Protein AF-A0A075AH32-F1 (afdb_monomer_lite)

Secondary structure (DSSP, 8-state):
-----------------HHHHHHHHHS------SS--------TTSS-TTHHHHHHTSPP-HHHHHHHHTT--HHHHHHHHHHHHHHHHHHHHHHHH---HHHHHHHHHHHHHHHHHHTTS---HHHHHTGGGGT--HHHHHHHHHHH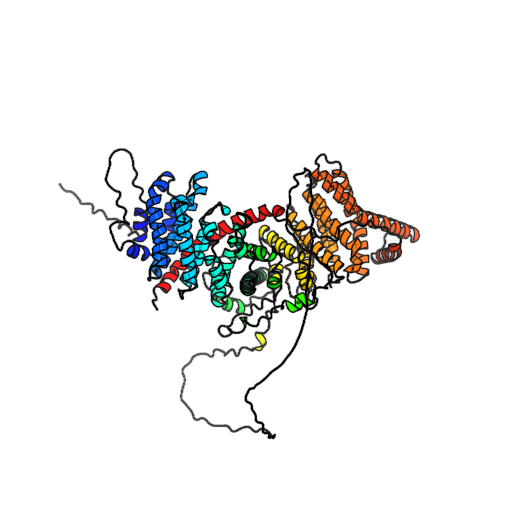HHHHHHHHHS---HHHHHHHHHHHHHHHTS-SSSTT-HHHHHH-SHHHHHHHHHHHHSHHHHHHHHHHHHHHHHHHGGGGGS-TT-HHHHHHH----HHHHHHHHHHHHHHHHHHHHHHHHHH-TTS---HHHHHHHHHHT-S---S-------HHHHHHHHHHHHTSS-HHHHHS-B------TT-GGGGG------HHHHHHTS-S-----------------------------------------------------------------------------PPPPP----GGGTTSS---B-HHHHHHH---SSHHHHHHHHHHHHHHHH-HHHHHHHT-TTSEE---------TT----TTTTT----EEHHHHHHHHHHHHHHH---SS--HHHHHHHHHHHHHHHHHHHHHT------HHHHHHHHHHHHHHHHHTTTTSPPPHHHHHHHHHHHHHHHHHHHHHHHH-SSHHHHHHHHHHHHHTHHHHHHHHHHHHHHTT-SSHHHHHHHHHHHHHHHHHHHHHHHHHHHHHHHHHHHT-SS--HHHHHHHHHTTSTT---PPPSSTTSPPPP-HHHHHHHHHHHHHHHHHHHHHHHHHHHHHHHHHTTGGG---

Organism: Opisthorchis viverrini (NCBI:txid6198)

Structure (mmCIF, N/CA/C/O backbone):
data_AF-A0A075AH32-F1
#
_entry.id   AF-A0A075AH32-F1
#
loop_
_atom_site.group_PDB
_atom_site.id
_atom_site.type_symbol
_atom_site.label_atom_id
_atom_site.label_alt_id
_atom_site.label_comp_id
_atom_site.label_asym_id
_atom_site.label_entity_id
_atom_site.label_seq_id
_atom_site.pdbx_PDB_ins_code
_atom_site.Cartn_x
_atom_site.Cartn_y
_atom_site.Cartn_z
_atom_site.occupancy
_atom_site.B_iso_or_equiv
_atom_site.auth_seq_id
_atom_site.auth_comp_id
_atom_site.auth_asym_id
_atom_site.auth_atom_id
_atom_site.pdbx_PDB_model_num
ATOM 1 N N . MET A 1 1 ? 83.647 11.103 -26.540 1.00 33.62 1 MET A N 1
ATOM 2 C CA . MET A 1 1 ? 83.579 9.629 -26.697 1.00 33.62 1 MET A CA 1
ATOM 3 C C . MET A 1 1 ? 83.488 9.033 -25.298 1.00 33.62 1 MET A C 1
ATOM 5 O O . MET A 1 1 ? 84.202 9.532 -24.446 1.00 33.62 1 MET A O 1
ATOM 9 N N . SER A 1 2 ? 82.640 8.059 -24.972 1.00 30.42 2 SER A N 1
ATOM 10 C CA . SER A 1 2 ? 81.648 7.317 -25.767 1.00 30.42 2 SER A CA 1
ATOM 11 C C . SER A 1 2 ? 80.310 7.291 -25.011 1.00 30.42 2 SER A C 1
ATOM 13 O O . SER A 1 2 ? 80.316 7.350 -23.786 1.00 30.42 2 SER A O 1
ATOM 15 N N . GLY A 1 3 ? 79.180 7.239 -25.719 1.00 29.03 3 GLY A N 1
ATOM 16 C CA . GLY A 1 3 ? 77.854 7.211 -25.095 1.00 29.03 3 GLY A CA 1
ATOM 17 C C . GLY A 1 3 ? 77.377 5.790 -24.792 1.00 29.03 3 GLY A C 1
ATOM 18 O O . GLY A 1 3 ? 77.544 4.892 -25.616 1.00 29.03 3 GLY A O 1
ATOM 19 N N . THR A 1 4 ? 76.730 5.603 -23.644 1.00 29.25 4 THR A N 1
ATOM 20 C CA . THR A 1 4 ? 75.960 4.398 -23.300 1.00 29.25 4 THR A CA 1
ATOM 21 C C . THR A 1 4 ? 74.472 4.650 -23.534 1.00 29.25 4 THR A C 1
ATOM 23 O O . THR A 1 4 ? 73.915 5.652 -23.092 1.00 29.25 4 THR A O 1
ATOM 26 N N . THR A 1 5 ? 73.824 3.748 -24.267 1.00 32.81 5 THR A N 1
ATOM 27 C CA . THR A 1 5 ? 72.423 3.864 -24.686 1.00 32.81 5 THR A CA 1
ATOM 28 C C . THR A 1 5 ? 71.473 3.208 -23.687 1.00 32.81 5 THR A C 1
ATOM 30 O O . THR A 1 5 ? 71.315 1.987 -23.673 1.00 32.81 5 THR A O 1
ATOM 33 N N . ASP A 1 6 ? 70.766 4.023 -22.902 1.00 30.33 6 ASP A N 1
ATOM 34 C CA . ASP A 1 6 ? 69.671 3.540 -22.057 1.00 30.33 6 ASP A CA 1
ATOM 35 C C . ASP A 1 6 ? 68.481 3.069 -22.905 1.00 30.33 6 ASP A C 1
ATOM 37 O O . ASP A 1 6 ? 67.723 3.855 -23.487 1.00 30.33 6 ASP A O 1
ATOM 41 N N . ARG A 1 7 ? 68.280 1.748 -22.953 1.00 31.69 7 ARG A N 1
ATOM 42 C CA . ARG A 1 7 ? 67.072 1.138 -23.521 1.00 31.69 7 ARG A CA 1
ATOM 43 C C . ARG A 1 7 ? 65.880 1.410 -22.603 1.00 31.69 7 ARG A C 1
ATOM 45 O O . ARG A 1 7 ? 65.594 0.624 -21.700 1.00 31.69 7 ARG A O 1
ATOM 52 N N . LYS A 1 8 ? 65.136 2.487 -22.881 1.00 32.59 8 LYS A N 1
ATOM 53 C CA . LYS A 1 8 ? 63.813 2.725 -22.283 1.00 32.59 8 LYS A CA 1
ATOM 54 C C . LYS A 1 8 ? 62.930 1.485 -22.448 1.00 32.59 8 LYS A C 1
ATOM 56 O O . LYS A 1 8 ? 62.574 1.088 -23.557 1.00 32.59 8 LYS A O 1
ATOM 61 N N . ARG A 1 9 ? 62.559 0.887 -21.318 1.00 32.47 9 ARG A N 1
ATOM 62 C CA . ARG A 1 9 ? 61.592 -0.209 -21.237 1.00 32.47 9 ARG A CA 1
ATOM 63 C C . ARG A 1 9 ? 60.205 0.387 -21.499 1.00 32.47 9 ARG A C 1
ATOM 65 O O . ARG A 1 9 ? 59.652 1.042 -20.620 1.00 32.47 9 ARG A O 1
ATOM 72 N N . ASN A 1 10 ? 59.663 0.205 -22.705 1.00 31.25 10 ASN A N 1
ATOM 73 C CA . ASN A 1 10 ? 58.294 0.631 -23.010 1.00 31.25 10 ASN A CA 1
ATOM 74 C C . ASN A 1 10 ? 57.322 -0.038 -22.029 1.00 31.25 10 ASN A C 1
ATOM 76 O O . ASN A 1 10 ? 57.210 -1.266 -22.004 1.00 31.25 10 ASN A O 1
ATOM 80 N N . GLN A 1 11 ? 56.596 0.766 -21.250 1.00 35.72 11 GLN A N 1
ATOM 81 C CA . GLN A 1 11 ? 55.392 0.290 -20.580 1.00 35.72 11 GLN A CA 1
ATOM 82 C C . GLN A 1 11 ? 54.396 -0.121 -21.669 1.00 35.72 11 GLN A C 1
ATOM 84 O O . GLN A 1 11 ? 54.049 0.685 -22.534 1.00 35.72 11 GLN A O 1
ATOM 89 N N . LYS A 1 12 ? 53.951 -1.381 -21.651 1.00 36.31 12 LYS A N 1
ATOM 90 C CA . LYS A 1 12 ? 52.812 -1.807 -22.468 1.00 36.31 12 LYS A CA 1
ATOM 91 C C . LYS A 1 12 ? 51.585 -1.053 -21.959 1.00 36.31 12 LYS A C 1
ATOM 93 O O . LYS A 1 12 ? 51.107 -1.352 -20.869 1.00 36.31 12 LYS A O 1
ATOM 98 N N . GLY A 1 13 ? 51.097 -0.085 -22.732 1.00 39.59 13 GLY A N 1
ATOM 99 C CA . GLY A 1 13 ? 49.792 0.514 -22.475 1.00 39.59 13 GLY A CA 1
ATOM 100 C C . GLY A 1 13 ? 48.727 -0.581 -22.497 1.00 39.59 13 GLY A C 1
ATOM 101 O O . GLY A 1 13 ? 48.710 -1.403 -23.415 1.00 39.59 13 GLY A O 1
ATOM 102 N N . PHE A 1 14 ? 47.874 -0.620 -21.475 1.00 43.19 14 PHE A N 1
ATOM 103 C CA . PHE A 1 14 ? 46.754 -1.554 -21.436 1.00 43.19 14 PHE A CA 1
ATOM 104 C C . PHE A 1 14 ? 45.819 -1.264 -22.619 1.00 43.19 14 PHE A C 1
ATOM 106 O O . PHE A 1 14 ? 45.393 -0.125 -22.820 1.00 43.19 14 PHE A O 1
ATOM 113 N N . LEU A 1 15 ? 45.521 -2.291 -23.418 1.00 53.62 15 LEU A N 1
ATOM 114 C CA . LEU A 1 15 ? 44.588 -2.191 -24.540 1.00 53.62 15 LEU A CA 1
ATOM 115 C C . LEU A 1 15 ? 43.177 -1.946 -23.993 1.00 53.62 15 LEU A C 1
ATOM 117 O O . LEU A 1 15 ? 42.563 -2.841 -23.420 1.00 53.62 15 LEU A O 1
ATOM 121 N N . LYS A 1 16 ? 42.678 -0.720 -24.161 1.00 73.44 16 LYS A N 1
ATOM 122 C CA . LYS A 1 16 ? 41.322 -0.324 -23.769 1.00 73.44 16 LYS A CA 1
ATOM 123 C C . LYS A 1 16 ? 40.293 -0.997 -24.686 1.00 73.44 16 LYS A C 1
ATOM 125 O O . LYS A 1 16 ? 40.472 -0.984 -25.903 1.00 73.44 16 LYS A O 1
ATOM 130 N N . GLU A 1 17 ? 39.223 -1.561 -24.127 1.00 84.06 17 GLU A N 1
ATOM 131 C CA . GLU A 1 17 ? 38.159 -2.234 -24.893 1.00 84.06 17 GLU A CA 1
ATOM 132 C C . GLU A 1 17 ? 37.573 -1.321 -25.991 1.00 84.06 17 GLU A C 1
ATOM 134 O O . GLU A 1 17 ? 37.406 -0.116 -25.780 1.00 84.06 17 GLU A O 1
ATOM 139 N N . LYS A 1 18 ? 37.220 -1.891 -27.159 1.00 85.62 18 LYS A N 1
ATOM 140 C CA . LYS A 1 18 ? 36.720 -1.134 -28.331 1.00 85.62 18 LYS A CA 1
ATOM 141 C C . LYS A 1 18 ? 35.509 -0.260 -27.973 1.00 85.62 18 LYS A C 1
ATOM 143 O O . LYS A 1 18 ? 35.464 0.892 -28.392 1.00 85.62 18 LYS A O 1
ATOM 148 N N . VAL A 1 19 ? 34.581 -0.767 -27.154 1.00 86.12 19 VAL A N 1
ATOM 149 C CA . VAL A 1 19 ? 33.366 -0.037 -26.741 1.00 86.12 19 VAL A CA 1
ATOM 150 C C . VAL A 1 19 ? 33.694 1.228 -25.941 1.00 86.12 19 VAL A C 1
ATOM 152 O O . VAL A 1 19 ? 33.150 2.293 -26.217 1.00 86.12 19 VAL A O 1
ATOM 155 N N . LEU A 1 20 ? 34.672 1.156 -25.034 1.00 89.62 20 LEU A N 1
ATOM 156 C CA . LEU A 1 20 ? 35.094 2.287 -24.206 1.00 89.62 20 LEU A CA 1
ATOM 157 C C . LEU A 1 20 ? 35.776 3.371 -25.049 1.00 89.62 20 LEU A C 1
ATOM 159 O O . LEU A 1 20 ? 35.589 4.552 -24.788 1.00 89.62 20 LEU A O 1
ATOM 163 N N . GLN A 1 21 ? 36.529 2.978 -26.084 1.00 86.50 21 GLN A N 1
ATOM 164 C CA . GLN A 1 21 ? 37.114 3.923 -27.044 1.00 86.50 21 GLN A CA 1
ATOM 165 C C . GLN A 1 21 ? 36.056 4.602 -27.929 1.00 86.50 21 GLN A C 1
ATOM 167 O O . GLN A 1 21 ? 36.289 5.709 -28.414 1.00 86.50 21 GLN A O 1
ATOM 172 N N . VAL A 1 22 ? 34.922 3.939 -28.190 1.00 85.69 22 VAL A N 1
ATOM 173 C CA . VAL A 1 22 ? 33.786 4.553 -28.895 1.00 85.69 22 VAL A CA 1
ATOM 174 C C . VAL A 1 22 ? 33.066 5.526 -27.964 1.00 85.69 22 VAL A C 1
ATOM 176 O O . VAL A 1 22 ? 32.849 6.664 -28.368 1.00 85.69 22 VAL A O 1
ATOM 179 N N . TYR A 1 23 ? 32.793 5.144 -26.712 1.00 88.31 23 TYR A N 1
ATOM 180 C CA . TYR A 1 23 ? 32.229 6.052 -25.707 1.00 88.31 23 TYR A CA 1
ATOM 181 C C . TYR A 1 23 ? 33.104 7.294 -25.489 1.00 88.31 23 TYR A C 1
ATOM 183 O O . TYR A 1 23 ? 32.586 8.403 -25.578 1.00 88.31 23 TYR A O 1
ATOM 191 N N . ASP A 1 24 ? 34.426 7.140 -25.326 1.00 86.62 24 ASP A N 1
ATOM 192 C CA . ASP A 1 24 ? 35.351 8.278 -25.213 1.00 86.62 24 ASP A CA 1
ATOM 193 C C . ASP A 1 24 ? 35.158 9.287 -26.352 1.00 86.62 24 ASP A C 1
ATOM 195 O O . ASP A 1 24 ? 35.118 10.483 -26.098 1.00 86.62 24 ASP A O 1
ATOM 199 N N . LYS A 1 25 ? 35.024 8.804 -27.595 1.00 84.44 25 LYS A N 1
ATOM 200 C CA . LYS A 1 25 ? 34.878 9.634 -28.801 1.00 84.44 25 LYS A CA 1
ATOM 201 C C . LYS A 1 25 ? 33.483 10.236 -28.955 1.00 84.44 25 LYS A C 1
ATOM 203 O O . LYS A 1 25 ? 33.378 11.350 -29.450 1.00 84.44 25 LYS A O 1
ATOM 208 N N . LEU A 1 26 ? 32.430 9.526 -28.542 1.00 83.25 26 LEU A N 1
ATOM 209 C CA . LEU A 1 26 ? 31.058 10.049 -28.535 1.00 83.25 26 LEU A CA 1
ATOM 210 C C . LEU A 1 26 ? 30.894 11.184 -27.517 1.00 83.25 26 LEU A C 1
ATOM 212 O O . LEU A 1 26 ? 30.204 12.153 -27.802 1.00 83.25 26 LEU A O 1
ATOM 216 N N . PHE A 1 27 ? 31.557 11.078 -26.362 1.00 81.81 27 PHE A N 1
ATOM 217 C CA . PHE A 1 27 ? 31.551 12.087 -25.297 1.00 81.81 27 PHE A CA 1
ATOM 218 C C . PHE A 1 27 ? 32.745 13.056 -25.368 1.00 81.81 27 PHE A C 1
ATOM 220 O O . PHE A 1 27 ? 32.939 13.860 -24.454 1.00 81.81 27 PHE A O 1
ATOM 227 N N . GLN A 1 28 ? 33.555 13.008 -26.433 1.00 77.62 28 GLN A N 1
ATOM 228 C CA . GLN A 1 28 ? 34.666 13.936 -26.623 1.00 77.62 28 GLN A CA 1
ATOM 229 C C . GLN A 1 28 ? 34.132 15.287 -27.097 1.00 77.62 28 GLN A C 1
ATOM 231 O O . GLN A 1 28 ? 34.099 15.579 -28.293 1.00 77.62 28 GLN A O 1
ATOM 236 N N . VAL A 1 29 ? 33.753 16.141 -26.147 1.00 57.78 29 VAL A N 1
ATOM 237 C CA . VAL A 1 29 ? 33.483 17.546 -26.450 1.00 57.78 29 VAL A CA 1
ATOM 238 C C . VAL A 1 29 ? 34.769 18.182 -26.960 1.00 57.78 29 VAL A C 1
ATOM 240 O O . VAL A 1 29 ? 35.792 18.216 -26.273 1.00 57.78 29 VAL A O 1
ATOM 243 N N . CYS A 1 30 ? 34.741 18.673 -28.198 1.00 49.06 30 CYS A N 1
ATOM 244 C CA . CYS A 1 30 ? 35.803 19.530 -28.697 1.00 49.06 30 CYS A CA 1
ATOM 245 C C . CYS A 1 30 ? 35.762 20.831 -27.893 1.00 49.06 30 CYS A C 1
ATOM 247 O O . CYS A 1 30 ? 34.885 21.658 -28.129 1.00 49.06 30 CYS A O 1
ATOM 249 N N . CYS A 1 31 ? 36.696 21.014 -26.956 1.00 37.22 31 CYS A N 1
ATOM 250 C CA . CYS A 1 31 ? 36.826 22.261 -26.210 1.00 37.22 31 CYS A CA 1
ATOM 251 C C . CYS A 1 31 ? 37.033 23.426 -27.190 1.00 37.22 31 CYS A C 1
ATOM 253 O O . CYS A 1 31 ? 38.141 23.627 -27.693 1.00 37.22 31 CYS A O 1
ATOM 255 N N . PHE A 1 32 ? 35.977 24.203 -27.444 1.00 41.50 32 PHE A N 1
ATOM 256 C CA . PHE A 1 32 ? 36.007 25.436 -28.235 1.00 41.50 32 PHE A CA 1
ATOM 257 C C . PHE A 1 32 ? 36.678 26.570 -27.439 1.00 41.50 32 PHE A C 1
ATOM 259 O O . PHE A 1 32 ? 36.102 27.628 -27.192 1.00 41.50 32 PHE A O 1
ATOM 266 N N . LEU A 1 33 ? 37.929 26.356 -27.026 1.00 33.09 33 LEU A N 1
ATOM 267 C CA . LEU A 1 33 ? 38.767 27.425 -26.504 1.00 33.09 33 LEU A CA 1
ATOM 268 C C . LEU A 1 33 ? 39.174 28.340 -27.663 1.00 33.09 33 LEU A C 1
ATOM 270 O O . LEU A 1 33 ? 39.835 27.917 -28.606 1.00 33.09 33 LEU A O 1
ATOM 274 N N . ASN A 1 34 ? 38.710 29.586 -27.557 1.00 38.34 34 ASN A N 1
ATOM 275 C CA . ASN A 1 34 ? 38.899 30.729 -28.448 1.00 38.34 34 ASN A CA 1
ATOM 276 C C . ASN A 1 34 ? 40.017 30.643 -29.505 1.00 38.34 34 ASN A C 1
ATOM 278 O O . ASN A 1 34 ? 41.195 30.495 -29.190 1.00 38.34 34 ASN A O 1
ATOM 282 N N . THR A 1 35 ? 39.646 31.035 -30.729 1.00 35.03 35 THR A N 1
ATOM 283 C CA . THR A 1 35 ? 40.548 31.365 -31.849 1.00 35.03 35 THR A CA 1
ATOM 284 C C . THR A 1 35 ? 41.201 30.159 -32.535 1.00 35.03 35 THR A C 1
ATOM 286 O O . THR A 1 35 ? 42.370 29.885 -32.323 1.00 35.03 35 THR A O 1
ATOM 289 N N . TYR A 1 36 ? 40.443 29.466 -33.393 1.00 35.94 36 TYR A N 1
ATOM 290 C CA . TYR A 1 36 ? 40.807 29.032 -34.761 1.00 35.94 36 TYR A CA 1
ATOM 291 C C . TYR A 1 36 ? 39.723 28.065 -35.269 1.00 35.94 36 TYR A C 1
ATOM 293 O O . TYR A 1 36 ? 39.438 27.048 -34.642 1.00 35.94 36 TYR A O 1
ATOM 301 N N . VAL A 1 37 ? 39.105 28.371 -36.414 1.00 40.97 37 VAL A N 1
ATOM 302 C CA . VAL A 1 37 ? 38.061 27.519 -37.010 1.00 40.97 37 VAL A CA 1
ATOM 303 C C . VAL A 1 37 ? 38.714 26.316 -37.696 1.00 40.97 37 VAL A C 1
ATOM 305 O O . VAL A 1 37 ? 39.124 26.398 -38.853 1.00 40.97 37 VAL A O 1
ATOM 308 N N . LEU A 1 38 ? 38.799 25.188 -36.988 1.00 31.97 38 LEU A N 1
ATOM 309 C CA . LEU A 1 38 ? 39.060 23.880 -37.593 1.00 31.97 38 LEU A CA 1
ATOM 310 C C . LEU A 1 38 ? 37.728 23.255 -38.052 1.00 31.97 38 LEU A C 1
ATOM 312 O O . LEU A 1 38 ? 36.771 23.217 -37.275 1.00 31.97 38 LEU A O 1
ATOM 316 N N . PRO A 1 39 ? 37.622 22.772 -39.303 1.00 38.34 39 PRO A N 1
ATOM 317 C CA . PRO A 1 39 ? 36.369 22.246 -39.824 1.00 38.34 39 PRO A CA 1
ATOM 318 C C . PRO A 1 39 ? 36.081 20.850 -39.262 1.00 38.34 39 PRO A C 1
ATOM 320 O O . PRO A 1 39 ? 36.878 19.937 -39.442 1.00 38.34 39 PRO A O 1
ATOM 323 N N . LYS A 1 40 ? 34.886 20.691 -38.677 1.00 39.88 40 LYS A N 1
ATOM 324 C CA . LYS A 1 40 ? 34.272 19.422 -38.247 1.00 39.88 40 LYS A CA 1
ATOM 325 C C . LYS A 1 40 ? 35.141 18.561 -37.316 1.00 39.88 40 LYS A C 1
ATOM 327 O O . LYS A 1 40 ? 35.941 17.742 -37.765 1.00 39.88 40 LYS A O 1
ATOM 332 N N . GLY A 1 41 ? 34.814 18.591 -36.020 1.00 46.22 41 GLY A N 1
ATOM 333 C CA . GLY A 1 41 ? 34.918 17.370 -35.218 1.00 46.22 41 GLY A CA 1
ATOM 334 C C . GLY A 1 41 ? 34.162 16.264 -35.960 1.00 46.22 41 GLY A C 1
ATOM 335 O O . GLY A 1 41 ? 32.983 16.423 -36.280 1.00 46.22 41 GLY A O 1
ATOM 336 N N . GLN A 1 42 ? 34.875 15.217 -36.369 1.00 53.59 42 GLN A N 1
ATOM 337 C CA . GLN A 1 42 ? 34.338 14.219 -37.285 1.00 53.59 42 GLN A CA 1
ATOM 338 C C . GLN A 1 42 ? 33.380 13.315 -36.503 1.00 53.59 42 GLN A C 1
ATOM 340 O O . GLN A 1 42 ? 33.837 12.437 -35.774 1.00 53.59 42 GLN A O 1
ATOM 345 N N . ASP A 1 43 ? 32.069 13.560 -36.627 1.00 61.78 43 ASP A N 1
ATOM 346 C CA . ASP A 1 43 ? 31.022 12.704 -36.054 1.00 61.78 43 ASP A CA 1
ATOM 347 C C . ASP A 1 43 ? 31.296 11.260 -36.486 1.00 61.78 43 ASP A C 1
ATOM 349 O O . ASP A 1 43 ? 31.152 10.910 -37.659 1.00 61.78 43 ASP A O 1
ATOM 353 N N . ILE A 1 44 ? 31.747 10.433 -35.540 1.00 71.06 44 ILE A N 1
ATOM 354 C CA . ILE A 1 44 ? 32.231 9.081 -35.832 1.00 71.06 44 ILE A CA 1
ATOM 355 C C . ILE A 1 44 ? 31.117 8.143 -36.304 1.00 71.06 44 ILE A C 1
ATOM 357 O O . ILE A 1 44 ? 31.422 7.077 -36.841 1.00 71.06 44 ILE A O 1
ATOM 361 N N . THR A 1 45 ? 29.858 8.557 -36.127 1.00 70.06 45 THR A N 1
ATOM 362 C CA . THR A 1 45 ? 28.661 7.867 -36.614 1.00 70.06 45 THR A CA 1
ATOM 363 C C . THR A 1 45 ? 28.376 8.158 -38.094 1.00 70.06 45 THR A C 1
ATOM 365 O O . THR A 1 45 ? 27.603 7.443 -38.728 1.00 70.06 45 THR A O 1
ATOM 368 N N . GLN A 1 46 ? 29.009 9.186 -38.677 1.00 65.62 46 GLN A N 1
ATOM 369 C CA . GLN A 1 46 ? 28.835 9.577 -40.076 1.00 65.62 46 GLN A CA 1
ATOM 370 C C . GLN A 1 46 ? 29.959 9.016 -40.961 1.00 65.62 46 GLN A C 1
ATOM 372 O O . GLN A 1 46 ? 31.140 9.054 -40.622 1.00 65.62 46 GLN A O 1
ATOM 377 N N . GLY A 1 47 ? 29.593 8.526 -42.150 1.00 64.75 47 GLY A N 1
ATOM 378 C CA . GLY A 1 47 ? 30.547 8.078 -43.175 1.00 64.75 47 GLY A CA 1
ATOM 379 C C . GLY A 1 47 ? 30.989 6.610 -43.095 1.00 64.75 47 GLY A C 1
ATOM 380 O O . GLY A 1 47 ? 31.826 6.197 -43.894 1.00 64.75 47 GLY A O 1
ATOM 381 N N . ARG A 1 48 ? 30.420 5.801 -42.191 1.00 75.19 48 ARG A N 1
ATOM 382 C CA . ARG A 1 48 ? 30.546 4.332 -42.197 1.00 75.19 48 ARG A CA 1
ATOM 383 C C . ARG A 1 48 ? 29.165 3.687 -42.127 1.00 75.19 48 ARG A C 1
ATOM 385 O O . ARG A 1 48 ? 28.509 3.787 -41.099 1.00 75.19 48 ARG A O 1
ATOM 392 N N . ALA A 1 49 ? 28.751 3.025 -43.210 1.00 71.19 49 ALA A N 1
ATOM 393 C CA . ALA A 1 49 ? 27.420 2.422 -43.331 1.00 71.19 49 ALA A CA 1
ATOM 394 C C . ALA A 1 49 ? 27.126 1.392 -42.224 1.00 71.19 49 ALA A C 1
ATOM 396 O O . ALA A 1 49 ? 26.040 1.388 -41.663 1.00 71.19 49 ALA A O 1
ATOM 397 N N . GLU A 1 50 ? 28.126 0.588 -41.860 1.00 81.75 50 GLU A N 1
ATOM 398 C CA . GLU A 1 50 ? 28.013 -0.492 -40.869 1.00 81.75 50 GLU A CA 1
ATOM 399 C C . GLU A 1 50 ? 28.416 -0.052 -39.446 1.00 81.75 50 GLU A C 1
ATOM 401 O O . GLU A 1 50 ? 28.593 -0.892 -38.571 1.00 81.75 50 GLU A O 1
ATOM 406 N N . PHE A 1 51 ? 28.596 1.251 -39.173 1.00 88.06 51 PHE A N 1
ATOM 407 C CA . PHE A 1 51 ? 29.075 1.714 -37.857 1.00 88.06 51 PHE A CA 1
ATOM 408 C C . PHE A 1 51 ? 28.186 1.238 -36.699 1.00 88.06 51 PHE A C 1
ATOM 410 O O . PHE A 1 51 ? 28.700 0.848 -35.652 1.00 88.06 51 PHE A O 1
ATOM 417 N N . TRP A 1 52 ? 26.866 1.273 -36.884 1.00 89.31 52 TRP A N 1
ATOM 418 C CA . TRP A 1 52 ? 25.904 0.912 -35.845 1.00 89.31 52 TRP A CA 1
ATOM 419 C C . TRP A 1 52 ? 25.837 -0.596 -35.614 1.00 89.31 52 TRP A C 1
ATOM 421 O O . TRP A 1 52 ? 25.918 -1.031 -34.467 1.00 89.31 52 TRP A O 1
ATOM 431 N N . ASP A 1 53 ? 25.809 -1.388 -36.685 1.00 88.25 53 ASP A N 1
ATOM 432 C CA . ASP A 1 53 ? 25.981 -2.841 -36.657 1.00 88.25 53 ASP A CA 1
ATOM 433 C C . ASP A 1 53 ? 27.232 -3.245 -35.858 1.00 88.25 53 ASP A C 1
ATOM 435 O O . ASP A 1 53 ? 27.165 -4.075 -34.952 1.00 88.25 53 ASP A O 1
ATOM 439 N N . ASP A 1 54 ? 28.362 -2.604 -36.161 1.00 89.25 54 ASP A N 1
ATOM 440 C CA . ASP A 1 54 ? 29.680 -2.856 -35.575 1.00 89.25 54 ASP A CA 1
ATOM 441 C C . ASP A 1 54 ? 29.801 -2.355 -34.116 1.00 89.25 54 ASP A C 1
ATOM 443 O O . ASP A 1 54 ? 30.629 -2.849 -33.344 1.00 89.25 54 ASP A O 1
ATOM 447 N N . PHE A 1 55 ? 28.973 -1.376 -33.728 1.00 91.06 55 PHE A N 1
ATOM 448 C CA . PHE A 1 55 ? 28.878 -0.820 -32.376 1.00 91.06 55 PHE A CA 1
ATOM 449 C C . PHE A 1 55 ? 27.991 -1.672 -31.464 1.00 91.06 55 PHE A C 1
ATOM 451 O O . PHE A 1 55 ? 28.436 -2.056 -30.384 1.00 91.06 55 PHE A O 1
ATOM 458 N N . PHE A 1 56 ? 26.778 -2.027 -31.896 1.00 93.19 56 PHE A N 1
ATOM 459 C CA . PHE A 1 56 ? 25.846 -2.818 -31.085 1.00 93.19 56 PHE A CA 1
ATOM 460 C C . PHE A 1 56 ? 26.235 -4.303 -30.976 1.00 93.19 56 PHE A C 1
ATOM 462 O O . PHE A 1 56 ? 25.706 -5.014 -30.123 1.00 93.19 56 PHE A O 1
ATOM 469 N N . LEU A 1 57 ? 27.201 -4.792 -31.766 1.00 90.75 57 LEU A N 1
ATOM 470 C CA . LEU A 1 57 ? 27.861 -6.081 -31.496 1.00 90.75 57 LEU A CA 1
ATOM 471 C C . LEU A 1 57 ? 28.724 -6.062 -30.222 1.00 90.75 57 LEU A C 1
ATOM 473 O O . LEU A 1 57 ? 29.027 -7.121 -29.675 1.00 90.75 57 LEU A O 1
ATOM 477 N N . LEU A 1 58 ? 29.138 -4.888 -29.736 1.00 90.56 58 LEU A N 1
ATOM 478 C CA . LEU A 1 58 ? 29.987 -4.766 -28.553 1.00 90.56 58 LEU A CA 1
ATOM 479 C C . LEU A 1 58 ? 29.140 -4.786 -27.273 1.00 90.56 58 LEU A C 1
ATOM 481 O O . LEU A 1 58 ? 28.185 -4.021 -27.156 1.00 90.56 58 LEU A O 1
ATOM 485 N N . LYS A 1 59 ? 29.527 -5.611 -26.285 1.00 89.44 59 LYS A N 1
ATOM 486 C CA . LYS A 1 59 ? 28.908 -5.634 -24.942 1.00 89.44 59 LYS A CA 1
ATOM 487 C C . LYS A 1 59 ? 28.917 -4.219 -24.350 1.00 89.44 59 LYS A C 1
ATOM 489 O O . LYS A 1 59 ? 29.985 -3.633 -24.161 1.00 89.44 59 LYS A O 1
ATOM 494 N N . ALA A 1 60 ? 27.735 -3.673 -24.071 1.00 88.94 60 ALA A N 1
ATOM 495 C CA . ALA A 1 60 ? 27.586 -2.314 -23.556 1.00 88.94 60 ALA A CA 1
ATOM 496 C C . ALA A 1 60 ? 28.220 -2.180 -22.158 1.00 88.94 60 ALA A C 1
ATOM 498 O O . ALA A 1 60 ? 27.850 -2.895 -21.232 1.00 88.94 60 ALA A O 1
ATOM 499 N N . ASN A 1 61 ? 29.158 -1.252 -21.948 1.00 91.38 61 ASN A N 1
ATOM 500 C CA . ASN A 1 61 ? 29.763 -1.062 -20.622 1.00 91.38 61 ASN A CA 1
ATOM 501 C C . ASN A 1 61 ? 29.011 0.022 -19.832 1.00 91.38 61 ASN A C 1
ATOM 503 O O . ASN A 1 61 ? 29.388 1.195 -19.838 1.00 91.38 61 ASN A O 1
ATOM 507 N N . LEU A 1 62 ? 27.934 -0.384 -19.150 1.00 90.00 62 LEU A N 1
ATOM 508 C CA . LEU A 1 62 ? 26.988 0.525 -18.481 1.00 90.00 62 LEU A CA 1
ATOM 509 C C . LEU A 1 62 ? 27.646 1.362 -17.378 1.00 90.00 62 LEU A C 1
ATOM 511 O O . LEU A 1 62 ? 27.354 2.547 -17.239 1.00 90.00 62 LEU A O 1
ATOM 515 N N . LYS A 1 63 ? 28.566 0.766 -16.606 1.00 88.69 63 LYS A N 1
ATOM 516 C CA . LYS A 1 63 ? 29.306 1.475 -15.548 1.00 88.69 63 LYS A CA 1
ATOM 517 C C . LYS A 1 63 ? 30.179 2.580 -16.140 1.00 88.69 63 LYS A C 1
ATOM 519 O O . LYS A 1 63 ? 30.195 3.691 -15.618 1.00 88.69 63 LYS A O 1
ATOM 524 N N . TYR A 1 64 ? 30.872 2.301 -17.244 1.00 90.00 64 TYR A N 1
ATOM 525 C CA . TYR A 1 64 ? 31.717 3.299 -17.892 1.00 90.00 64 TYR A CA 1
ATOM 526 C C . TYR A 1 64 ? 30.902 4.408 -18.567 1.00 90.00 64 TYR A C 1
ATOM 528 O O . TYR A 1 64 ? 31.225 5.581 -18.377 1.00 90.00 64 TYR A O 1
ATOM 536 N N . LEU A 1 65 ? 29.825 4.051 -19.278 1.00 89.44 65 LEU A N 1
ATOM 537 C CA . LEU A 1 65 ? 28.914 4.995 -19.932 1.00 89.44 65 LEU A CA 1
ATOM 538 C C . LEU A 1 65 ? 28.269 5.957 -18.918 1.00 89.44 65 LEU A C 1
ATOM 540 O O . LEU A 1 65 ? 28.369 7.171 -19.082 1.00 89.44 65 LEU A O 1
ATOM 544 N N . ASN A 1 66 ? 27.727 5.439 -17.811 1.00 88.31 66 ASN A N 1
ATOM 545 C CA . ASN A 1 66 ? 27.212 6.271 -16.715 1.00 88.31 66 ASN A CA 1
ATOM 546 C C . ASN A 1 66 ? 28.294 7.199 -16.129 1.00 88.31 66 ASN A C 1
ATOM 548 O O . ASN A 1 66 ? 28.020 8.359 -15.826 1.00 88.31 66 ASN A O 1
ATOM 552 N N . SER A 1 67 ? 29.551 6.744 -16.057 1.00 89.56 67 SER A N 1
ATOM 553 C CA . SER A 1 67 ? 30.658 7.566 -15.553 1.00 89.56 67 SER A CA 1
ATOM 554 C C . SER A 1 67 ? 31.037 8.759 -16.447 1.00 89.56 67 SER A C 1
ATOM 556 O O . SER A 1 67 ? 31.842 9.584 -16.013 1.00 89.56 67 SER A O 1
ATOM 558 N N . HIS A 1 68 ? 30.522 8.857 -17.681 1.00 88.56 68 HIS A N 1
ATOM 559 C CA . HIS A 1 68 ? 30.615 10.088 -18.476 1.00 88.56 68 HIS A CA 1
ATOM 560 C C . HIS A 1 68 ? 29.576 11.114 -18.010 1.00 88.56 68 HIS A C 1
ATOM 562 O O . HIS A 1 68 ? 29.934 12.259 -17.744 1.00 88.56 68 HIS A O 1
ATOM 568 N N . PHE A 1 69 ? 28.323 10.696 -17.813 1.00 87.81 69 PHE A N 1
ATOM 569 C CA . PHE A 1 69 ? 27.240 11.557 -17.321 1.00 87.81 69 PHE A CA 1
ATOM 570 C C . PHE A 1 69 ? 27.465 12.088 -15.894 1.00 87.81 69 PHE A C 1
ATOM 572 O O . PHE A 1 69 ? 27.008 13.177 -15.562 1.00 87.81 69 PHE A O 1
ATOM 579 N N . GLU A 1 70 ? 28.225 11.372 -15.063 1.00 86.50 70 GLU A N 1
ATOM 580 C CA . GLU A 1 70 ? 28.638 11.843 -13.729 1.00 86.50 70 GLU A CA 1
ATOM 581 C C . GLU A 1 70 ? 29.742 12.922 -13.753 1.00 86.50 70 GLU A C 1
ATOM 583 O O . GLU A 1 70 ? 29.951 13.604 -12.745 1.00 86.50 70 GLU A O 1
ATOM 588 N N . LYS A 1 71 ? 30.472 13.052 -14.873 1.00 85.44 71 LYS A N 1
ATOM 589 C CA . LYS A 1 71 ? 31.649 13.934 -15.041 1.00 85.44 71 LYS A CA 1
ATOM 590 C C . LYS A 1 71 ? 31.425 15.099 -16.008 1.00 85.44 71 LYS A C 1
ATOM 592 O O . LYS A 1 71 ? 32.274 15.981 -16.079 1.00 85.44 71 LYS A O 1
ATOM 597 N N . ILE A 1 72 ? 30.346 15.065 -16.785 1.00 83.69 72 ILE A N 1
ATOM 598 C CA . ILE A 1 72 ? 30.015 16.071 -17.797 1.00 83.69 72 ILE A CA 1
ATOM 599 C C . ILE A 1 72 ? 29.662 17.414 -17.142 1.00 83.69 72 ILE A C 1
ATOM 601 O O . ILE A 1 72 ? 28.956 17.448 -16.132 1.00 83.69 72 ILE A O 1
ATOM 605 N N . ASN A 1 73 ? 30.131 18.523 -17.717 1.00 81.00 73 ASN A N 1
ATOM 606 C CA . ASN A 1 73 ? 29.676 19.849 -17.302 1.00 81.00 73 ASN A CA 1
ATOM 607 C C . ASN A 1 73 ? 28.323 20.172 -17.971 1.00 81.00 73 ASN A C 1
ATOM 609 O O . ASN A 1 73 ? 28.064 19.690 -19.075 1.00 81.00 73 ASN A O 1
ATOM 613 N N . PRO A 1 74 ? 27.463 21.018 -17.375 1.00 77.69 74 PRO A N 1
ATOM 614 C CA . PRO A 1 74 ? 26.186 21.384 -17.993 1.00 77.69 74 PRO A CA 1
ATOM 615 C C . PRO A 1 74 ? 26.339 22.008 -19.394 1.00 77.69 74 PRO A C 1
ATOM 617 O O . PRO A 1 74 ? 25.600 21.656 -20.309 1.00 77.69 74 PRO A O 1
ATOM 620 N N . GLU A 1 75 ? 27.335 22.875 -19.599 1.00 77.94 75 GLU A N 1
ATOM 621 C CA . GLU A 1 75 ? 27.601 23.510 -20.902 1.00 77.94 75 GLU A CA 1
ATOM 622 C C . GLU A 1 75 ? 27.933 22.469 -21.990 1.00 77.94 75 GLU A C 1
ATOM 624 O O . GLU A 1 75 ? 27.341 22.479 -23.072 1.00 77.94 75 GLU A O 1
ATOM 629 N N . ASP A 1 76 ? 28.792 21.502 -21.658 1.00 81.69 76 ASP A N 1
ATOM 630 C CA . ASP A 1 76 ? 29.197 20.381 -22.517 1.00 81.69 76 ASP A CA 1
ATOM 631 C C . ASP A 1 76 ? 28.005 19.501 -22.947 1.00 81.69 76 ASP A C 1
ATOM 633 O O . ASP A 1 76 ? 27.963 19.001 -24.075 1.00 81.69 76 ASP A O 1
ATOM 637 N N . LEU A 1 77 ? 27.000 19.341 -22.076 1.00 82.38 77 LEU A N 1
ATOM 638 C CA . LEU A 1 77 ? 25.789 18.561 -22.358 1.00 82.38 77 LEU A CA 1
ATOM 639 C C . LEU A 1 77 ? 24.945 19.183 -23.485 1.00 82.38 77 LEU A C 1
ATOM 641 O O . LEU A 1 77 ? 24.386 18.454 -24.307 1.00 82.38 77 LEU A O 1
ATOM 645 N N . THR A 1 78 ? 24.909 20.518 -23.591 1.00 82.50 78 THR A N 1
ATOM 646 C CA . THR A 1 78 ? 24.201 21.206 -24.690 1.00 82.50 78 THR A CA 1
ATOM 647 C C . THR A 1 78 ? 24.843 20.927 -26.053 1.00 82.50 78 THR A C 1
ATOM 649 O O . THR A 1 78 ? 24.134 20.732 -27.041 1.00 82.50 78 THR A O 1
ATOM 652 N N . LEU A 1 79 ? 26.177 20.827 -26.099 1.00 84.06 79 LEU A N 1
ATOM 653 C CA . LEU A 1 79 ? 26.946 20.510 -27.306 1.00 84.06 79 LEU A CA 1
ATOM 654 C C . LEU A 1 79 ? 26.807 19.034 -27.706 1.00 84.06 79 LEU A C 1
ATOM 656 O O . LEU A 1 79 ? 26.854 18.709 -28.893 1.00 84.06 79 LEU A O 1
ATOM 660 N N . LEU A 1 80 ? 26.608 18.143 -26.730 1.00 86.00 80 LEU A N 1
ATOM 661 C CA . LEU A 1 80 ? 26.428 16.707 -26.956 1.00 86.00 80 LEU A CA 1
ATOM 662 C C . LEU A 1 80 ? 24.995 16.312 -27.346 1.00 86.00 80 LEU A C 1
ATOM 664 O O . LEU A 1 80 ? 24.823 15.258 -27.962 1.00 86.00 80 LEU A O 1
ATOM 668 N N . LYS A 1 81 ? 23.982 17.152 -27.083 1.00 86.88 81 LYS A N 1
ATOM 669 C CA . LYS A 1 81 ? 22.562 16.905 -27.423 1.00 86.88 81 LYS A CA 1
ATOM 670 C C . LYS A 1 81 ? 22.332 16.322 -28.835 1.00 86.88 81 LYS A C 1
ATOM 672 O O . LYS A 1 81 ? 21.625 15.323 -28.924 1.00 86.88 81 LYS A O 1
ATOM 677 N N . PRO A 1 82 ? 22.933 16.821 -29.940 1.00 87.38 82 PRO A N 1
ATOM 678 C CA . PRO A 1 82 ? 22.720 16.236 -31.272 1.00 87.38 82 PRO A CA 1
ATOM 679 C C . PRO A 1 82 ? 23.276 14.810 -31.430 1.00 87.38 82 PRO A C 1
ATOM 681 O O . PRO A 1 82 ? 22.713 14.004 -32.172 1.00 87.38 82 PRO A O 1
ATOM 684 N N . ILE A 1 83 ? 24.375 14.490 -30.739 1.00 87.12 83 ILE A N 1
ATOM 685 C CA . ILE A 1 83 ? 25.010 13.163 -30.759 1.00 87.12 83 ILE A CA 1
ATOM 686 C C . ILE A 1 83 ? 24.200 12.193 -29.893 1.00 87.12 83 ILE A C 1
ATOM 688 O O . ILE A 1 83 ? 23.915 11.077 -30.326 1.00 87.12 83 ILE A O 1
ATOM 692 N N . LEU A 1 84 ? 23.773 12.639 -28.707 1.00 90.44 84 LEU A N 1
ATOM 693 C CA . LEU A 1 84 ? 22.926 11.875 -27.789 1.00 90.44 84 LEU A CA 1
ATOM 694 C C . LEU A 1 84 ? 21.556 11.569 -28.415 1.00 90.44 84 LEU A C 1
ATOM 696 O O . LEU A 1 84 ? 21.141 10.415 -28.403 1.00 90.44 84 LEU A O 1
ATOM 700 N N . ASN A 1 85 ? 20.913 12.553 -29.054 1.00 93.06 85 ASN A N 1
ATOM 701 C CA . ASN A 1 85 ? 19.668 12.389 -29.816 1.00 93.06 85 ASN A CA 1
ATOM 702 C C . ASN A 1 85 ? 19.804 11.330 -30.922 1.00 93.06 85 ASN A C 1
ATOM 704 O O . ASN A 1 85 ? 19.011 10.390 -30.979 1.00 93.06 85 ASN A O 1
ATOM 708 N N . ARG A 1 86 ? 20.848 11.434 -31.760 1.00 90.88 86 ARG A N 1
ATOM 709 C CA . ARG A 1 86 ? 21.125 10.460 -32.829 1.00 90.88 86 ARG A CA 1
ATOM 710 C C . ARG A 1 86 ? 21.334 9.055 -32.268 1.00 90.88 86 ARG A C 1
ATOM 712 O O . ARG A 1 86 ? 20.739 8.109 -32.775 1.00 90.88 86 ARG A O 1
ATOM 719 N N . LEU A 1 87 ? 22.171 8.919 -31.239 1.00 92.88 87 LEU A N 1
ATOM 720 C CA . LEU A 1 87 ? 22.462 7.639 -30.596 1.00 92.88 87 LEU A CA 1
ATOM 721 C C . LEU A 1 87 ? 21.195 7.020 -29.987 1.00 92.88 87 LEU A C 1
ATOM 723 O O . LEU A 1 87 ? 20.946 5.836 -30.185 1.00 92.88 87 LEU A O 1
ATOM 727 N N . PHE A 1 88 ? 20.379 7.815 -29.296 1.00 95.94 88 PHE A N 1
ATOM 728 C CA . PHE A 1 88 ? 19.152 7.365 -28.641 1.00 95.94 88 PHE A CA 1
ATOM 729 C C . PHE A 1 88 ? 18.091 6.894 -29.646 1.00 95.94 88 PHE A C 1
ATOM 731 O O . PHE A 1 88 ? 17.565 5.788 -29.520 1.00 95.94 88 PHE A O 1
ATOM 738 N N . LEU A 1 89 ? 17.848 7.679 -30.703 1.00 95.75 89 LEU A N 1
ATOM 739 C CA . LEU A 1 89 ? 16.954 7.298 -31.803 1.00 95.75 89 LEU A CA 1
ATOM 740 C C . LEU A 1 89 ? 17.446 6.048 -32.543 1.00 95.75 89 LEU A C 1
ATOM 742 O O . LEU A 1 89 ? 16.637 5.203 -32.927 1.00 95.75 89 LEU A O 1
ATOM 746 N N . GLN A 1 90 ? 18.761 5.906 -32.718 1.00 95.44 90 GLN A N 1
ATOM 747 C CA . GLN A 1 90 ? 19.344 4.727 -33.345 1.00 95.44 90 GLN A CA 1
ATOM 748 C C . GLN A 1 90 ? 19.228 3.476 -32.462 1.00 95.44 90 GLN A C 1
ATOM 750 O O . GLN A 1 90 ? 19.001 2.397 -32.999 1.00 95.44 90 GLN A O 1
ATOM 755 N N . CYS A 1 91 ? 19.342 3.596 -31.133 1.00 97.25 91 CYS A N 1
ATOM 756 C CA . CYS A 1 91 ? 19.130 2.461 -30.231 1.00 97.25 91 CYS A CA 1
ATOM 757 C C . CYS A 1 91 ? 17.718 1.878 -30.401 1.00 97.25 91 CYS A C 1
ATOM 759 O O . CYS A 1 91 ? 17.578 0.667 -30.559 1.00 97.25 91 CYS A O 1
ATOM 761 N N . LEU A 1 92 ? 16.692 2.739 -30.451 1.00 97.56 92 LEU A N 1
ATOM 762 C CA . LEU A 1 92 ? 15.316 2.320 -30.733 1.00 97.56 92 LEU A CA 1
ATOM 763 C C . LEU A 1 92 ? 15.200 1.679 -32.127 1.00 97.56 92 LEU A C 1
ATOM 765 O O . LEU A 1 92 ? 14.718 0.557 -32.238 1.00 97.56 92 LEU A O 1
ATOM 769 N N . HIS A 1 93 ? 15.716 2.336 -33.172 1.00 96.31 93 HIS A N 1
ATOM 770 C CA . HIS A 1 93 ? 15.643 1.822 -34.545 1.00 96.31 93 HIS A CA 1
ATOM 771 C C . HIS A 1 93 ? 16.294 0.437 -34.711 1.00 96.31 93 HIS A C 1
ATOM 773 O O . HIS A 1 93 ? 15.734 -0.444 -35.369 1.00 96.31 93 HIS A O 1
ATOM 779 N N . THR A 1 94 ? 17.458 0.226 -34.089 1.00 95.69 94 THR A N 1
ATOM 780 C CA . THR A 1 94 ? 18.146 -1.069 -34.068 1.00 95.69 94 THR A CA 1
ATOM 781 C C . THR A 1 94 ? 17.351 -2.108 -33.275 1.00 95.69 94 THR A C 1
ATOM 783 O O . THR A 1 94 ? 17.267 -3.252 -33.710 1.00 95.69 94 THR A O 1
ATOM 786 N N . ALA A 1 95 ? 16.729 -1.740 -32.152 1.00 95.19 95 ALA A N 1
ATOM 787 C CA . ALA A 1 95 ? 15.916 -2.676 -31.379 1.00 95.19 95 ALA A CA 1
ATOM 788 C C . ALA A 1 95 ? 14.636 -3.127 -32.117 1.00 95.19 95 ALA A C 1
ATOM 790 O O . ALA A 1 95 ? 14.249 -4.288 -32.001 1.00 95.19 95 ALA A O 1
ATOM 791 N N . GLU A 1 96 ? 14.029 -2.240 -32.912 1.00 94.06 96 GLU A N 1
ATOM 792 C CA . GLU A 1 96 ? 12.876 -2.525 -33.781 1.00 94.06 96 GLU A CA 1
ATOM 793 C C . GLU A 1 96 ? 13.222 -3.458 -34.959 1.00 94.06 96 GLU A C 1
ATOM 795 O O . GLU A 1 96 ? 12.533 -4.449 -35.195 1.00 94.06 96 GLU A O 1
ATOM 800 N N . HIS A 1 97 ? 14.274 -3.140 -35.725 1.00 90.88 97 HIS A N 1
ATOM 801 C CA . HIS A 1 97 ? 14.472 -3.703 -37.071 1.00 90.88 97 HIS A CA 1
ATOM 802 C C . HIS A 1 97 ? 15.560 -4.783 -37.165 1.00 90.88 97 HIS A C 1
ATOM 804 O O . HIS A 1 97 ? 15.619 -5.516 -38.158 1.00 90.88 97 HIS A O 1
ATOM 810 N N . ASP A 1 98 ? 16.452 -4.886 -36.178 1.00 89.00 98 ASP A N 1
ATOM 811 C CA . ASP A 1 98 ? 17.586 -5.803 -36.248 1.00 89.00 98 ASP A CA 1
ATOM 812 C C . ASP A 1 98 ? 17.193 -7.236 -35.862 1.00 89.00 98 ASP A C 1
ATOM 814 O O . ASP A 1 98 ? 16.590 -7.506 -34.822 1.00 89.00 98 ASP A O 1
ATOM 818 N N . LYS A 1 99 ? 17.594 -8.192 -36.700 1.00 85.88 99 LYS A N 1
ATOM 819 C CA . LYS A 1 99 ? 17.380 -9.626 -36.461 1.00 85.88 99 LYS A CA 1
ATOM 820 C C . LYS A 1 99 ? 18.393 -10.200 -35.468 1.00 85.88 99 LYS A C 1
ATOM 822 O O . LYS A 1 99 ? 18.154 -11.256 -34.882 1.00 85.88 99 LYS A O 1
ATOM 827 N N . HIS A 1 100 ? 19.532 -9.535 -35.271 1.00 89.12 100 HIS A N 1
ATOM 828 C CA . HIS A 1 100 ? 20.594 -10.020 -34.402 1.00 89.12 100 HIS A CA 1
ATOM 829 C C . HIS A 1 100 ? 20.289 -9.704 -32.931 1.00 89.12 100 HIS A C 1
ATOM 831 O O . HIS A 1 100 ? 20.546 -8.605 -32.439 1.00 89.12 100 HIS A O 1
ATOM 837 N N . ARG A 1 101 ? 19.787 -10.705 -32.200 1.00 89.75 101 ARG A N 1
ATOM 838 C CA . ARG A 1 101 ? 19.305 -10.609 -30.804 1.00 89.75 101 ARG A CA 1
ATOM 839 C C . ARG A 1 101 ? 20.273 -9.897 -29.842 1.00 89.75 101 ARG A C 1
ATOM 841 O O . ARG A 1 101 ? 19.829 -9.121 -29.003 1.00 89.75 101 ARG A O 1
ATOM 848 N N . ILE A 1 102 ? 21.589 -10.089 -29.990 1.00 90.69 102 ILE A N 1
ATOM 849 C CA . ILE A 1 102 ? 22.601 -9.391 -29.167 1.00 90.69 102 ILE A CA 1
ATOM 850 C C . ILE A 1 102 ? 22.681 -7.889 -29.494 1.00 90.69 102 ILE A C 1
ATOM 852 O O . ILE A 1 102 ? 22.879 -7.086 -28.586 1.00 90.69 102 ILE A O 1
ATOM 856 N N . ARG A 1 103 ? 22.502 -7.489 -30.763 1.00 93.06 103 ARG A N 1
ATOM 857 C CA . ARG A 1 103 ? 22.526 -6.070 -31.157 1.00 93.06 103 ARG A CA 1
ATOM 858 C C . ARG A 1 103 ? 21.301 -5.347 -30.613 1.00 93.06 103 ARG A C 1
ATOM 860 O O . ARG A 1 103 ? 21.459 -4.299 -30.000 1.00 93.06 103 ARG A O 1
ATOM 867 N N . VAL A 1 104 ? 20.124 -5.971 -30.715 1.00 94.00 104 VAL A N 1
ATOM 868 C CA . VAL A 1 104 ? 18.891 -5.526 -30.041 1.00 94.00 104 VAL A CA 1
ATOM 869 C C . VAL A 1 104 ? 19.129 -5.352 -28.535 1.00 94.00 104 VAL A C 1
ATOM 871 O O . VAL A 1 104 ? 18.864 -4.284 -27.991 1.00 94.00 104 VAL A O 1
ATOM 874 N N . ALA A 1 105 ? 19.696 -6.356 -27.858 1.00 94.25 105 ALA A N 1
ATOM 875 C CA . ALA A 1 105 ? 19.916 -6.303 -26.413 1.00 94.25 105 ALA A CA 1
ATOM 876 C C . ALA A 1 105 ? 20.915 -5.207 -25.980 1.00 94.25 105 ALA A C 1
ATOM 878 O O . ALA A 1 105 ? 20.633 -4.441 -25.057 1.00 94.25 105 ALA A O 1
ATOM 879 N N . ASN A 1 106 ? 22.054 -5.068 -26.669 1.00 94.62 106 ASN A N 1
ATOM 880 C CA . ASN A 1 106 ? 23.012 -3.987 -26.405 1.00 94.62 106 ASN A CA 1
ATOM 881 C C . ASN A 1 106 ? 22.440 -2.601 -26.753 1.00 94.62 106 ASN A C 1
ATOM 883 O O . ASN A 1 106 ? 22.775 -1.625 -26.079 1.00 94.62 106 ASN A O 1
ATOM 887 N N . ALA A 1 107 ? 21.579 -2.498 -27.772 1.00 96.38 107 ALA A N 1
ATOM 888 C CA . ALA A 1 107 ? 20.894 -1.259 -28.127 1.00 96.38 107 ALA A CA 1
ATOM 889 C C . ALA A 1 107 ? 19.921 -0.825 -27.023 1.00 96.38 107 ALA A C 1
ATOM 891 O O . ALA A 1 107 ? 20.030 0.304 -26.547 1.00 96.38 107 ALA A O 1
ATOM 892 N N . VAL A 1 108 ? 19.063 -1.727 -26.531 1.00 96.75 108 VAL A N 1
ATOM 893 C CA . VAL A 1 108 ? 18.152 -1.449 -25.403 1.00 96.75 108 VAL A CA 1
ATOM 894 C C . VAL A 1 108 ? 18.932 -1.068 -24.141 1.00 96.75 108 VAL A C 1
ATOM 896 O O . VAL A 1 108 ? 18.641 -0.047 -23.529 1.00 96.75 108 VAL A O 1
ATOM 899 N N . GLN A 1 109 ? 19.999 -1.791 -23.791 1.00 95.25 109 GLN A N 1
ATOM 900 C CA . GLN A 1 109 ? 20.814 -1.425 -22.625 1.00 95.25 109 GLN A CA 1
ATOM 901 C C . GLN A 1 109 ? 21.554 -0.089 -22.774 1.00 95.25 109 GLN A C 1
ATOM 903 O O . GLN A 1 109 ? 21.750 0.627 -21.790 1.00 95.25 109 GLN A O 1
ATOM 908 N N . THR A 1 110 ? 21.973 0.265 -23.992 1.00 95.69 110 THR A N 1
ATOM 909 C CA . THR A 1 110 ? 22.559 1.585 -24.262 1.00 95.69 110 THR A CA 1
ATOM 910 C C . THR A 1 110 ? 21.491 2.670 -24.123 1.00 95.69 110 THR A C 1
ATOM 912 O O . THR A 1 110 ? 21.742 3.676 -23.469 1.00 95.69 110 THR A O 1
ATOM 915 N N . MET A 1 111 ? 20.286 2.443 -24.650 1.00 96.44 111 MET A N 1
ATOM 916 C CA . MET A 1 111 ? 19.120 3.322 -24.516 1.00 96.44 111 MET A CA 1
ATOM 917 C C . MET A 1 111 ? 18.770 3.596 -23.043 1.00 96.44 111 MET A C 1
ATOM 919 O O . MET A 1 111 ? 18.682 4.755 -22.637 1.00 96.44 111 MET A O 1
ATOM 923 N N . ASP A 1 112 ? 18.674 2.541 -22.230 1.00 95.75 112 ASP A N 1
ATOM 924 C CA . ASP A 1 112 ? 18.408 2.612 -20.789 1.00 95.75 112 ASP A CA 1
ATOM 925 C C . ASP A 1 112 ? 19.479 3.424 -20.047 1.00 95.75 112 ASP A C 1
ATOM 927 O O . ASP A 1 112 ? 19.165 4.270 -19.207 1.00 95.75 112 ASP A O 1
ATOM 931 N N . ALA A 1 113 ? 20.757 3.214 -20.382 1.00 94.56 113 ALA A N 1
ATOM 932 C CA . ALA A 1 113 ? 21.871 3.951 -19.792 1.00 94.56 113 ALA A CA 1
ATOM 933 C C . ALA A 1 113 ? 21.906 5.434 -20.205 1.00 94.56 113 ALA A C 1
ATOM 935 O O . ALA A 1 113 ? 22.356 6.266 -19.420 1.00 94.56 113 ALA A O 1
ATOM 936 N N . LEU A 1 114 ? 21.417 5.794 -21.396 1.00 94.75 114 LEU A N 1
ATOM 937 C CA . LEU A 1 114 ? 21.297 7.195 -21.820 1.00 94.75 114 LEU A CA 1
ATOM 938 C C . LEU A 1 114 ? 20.192 7.925 -21.045 1.00 94.75 114 LEU A C 1
ATOM 940 O O . LEU A 1 114 ? 20.432 9.024 -20.545 1.00 94.75 114 LEU A O 1
ATOM 944 N N . VAL A 1 115 ? 19.020 7.298 -20.881 1.00 93.88 115 VAL A N 1
ATOM 945 C CA . VAL A 1 115 ? 17.919 7.842 -20.061 1.00 93.88 115 VAL A CA 1
ATOM 946 C C . VAL A 1 115 ? 18.355 7.974 -18.605 1.00 93.88 115 VAL A C 1
ATOM 948 O O . VAL A 1 115 ? 18.298 9.062 -18.034 1.00 93.88 115 VAL A O 1
ATOM 951 N N . ALA A 1 116 ? 18.850 6.887 -18.007 1.00 91.62 116 ALA A N 1
ATOM 952 C CA . ALA A 1 116 ? 19.285 6.888 -16.615 1.00 91.62 116 ALA A CA 1
ATOM 953 C C . ALA A 1 116 ? 20.474 7.830 -16.366 1.00 91.62 116 ALA A C 1
ATOM 955 O O . ALA A 1 116 ? 20.568 8.405 -15.284 1.00 91.62 116 ALA A O 1
ATOM 956 N N . GLY A 1 117 ? 21.375 7.987 -17.339 1.00 89.88 117 GLY A N 1
ATOM 957 C CA . GLY A 1 117 ? 22.545 8.854 -17.243 1.00 89.88 117 GLY A CA 1
ATOM 958 C C . GLY A 1 117 ? 22.188 10.338 -17.196 1.00 89.88 117 GLY A C 1
ATOM 959 O O . GLY A 1 117 ? 22.669 11.053 -16.321 1.00 89.88 117 GLY A O 1
ATOM 960 N N . ILE A 1 118 ? 21.299 10.799 -18.077 1.00 89.69 118 ILE A N 1
ATOM 961 C CA . ILE A 1 118 ? 20.952 12.225 -18.190 1.00 89.69 118 ILE A CA 1
ATOM 962 C C . ILE A 1 118 ? 20.193 12.739 -16.964 1.00 89.69 118 ILE A C 1
ATOM 964 O O . ILE A 1 118 ? 20.536 13.797 -16.440 1.00 89.69 118 ILE A O 1
ATOM 968 N N . TYR A 1 119 ? 19.270 11.950 -16.409 1.00 87.44 119 TYR A N 1
ATOM 969 C CA . TYR A 1 119 ? 18.622 12.278 -15.130 1.00 87.44 119 TYR A CA 1
ATOM 970 C C . TYR A 1 119 ? 19.542 12.120 -13.898 1.00 87.44 119 TYR A C 1
ATOM 972 O O . TYR A 1 119 ? 19.136 12.433 -12.779 1.00 87.44 119 TYR A O 1
ATOM 980 N N . ARG A 1 120 ? 20.791 11.660 -14.076 1.00 82.44 120 ARG A N 1
ATOM 981 C CA . ARG A 1 120 ? 21.847 11.639 -13.043 1.00 82.44 120 ARG A CA 1
ATOM 982 C C . ARG A 1 120 ? 22.903 12.735 -13.232 1.00 82.44 120 ARG A C 1
ATOM 984 O O . ARG A 1 120 ? 23.779 12.869 -12.374 1.00 82.44 120 ARG A O 1
ATOM 991 N N . CYS A 1 121 ? 22.847 13.518 -14.312 1.00 83.19 121 CYS A N 1
ATOM 992 C CA . CYS A 1 121 ? 23.761 14.639 -14.512 1.00 83.19 121 CYS A CA 1
ATOM 993 C C . CYS A 1 121 ? 23.581 15.703 -13.422 1.00 83.19 121 CYS A C 1
ATOM 995 O O . CYS A 1 121 ? 22.468 16.040 -13.023 1.00 83.19 121 CYS A O 1
ATOM 997 N N . LYS A 1 122 ? 24.695 16.284 -12.965 1.00 76.75 122 LYS A N 1
ATOM 998 C CA . LYS A 1 122 ? 24.704 17.377 -11.980 1.00 76.75 122 LYS A CA 1
ATOM 999 C C . LYS A 1 122 ? 24.418 18.718 -12.662 1.00 76.75 122 LYS A C 1
ATOM 1001 O O . LYS A 1 122 ? 25.306 19.557 -12.796 1.00 76.75 122 LYS A O 1
ATOM 1006 N N . VAL A 1 123 ? 23.186 18.885 -13.133 1.00 73.88 123 VAL A N 1
ATOM 1007 C CA . VAL A 1 123 ? 22.689 20.122 -13.753 1.00 73.88 123 VAL A CA 1
ATOM 1008 C C . VAL A 1 123 ? 21.994 21.029 -12.722 1.00 73.88 123 VAL A C 1
ATOM 1010 O O . VAL A 1 123 ? 21.613 20.547 -11.653 1.00 73.88 123 VAL A O 1
ATOM 1013 N N . PRO A 1 124 ? 21.829 22.338 -13.003 1.00 75.56 124 PRO A N 1
ATOM 1014 C CA . PRO A 1 124 ? 20.991 23.222 -12.188 1.00 75.56 124 PRO A CA 1
ATOM 1015 C C . PRO A 1 124 ? 19.544 22.699 -12.062 1.00 75.56 124 PRO A C 1
ATOM 1017 O O . PRO A 1 124 ? 19.089 22.000 -12.972 1.00 75.56 124 PRO A O 1
ATOM 1020 N N . PRO A 1 125 ? 18.797 23.049 -10.993 1.00 70.19 125 PRO A N 1
ATOM 1021 C CA . PRO A 1 125 ? 17.432 22.555 -10.770 1.00 70.19 125 PRO A CA 1
ATOM 1022 C C . PRO A 1 125 ? 16.516 22.748 -11.986 1.00 70.19 125 PRO A C 1
ATOM 1024 O O . PRO A 1 125 ? 15.952 21.772 -12.479 1.00 70.19 125 PRO A O 1
ATOM 1027 N N . ASP A 1 126 ? 16.500 23.957 -12.548 1.00 68.50 126 ASP A N 1
ATOM 1028 C CA . ASP A 1 126 ? 15.701 24.363 -13.714 1.00 68.50 126 ASP A CA 1
ATOM 1029 C C . ASP A 1 126 ? 15.960 23.497 -14.969 1.00 68.50 126 ASP A C 1
ATOM 1031 O O . ASP A 1 126 ? 15.112 23.373 -15.849 1.00 68.50 126 ASP A O 1
ATOM 1035 N N . TRP A 1 127 ? 17.150 22.894 -15.076 1.00 71.19 127 TRP A N 1
ATOM 1036 C CA . TRP A 1 127 ? 17.530 22.004 -16.181 1.00 71.19 127 TRP A CA 1
ATOM 1037 C C . TRP A 1 127 ? 17.216 20.535 -15.880 1.00 71.19 127 TRP A C 1
ATOM 1039 O O . TRP A 1 127 ? 17.086 19.736 -16.806 1.00 71.19 127 TRP A O 1
ATOM 1049 N N . SER A 1 128 ? 17.107 20.166 -14.600 1.00 65.81 128 SER A N 1
ATOM 1050 C CA . SER A 1 128 ? 16.768 18.801 -14.180 1.00 65.81 128 SER A CA 1
ATOM 1051 C C . SER A 1 128 ? 15.306 18.453 -14.475 1.00 65.81 128 SER A C 1
ATOM 1053 O O . SER A 1 128 ? 15.010 17.310 -14.819 1.00 65.81 128 SER A O 1
ATOM 1055 N N . GLU A 1 129 ? 14.411 19.445 -14.432 1.00 67.69 129 GLU A N 1
ATOM 1056 C CA . GLU A 1 129 ? 12.992 19.286 -14.776 1.00 67.69 129 GLU A CA 1
ATOM 1057 C C . GLU A 1 129 ? 12.807 18.968 -16.268 1.00 67.69 129 GLU A C 1
ATOM 1059 O O . GLU A 1 129 ? 12.065 18.055 -16.623 1.00 67.69 129 GLU A O 1
ATOM 1064 N N . ASN A 1 130 ? 13.579 19.631 -17.136 1.00 75.62 130 ASN A N 1
ATOM 1065 C CA . ASN A 1 130 ? 13.549 19.445 -18.590 1.00 75.62 130 ASN A CA 1
ATOM 1066 C C . ASN A 1 130 ? 14.649 18.498 -19.111 1.00 75.62 130 ASN A C 1
ATOM 1068 O O . ASN A 1 130 ? 15.023 18.562 -20.281 1.00 75.62 130 ASN A O 1
ATOM 1072 N N . ALA A 1 131 ? 15.190 17.602 -18.278 1.00 84.12 131 ALA A N 1
ATOM 1073 C CA . ALA A 1 131 ? 16.356 16.796 -18.656 1.00 84.12 131 ALA A CA 1
ATOM 1074 C C . ALA A 1 131 ? 16.117 15.872 -19.875 1.00 84.12 131 ALA A C 1
ATOM 1076 O O . ALA A 1 131 ? 17.055 15.568 -20.614 1.00 84.12 131 ALA A O 1
ATOM 1077 N N . SER A 1 132 ? 14.866 15.484 -20.154 1.00 86.75 132 SER A N 1
ATOM 1078 C CA . SER A 1 132 ? 14.484 14.777 -21.389 1.00 86.75 132 SER A CA 1
ATOM 1079 C C . SER A 1 132 ? 14.874 15.538 -22.662 1.00 86.75 132 SER A C 1
ATOM 1081 O O . SER A 1 132 ? 15.208 14.900 -23.664 1.00 86.75 132 SER A O 1
ATOM 1083 N N . GLU A 1 133 ? 14.925 16.875 -22.622 1.00 87.88 133 GLU A N 1
ATOM 1084 C CA . GLU A 1 133 ? 15.295 17.710 -23.764 1.00 87.88 133 GLU A CA 1
ATOM 1085 C C . GLU A 1 133 ? 16.734 17.495 -24.240 1.00 87.88 133 GLU A C 1
ATOM 1087 O O . GLU A 1 133 ? 17.044 17.816 -25.389 1.00 87.88 133 GLU A O 1
ATOM 1092 N N . PHE A 1 134 ? 17.627 16.947 -23.410 1.00 87.50 134 PHE A N 1
ATOM 1093 C CA . PHE A 1 134 ? 18.981 16.579 -23.838 1.00 87.50 134 PHE A CA 1
ATOM 1094 C C . PHE A 1 134 ? 19.013 15.291 -24.681 1.00 87.50 134 PHE A C 1
ATOM 1096 O O . PHE A 1 134 ? 19.997 15.060 -25.386 1.00 87.50 134 PHE A O 1
ATOM 1103 N N . LEU A 1 135 ? 17.934 14.493 -24.668 1.00 90.62 135 LEU A N 1
ATOM 1104 C CA . LEU A 1 135 ? 17.726 13.355 -25.571 1.00 90.62 135 LEU A CA 1
ATOM 1105 C C . LEU A 1 135 ? 16.843 13.706 -26.764 1.00 90.62 135 LEU A C 1
ATOM 1107 O O . LEU A 1 135 ? 17.236 13.446 -27.895 1.00 90.62 135 LEU A O 1
ATOM 1111 N N . LEU A 1 136 ? 15.652 14.257 -26.533 1.00 92.31 136 LEU A N 1
ATOM 1112 C CA . LEU A 1 136 ? 14.595 14.434 -27.535 1.00 92.31 136 LEU A CA 1
ATOM 1113 C C . LEU A 1 136 ? 13.891 15.774 -27.314 1.00 92.31 136 LEU A C 1
ATOM 1115 O O . LEU A 1 136 ? 13.672 16.157 -26.171 1.00 92.31 136 LEU A O 1
ATOM 1119 N N . SER A 1 137 ? 13.475 16.478 -28.371 1.00 88.88 137 SER A N 1
ATOM 1120 C CA . SER A 1 137 ? 12.537 17.599 -28.180 1.00 88.88 137 SER A CA 1
ATOM 1121 C C . SER A 1 137 ? 11.179 17.097 -27.668 1.00 88.88 137 SER A C 1
ATOM 1123 O O . SER A 1 137 ? 10.827 15.939 -27.889 1.00 88.88 137 SER A O 1
ATOM 1125 N N . SER A 1 138 ? 10.391 17.969 -27.029 1.00 83.62 138 SER A N 1
ATOM 1126 C CA . SER A 1 138 ? 9.053 17.624 -26.513 1.00 83.62 138 SER A CA 1
ATOM 1127 C C . SER A 1 138 ? 8.157 16.945 -27.568 1.00 83.62 138 SER A C 1
ATOM 1129 O O . SER A 1 138 ? 7.517 15.932 -27.283 1.00 83.62 138 SER A O 1
ATOM 1131 N N . ASP A 1 139 ? 8.206 17.416 -28.821 1.00 85.94 139 ASP A N 1
ATOM 1132 C CA . ASP A 1 139 ? 7.506 16.788 -29.953 1.00 85.94 139 ASP A CA 1
ATOM 1133 C C . ASP A 1 139 ? 8.024 15.368 -30.243 1.00 85.94 139 ASP A C 1
ATOM 1135 O O . ASP A 1 139 ? 7.243 14.425 -30.370 1.00 85.94 139 ASP A O 1
ATOM 1139 N N . GLN A 1 140 ? 9.350 15.186 -30.274 1.00 92.38 140 GLN A N 1
ATOM 1140 C CA . GLN A 1 140 ? 9.987 13.893 -30.540 1.00 92.38 140 GLN A CA 1
ATOM 1141 C C . GLN A 1 140 ? 9.728 12.849 -29.446 1.00 92.38 140 GLN A C 1
ATOM 1143 O O . GLN A 1 140 ? 9.751 11.656 -29.750 1.00 92.38 140 GLN A O 1
ATOM 1148 N N . VAL A 1 141 ? 9.493 13.250 -28.188 1.00 92.19 141 VAL A N 1
ATOM 1149 C CA . VAL A 1 141 ? 9.213 12.293 -27.100 1.00 92.19 141 VAL A CA 1
ATOM 1150 C C . VAL A 1 141 ? 7.922 11.515 -27.368 1.00 92.19 141 VAL A C 1
ATOM 1152 O O . VAL A 1 141 ? 7.884 10.314 -27.108 1.00 92.19 141 VAL A O 1
ATOM 1155 N N . LYS A 1 142 ? 6.891 12.145 -27.947 1.00 89.44 142 LYS A N 1
ATOM 1156 C CA . LYS A 1 142 ? 5.622 11.469 -28.274 1.00 89.44 142 LYS A CA 1
ATOM 1157 C C . LYS A 1 142 ? 5.825 10.388 -29.341 1.00 89.44 142 LYS A C 1
ATOM 1159 O O . LYS A 1 142 ? 5.508 9.224 -29.097 1.00 89.44 142 LYS A O 1
ATOM 1164 N N . ASP A 1 143 ? 6.450 10.748 -30.462 1.00 94.00 143 ASP A N 1
ATOM 1165 C CA . ASP A 1 143 ? 6.756 9.831 -31.573 1.00 94.00 143 ASP A CA 1
ATOM 1166 C C . ASP A 1 143 ? 7.743 8.722 -31.178 1.00 94.00 143 ASP A C 1
ATOM 1168 O O . ASP A 1 143 ? 7.724 7.617 -31.728 1.00 94.00 143 ASP A O 1
ATOM 1172 N N . PHE A 1 144 ? 8.654 9.011 -30.245 1.00 96.62 144 PHE A N 1
ATOM 1173 C CA . PHE A 1 144 ? 9.538 8.012 -29.654 1.00 96.62 144 PHE A CA 1
ATOM 1174 C C . PHE A 1 144 ? 8.746 7.035 -28.784 1.00 96.62 144 PHE A C 1
ATOM 1176 O O . PHE A 1 144 ? 8.866 5.828 -28.971 1.00 96.62 144 PHE A O 1
ATOM 1183 N N . MET A 1 145 ? 7.921 7.531 -27.856 1.00 95.81 145 MET A N 1
ATOM 1184 C CA . MET A 1 145 ? 7.192 6.674 -26.920 1.00 95.81 145 MET A CA 1
ATOM 1185 C C . MET A 1 145 ? 6.131 5.824 -27.616 1.00 95.81 145 MET A C 1
ATOM 1187 O O . MET A 1 145 ? 5.969 4.661 -27.254 1.00 95.81 145 MET A O 1
ATOM 1191 N N . GLN A 1 146 ? 5.470 6.323 -28.664 1.00 94.44 146 GLN A N 1
ATOM 1192 C CA . GLN A 1 146 ? 4.567 5.500 -29.475 1.00 94.44 146 GLN A CA 1
ATOM 1193 C C . GLN A 1 146 ? 5.295 4.295 -30.098 1.00 94.44 146 GLN A C 1
ATOM 1195 O O . GLN A 1 146 ? 4.813 3.168 -30.019 1.00 94.44 146 GLN A O 1
ATOM 1200 N N . ARG A 1 147 ? 6.486 4.512 -30.662 1.00 97.44 147 ARG A N 1
ATOM 1201 C CA . ARG A 1 147 ? 7.314 3.445 -31.241 1.00 97.44 147 ARG A CA 1
ATOM 1202 C C . ARG A 1 147 ? 7.907 2.502 -30.195 1.00 97.44 147 ARG A C 1
ATOM 1204 O O . ARG A 1 147 ? 7.833 1.289 -30.346 1.00 97.44 147 ARG A O 1
ATOM 1211 N N . TYR A 1 148 ? 8.426 3.042 -29.096 1.00 98.12 148 TYR A N 1
ATOM 1212 C CA . TYR A 1 148 ? 8.972 2.256 -27.989 1.00 98.12 148 TYR A CA 1
ATOM 1213 C C . TYR A 1 148 ? 7.914 1.361 -27.324 1.00 98.12 148 TYR A C 1
ATOM 1215 O O . TYR A 1 148 ? 8.190 0.204 -27.014 1.00 98.12 148 TYR A O 1
ATOM 1223 N N . THR A 1 149 ? 6.688 1.860 -27.137 1.00 96.50 149 THR A N 1
ATOM 1224 C CA . THR A 1 149 ? 5.580 1.066 -26.576 1.00 96.50 149 THR A CA 1
ATOM 1225 C C . THR A 1 149 ? 5.091 -0.016 -27.546 1.00 96.50 149 THR A C 1
ATOM 1227 O O . THR A 1 149 ? 4.741 -1.105 -27.094 1.00 96.50 149 THR A O 1
ATOM 1230 N N . LEU A 1 150 ? 5.169 0.216 -28.863 1.00 96.25 150 LEU A N 1
ATOM 1231 C CA . LEU A 1 150 ? 4.939 -0.815 -29.881 1.00 96.25 150 LEU A CA 1
ATOM 1232 C C . LEU A 1 150 ? 6.050 -1.886 -29.889 1.00 96.25 150 LEU A C 1
ATOM 1234 O O . LEU A 1 150 ? 5.746 -3.070 -29.814 1.00 96.25 150 LEU A O 1
ATOM 1238 N N . LEU A 1 151 ? 7.331 -1.500 -29.847 1.00 96.69 151 LEU A N 1
ATOM 1239 C CA . LEU A 1 151 ? 8.460 -2.437 -29.699 1.00 96.69 151 LEU A CA 1
ATOM 1240 C C . LEU A 1 151 ? 8.310 -3.327 -28.451 1.00 96.69 151 LEU A C 1
ATOM 1242 O O . LEU A 1 151 ? 8.572 -4.533 -28.492 1.00 96.69 151 LEU A O 1
ATOM 1246 N N . CYS A 1 152 ? 7.886 -2.736 -27.333 1.00 96.50 152 CYS A N 1
ATOM 1247 C CA . CYS A 1 152 ? 7.563 -3.469 -26.113 1.00 96.50 152 CYS A CA 1
ATOM 1248 C C . CYS A 1 152 ? 6.468 -4.523 -26.345 1.00 96.50 152 CYS A C 1
ATOM 1250 O O . CYS A 1 152 ? 6.617 -5.668 -25.922 1.00 96.50 152 CYS A O 1
ATOM 1252 N N . TYR A 1 153 ? 5.388 -4.136 -27.022 1.00 95.44 153 TYR A N 1
ATOM 1253 C CA . TYR A 1 153 ? 4.250 -4.992 -27.353 1.00 95.44 153 TYR A CA 1
ATOM 1254 C C . TYR A 1 153 ? 4.637 -6.162 -28.255 1.00 95.44 153 TYR A C 1
ATOM 1256 O O . TYR A 1 153 ? 4.379 -7.321 -27.916 1.00 95.44 153 TYR A O 1
ATOM 1264 N N . ASP A 1 154 ? 5.338 -5.871 -29.346 1.00 94.56 154 ASP A N 1
ATOM 1265 C CA . ASP A 1 154 ? 5.790 -6.876 -30.302 1.00 94.56 154 ASP A CA 1
ATOM 1266 C C . ASP A 1 154 ? 6.783 -7.846 -29.646 1.00 94.56 154 ASP A C 1
ATOM 1268 O O . ASP A 1 154 ? 6.675 -9.053 -29.840 1.00 94.56 154 ASP A O 1
ATOM 1272 N N . THR A 1 155 ? 7.661 -7.378 -28.748 1.00 93.69 155 THR A N 1
ATOM 1273 C CA . THR A 1 155 ? 8.592 -8.261 -28.014 1.00 93.69 155 THR A CA 1
ATOM 1274 C C . THR A 1 155 ? 7.884 -9.307 -27.137 1.00 93.69 155 THR A C 1
ATOM 1276 O O . THR A 1 155 ? 8.415 -10.401 -26.927 1.00 93.69 155 THR A O 1
ATOM 1279 N N . PHE A 1 156 ? 6.694 -8.997 -26.618 1.00 92.56 156 PHE A N 1
ATOM 1280 C CA . PHE A 1 156 ? 5.904 -9.925 -25.801 1.00 92.56 156 PHE A CA 1
ATOM 1281 C C . PHE A 1 156 ? 4.933 -10.784 -26.618 1.00 92.56 156 PHE A C 1
ATOM 1283 O O . PHE A 1 156 ? 4.622 -11.896 -26.194 1.00 92.56 156 PHE A O 1
ATOM 1290 N N . ARG A 1 157 ? 4.471 -10.301 -27.779 1.00 87.81 157 ARG A N 1
ATOM 1291 C CA . ARG A 1 157 ? 3.589 -11.054 -28.685 1.00 87.81 157 ARG A CA 1
ATOM 1292 C C . ARG A 1 157 ? 4.330 -12.000 -29.622 1.00 87.81 157 ARG A C 1
ATOM 1294 O O . ARG A 1 157 ? 3.805 -13.063 -29.943 1.00 87.81 157 ARG A O 1
ATOM 1301 N N . GLU A 1 158 ? 5.507 -11.611 -30.090 1.00 82.06 158 GLU A N 1
ATOM 1302 C CA . GLU A 1 158 ? 6.385 -12.471 -30.875 1.00 82.06 158 GLU A CA 1
ATOM 1303 C C . GLU A 1 158 ? 7.066 -13.513 -29.974 1.00 82.06 158 GLU A C 1
ATOM 1305 O O . GLU A 1 158 ? 7.276 -13.301 -28.773 1.00 82.06 158 GLU A O 1
ATOM 1310 N N . ASP A 1 159 ? 7.485 -14.636 -30.565 1.00 74.19 159 ASP A N 1
ATOM 1311 C CA . ASP A 1 159 ? 8.250 -15.671 -29.862 1.00 74.19 159 ASP A CA 1
ATOM 1312 C C . ASP A 1 159 ? 9.734 -15.274 -29.694 1.00 74.19 159 ASP A C 1
ATOM 1314 O O . ASP A 1 159 ? 10.670 -15.894 -30.205 1.00 74.19 159 ASP A O 1
ATOM 1318 N N . ARG A 1 160 ? 9.953 -14.134 -29.031 1.00 84.38 160 ARG A N 1
ATOM 1319 C CA . ARG A 1 160 ? 11.275 -13.619 -28.671 1.00 84.38 160 ARG A CA 1
ATOM 1320 C C . ARG A 1 160 ? 11.827 -14.369 -27.449 1.00 84.38 160 ARG A C 1
ATOM 1322 O O . ARG A 1 160 ? 11.057 -14.770 -26.580 1.00 84.38 160 ARG A O 1
ATOM 1329 N N . PRO A 1 161 ? 13.161 -14.508 -27.318 1.00 88.12 161 PRO A N 1
ATOM 1330 C CA . PRO A 1 161 ? 13.764 -15.159 -26.158 1.00 88.12 161 PRO A CA 1
ATOM 1331 C C . PRO A 1 161 ? 13.392 -14.482 -24.837 1.00 88.12 161 PRO A C 1
ATOM 1333 O O . PRO A 1 161 ? 13.373 -13.255 -24.738 1.00 88.12 161 PRO A O 1
ATOM 1336 N N . GLU A 1 162 ? 13.216 -15.283 -23.790 1.00 88.31 162 GLU A N 1
ATOM 1337 C CA . GLU A 1 162 ? 12.737 -14.813 -22.486 1.00 88.31 162 GLU A CA 1
ATOM 1338 C C . GLU A 1 162 ? 13.628 -13.733 -21.855 1.00 88.31 162 GLU A C 1
ATOM 1340 O O . GLU A 1 162 ? 13.134 -12.756 -21.296 1.00 88.31 162 GLU A O 1
ATOM 1345 N N . ARG A 1 163 ? 14.951 -13.833 -22.048 1.00 89.38 163 ARG A N 1
ATOM 1346 C CA . ARG A 1 163 ? 15.921 -12.811 -21.612 1.00 89.38 163 ARG A CA 1
ATOM 1347 C C . ARG A 1 163 ? 15.665 -11.437 -22.240 1.00 89.38 163 ARG A C 1
ATOM 1349 O O . ARG A 1 163 ? 15.932 -10.424 -21.599 1.00 89.38 163 ARG A O 1
ATOM 1356 N N . LEU A 1 164 ? 15.149 -11.389 -23.473 1.00 91.44 164 LEU A N 1
ATOM 1357 C CA . LEU A 1 164 ? 14.796 -10.136 -24.141 1.00 91.44 164 LEU A CA 1
ATOM 1358 C C . LEU A 1 164 ? 13.500 -9.548 -23.562 1.00 91.44 164 LEU A C 1
ATOM 1360 O O . LEU A 1 164 ? 13.429 -8.338 -23.365 1.00 91.44 164 LEU A O 1
ATOM 1364 N N . ARG A 1 165 ? 12.521 -10.389 -23.195 1.00 93.69 165 ARG A N 1
ATOM 1365 C CA . ARG A 1 165 ? 11.315 -9.959 -22.462 1.00 93.69 165 ARG A CA 1
ATOM 1366 C C . ARG A 1 165 ? 11.666 -9.386 -21.082 1.00 93.69 165 ARG A C 1
ATOM 1368 O O . ARG A 1 165 ? 11.212 -8.291 -20.749 1.00 93.69 165 ARG A O 1
ATOM 1375 N N . THR A 1 166 ? 12.559 -10.044 -20.330 1.00 93.44 166 THR A N 1
ATOM 1376 C CA . THR A 1 166 ? 13.093 -9.507 -19.060 1.00 93.44 166 THR A CA 1
ATOM 1377 C C . THR A 1 166 ? 13.790 -8.161 -19.268 1.00 93.44 166 THR A C 1
ATOM 1379 O O . THR A 1 166 ? 13.564 -7.226 -18.499 1.00 93.44 166 THR A O 1
ATOM 1382 N N . LEU A 1 167 ? 14.615 -8.039 -20.315 1.00 94.81 167 LEU A N 1
ATOM 1383 C CA . LEU A 1 167 ? 15.309 -6.794 -20.636 1.00 94.81 167 LEU A CA 1
ATOM 1384 C C . LEU A 1 167 ? 14.329 -5.660 -20.977 1.00 94.81 167 LEU A C 1
ATOM 1386 O O . LEU A 1 167 ? 14.499 -4.559 -20.462 1.00 94.81 167 LEU A O 1
ATOM 1390 N N . MET A 1 168 ? 13.280 -5.9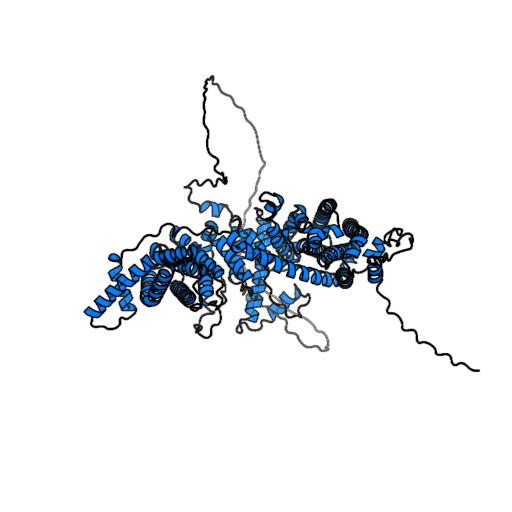18 -21.764 1.00 96.38 168 MET A N 1
ATOM 1391 C CA . MET A 1 168 ? 12.274 -4.898 -22.090 1.00 96.38 168 MET A CA 1
ATOM 1392 C C . MET A 1 168 ? 11.476 -4.438 -20.864 1.00 96.38 168 MET A C 1
ATOM 1394 O O . MET A 1 168 ? 11.278 -3.239 -20.694 1.00 96.38 168 MET A O 1
ATOM 1398 N N . LEU A 1 169 ? 11.088 -5.336 -19.950 1.00 95.44 169 LEU A N 1
ATOM 1399 C CA . LEU A 1 169 ? 10.467 -4.925 -18.679 1.00 95.44 169 LEU A CA 1
ATOM 1400 C C . LEU A 1 169 ? 11.422 -4.114 -17.792 1.00 95.44 169 LEU A C 1
ATOM 1402 O O . LEU A 1 169 ? 11.000 -3.182 -17.104 1.00 95.44 169 LEU A O 1
ATOM 1406 N N . ASN A 1 170 ? 12.716 -4.437 -17.808 1.00 95.19 170 ASN A N 1
ATOM 1407 C CA . ASN A 1 170 ? 13.721 -3.659 -17.091 1.00 95.19 170 ASN A CA 1
ATOM 1408 C C . ASN A 1 170 ? 13.949 -2.274 -17.726 1.00 95.19 170 ASN A C 1
ATOM 1410 O O . ASN A 1 170 ? 14.134 -1.290 -17.006 1.00 95.19 170 ASN A O 1
ATOM 1414 N N . SER A 1 171 ? 13.841 -2.183 -19.053 1.00 97.06 171 SER A N 1
ATOM 1415 C CA . SER A 1 171 ? 13.825 -0.923 -19.794 1.00 97.06 171 SER A CA 1
ATOM 1416 C C . SER A 1 171 ? 12.617 -0.071 -19.396 1.00 97.06 171 SER A C 1
ATOM 1418 O O . SER A 1 171 ? 12.800 1.056 -18.942 1.00 97.06 171 SER A O 1
ATOM 1420 N N . MET A 1 172 ? 11.395 -0.624 -19.395 1.00 97.19 172 MET A N 1
ATOM 1421 C CA . MET A 1 172 ? 10.193 0.108 -18.956 1.00 97.19 172 MET A CA 1
ATOM 1422 C C . MET A 1 172 ? 10.343 0.662 -17.534 1.00 97.19 172 MET A C 1
ATOM 1424 O O . MET A 1 172 ? 10.019 1.821 -17.276 1.00 97.19 172 MET A O 1
ATOM 1428 N N . ARG A 1 173 ? 10.883 -0.140 -16.604 1.00 94.94 173 ARG A N 1
ATOM 1429 C CA . ARG A 1 173 ? 11.173 0.303 -15.230 1.00 94.94 173 ARG A CA 1
ATOM 1430 C C . ARG A 1 173 ? 12.235 1.406 -15.189 1.00 94.94 173 ARG A C 1
ATOM 1432 O O . ARG A 1 173 ? 12.122 2.329 -14.383 1.00 94.94 173 ARG A O 1
ATOM 1439 N N . THR A 1 174 ? 13.238 1.360 -16.062 1.00 95.31 174 THR A N 1
ATOM 1440 C CA . THR A 1 174 ? 14.243 2.428 -16.186 1.00 95.31 174 THR A CA 1
ATOM 1441 C C . THR A 1 174 ? 13.612 3.726 -16.697 1.00 95.31 174 THR A C 1
ATOM 1443 O O . THR A 1 174 ? 13.862 4.788 -16.130 1.00 95.31 174 THR A O 1
ATOM 1446 N N . PHE A 1 175 ? 12.730 3.643 -17.696 1.00 95.38 175 PHE A N 1
ATOM 1447 C CA . PHE A 1 175 ? 12.008 4.783 -18.268 1.00 95.38 175 PHE A CA 1
ATOM 1448 C C . PHE A 1 175 ? 11.020 5.412 -17.274 1.00 95.38 175 PHE A C 1
ATOM 1450 O O . PHE A 1 175 ? 11.071 6.623 -17.043 1.00 95.38 175 PHE A O 1
ATOM 1457 N N . VAL A 1 176 ? 10.171 4.607 -16.619 1.00 92.88 176 VAL A N 1
ATOM 1458 C CA . VAL A 1 176 ? 9.185 5.112 -15.644 1.00 92.88 176 VAL A CA 1
ATOM 1459 C C . VAL A 1 176 ? 9.870 5.776 -14.446 1.00 92.88 176 VAL A C 1
ATOM 1461 O O . VAL A 1 176 ? 9.382 6.780 -13.929 1.00 92.88 176 VAL A O 1
ATOM 1464 N N . THR A 1 177 ? 11.039 5.266 -14.035 1.00 92.25 177 THR A N 1
ATOM 1465 C CA . THR A 1 177 ? 11.765 5.778 -12.864 1.00 92.25 177 THR A CA 1
ATOM 1466 C C . THR A 1 177 ? 12.853 6.801 -13.176 1.00 92.25 177 THR A C 1
ATOM 1468 O O . THR A 1 177 ? 13.518 7.256 -12.247 1.00 92.25 177 THR A O 1
ATOM 1471 N N . ALA A 1 178 ? 13.033 7.206 -14.436 1.00 89.19 178 ALA A N 1
ATOM 1472 C CA . ALA A 1 178 ? 14.128 8.074 -14.868 1.00 89.19 178 ALA A CA 1
ATOM 1473 C C . ALA A 1 178 ? 14.252 9.371 -14.039 1.00 89.19 178 ALA A C 1
ATOM 1475 O O . ALA A 1 178 ? 15.269 9.584 -13.378 1.00 89.19 178 ALA A O 1
ATOM 1476 N N . SER A 1 179 ? 13.193 10.186 -14.010 1.00 87.88 179 SER A N 1
ATOM 1477 C CA . SER A 1 179 ? 13.164 11.494 -13.336 1.00 87.88 179 SER A CA 1
ATOM 1478 C C . SER A 1 179 ? 12.926 11.406 -11.829 1.00 87.88 179 SER A C 1
ATOM 1480 O O . SER A 1 179 ? 12.110 10.605 -11.370 1.00 87.88 179 SER A O 1
ATOM 1482 N N . SER A 1 180 ? 13.577 12.280 -11.053 1.00 81.69 180 SER A N 1
ATOM 1483 C CA . SER A 1 180 ? 13.239 12.546 -9.646 1.00 81.69 180 SER A CA 1
ATOM 1484 C C . SER A 1 180 ? 11.850 13.174 -9.492 1.00 81.69 180 SER A C 1
ATOM 1486 O O . SER A 1 180 ? 11.130 12.804 -8.570 1.00 81.69 180 SER A O 1
ATOM 1488 N N . ASN A 1 181 ? 11.449 14.059 -10.410 1.00 85.06 181 ASN A N 1
ATOM 1489 C CA . ASN A 1 181 ? 10.069 14.522 -10.518 1.00 85.06 181 ASN A CA 1
ATOM 1490 C C . ASN A 1 181 ? 9.265 13.490 -11.323 1.00 85.06 181 ASN A C 1
ATOM 1492 O O . ASN A 1 181 ? 9.295 13.481 -12.555 1.00 85.06 181 ASN A O 1
ATOM 1496 N N . PHE A 1 182 ? 8.600 12.585 -10.603 1.00 85.44 182 PHE A N 1
ATOM 1497 C CA . PHE A 1 182 ? 7.890 11.436 -11.165 1.00 85.44 182 PHE A CA 1
ATOM 1498 C C . PHE A 1 182 ? 6.742 11.834 -12.096 1.00 85.44 182 PHE A C 1
ATOM 1500 O O . PHE A 1 182 ? 6.680 11.367 -13.230 1.00 85.44 182 PHE A O 1
ATOM 1507 N N . HIS A 1 183 ? 5.874 12.734 -11.632 1.00 83.94 183 HIS A N 1
ATOM 1508 C CA . HIS A 1 183 ? 4.686 13.170 -12.367 1.00 83.94 183 HIS A CA 1
ATOM 1509 C C . HIS A 1 183 ? 5.036 14.003 -13.612 1.00 83.94 183 HIS A C 1
ATOM 1511 O O . HIS A 1 183 ? 4.307 13.959 -14.597 1.00 83.94 183 HIS A O 1
ATOM 1517 N N . ALA A 1 184 ? 6.172 14.711 -13.603 1.00 84.31 184 ALA A N 1
ATOM 1518 C CA . ALA A 1 184 ? 6.679 15.441 -14.768 1.00 84.31 184 ALA A CA 1
ATOM 1519 C C . ALA A 1 184 ? 7.567 14.592 -15.703 1.00 84.31 184 ALA A C 1
ATOM 1521 O O . ALA A 1 184 ? 8.144 15.132 -16.643 1.00 84.31 184 ALA A O 1
ATOM 1522 N N . ASN A 1 185 ? 7.728 13.283 -15.466 1.00 89.19 185 ASN A N 1
ATOM 1523 C CA . ASN A 1 185 ? 8.551 12.420 -16.317 1.00 89.19 185 ASN A CA 1
ATOM 1524 C C . ASN A 1 185 ? 7.816 12.091 -17.634 1.00 89.19 185 ASN A C 1
ATOM 1526 O O . ASN A 1 185 ? 6.926 11.236 -17.624 1.00 89.19 185 ASN A O 1
ATOM 1530 N N . PRO A 1 186 ? 8.207 12.653 -18.796 1.00 89.50 186 PRO A N 1
ATOM 1531 C CA . PRO A 1 186 ? 7.458 12.442 -20.032 1.00 89.50 186 PRO A CA 1
ATOM 1532 C C . PRO A 1 186 ? 7.601 11.003 -20.557 1.00 89.50 186 PRO A C 1
ATOM 1534 O O . PRO A 1 186 ? 6.728 10.516 -21.274 1.00 89.50 186 PRO A O 1
ATOM 1537 N N . PHE A 1 187 ? 8.657 10.286 -20.153 1.00 92.50 187 PHE A N 1
ATOM 1538 C CA . PHE A 1 187 ? 8.806 8.855 -20.417 1.00 92.50 187 PHE A CA 1
ATOM 1539 C C . PHE A 1 187 ? 7.843 8.009 -19.569 1.00 92.50 187 PHE A C 1
ATOM 1541 O O . PHE A 1 187 ? 7.340 7.000 -20.054 1.00 92.50 187 PHE A O 1
ATOM 1548 N N . ALA A 1 188 ? 7.526 8.428 -18.337 1.00 90.44 188 ALA A N 1
ATOM 1549 C CA . ALA A 1 188 ? 6.516 7.761 -17.513 1.00 90.44 188 ALA A CA 1
ATOM 1550 C C . ALA A 1 188 ? 5.102 8.013 -18.058 1.00 90.44 188 ALA A C 1
ATOM 1552 O O . ALA A 1 188 ? 4.349 7.064 -18.257 1.00 90.44 188 ALA A O 1
ATOM 1553 N N . SER A 1 189 ? 4.771 9.260 -18.412 1.00 88.00 189 SER A N 1
ATOM 1554 C CA . SER A 1 189 ? 3.501 9.590 -19.076 1.00 88.00 189 SER A CA 1
ATOM 1555 C C . SER A 1 189 ? 3.341 8.867 -20.421 1.00 88.00 189 SER A C 1
ATOM 1557 O O . SER A 1 189 ? 2.240 8.461 -20.781 1.00 88.00 189 SER A O 1
ATOM 1559 N N . GLY A 1 190 ? 4.436 8.655 -21.159 1.00 89.19 190 GLY A N 1
ATOM 1560 C CA . GLY A 1 190 ? 4.438 7.881 -22.403 1.00 89.19 190 GLY A CA 1
ATOM 1561 C C . GLY A 1 190 ? 4.220 6.372 -22.221 1.00 89.19 190 GLY A C 1
ATOM 1562 O O . GLY A 1 190 ? 3.800 5.713 -23.170 1.00 89.19 190 GLY A O 1
ATOM 1563 N N . LEU A 1 191 ? 4.471 5.823 -21.025 1.00 92.06 191 LEU A N 1
ATOM 1564 C CA . LEU A 1 191 ? 4.157 4.431 -20.672 1.00 92.06 191 LEU A CA 1
ATOM 1565 C C . LEU A 1 191 ? 2.676 4.224 -20.315 1.00 92.06 191 LEU A C 1
ATOM 1567 O O . LEU A 1 191 ? 2.213 3.085 -20.333 1.00 92.06 191 LEU A O 1
ATOM 1571 N N . LEU A 1 192 ? 1.912 5.297 -20.067 1.00 88.81 192 LEU A N 1
ATOM 1572 C CA . LEU A 1 192 ? 0.445 5.265 -19.999 1.00 88.81 192 LEU A CA 1
ATOM 1573 C C . LEU A 1 192 ? -0.135 5.144 -21.420 1.00 88.81 192 LEU A C 1
ATOM 1575 O O . LEU A 1 192 ? -0.703 6.083 -21.989 1.00 88.81 192 LEU A O 1
ATOM 1579 N N . ASN A 1 193 ? 0.081 3.972 -22.015 1.00 87.50 193 ASN A N 1
ATOM 1580 C CA . ASN A 1 193 ? -0.275 3.618 -23.382 1.00 87.50 193 ASN A CA 1
ATOM 1581 C C . ASN A 1 193 ? -0.985 2.247 -23.392 1.00 87.50 193 ASN A C 1
ATOM 1583 O O . ASN A 1 193 ? -0.494 1.328 -22.726 1.00 87.50 193 ASN A O 1
ATOM 1587 N N . PRO A 1 194 ? -2.075 2.063 -24.164 1.00 87.62 194 PRO A N 1
ATOM 1588 C CA . PRO A 1 194 ? -2.781 0.782 -24.265 1.00 87.62 194 PRO A CA 1
ATOM 1589 C C . PRO A 1 194 ? -1.882 -0.420 -24.597 1.00 87.62 194 PRO A C 1
ATOM 1591 O O . PRO A 1 194 ? -2.097 -1.503 -24.066 1.00 87.62 194 PRO A O 1
ATOM 1594 N N . HIS A 1 195 ? -0.821 -0.238 -25.390 1.00 92.06 195 HIS A N 1
ATOM 1595 C CA . HIS A 1 195 ? 0.143 -1.304 -25.685 1.00 92.06 195 HIS A CA 1
ATOM 1596 C C . HIS A 1 195 ? 0.889 -1.807 -24.438 1.00 92.06 195 HIS A C 1
ATOM 1598 O O . HIS A 1 195 ? 1.153 -3.001 -24.320 1.00 92.06 195 HIS A O 1
ATOM 1604 N N . ILE A 1 196 ? 1.209 -0.924 -23.486 1.00 93.00 196 ILE A N 1
ATOM 1605 C CA . ILE A 1 196 ? 1.857 -1.307 -22.221 1.00 93.00 196 ILE A CA 1
ATOM 1606 C C . ILE A 1 196 ? 0.856 -1.989 -21.288 1.00 93.00 196 ILE A C 1
ATOM 1608 O O . ILE A 1 196 ? 1.213 -2.968 -20.631 1.00 93.00 196 ILE A O 1
ATOM 1612 N N . PHE A 1 197 ? -0.401 -1.531 -21.280 1.00 89.25 197 PHE A N 1
ATOM 1613 C CA . PHE A 1 197 ? -1.480 -2.227 -20.582 1.00 89.25 197 PHE A CA 1
ATOM 1614 C C . PHE A 1 197 ? -1.651 -3.653 -21.122 1.00 89.25 197 PHE A C 1
ATOM 1616 O O . PHE A 1 197 ? -1.625 -4.600 -20.341 1.00 89.25 197 PHE A O 1
ATOM 1623 N N . ASP A 1 198 ? -1.710 -3.832 -22.444 1.00 90.69 198 ASP A N 1
ATOM 1624 C CA . ASP A 1 198 ? -1.795 -5.151 -23.077 1.00 90.69 198 ASP A CA 1
ATOM 1625 C C . ASP A 1 198 ? -0.591 -6.051 -22.753 1.00 90.69 198 ASP A C 1
ATOM 1627 O O . ASP A 1 198 ? -0.776 -7.248 -22.536 1.00 90.69 198 ASP A O 1
ATOM 1631 N N . VAL A 1 199 ? 0.638 -5.515 -22.694 1.00 94.25 199 VAL A N 1
ATOM 1632 C CA . VAL A 1 199 ? 1.831 -6.291 -22.296 1.00 94.25 199 VAL A CA 1
ATOM 1633 C C . VAL A 1 199 ? 1.721 -6.765 -20.852 1.00 94.25 199 VAL A C 1
ATOM 1635 O O . VAL A 1 199 ? 1.958 -7.943 -20.570 1.00 94.25 199 VAL A O 1
ATOM 1638 N N . LEU A 1 200 ? 1.350 -5.872 -19.933 1.00 92.62 200 LEU A N 1
ATOM 1639 C CA . LEU A 1 200 ? 1.170 -6.208 -18.522 1.00 92.62 200 LEU A CA 1
ATOM 1640 C C . LEU A 1 200 ? 0.024 -7.210 -18.349 1.00 92.62 200 LEU A C 1
ATOM 1642 O O . LEU A 1 200 ? 0.189 -8.210 -17.652 1.00 92.62 200 LEU A O 1
ATOM 1646 N N . ARG A 1 201 ? -1.084 -7.015 -19.070 1.00 90.88 201 ARG A N 1
ATOM 1647 C CA . ARG A 1 201 ? -2.223 -7.932 -19.120 1.00 90.88 201 ARG A CA 1
ATOM 1648 C C . ARG A 1 201 ? -1.824 -9.311 -19.633 1.00 90.88 201 ARG A C 1
ATOM 1650 O O . ARG A 1 201 ? -2.089 -10.301 -18.962 1.00 90.88 201 ARG A O 1
ATOM 1657 N N . LEU A 1 202 ? -1.163 -9.396 -20.787 1.00 92.69 202 LEU A N 1
ATOM 1658 C CA . LEU A 1 202 ? -0.676 -10.655 -21.359 1.00 92.69 202 LEU A CA 1
ATOM 1659 C C . LEU A 1 202 ? 0.267 -11.371 -20.387 1.00 92.69 202 LEU A C 1
ATOM 1661 O O . LEU A 1 202 ? 0.117 -12.570 -20.162 1.00 92.69 202 LEU A O 1
ATOM 1665 N N . THR A 1 203 ? 1.186 -10.623 -19.772 1.00 92.69 203 THR A N 1
ATOM 1666 C CA . THR A 1 203 ? 2.149 -11.141 -18.794 1.00 92.69 203 THR A CA 1
ATOM 1667 C C . THR A 1 203 ? 1.468 -11.698 -17.548 1.00 92.69 203 THR A C 1
ATOM 1669 O O . THR A 1 203 ? 1.865 -12.745 -17.055 1.00 92.69 203 THR A O 1
ATOM 1672 N N . LEU A 1 204 ? 0.444 -11.017 -17.031 1.00 89.75 204 LEU A N 1
ATOM 1673 C CA . LEU A 1 204 ? -0.231 -11.402 -15.792 1.00 89.75 204 LEU A CA 1
ATOM 1674 C C . LEU A 1 204 ? -1.327 -12.450 -16.015 1.00 89.75 204 LEU A C 1
ATOM 1676 O O . LEU A 1 204 ? -1.545 -13.283 -15.142 1.00 89.75 204 LEU A O 1
ATOM 1680 N N . VAL A 1 205 ? -1.976 -12.484 -17.179 1.00 89.56 205 VAL A N 1
ATOM 1681 C CA . VAL A 1 205 ? -2.970 -13.515 -17.515 1.00 89.56 205 VAL A CA 1
ATOM 1682 C C . VAL A 1 205 ? -2.286 -14.834 -17.893 1.00 89.56 205 VAL A C 1
ATOM 1684 O O . VAL A 1 205 ? -2.653 -15.877 -17.351 1.00 89.56 205 VAL A O 1
ATOM 1687 N N . ASN A 1 206 ? -1.261 -14.821 -18.754 1.00 89.56 206 ASN A N 1
ATOM 1688 C CA . ASN A 1 206 ? -0.556 -16.037 -19.176 1.00 89.56 206 ASN A CA 1
ATOM 1689 C C . ASN A 1 206 ? 0.277 -16.633 -18.024 1.00 89.56 206 ASN A C 1
ATOM 1691 O O . ASN A 1 206 ? 1.152 -15.969 -17.481 1.00 89.56 206 ASN A O 1
ATOM 1695 N N . ALA A 1 207 ? 0.046 -17.902 -17.680 1.00 85.94 207 ALA A N 1
ATOM 1696 C CA . ALA A 1 207 ? 0.695 -18.562 -16.543 1.00 85.94 207 ALA A CA 1
ATOM 1697 C C . ALA A 1 207 ? 2.234 -18.625 -16.637 1.00 85.94 207 ALA A C 1
ATOM 1699 O O . ALA A 1 207 ? 2.920 -18.401 -15.642 1.00 85.94 207 ALA A O 1
ATOM 1700 N N . GLN A 1 208 ? 2.780 -18.895 -17.827 1.00 86.62 208 GLN A N 1
ATOM 1701 C CA . GLN A 1 208 ? 4.223 -19.016 -18.050 1.00 86.62 208 GLN A CA 1
ATOM 1702 C C . GLN A 1 208 ? 4.915 -17.648 -17.977 1.00 86.62 208 GLN A C 1
ATOM 1704 O O . GLN A 1 208 ? 5.934 -17.504 -17.301 1.00 86.62 208 GLN A O 1
ATOM 1709 N N . LEU A 1 209 ? 4.332 -16.621 -18.605 1.00 89.12 209 LEU A N 1
ATOM 1710 C CA . LEU A 1 209 ? 4.851 -15.252 -18.511 1.00 89.12 209 LEU A CA 1
ATOM 1711 C C . LEU A 1 209 ? 4.698 -14.686 -17.090 1.00 89.12 209 LEU A C 1
ATOM 1713 O O . LEU A 1 209 ? 5.591 -13.984 -16.619 1.00 89.12 209 LEU A O 1
ATOM 1717 N N . ARG A 1 210 ? 3.620 -15.033 -16.373 1.00 87.81 210 ARG A N 1
ATOM 1718 C CA . ARG A 1 210 ? 3.399 -14.648 -14.969 1.00 87.81 210 ARG A CA 1
ATOM 1719 C C . ARG A 1 210 ? 4.458 -15.259 -14.057 1.00 87.81 210 ARG A C 1
ATOM 1721 O O . ARG A 1 210 ? 4.976 -14.561 -13.191 1.00 87.81 210 ARG A O 1
ATOM 1728 N N . TYR A 1 211 ? 4.815 -16.523 -14.284 1.00 84.75 211 TYR A N 1
ATOM 1729 C CA . TYR A 1 211 ? 5.863 -17.213 -13.533 1.00 84.75 211 TYR A CA 1
ATOM 1730 C C . TYR A 1 211 ? 7.234 -16.520 -13.667 1.00 84.75 211 TYR A C 1
ATOM 1732 O O . TYR A 1 211 ? 7.902 -16.295 -12.660 1.00 84.75 211 TYR A O 1
ATOM 1740 N N . HIS A 1 212 ? 7.636 -16.119 -14.879 1.00 84.25 212 HIS A N 1
ATOM 1741 C CA . HIS A 1 212 ? 8.936 -15.466 -15.099 1.00 84.25 212 HIS A CA 1
ATOM 1742 C C . HIS A 1 212 ? 8.948 -13.957 -14.808 1.00 84.25 212 HIS A C 1
ATOM 1744 O O . HIS A 1 212 ? 9.925 -13.442 -14.262 1.00 84.25 212 HIS A O 1
ATOM 1750 N N . HIS A 1 213 ? 7.884 -13.235 -15.168 1.00 88.69 213 HIS A N 1
ATOM 1751 C CA . HIS A 1 213 ? 7.866 -11.766 -15.177 1.00 88.69 213 HIS A CA 1
ATOM 1752 C C . HIS A 1 213 ? 6.776 -11.131 -14.316 1.00 88.69 213 HIS A C 1
ATOM 1754 O O . HIS A 1 213 ? 6.822 -9.917 -14.113 1.00 88.69 213 HIS A O 1
ATOM 1760 N N . GLY A 1 214 ? 5.805 -11.895 -13.806 1.00 87.81 214 GLY A N 1
ATOM 1761 C CA . GLY A 1 214 ? 4.631 -11.363 -13.099 1.00 87.81 214 GLY A CA 1
ATOM 1762 C C . GLY A 1 214 ? 5.007 -10.437 -11.943 1.00 87.81 214 GLY A C 1
ATOM 1763 O O . GLY A 1 214 ? 4.473 -9.338 -11.827 1.00 87.81 214 GLY A O 1
ATOM 1764 N N . MET A 1 215 ? 6.016 -10.815 -11.152 1.00 87.75 215 MET A N 1
ATOM 1765 C CA . MET A 1 215 ? 6.589 -9.980 -10.088 1.00 87.75 215 MET A CA 1
ATOM 1766 C C . MET A 1 215 ? 7.023 -8.593 -10.598 1.00 87.75 215 MET A C 1
ATOM 1768 O O . MET A 1 215 ? 6.703 -7.565 -10.003 1.00 87.75 215 MET A O 1
ATOM 1772 N N . THR A 1 216 ? 7.754 -8.556 -11.712 1.00 89.75 216 THR A N 1
ATOM 1773 C CA . THR A 1 216 ? 8.255 -7.327 -12.344 1.00 89.75 216 THR A CA 1
ATOM 1774 C C . THR A 1 216 ? 7.111 -6.513 -12.951 1.00 89.75 216 THR A C 1
ATOM 1776 O O . THR A 1 216 ? 7.100 -5.290 -12.814 1.00 89.75 216 THR A O 1
ATOM 1779 N N . ALA A 1 217 ? 6.124 -7.189 -13.546 1.00 91.62 217 ALA A N 1
ATOM 1780 C CA . ALA A 1 217 ? 4.908 -6.589 -14.084 1.00 91.62 217 ALA A CA 1
ATOM 1781 C C . ALA A 1 217 ? 4.067 -5.914 -12.987 1.00 91.62 217 ALA A C 1
ATOM 1783 O O . ALA A 1 217 ? 3.759 -4.734 -13.118 1.00 91.62 217 ALA A O 1
ATOM 1784 N N . CYS A 1 218 ? 3.781 -6.584 -11.864 1.00 88.94 218 CYS A N 1
ATOM 1785 C CA . CYS A 1 218 ? 3.058 -5.983 -10.735 1.00 88.94 218 CYS A CA 1
ATOM 1786 C C . CYS A 1 218 ? 3.821 -4.806 -10.101 1.00 88.94 218 CYS A C 1
ATOM 1788 O O . CYS A 1 218 ? 3.211 -3.804 -9.733 1.00 88.94 218 CYS A O 1
ATOM 1790 N N . LYS A 1 219 ? 5.159 -4.882 -10.006 1.00 89.25 219 LYS A N 1
ATOM 1791 C CA . LYS A 1 219 ? 5.989 -3.766 -9.509 1.00 89.25 219 LYS A CA 1
ATOM 1792 C C . LYS A 1 219 ? 5.964 -2.547 -10.439 1.00 89.25 219 LYS A C 1
ATOM 1794 O O . LYS A 1 219 ? 6.066 -1.426 -9.947 1.00 89.25 219 LYS A O 1
ATOM 1799 N N . LEU A 1 220 ? 5.856 -2.755 -11.754 1.00 91.50 220 LEU A N 1
ATOM 1800 C CA . LEU A 1 220 ? 5.686 -1.684 -12.739 1.00 91.50 220 LEU A CA 1
ATOM 1801 C C . LEU A 1 220 ? 4.254 -1.128 -12.709 1.00 91.50 220 LEU A C 1
ATOM 1803 O O . LEU A 1 220 ? 4.081 0.085 -12.651 1.00 91.50 220 LEU A O 1
ATOM 1807 N N . LEU A 1 221 ? 3.245 -2.001 -12.664 1.00 88.56 221 LEU A N 1
ATOM 1808 C CA . LEU A 1 221 ? 1.831 -1.641 -12.555 1.00 88.56 221 LEU A CA 1
ATOM 1809 C C . LEU A 1 221 ? 1.574 -0.748 -11.334 1.00 88.56 221 LEU A C 1
ATOM 1811 O O . LEU A 1 221 ? 1.058 0.353 -11.489 1.00 88.56 221 LEU A O 1
ATOM 1815 N N . GLY A 1 222 ? 2.037 -1.151 -10.147 1.00 86.56 222 GLY A N 1
ATOM 1816 C CA . GLY A 1 222 ? 1.899 -0.364 -8.917 1.00 86.56 222 GLY A CA 1
ATOM 1817 C C . GLY A 1 222 ? 2.676 0.958 -8.880 1.00 86.56 222 GLY A C 1
ATOM 1818 O O . GLY A 1 222 ? 2.462 1.744 -7.964 1.00 86.56 222 GLY A O 1
ATOM 1819 N N . LEU A 1 223 ? 3.568 1.218 -9.846 1.00 88.25 223 LEU A N 1
ATOM 1820 C CA . LEU A 1 223 ? 4.133 2.550 -10.096 1.00 88.25 223 LEU A CA 1
ATOM 1821 C C . LEU A 1 223 ? 3.275 3.338 -11.093 1.00 88.25 223 LEU A C 1
ATOM 1823 O O . LEU A 1 223 ? 3.007 4.513 -10.859 1.00 88.25 223 LEU A O 1
ATOM 1827 N N . LEU A 1 224 ? 2.827 2.708 -12.184 1.00 87.88 224 LEU A N 1
ATOM 1828 C CA . LEU A 1 224 ? 1.990 3.355 -13.200 1.00 87.88 224 LEU A CA 1
ATOM 1829 C C . LEU A 1 224 ? 0.655 3.852 -12.622 1.00 87.88 224 LEU A C 1
ATOM 1831 O O . LEU A 1 224 ? 0.228 4.945 -12.983 1.00 87.88 224 LEU A O 1
ATOM 1835 N N . THR A 1 225 ? 0.049 3.131 -11.669 1.00 82.50 225 THR A N 1
ATOM 1836 C CA . THR A 1 225 ? -1.171 3.592 -10.974 1.00 82.50 225 THR A CA 1
ATOM 1837 C C . THR A 1 225 ? -0.965 4.872 -10.155 1.00 82.50 225 THR A C 1
ATOM 1839 O O . THR A 1 225 ? -1.923 5.591 -9.902 1.00 82.50 225 THR A O 1
ATOM 1842 N N . GLN A 1 226 ? 0.271 5.216 -9.774 1.00 84.50 226 GLN A N 1
ATOM 1843 C CA . GLN A 1 226 ? 0.561 6.457 -9.039 1.00 84.50 226 GLN A CA 1
ATOM 1844 C C . GLN A 1 226 ? 0.670 7.690 -9.957 1.00 84.50 226 GLN A C 1
ATOM 1846 O O . GLN A 1 226 ? 0.717 8.813 -9.464 1.00 84.50 226 GLN A O 1
ATOM 1851 N N . LEU A 1 227 ? 0.693 7.515 -11.286 1.00 80.00 227 LEU A N 1
ATOM 1852 C CA . LEU A 1 227 ? 0.707 8.625 -12.255 1.00 80.00 227 LEU A CA 1
ATOM 1853 C C . LEU A 1 227 ? -0.688 9.243 -12.488 1.00 80.00 227 LEU A C 1
ATOM 1855 O O . LEU A 1 227 ? -0.801 10.233 -13.205 1.00 80.00 227 LEU A O 1
ATOM 1859 N N . GLU A 1 228 ? -1.741 8.696 -11.869 1.00 62.72 228 GLU A N 1
ATOM 1860 C CA . GLU A 1 228 ? -3.153 9.098 -12.018 1.00 62.72 228 GLU A CA 1
ATOM 1861 C C . GLU A 1 228 ? -3.450 10.571 -11.644 1.00 62.72 228 GLU A C 1
ATOM 1863 O O . GLU A 1 228 ? -4.494 11.111 -12.001 1.00 62.72 228 GLU A O 1
ATOM 1868 N N . ASN A 1 229 ? -2.509 11.273 -11.005 1.00 53.66 229 ASN A N 1
ATOM 1869 C CA . ASN A 1 229 ? -2.654 12.679 -10.610 1.00 53.66 229 ASN A CA 1
ATOM 1870 C C . ASN A 1 229 ? -2.654 13.701 -11.773 1.00 53.66 229 ASN A C 1
ATOM 1872 O O . ASN A 1 229 ? -2.906 14.883 -11.531 1.00 53.66 229 ASN A O 1
ATOM 1876 N N . THR A 1 230 ? -2.395 13.299 -13.024 1.00 45.88 230 THR A N 1
ATOM 1877 C CA . THR A 1 230 ? -2.569 14.181 -14.198 1.00 45.88 230 THR A CA 1
ATOM 1878 C C . THR A 1 230 ? -3.958 14.039 -14.820 1.00 45.88 230 THR A C 1
ATOM 1880 O O . THR A 1 230 ? -4.178 13.172 -15.658 1.00 45.88 230 THR A O 1
ATOM 1883 N N . GLU A 1 231 ? -4.846 14.958 -14.427 1.00 45.06 231 GLU A N 1
ATOM 1884 C CA . GLU A 1 231 ? -6.209 15.182 -14.940 1.00 45.06 231 GLU A CA 1
ATOM 1885 C C . GLU A 1 231 ? -7.186 13.997 -14.781 1.00 45.06 231 GLU A C 1
ATOM 1887 O O . GLU A 1 231 ? -7.200 13.030 -15.542 1.00 45.06 231 GLU A O 1
ATOM 1892 N N . VAL A 1 232 ? -8.092 14.135 -13.801 1.00 43.75 232 VAL A N 1
ATOM 1893 C CA . VAL A 1 232 ? -9.216 13.218 -13.550 1.00 43.75 232 VAL A CA 1
ATOM 1894 C C . VAL A 1 232 ? -10.109 13.136 -14.794 1.00 43.75 232 VAL A C 1
ATOM 1896 O O . VAL A 1 232 ? -11.002 13.962 -14.982 1.00 43.75 232 VAL A O 1
ATOM 1899 N N . GLY A 1 233 ? -9.871 12.132 -15.640 1.00 47.25 233 GLY A N 1
ATOM 1900 C CA . GLY A 1 233 ? -10.624 11.932 -16.878 1.00 47.25 233 GLY A CA 1
ATOM 1901 C C . GLY A 1 233 ? -9.883 11.234 -18.020 1.00 47.25 233 GLY A C 1
ATOM 1902 O O . GLY A 1 233 ? -10.549 10.852 -18.978 1.00 47.25 233 GLY A O 1
ATOM 1903 N N . ASP A 1 234 ? -8.559 11.034 -17.956 1.00 55.94 234 ASP A N 1
ATOM 1904 C CA . ASP A 1 234 ? -7.835 10.320 -19.021 1.00 55.94 234 ASP A CA 1
ATOM 1905 C C . ASP A 1 234 ? -8.261 8.832 -19.099 1.00 55.94 234 ASP A C 1
ATOM 1907 O O . ASP A 1 234 ? -8.009 8.070 -18.155 1.00 55.94 234 ASP A O 1
ATOM 1911 N N . PRO A 1 235 ? -8.849 8.362 -20.221 1.00 58.72 235 PRO A N 1
ATOM 1912 C CA . PRO A 1 235 ? -9.260 6.964 -20.371 1.00 58.72 235 PRO A CA 1
ATOM 1913 C C . PRO A 1 235 ? -8.104 5.966 -20.222 1.00 58.72 235 PRO A C 1
ATOM 1915 O O . PRO A 1 235 ? -8.324 4.814 -19.852 1.00 58.72 235 PRO A O 1
ATOM 1918 N N . ARG A 1 236 ? -6.863 6.393 -20.490 1.00 57.41 236 ARG A N 1
ATOM 1919 C CA . ARG A 1 236 ? -5.660 5.553 -20.375 1.00 57.41 236 ARG A CA 1
ATOM 1920 C C . ARG A 1 236 ? -5.317 5.258 -18.920 1.00 57.41 236 ARG A C 1
ATOM 1922 O O . ARG A 1 236 ? -4.865 4.164 -18.614 1.00 57.41 236 ARG A O 1
ATOM 1929 N N . VAL A 1 237 ? -5.561 6.214 -18.026 1.00 56.41 237 VAL A N 1
ATOM 1930 C CA . VAL A 1 237 ? -5.374 6.048 -16.579 1.00 56.41 237 VAL A CA 1
ATOM 1931 C C . VAL A 1 237 ? -6.470 5.143 -16.013 1.00 56.41 237 VAL A C 1
ATOM 1933 O O . VAL A 1 237 ? -6.176 4.203 -15.278 1.00 56.41 237 VAL A O 1
ATOM 1936 N N . GLN A 1 238 ? -7.717 5.336 -16.458 1.00 60.22 238 GLN A N 1
ATOM 1937 C CA . GLN A 1 238 ? -8.838 4.470 -16.082 1.00 60.22 238 GLN A CA 1
ATOM 1938 C C . GLN A 1 238 ? -8.598 2.998 -16.456 1.00 60.22 238 GLN A C 1
ATOM 1940 O O . GLN A 1 238 ? -8.881 2.124 -15.642 1.00 60.22 238 GLN A O 1
ATOM 1945 N N . GLN A 1 239 ? -8.004 2.701 -17.620 1.00 62.09 239 GLN A N 1
ATOM 1946 C CA . GLN A 1 239 ? -7.647 1.322 -17.998 1.00 62.09 239 GLN A CA 1
ATOM 1947 C C . GLN A 1 239 ? -6.773 0.615 -16.947 1.00 62.09 239 GLN A C 1
ATOM 1949 O O . GLN A 1 239 ? -6.993 -0.565 -16.681 1.00 62.09 239 GLN A O 1
ATOM 1954 N N . PHE A 1 240 ? -5.829 1.329 -16.321 1.00 63.19 240 PHE A N 1
ATOM 1955 C CA . PHE A 1 240 ? -4.906 0.771 -15.327 1.00 63.19 240 PHE A CA 1
ATOM 1956 C C . PHE A 1 240 ? -5.499 0.613 -13.916 1.00 63.19 240 PHE A C 1
ATOM 1958 O O . PHE A 1 240 ? -5.002 -0.221 -13.158 1.00 63.19 240 PHE A O 1
ATOM 1965 N N . CYS A 1 241 ? -6.541 1.374 -13.564 1.00 57.50 241 CYS A N 1
ATOM 1966 C CA . CYS A 1 241 ? -7.126 1.396 -12.212 1.00 57.50 241 CYS A CA 1
ATOM 1967 C C . CYS A 1 241 ? -8.573 0.858 -12.124 1.00 57.50 241 CYS A C 1
ATOM 1969 O O . CYS A 1 241 ? -9.123 0.793 -11.021 1.00 57.50 241 CYS A O 1
ATOM 1971 N N . LEU A 1 242 ? -9.206 0.508 -13.255 1.00 54.41 242 LEU A N 1
ATOM 1972 C CA . LEU A 1 242 ? -10.633 0.149 -13.365 1.00 54.41 242 LEU A CA 1
ATOM 1973 C C . LEU A 1 242 ? -10.898 -0.957 -14.413 1.00 54.41 242 LEU A C 1
ATOM 1975 O O . LEU A 1 242 ? -11.796 -0.824 -15.246 1.00 54.41 242 LEU A O 1
ATOM 1979 N N . THR A 1 243 ? -10.114 -2.041 -14.437 1.00 62.56 243 THR A N 1
ATOM 1980 C CA . THR A 1 243 ? -10.428 -3.183 -15.316 1.00 62.56 243 THR A CA 1
ATOM 1981 C C . THR A 1 243 ? -11.318 -4.209 -14.608 1.00 62.56 243 THR A C 1
ATOM 1983 O O . THR A 1 243 ? -10.838 -4.924 -13.735 1.00 62.56 243 THR A O 1
ATOM 1986 N N . ASP A 1 244 ? -12.551 -4.413 -15.086 1.00 66.69 244 ASP A N 1
ATOM 1987 C CA . ASP A 1 244 ? -13.413 -5.569 -14.738 1.00 66.69 244 ASP A CA 1
ATOM 1988 C C . ASP A 1 244 ? -12.878 -6.921 -15.283 1.00 66.69 244 ASP A C 1
ATOM 1990 O O . ASP A 1 244 ? -13.607 -7.898 -15.451 1.00 66.69 244 ASP A O 1
ATOM 1994 N N . ASP A 1 245 ? -11.587 -6.994 -15.609 1.00 77.81 245 ASP A N 1
ATOM 1995 C CA . ASP A 1 245 ? -10.945 -8.189 -16.140 1.00 77.81 245 ASP A CA 1
ATOM 1996 C C . ASP A 1 245 ? -10.537 -9.111 -14.988 1.00 77.81 245 ASP A C 1
ATOM 1998 O O . ASP A 1 245 ? -9.430 -9.032 -14.447 1.00 77.81 245 ASP A O 1
ATOM 2002 N N . GLU A 1 246 ? -11.451 -10.010 -14.623 1.00 79.12 246 GLU A N 1
ATOM 2003 C CA . GLU A 1 246 ? -11.227 -11.012 -13.580 1.00 79.12 246 GLU A CA 1
ATOM 2004 C C . GLU A 1 246 ? -9.943 -11.828 -13.804 1.00 79.12 246 GLU A C 1
ATOM 2006 O O . GLU A 1 246 ? -9.281 -12.199 -12.835 1.00 79.12 246 GLU A O 1
ATOM 2011 N N . LEU A 1 247 ? -9.545 -12.110 -15.051 1.00 82.38 247 LEU A N 1
ATOM 2012 C CA . LEU A 1 247 ? -8.333 -12.887 -15.335 1.00 82.38 247 LEU A CA 1
ATOM 2013 C C . LEU A 1 247 ? -7.071 -12.082 -15.011 1.00 82.38 247 LEU A C 1
ATOM 2015 O O . LEU A 1 247 ? -6.131 -12.627 -14.426 1.00 82.38 247 LEU A O 1
ATOM 2019 N N . LEU A 1 248 ? -7.052 -10.792 -15.359 1.00 84.25 248 LEU A N 1
ATOM 2020 C CA . LEU A 1 248 ? -5.968 -9.877 -15.005 1.00 84.25 248 LEU A CA 1
ATOM 2021 C C . LEU A 1 248 ? -5.884 -9.687 -13.490 1.00 84.25 248 LEU A C 1
ATOM 2023 O O . LEU A 1 248 ? -4.808 -9.844 -12.913 1.00 84.25 248 LEU A O 1
ATOM 2027 N N . LEU A 1 249 ? -7.015 -9.413 -12.839 1.00 83.56 249 LEU A N 1
ATOM 2028 C CA . LEU A 1 249 ? -7.088 -9.226 -11.392 1.00 83.56 249 LEU A CA 1
ATOM 2029 C C . LEU A 1 249 ? -6.616 -10.485 -10.648 1.00 83.56 249 LEU A C 1
ATOM 2031 O O . LEU A 1 249 ? -5.800 -10.384 -9.732 1.00 83.56 249 LEU A O 1
ATOM 2035 N N . ASN A 1 250 ? -7.036 -11.681 -11.078 1.00 82.88 250 ASN A N 1
ATOM 2036 C CA . ASN A 1 250 ? -6.555 -12.951 -10.522 1.00 82.88 250 ASN A CA 1
ATOM 2037 C C . ASN A 1 250 ? -5.052 -13.160 -10.794 1.00 82.88 250 ASN A C 1
ATOM 2039 O O . ASN A 1 250 ? -4.325 -13.683 -9.942 1.00 82.88 250 ASN A O 1
ATOM 2043 N N . GLY A 1 251 ? -4.555 -12.712 -11.951 1.00 84.69 251 GLY A N 1
ATOM 2044 C CA . GLY A 1 251 ? -3.130 -12.667 -12.288 1.00 84.69 251 GLY A CA 1
ATOM 2045 C C . GLY A 1 251 ? -2.311 -11.803 -11.327 1.00 84.69 251 GLY A C 1
ATOM 2046 O O . GLY A 1 251 ? -1.290 -12.260 -10.806 1.00 84.69 251 GLY A O 1
ATOM 2047 N N . VAL A 1 252 ? -2.787 -10.594 -11.020 1.00 86.06 252 VAL A N 1
ATOM 2048 C CA . VAL A 1 252 ? -2.168 -9.707 -10.022 1.00 86.06 252 VAL A CA 1
ATOM 2049 C C . VAL A 1 252 ? -2.265 -10.311 -8.620 1.00 86.06 252 VAL A C 1
ATOM 2051 O O . VAL A 1 252 ? -1.247 -10.437 -7.943 1.00 86.06 252 VAL A O 1
ATOM 2054 N N . SER A 1 253 ? -3.461 -10.740 -8.205 1.00 84.69 253 SER A N 1
ATOM 2055 C CA . SER A 1 253 ? -3.740 -11.266 -6.863 1.00 84.69 253 SER A CA 1
ATOM 2056 C C . SER A 1 253 ? -2.858 -12.475 -6.527 1.00 84.69 253 SER A C 1
ATOM 2058 O O . SER A 1 253 ? -2.155 -12.472 -5.516 1.00 84.69 253 SER A O 1
ATOM 2060 N N . SER A 1 254 ? -2.781 -13.456 -7.436 1.00 82.44 254 SER A N 1
ATOM 2061 C CA . SER A 1 254 ? -1.895 -14.623 -7.290 1.00 82.44 254 SER A CA 1
ATOM 2062 C C . SER A 1 254 ? -0.407 -14.254 -7.247 1.00 82.44 254 SER A C 1
ATOM 2064 O O . SER A 1 254 ? 0.344 -14.840 -6.468 1.00 82.44 254 SER A O 1
ATOM 2066 N N . THR A 1 255 ? 0.025 -13.254 -8.020 1.00 85.50 255 THR A N 1
ATOM 2067 C CA . THR A 1 255 ? 1.418 -12.779 -8.019 1.00 85.50 255 THR A CA 1
ATOM 2068 C C . THR A 1 255 ? 1.793 -12.095 -6.699 1.00 85.50 255 THR A C 1
ATOM 2070 O O . THR A 1 255 ? 2.881 -12.328 -6.171 1.00 85.50 255 THR A O 1
ATOM 2073 N N . ILE A 1 256 ? 0.905 -11.262 -6.143 1.00 86.06 256 ILE A N 1
ATOM 2074 C CA . ILE A 1 256 ? 1.147 -10.580 -4.861 1.00 86.06 256 ILE A CA 1
ATOM 2075 C C . ILE A 1 256 ? 1.066 -11.582 -3.697 1.00 86.06 256 ILE A C 1
ATOM 2077 O O . ILE A 1 256 ? 1.921 -11.541 -2.815 1.00 86.06 256 ILE A O 1
ATOM 2081 N N . SER A 1 257 ? 0.114 -12.525 -3.717 1.00 84.31 257 SER A N 1
ATOM 2082 C CA . SER A 1 257 ? 0.005 -13.592 -2.705 1.00 84.31 257 SER A CA 1
ATOM 2083 C C . SER A 1 257 ? 1.271 -14.450 -2.676 1.00 84.31 257 SER A C 1
ATOM 2085 O O . SER A 1 257 ? 1.835 -14.654 -1.604 1.00 84.31 257 SER A O 1
ATOM 2087 N N . LEU A 1 258 ? 1.806 -14.845 -3.839 1.00 81.25 258 LEU A N 1
ATOM 2088 C CA . LEU A 1 258 ? 3.087 -15.555 -3.923 1.00 81.25 258 LEU A CA 1
ATOM 2089 C C . LEU A 1 258 ? 4.233 -14.757 -3.273 1.00 81.25 258 LEU A C 1
ATOM 2091 O O . LEU A 1 258 ? 4.985 -15.312 -2.475 1.00 81.25 258 LEU A O 1
ATOM 2095 N N . ALA A 1 259 ? 4.332 -13.454 -3.561 1.00 82.88 259 ALA A N 1
ATOM 2096 C CA . ALA A 1 259 ? 5.365 -12.578 -3.004 1.00 82.88 259 ALA A CA 1
ATOM 2097 C C . ALA A 1 259 ? 5.286 -12.447 -1.471 1.00 82.88 259 ALA A C 1
ATOM 2099 O O . ALA A 1 259 ? 6.304 -12.517 -0.777 1.00 82.88 259 ALA A O 1
ATOM 2100 N N . LEU A 1 260 ? 4.076 -12.256 -0.937 1.00 84.00 260 LEU A N 1
ATOM 2101 C CA . LEU A 1 260 ? 3.836 -12.126 0.502 1.00 84.00 260 LEU A CA 1
ATOM 2102 C C . LEU A 1 260 ? 4.022 -13.470 1.219 1.00 84.00 260 LEU A C 1
ATOM 2104 O O . LEU A 1 260 ? 4.659 -13.520 2.266 1.00 84.00 260 LEU A O 1
ATOM 2108 N N . SER A 1 261 ? 3.558 -14.572 0.631 1.00 79.81 261 SER A N 1
ATOM 2109 C CA . SER A 1 261 ? 3.753 -15.926 1.159 1.00 79.81 261 SER A CA 1
ATOM 2110 C C . SER A 1 261 ? 5.239 -16.305 1.232 1.00 79.81 261 SER A C 1
ATOM 2112 O O . SER A 1 261 ? 5.705 -16.784 2.269 1.00 79.81 261 SER A O 1
ATOM 2114 N N . GLU A 1 262 ? 6.027 -15.996 0.195 1.00 76.44 262 GLU A N 1
ATOM 2115 C CA . GLU A 1 262 ? 7.484 -16.192 0.185 1.00 76.44 262 GLU A CA 1
ATOM 2116 C C . GLU A 1 262 ? 8.181 -15.375 1.291 1.00 76.44 262 GLU A C 1
ATOM 2118 O O . GLU A 1 262 ? 9.051 -15.896 2.000 1.00 76.44 262 GLU A O 1
ATOM 2123 N N . TYR A 1 263 ? 7.767 -14.117 1.497 1.00 81.25 263 TYR A N 1
ATOM 2124 C CA . TYR A 1 263 ? 8.236 -13.299 2.619 1.00 81.25 263 TYR A CA 1
ATOM 2125 C C . TYR A 1 263 ? 7.876 -13.938 3.967 1.00 81.25 263 TYR A C 1
ATOM 2127 O O . TYR A 1 263 ? 8.749 -14.112 4.815 1.00 81.25 263 TYR A O 1
ATOM 2135 N N . ASN A 1 264 ? 6.619 -14.344 4.158 1.00 80.31 264 ASN A N 1
ATOM 2136 C CA . ASN A 1 264 ? 6.111 -14.910 5.410 1.00 80.31 264 ASN A CA 1
ATOM 2137 C C . ASN A 1 264 ? 6.809 -16.231 5.774 1.00 80.31 264 ASN A C 1
ATOM 2139 O O . ASN A 1 264 ? 7.128 -16.480 6.938 1.00 80.31 264 ASN A O 1
ATOM 2143 N N . VAL A 1 265 ? 7.113 -17.079 4.786 1.00 77.81 265 VAL A N 1
ATOM 2144 C CA . VAL A 1 265 ? 7.937 -18.284 4.979 1.00 77.81 265 VAL A CA 1
ATOM 2145 C C . VAL A 1 265 ? 9.348 -17.919 5.454 1.00 77.81 265 VAL A C 1
ATOM 2147 O O . VAL A 1 265 ? 9.800 -18.471 6.459 1.00 77.81 265 VAL A O 1
ATOM 2150 N N . ARG A 1 266 ? 10.027 -16.967 4.798 1.00 75.50 266 ARG A N 1
ATOM 2151 C CA . ARG A 1 266 ? 11.379 -16.527 5.197 1.00 75.50 266 ARG A CA 1
ATOM 2152 C C . ARG A 1 266 ? 11.404 -15.863 6.574 1.00 75.50 266 ARG A C 1
ATOM 2154 O O . ARG A 1 266 ? 12.298 -16.147 7.366 1.00 75.50 266 ARG A O 1
ATOM 2161 N N . PHE A 1 267 ? 10.421 -15.021 6.878 1.00 76.94 267 PHE A N 1
ATOM 2162 C CA . PHE A 1 267 ? 10.302 -14.338 8.165 1.00 76.94 267 PHE A CA 1
ATOM 2163 C C . PHE A 1 267 ? 10.148 -15.344 9.316 1.00 76.94 267 PHE A C 1
ATOM 2165 O O . PHE A 1 267 ? 10.891 -15.282 10.297 1.00 76.94 267 PHE A O 1
ATOM 2172 N N . ARG A 1 268 ? 9.270 -16.347 9.163 1.00 74.25 268 ARG A N 1
ATOM 2173 C CA . ARG A 1 268 ? 9.112 -17.435 10.147 1.00 74.25 268 ARG A CA 1
ATOM 2174 C C . ARG A 1 268 ? 10.404 -18.224 10.363 1.00 74.25 268 ARG A C 1
ATOM 2176 O O . ARG A 1 268 ? 10.771 -18.460 11.509 1.00 74.25 268 ARG A O 1
ATOM 2183 N N . GLN A 1 269 ? 11.128 -18.565 9.293 1.00 71.38 269 GLN A N 1
ATOM 2184 C CA . GLN A 1 269 ? 12.424 -19.260 9.386 1.00 71.38 269 GLN A CA 1
ATOM 2185 C C . GLN A 1 269 ? 13.491 -18.467 10.160 1.00 71.38 269 GLN A C 1
ATOM 2187 O O . GLN A 1 269 ? 14.373 -19.069 10.766 1.00 71.38 269 GLN A O 1
ATOM 2192 N N . GLN A 1 270 ? 13.436 -17.131 10.140 1.00 71.31 270 GLN A N 1
ATOM 2193 C CA . GLN A 1 270 ? 14.389 -16.275 10.856 1.00 71.31 270 GLN A CA 1
ATOM 2194 C C . GLN A 1 270 ? 14.003 -16.030 12.322 1.00 71.31 270 GLN A C 1
ATOM 2196 O O . GLN A 1 270 ? 14.887 -15.822 13.154 1.00 71.31 270 GLN A O 1
ATOM 2201 N N . HIS A 1 271 ? 12.705 -16.045 12.642 1.00 67.38 271 HIS A N 1
ATOM 2202 C CA . HIS A 1 271 ? 12.194 -15.610 13.945 1.00 67.38 271 HIS A CA 1
ATOM 2203 C C . HIS A 1 271 ? 11.650 -16.720 14.857 1.00 67.38 271 HIS A C 1
ATOM 2205 O O . HIS A 1 271 ? 11.447 -16.450 16.043 1.00 67.38 271 HIS A O 1
ATOM 2211 N N . ASP A 1 272 ? 11.454 -17.950 14.369 1.00 59.81 272 ASP A N 1
ATOM 2212 C CA . ASP A 1 272 ? 10.987 -19.074 15.190 1.00 59.81 272 ASP A CA 1
ATOM 2213 C C . ASP A 1 272 ? 12.082 -20.144 15.415 1.00 59.81 272 ASP A C 1
ATOM 2215 O O . ASP A 1 272 ? 12.355 -20.951 14.524 1.00 59.81 272 ASP A O 1
ATOM 2219 N N . PRO A 1 273 ? 12.695 -20.220 16.616 1.00 48.38 273 PRO A N 1
ATOM 2220 C CA . PRO A 1 273 ? 13.707 -21.230 16.932 1.00 48.38 273 PRO A CA 1
ATOM 2221 C C . PRO A 1 273 ? 13.134 -22.647 17.121 1.00 48.38 273 PRO A C 1
ATOM 2223 O O . PRO A 1 273 ? 13.908 -23.584 17.314 1.00 48.38 273 PRO A O 1
ATOM 2226 N N . SER A 1 274 ? 11.806 -22.823 17.110 1.00 48.81 274 SER A N 1
ATOM 2227 C CA . SER A 1 274 ? 11.156 -24.140 17.179 1.00 48.81 274 SER A CA 1
ATOM 2228 C C . SER A 1 274 ? 10.963 -24.790 15.804 1.00 48.81 274 SER A C 1
ATOM 2230 O O . SER A 1 274 ? 10.817 -26.012 15.719 1.00 48.81 274 SER A O 1
ATOM 2232 N N . VAL A 1 275 ? 11.043 -24.007 14.721 1.00 47.03 275 VAL A N 1
ATOM 2233 C CA . VAL A 1 275 ? 11.064 -24.523 13.348 1.00 47.03 275 VAL A CA 1
ATOM 2234 C C . VAL A 1 275 ? 12.467 -25.054 13.059 1.00 47.03 275 VAL A C 1
ATOM 2236 O O . VAL A 1 275 ? 13.356 -24.340 12.598 1.00 47.03 275 VAL A O 1
ATOM 2239 N N . GLY A 1 276 ? 12.673 -26.336 13.374 1.00 42.41 276 GLY A N 1
ATOM 2240 C CA . GLY A 1 276 ? 13.915 -27.047 13.079 1.00 42.41 276 GLY A CA 1
ATOM 2241 C C . GLY A 1 276 ? 14.319 -26.914 11.607 1.00 42.41 276 GLY A C 1
ATOM 2242 O O . GLY A 1 276 ? 13.475 -26.771 10.726 1.00 42.41 276 GLY A O 1
ATOM 2243 N N . PHE A 1 277 ? 15.626 -26.963 11.347 1.00 42.22 277 PHE A N 1
ATOM 2244 C CA . PHE A 1 277 ? 16.248 -26.667 10.052 1.00 42.22 277 PHE A CA 1
ATOM 2245 C C . PHE A 1 277 ? 15.831 -27.680 8.957 1.00 42.22 277 PHE A C 1
ATOM 2247 O O . PHE A 1 277 ? 16.550 -28.638 8.674 1.00 42.22 277 PHE A O 1
ATOM 2254 N N . LEU A 1 278 ? 14.649 -27.492 8.354 1.00 43.22 278 LEU A N 1
ATOM 2255 C CA . LEU A 1 278 ? 14.092 -28.368 7.316 1.00 43.22 278 LEU A CA 1
ATOM 2256 C C . LEU A 1 278 ? 14.890 -28.239 6.009 1.00 43.22 278 LEU A C 1
ATOM 2258 O O . LEU A 1 278 ? 14.601 -27.412 5.142 1.00 43.22 278 LEU A O 1
ATOM 2262 N N . SER A 1 279 ? 15.888 -29.108 5.860 1.00 38.28 279 SER A N 1
ATOM 2263 C CA . SER A 1 279 ? 16.782 -29.188 4.699 1.00 38.28 279 SER A CA 1
ATOM 2264 C C . SER A 1 279 ? 16.061 -29.443 3.368 1.00 38.28 279 SER A C 1
ATOM 2266 O O . SER A 1 279 ? 16.564 -29.029 2.325 1.00 38.28 279 SER A O 1
ATOM 2268 N N . SER A 1 280 ? 14.874 -30.058 3.393 1.00 39.97 280 SER A N 1
ATOM 2269 C CA . SER A 1 280 ? 14.083 -30.405 2.201 1.00 39.97 280 SER A CA 1
ATOM 2270 C C . SER A 1 280 ? 13.443 -29.204 1.497 1.00 39.97 280 SER A C 1
ATOM 2272 O O . SER A 1 280 ? 13.249 -29.237 0.287 1.00 39.97 280 SER A O 1
ATOM 2274 N N . VAL A 1 281 ? 13.123 -28.132 2.230 1.00 39.91 281 VAL A N 1
ATOM 2275 C CA . VAL A 1 281 ? 12.540 -26.911 1.644 1.00 39.91 281 VAL A CA 1
ATOM 2276 C C . VAL A 1 281 ? 13.626 -26.135 0.890 1.00 39.91 281 VAL A C 1
ATOM 2278 O O . VAL A 1 281 ? 13.434 -25.716 -0.249 1.00 39.91 281 VAL A O 1
ATOM 2281 N N . SER A 1 282 ? 14.812 -26.008 1.488 1.00 38.16 282 SER A N 1
ATOM 2282 C CA . SER A 1 282 ? 15.912 -25.213 0.927 1.00 38.16 282 SER A CA 1
ATOM 2283 C C . SER A 1 282 ? 16.384 -25.697 -0.456 1.00 38.16 282 SER A C 1
ATOM 2285 O O . SER A 1 282 ? 16.679 -24.873 -1.320 1.00 38.16 282 SER A O 1
ATOM 2287 N N . SER A 1 283 ? 16.404 -27.011 -0.720 1.00 36.31 283 SER A N 1
ATOM 2288 C CA . SER A 1 283 ? 16.886 -27.537 -2.010 1.00 36.31 283 SER A CA 1
ATOM 2289 C C . SER A 1 283 ? 15.914 -27.329 -3.179 1.00 36.31 283 SER A C 1
ATOM 2291 O O . SER A 1 283 ? 16.370 -27.183 -4.312 1.00 36.31 283 SER A O 1
ATOM 2293 N N . PHE A 1 284 ? 14.601 -27.286 -2.924 1.00 37.62 284 PHE A N 1
ATOM 2294 C CA . PHE A 1 284 ? 13.582 -27.168 -3.976 1.00 37.62 284 PHE A CA 1
ATOM 2295 C C . PHE A 1 284 ? 13.275 -25.708 -4.340 1.00 37.62 284 PHE A C 1
ATOM 2297 O O . PHE A 1 284 ? 13.155 -25.369 -5.514 1.00 37.62 284 PHE A O 1
ATOM 2304 N N . PHE A 1 285 ? 13.233 -24.808 -3.351 1.00 37.75 285 PHE A N 1
ATOM 2305 C CA . PHE A 1 285 ? 13.151 -23.363 -3.616 1.00 37.75 285 PHE A CA 1
ATOM 2306 C C . PHE A 1 285 ? 14.494 -22.784 -4.084 1.00 37.75 285 PHE A C 1
ATOM 2308 O O . PHE A 1 285 ? 14.521 -21.806 -4.832 1.00 37.75 285 PHE A O 1
ATOM 2315 N N . GLY A 1 286 ? 15.608 -23.414 -3.696 1.00 31.17 286 GLY A N 1
ATOM 2316 C CA . GLY A 1 286 ? 16.950 -23.020 -4.108 1.00 31.17 286 GLY A CA 1
ATOM 2317 C C . GLY A 1 286 ? 17.207 -23.131 -5.611 1.00 31.17 286 GLY A C 1
ATOM 2318 O O . GLY A 1 286 ? 18.060 -22.404 -6.100 1.00 31.17 286 GLY A O 1
ATOM 2319 N N . THR A 1 287 ? 16.488 -23.983 -6.356 1.00 35.09 287 THR A N 1
ATOM 2320 C CA . THR A 1 287 ? 16.715 -24.209 -7.799 1.00 35.09 287 THR A CA 1
ATOM 2321 C C . THR A 1 287 ? 15.844 -23.363 -8.730 1.00 35.09 287 THR A C 1
ATOM 2323 O O . THR A 1 287 ? 16.322 -23.013 -9.807 1.00 35.09 287 THR A O 1
ATOM 2326 N N . MET A 1 288 ? 14.625 -22.962 -8.343 1.00 37.25 288 MET A N 1
ATOM 2327 C CA . MET A 1 288 ? 13.794 -22.066 -9.178 1.00 37.25 288 MET A CA 1
ATOM 2328 C C . MET A 1 288 ? 14.328 -20.626 -9.250 1.00 37.25 288 MET A C 1
ATOM 2330 O O . MET A 1 288 ? 14.116 -19.952 -10.256 1.00 37.25 288 MET A O 1
ATOM 2334 N N . PHE A 1 289 ? 15.057 -20.170 -8.225 1.00 40.16 289 PHE A N 1
ATOM 2335 C CA . PHE A 1 289 ? 15.654 -18.828 -8.168 1.00 40.16 289 PHE A CA 1
ATOM 2336 C C . PHE A 1 289 ? 17.147 -18.862 -7.787 1.00 40.16 289 PHE A C 1
ATOM 2338 O O . PHE A 1 289 ? 17.639 -17.992 -7.071 1.00 40.16 289 PHE A O 1
ATOM 2345 N N . ALA A 1 290 ? 17.891 -19.847 -8.310 1.00 32.19 290 ALA A N 1
ATOM 2346 C CA . ALA A 1 290 ? 19.349 -19.995 -8.166 1.00 32.19 290 ALA A CA 1
ATOM 2347 C C . ALA A 1 290 ? 20.173 -18.920 -8.918 1.00 32.19 290 ALA A C 1
ATOM 2349 O O . ALA A 1 290 ? 21.136 -19.235 -9.616 1.00 32.19 290 ALA A O 1
ATOM 2350 N N . GLY A 1 291 ? 19.815 -17.644 -8.780 1.00 30.45 291 GLY A N 1
ATOM 2351 C CA . GLY A 1 291 ? 20.651 -16.504 -9.144 1.00 30.45 291 GLY A CA 1
ATOM 2352 C C . GLY A 1 291 ? 21.136 -15.804 -7.877 1.00 30.45 291 GLY A C 1
ATOM 2353 O O . GLY A 1 291 ? 20.361 -15.122 -7.219 1.00 30.45 291 GLY A O 1
ATOM 2354 N N . ASN A 1 292 ? 22.421 -15.952 -7.540 1.00 30.39 292 ASN A N 1
ATOM 2355 C CA . ASN A 1 292 ? 23.119 -15.158 -6.513 1.00 30.39 292 ASN A CA 1
ATOM 2356 C C . ASN A 1 292 ? 22.594 -15.235 -5.057 1.00 30.39 292 ASN A C 1
ATOM 2358 O O . ASN A 1 292 ? 22.536 -14.227 -4.348 1.00 30.39 292 ASN A O 1
ATOM 2362 N N . MET A 1 293 ? 22.345 -16.441 -4.530 1.00 34.78 293 MET A N 1
ATOM 2363 C CA . MET A 1 293 ? 22.053 -16.641 -3.098 1.00 34.78 293 MET A CA 1
ATOM 2364 C C . MET A 1 293 ? 23.325 -16.652 -2.216 1.00 34.78 293 MET A C 1
ATOM 2366 O O . MET A 1 293 ? 23.659 -17.648 -1.579 1.00 34.78 293 MET A O 1
ATOM 2370 N N . ALA A 1 294 ? 24.056 -15.530 -2.191 1.00 27.75 294 ALA A N 1
ATOM 2371 C CA . ALA A 1 294 ? 25.226 -15.319 -1.324 1.00 27.75 294 ALA A CA 1
ATOM 2372 C C . ALA A 1 294 ? 25.456 -13.834 -0.968 1.00 27.75 294 ALA A C 1
ATOM 2374 O O . ALA A 1 294 ? 26.575 -13.323 -1.007 1.00 27.75 294 ALA A O 1
ATOM 2375 N N . SER A 1 295 ? 24.393 -13.120 -0.595 1.00 29.47 295 SER A N 1
ATOM 2376 C CA . SER A 1 295 ? 24.513 -11.849 0.126 1.00 29.47 295 SER A CA 1
ATOM 2377 C C . SER A 1 295 ? 23.441 -11.761 1.210 1.00 29.47 295 SER A C 1
ATOM 2379 O O . SER A 1 295 ? 22.420 -12.444 1.129 1.00 29.47 295 SER A O 1
ATOM 2381 N N . ASN A 1 296 ? 23.668 -10.931 2.231 1.00 30.48 296 ASN A N 1
ATOM 2382 C CA . ASN A 1 296 ? 22.654 -10.624 3.240 1.00 30.48 296 ASN A CA 1
ATOM 2383 C C . ASN A 1 296 ? 21.555 -9.765 2.596 1.00 30.48 296 ASN A C 1
ATOM 2385 O O . ASN A 1 296 ? 21.570 -8.535 2.696 1.00 30.48 296 ASN A O 1
ATOM 2389 N N . VAL A 1 297 ? 20.630 -10.417 1.891 1.00 34.06 297 VAL A N 1
ATOM 2390 C CA . VAL A 1 297 ? 19.458 -9.779 1.294 1.00 34.06 297 VAL A CA 1
ATOM 2391 C C . VAL A 1 297 ? 18.542 -9.341 2.431 1.00 34.06 297 VAL A C 1
ATOM 2393 O O . VAL A 1 297 ? 17.804 -10.140 2.999 1.00 34.06 297 VAL A O 1
ATOM 2396 N N . SER A 1 298 ? 18.616 -8.051 2.765 1.00 34.69 298 SER A N 1
ATOM 2397 C CA . SER A 1 298 ? 17.577 -7.351 3.526 1.00 34.69 298 SER A CA 1
ATOM 2398 C C . SER A 1 298 ? 16.217 -7.719 2.929 1.00 34.69 298 SER A C 1
ATOM 2400 O O . SER A 1 298 ? 16.019 -7.557 1.721 1.00 34.69 298 SER A O 1
ATOM 2402 N N . LEU A 1 299 ? 15.314 -8.241 3.765 1.00 45.78 299 LEU A N 1
ATOM 2403 C CA . LEU A 1 299 ? 13.957 -8.645 3.396 1.00 45.78 299 LEU A CA 1
ATOM 2404 C C . LEU A 1 299 ? 13.114 -7.391 3.124 1.00 45.78 299 LEU A C 1
ATOM 2406 O O . LEU A 1 299 ? 12.266 -6.989 3.912 1.00 45.78 299 LEU A O 1
ATOM 2410 N N . ARG A 1 300 ? 13.394 -6.707 2.013 1.00 51.56 300 ARG A N 1
ATOM 2411 C CA . ARG A 1 300 ? 12.770 -5.414 1.735 1.00 51.56 300 ARG A CA 1
ATOM 2412 C C . ARG A 1 300 ? 11.274 -5.574 1.466 1.00 51.56 300 ARG A C 1
ATOM 2414 O O . ARG A 1 300 ? 10.903 -6.426 0.652 1.00 51.56 300 ARG A O 1
ATOM 2421 N N . PRO A 1 301 ? 10.432 -4.707 2.053 1.00 53.19 301 PRO A N 1
ATOM 2422 C CA . PRO A 1 301 ? 9.055 -4.551 1.625 1.00 53.19 301 PRO A CA 1
ATOM 2423 C C . PRO A 1 301 ? 8.955 -4.356 0.115 1.00 53.19 301 PRO A C 1
ATOM 2425 O O . PRO A 1 301 ? 9.679 -3.559 -0.487 1.00 53.19 301 PRO A O 1
ATOM 2428 N N . CYS A 1 302 ? 8.029 -5.076 -0.508 1.00 69.06 302 CYS A N 1
ATOM 2429 C CA . CYS A 1 302 ? 7.654 -4.822 -1.889 1.00 69.06 302 CYS A CA 1
ATOM 2430 C C . CYS A 1 302 ? 6.599 -3.711 -1.929 1.00 69.06 302 CYS A C 1
ATOM 2432 O O . CYS A 1 302 ? 5.454 -3.952 -2.303 1.00 69.06 302 CYS A O 1
ATOM 2434 N N . ASP A 1 303 ? 6.988 -2.492 -1.547 1.00 81.88 303 ASP A N 1
ATOM 2435 C CA . ASP A 1 303 ? 6.082 -1.338 -1.446 1.00 81.88 303 ASP A CA 1
ATOM 2436 C C . ASP A 1 303 ? 5.308 -1.078 -2.752 1.00 81.88 303 ASP A C 1
ATOM 2438 O O . ASP A 1 303 ? 4.135 -0.731 -2.706 1.00 81.88 303 ASP A O 1
ATOM 2442 N N . SER A 1 304 ? 5.894 -1.342 -3.928 1.00 83.44 304 SER A N 1
ATOM 2443 C CA . SER A 1 304 ? 5.176 -1.269 -5.212 1.00 83.44 304 SER A CA 1
ATOM 2444 C C . SER A 1 304 ? 4.129 -2.364 -5.430 1.00 83.44 304 SER A C 1
ATOM 2446 O O . SER A 1 304 ? 3.138 -2.108 -6.105 1.00 83.44 304 SER A O 1
ATOM 2448 N N . LEU A 1 305 ? 4.284 -3.556 -4.842 1.00 87.88 305 LEU A N 1
ATOM 2449 C CA . LEU A 1 305 ? 3.211 -4.559 -4.835 1.00 87.88 305 LEU A CA 1
ATOM 2450 C C . LEU A 1 305 ? 2.079 -4.136 -3.897 1.00 87.88 305 LEU A C 1
ATOM 2452 O O . LEU A 1 305 ? 0.916 -4.304 -4.245 1.00 87.88 305 LEU A O 1
ATOM 2456 N N . LEU A 1 306 ? 2.405 -3.539 -2.747 1.00 89.25 306 LEU A N 1
ATOM 2457 C CA . LEU A 1 306 ? 1.400 -2.978 -1.843 1.00 89.25 306 LEU A CA 1
ATOM 2458 C C . LEU A 1 306 ? 0.673 -1.785 -2.490 1.00 89.25 306 LEU A C 1
ATOM 2460 O O . LEU A 1 306 ? -0.545 -1.708 -2.389 1.00 89.25 306 LEU A O 1
ATOM 2464 N N . MET A 1 307 ? 1.363 -0.907 -3.232 1.00 87.12 307 MET A N 1
ATOM 2465 C CA . MET A 1 307 ? 0.715 0.169 -4.005 1.00 87.12 307 MET A CA 1
ATOM 2466 C C . MET A 1 307 ? -0.181 -0.390 -5.121 1.00 87.12 307 MET A C 1
ATOM 2468 O O . MET A 1 307 ? -1.272 0.130 -5.353 1.00 87.12 307 MET A O 1
ATOM 2472 N N . CYS A 1 308 ? 0.230 -1.485 -5.772 1.00 86.19 308 CYS A N 1
ATOM 2473 C CA . CYS A 1 308 ? -0.604 -2.203 -6.737 1.00 86.19 308 CYS A CA 1
ATOM 2474 C C . CYS A 1 308 ? -1.862 -2.799 -6.079 1.00 86.19 308 CYS A C 1
ATOM 2476 O O . CYS A 1 308 ? -2.957 -2.666 -6.617 1.00 86.19 308 CYS A O 1
ATOM 2478 N N . MET A 1 309 ? -1.722 -3.427 -4.906 1.00 87.12 309 MET A N 1
ATOM 2479 C CA . MET A 1 309 ? -2.849 -3.972 -4.143 1.00 87.12 309 MET A CA 1
ATOM 2480 C C . MET A 1 309 ? -3.803 -2.864 -3.684 1.00 87.12 309 MET A C 1
ATOM 2482 O O . MET A 1 309 ? -5.014 -3.005 -3.837 1.00 87.12 309 MET A O 1
ATOM 2486 N N . TYR A 1 310 ? -3.259 -1.746 -3.196 1.00 86.69 310 TYR A N 1
ATOM 2487 C CA . TYR A 1 310 ? -4.021 -0.573 -2.778 1.00 86.69 310 TYR A CA 1
ATOM 2488 C C . TYR A 1 310 ? -4.862 0.018 -3.915 1.00 86.69 310 TYR A C 1
ATOM 2490 O O . TYR A 1 310 ? -6.047 0.285 -3.717 1.00 86.69 310 TYR A O 1
ATOM 2498 N N . ALA A 1 311 ? -4.288 0.162 -5.115 1.00 80.44 311 ALA A N 1
ATOM 2499 C CA . ALA A 1 311 ? -5.019 0.645 -6.287 1.00 80.44 311 ALA A CA 1
ATOM 2500 C C . ALA A 1 311 ? -6.231 -0.248 -6.625 1.00 80.44 311 ALA A C 1
ATOM 2502 O O . ALA A 1 311 ? -7.306 0.263 -6.928 1.00 80.44 311 ALA A O 1
ATOM 2503 N N . ILE A 1 312 ? -6.086 -1.573 -6.488 1.00 77.81 312 ILE A N 1
ATOM 2504 C CA . ILE A 1 312 ? -7.169 -2.544 -6.721 1.00 77.81 312 ILE A CA 1
ATOM 2505 C C . ILE A 1 312 ? -8.228 -2.498 -5.603 1.00 77.81 312 ILE A C 1
ATOM 2507 O O . ILE A 1 312 ? -9.420 -2.613 -5.890 1.00 77.81 312 ILE A O 1
ATOM 2511 N N . THR A 1 313 ? -7.838 -2.304 -4.334 1.00 79.44 313 THR A N 1
ATOM 2512 C CA . THR A 1 313 ? -8.805 -2.200 -3.221 1.00 79.44 313 THR A CA 1
ATOM 2513 C C . THR A 1 313 ? -9.579 -0.892 -3.205 1.00 79.44 313 THR A C 1
ATOM 2515 O O . THR A 1 313 ? -10.778 -0.902 -2.932 1.00 79.44 313 THR A O 1
ATOM 2518 N N . LYS A 1 314 ? -8.903 0.231 -3.468 1.00 76.38 314 LYS A N 1
ATOM 2519 C CA . LYS A 1 314 ? -9.410 1.586 -3.214 1.00 76.38 314 LYS A CA 1
ATOM 2520 C C . LYS A 1 314 ? -10.727 1.874 -3.936 1.00 76.38 314 LYS A C 1
ATOM 2522 O O . LYS A 1 314 ? -11.628 2.474 -3.360 1.00 76.38 314 LYS A O 1
ATOM 2527 N N . ASN A 1 315 ? -10.850 1.428 -5.184 1.00 64.50 315 ASN A N 1
ATOM 2528 C CA . ASN A 1 315 ? -12.037 1.677 -6.005 1.00 64.50 315 ASN A CA 1
ATOM 2529 C C . ASN A 1 315 ? -13.225 0.751 -5.664 1.00 64.50 315 ASN A C 1
ATOM 2531 O O . ASN A 1 315 ? -14.289 0.879 -6.262 1.00 64.50 315 ASN A O 1
ATOM 2535 N N . GLY A 1 316 ? -13.073 -0.177 -4.710 1.00 57.97 316 GLY A N 1
ATOM 2536 C CA . GLY A 1 316 ? -14.171 -0.951 -4.120 1.00 57.97 316 GLY A CA 1
ATOM 2537 C C . GLY A 1 316 ? -14.842 -1.996 -5.024 1.00 57.97 316 GLY A C 1
ATOM 2538 O O . GLY A 1 316 ? -15.680 -2.747 -4.534 1.00 57.97 316 GLY A O 1
ATOM 2539 N N . ALA A 1 317 ? -14.482 -2.088 -6.306 1.00 59.66 317 ALA A N 1
ATOM 2540 C CA . ALA A 1 317 ? -15.103 -3.006 -7.265 1.00 59.66 317 ALA A CA 1
ATOM 2541 C C . ALA A 1 317 ? -14.529 -4.439 -7.229 1.00 59.66 317 ALA A C 1
ATOM 2543 O O . ALA A 1 317 ? -15.234 -5.392 -7.544 1.00 59.66 317 ALA A O 1
ATOM 2544 N N . HIS A 1 318 ? -13.264 -4.612 -6.824 1.00 65.75 318 HIS A N 1
ATOM 2545 C CA . HIS A 1 318 ? -12.492 -5.841 -7.088 1.00 65.75 318 HIS A CA 1
ATOM 2546 C C . HIS A 1 318 ? -12.031 -6.600 -5.826 1.00 65.75 318 HIS A C 1
ATOM 2548 O O . HIS A 1 318 ? -11.152 -7.462 -5.884 1.00 65.75 318 HIS A O 1
ATOM 2554 N N . PHE A 1 319 ? -12.631 -6.319 -4.662 1.00 64.44 319 PHE A N 1
ATOM 2555 C CA . PHE A 1 319 ? -12.338 -7.038 -3.410 1.00 64.44 319 PHE A CA 1
ATOM 2556 C C . PHE A 1 319 ? -12.613 -8.550 -3.526 1.00 64.44 319 PHE A C 1
ATOM 2558 O O . PHE A 1 319 ? -11.951 -9.344 -2.857 1.00 64.44 319 PHE A O 1
ATOM 2565 N N . SER A 1 320 ? -13.541 -8.969 -4.396 1.00 58.66 320 SER A N 1
ATOM 2566 C CA . SER A 1 320 ? -13.842 -10.379 -4.672 1.00 58.66 320 SER A CA 1
ATOM 2567 C C . SER A 1 320 ? -12.591 -11.154 -5.097 1.00 58.66 320 SER A C 1
ATOM 2569 O O . SER A 1 320 ? -12.377 -12.266 -4.623 1.00 58.66 320 SER A O 1
ATOM 2571 N N . THR A 1 321 ? -11.707 -10.555 -5.896 1.00 58.88 321 THR A N 1
ATOM 2572 C CA . THR A 1 321 ? -10.440 -11.152 -6.354 1.00 58.88 321 THR A CA 1
ATOM 2573 C C . THR A 1 321 ? -9.358 -11.223 -5.264 1.00 58.88 321 THR A C 1
ATOM 2575 O O . THR A 1 321 ? -8.423 -12.020 -5.345 1.00 58.88 321 THR A O 1
ATOM 2578 N N . ILE A 1 322 ? -9.475 -10.398 -4.223 1.00 62.50 322 ILE A N 1
ATOM 2579 C CA . ILE A 1 322 ? -8.550 -10.363 -3.078 1.00 62.50 322 ILE A CA 1
ATOM 2580 C C . ILE A 1 322 ? -8.980 -11.369 -2.002 1.00 62.50 322 ILE A C 1
ATOM 2582 O O . ILE A 1 322 ? -8.138 -11.975 -1.335 1.00 62.50 322 ILE A O 1
ATOM 2586 N N . LEU A 1 323 ? -10.294 -11.551 -1.845 1.00 61.22 323 LEU A N 1
ATOM 2587 C CA . LEU A 1 323 ? -10.891 -12.487 -0.895 1.00 61.22 323 LEU A CA 1
ATOM 2588 C C . LEU A 1 323 ? -11.057 -13.905 -1.463 1.00 61.22 323 LEU A C 1
ATOM 2590 O O . LEU A 1 323 ? -11.112 -14.855 -0.680 1.00 61.22 323 LEU A O 1
ATOM 2594 N N . SER A 1 324 ? -11.101 -14.059 -2.790 1.00 63.19 324 SER A N 1
ATOM 2595 C CA . SER A 1 324 ? -11.127 -15.363 -3.463 1.00 63.19 324 SER A CA 1
ATOM 2596 C C . SER A 1 324 ? -9.929 -16.228 -3.078 1.00 63.19 324 SER A C 1
ATOM 2598 O O . SER A 1 324 ? -8.817 -15.737 -2.886 1.00 63.19 324 SER A O 1
ATOM 2600 N N . TYR A 1 325 ? -10.158 -17.539 -3.000 1.00 57.72 325 TYR A N 1
ATOM 2601 C CA . TYR A 1 325 ? -9.111 -18.519 -2.729 1.00 57.72 325 TYR A CA 1
ATOM 2602 C C . TYR A 1 325 ? -8.020 -18.463 -3.802 1.00 57.72 325 TYR A C 1
ATOM 2604 O O . TYR A 1 325 ? -8.220 -18.890 -4.941 1.00 57.72 325 TYR A O 1
ATOM 2612 N N . SER A 1 326 ? -6.831 -18.001 -3.421 1.00 52.19 326 SER A N 1
ATOM 2613 C CA . SER A 1 326 ? -5.631 -18.167 -4.225 1.00 52.19 326 SER A CA 1
ATOM 2614 C C . SER A 1 326 ? -5.105 -19.583 -4.009 1.00 52.19 326 SER A C 1
ATOM 2616 O O . SER A 1 326 ? -4.177 -19.812 -3.229 1.00 52.19 326 SER A O 1
ATOM 2618 N N . ASN A 1 327 ? -5.671 -20.538 -4.752 1.00 43.56 327 ASN A N 1
ATOM 2619 C CA . ASN A 1 327 ? -5.036 -21.833 -4.999 1.00 43.56 327 ASN A CA 1
ATOM 2620 C C . ASN A 1 327 ? -3.784 -21.623 -5.870 1.00 43.56 327 ASN A C 1
ATOM 2622 O O . ASN A 1 327 ? -3.717 -22.057 -7.019 1.00 43.56 327 ASN A O 1
ATOM 2626 N N . ALA A 1 328 ? -2.762 -20.983 -5.298 1.00 37.41 328 ALA A N 1
ATOM 2627 C CA . ALA A 1 328 ? -1.383 -21.040 -5.758 1.00 37.41 328 ALA A CA 1
ATOM 2628 C C . ALA A 1 328 ? -0.807 -22.434 -5.443 1.00 37.41 328 ALA A C 1
ATOM 2630 O O . ALA A 1 328 ? 0.208 -22.583 -4.763 1.00 37.41 328 ALA A O 1
ATOM 2631 N N . ASN A 1 329 ? -1.489 -23.473 -5.934 1.00 32.56 329 ASN A N 1
ATOM 2632 C CA . ASN A 1 329 ? -0.985 -24.831 -5.916 1.00 32.56 329 ASN A CA 1
ATOM 2633 C C . ASN A 1 329 ? 0.182 -24.886 -6.896 1.00 32.56 329 ASN A C 1
ATOM 2635 O O . ASN A 1 329 ? -0.009 -24.935 -8.110 1.00 32.56 329 ASN A O 1
ATOM 2639 N N . TYR A 1 330 ? 1.380 -24.826 -6.317 1.00 36.50 330 TYR A N 1
ATOM 2640 C CA . TYR A 1 330 ? 2.654 -25.305 -6.837 1.00 36.50 330 TYR A CA 1
ATOM 2641 C C . TYR A 1 330 ? 2.520 -26.068 -8.154 1.00 36.50 330 TYR A C 1
ATOM 2643 O O . TYR A 1 330 ? 2.162 -27.247 -8.177 1.00 36.50 330 TYR A O 1
ATOM 2651 N N . CYS A 1 331 ? 2.830 -25.388 -9.258 1.00 31.36 331 CYS A N 1
ATOM 2652 C CA . CYS A 1 331 ? 2.897 -26.024 -10.563 1.00 31.36 331 CYS A CA 1
ATOM 2653 C C . CYS A 1 331 ? 4.083 -26.993 -10.588 1.00 31.36 331 CYS A C 1
ATOM 2655 O O . CYS A 1 331 ? 5.218 -26.614 -10.876 1.00 31.36 331 CYS A O 1
ATOM 2657 N N . SER A 1 332 ? 3.800 -28.266 -10.309 1.00 27.48 332 SER A N 1
ATOM 2658 C CA . SER A 1 332 ? 4.610 -29.365 -10.827 1.00 27.48 332 SER A CA 1
ATOM 2659 C C . SER A 1 332 ? 4.686 -29.232 -12.359 1.00 27.48 332 SER A C 1
ATOM 2661 O O . SER A 1 332 ? 3.666 -28.881 -12.965 1.00 27.48 332 SER A O 1
ATOM 2663 N N . PRO A 1 333 ? 5.828 -29.521 -13.018 1.00 32.50 333 PRO A N 1
ATOM 2664 C CA . PRO A 1 333 ? 6.008 -29.288 -14.458 1.00 32.50 333 PRO A CA 1
ATOM 2665 C C . PRO A 1 333 ? 4.972 -29.956 -15.378 1.00 32.50 333 PRO A C 1
ATOM 2667 O O . PRO A 1 333 ? 4.851 -29.574 -16.537 1.00 32.50 333 PRO A O 1
ATOM 2670 N N . ASN A 1 334 ? 4.220 -30.935 -14.868 1.00 29.23 334 ASN A N 1
ATOM 2671 C CA . ASN A 1 334 ? 3.254 -31.732 -15.625 1.00 29.23 334 ASN A CA 1
ATOM 2672 C C . ASN A 1 334 ? 1.778 -31.357 -15.344 1.00 29.23 334 ASN A C 1
ATOM 2674 O O . ASN A 1 334 ? 0.885 -32.105 -15.729 1.00 29.23 334 ASN A O 1
ATOM 2678 N N . GLY A 1 335 ? 1.503 -30.245 -14.645 1.00 30.92 335 GLY A N 1
ATOM 2679 C CA . GLY A 1 335 ? 0.166 -29.887 -14.132 1.00 30.92 335 GLY A CA 1
ATOM 2680 C C . GLY A 1 335 ? -0.506 -28.663 -14.774 1.00 30.92 335 GLY A C 1
ATOM 2681 O O . GLY A 1 335 ? -1.123 -27.879 -14.057 1.00 30.92 335 GLY A O 1
ATOM 2682 N N . PHE A 1 336 ? -0.371 -28.456 -16.087 1.00 33.44 336 PHE A N 1
ATOM 2683 C CA . PHE A 1 336 ? -0.766 -27.196 -16.745 1.00 33.44 336 PHE A CA 1
ATOM 2684 C C . PHE A 1 336 ? -2.285 -26.938 -16.894 1.00 33.44 336 PHE A C 1
ATOM 2686 O O . PHE A 1 336 ? -2.673 -25.784 -17.076 1.00 33.44 336 PHE A O 1
ATOM 2693 N N . ASP A 1 337 ? -3.154 -27.947 -16.775 1.00 27.70 337 ASP A N 1
ATOM 2694 C CA . ASP A 1 337 ? -4.589 -27.804 -17.104 1.00 27.70 337 ASP A CA 1
ATOM 2695 C C . ASP A 1 337 ? -5.459 -27.161 -15.996 1.00 27.70 337 ASP A C 1
ATOM 2697 O O . ASP A 1 337 ? -6.544 -26.631 -16.261 1.00 27.70 337 ASP A O 1
ATOM 2701 N N . SER A 1 338 ? -4.996 -27.162 -14.740 1.00 29.61 338 SER A N 1
ATOM 2702 C CA . SER A 1 338 ? -5.842 -26.850 -13.570 1.00 29.61 338 SER A CA 1
ATOM 2703 C C . SER A 1 338 ? -6.135 -25.361 -13.335 1.00 29.61 338 SER A C 1
ATOM 2705 O O . SER A 1 338 ? -7.017 -25.029 -12.542 1.00 29.61 338 SER A O 1
ATOM 2707 N N . LEU A 1 339 ? -5.451 -24.444 -14.029 1.00 33.53 339 LEU A N 1
ATOM 2708 C CA . LEU A 1 339 ? -5.656 -22.991 -13.880 1.00 33.53 339 LEU A CA 1
ATOM 2709 C C . LEU A 1 339 ? -6.997 -22.484 -14.449 1.00 33.53 339 LEU A C 1
ATOM 2711 O O . LEU A 1 339 ? -7.331 -21.315 -14.273 1.00 33.53 339 LEU A O 1
ATOM 2715 N N . SER A 1 340 ? -7.773 -23.357 -15.096 1.00 30.27 340 SER A N 1
ATOM 2716 C CA . SER A 1 340 ? -9.111 -23.064 -15.624 1.00 30.27 340 SER A CA 1
ATOM 2717 C C . SER A 1 340 ? -10.264 -23.407 -14.664 1.00 30.27 340 SER A C 1
ATOM 2719 O O . SER A 1 340 ? -11.403 -23.037 -14.937 1.00 30.27 340 SER A O 1
ATOM 2721 N N . VAL A 1 341 ? -9.992 -24.097 -13.543 1.00 30.12 341 VAL A N 1
ATOM 2722 C CA . VAL A 1 341 ? -11.025 -24.662 -12.640 1.00 30.12 341 VAL A CA 1
ATOM 2723 C C . VAL A 1 341 ? -10.860 -24.196 -11.181 1.00 30.12 341 VAL A C 1
ATOM 2725 O O . VAL A 1 341 ? -11.403 -24.788 -10.250 1.00 30.12 341 VAL A O 1
ATOM 2728 N N . ALA A 1 342 ? -10.139 -23.094 -10.949 1.00 30.17 342 ALA A N 1
ATOM 2729 C CA . ALA A 1 342 ? -10.236 -22.376 -9.681 1.00 30.17 342 ALA A CA 1
ATOM 2730 C C . ALA A 1 342 ? -11.641 -21.757 -9.590 1.00 30.17 342 ALA A C 1
ATOM 2732 O O . ALA A 1 342 ? -11.939 -20.777 -10.270 1.00 30.17 342 ALA A O 1
ATOM 2733 N N . GLY A 1 343 ? -12.523 -22.381 -8.805 1.00 31.67 343 GLY A N 1
ATOM 2734 C CA . GLY A 1 343 ? -13.927 -21.993 -8.707 1.00 31.67 343 GLY A CA 1
ATOM 2735 C C . GLY A 1 343 ? -14.089 -20.554 -8.224 1.00 31.67 343 GLY A C 1
ATOM 2736 O O . GLY A 1 343 ? -13.961 -20.288 -7.030 1.00 31.67 343 GLY A O 1
ATOM 2737 N N . SER A 1 344 ? -14.404 -19.651 -9.155 1.00 32.31 344 SER A N 1
ATOM 2738 C CA . SER A 1 344 ? -14.857 -18.297 -8.841 1.00 32.31 344 SER A CA 1
ATOM 2739 C C . SER A 1 344 ? -16.044 -18.362 -7.875 1.00 32.31 344 SER A C 1
ATOM 2741 O O . SER A 1 344 ? -16.929 -19.215 -8.013 1.00 32.31 344 SER A O 1
ATOM 2743 N N . LEU A 1 345 ? -16.083 -17.440 -6.910 1.00 37.84 345 LEU A N 1
ATOM 2744 C CA . LEU A 1 345 ? -17.315 -17.094 -6.205 1.00 37.84 345 LEU A CA 1
ATOM 2745 C C . LEU A 1 345 ? -18.237 -16.410 -7.220 1.00 37.84 345 LEU A C 1
ATOM 2747 O O . LEU A 1 345 ? -18.263 -15.187 -7.314 1.00 37.84 345 LEU A O 1
ATOM 2751 N N . THR A 1 346 ? -18.943 -17.222 -8.014 1.00 35.53 346 THR A N 1
ATOM 2752 C CA . THR A 1 346 ? -19.750 -16.748 -9.140 1.00 35.53 346 THR A CA 1
ATOM 2753 C C . THR A 1 346 ? -20.720 -15.659 -8.699 1.00 35.53 346 THR A C 1
ATOM 2755 O O . THR A 1 346 ? -21.428 -15.802 -7.698 1.00 35.53 346 THR A O 1
ATOM 2758 N N . ASP A 1 347 ? -20.768 -14.578 -9.479 1.00 36.19 347 ASP A N 1
ATOM 2759 C CA . ASP A 1 347 ? -21.521 -13.357 -9.172 1.00 36.19 347 ASP A CA 1
ATOM 2760 C C . ASP A 1 347 ? -23.016 -13.628 -8.885 1.00 36.19 347 ASP A C 1
ATOM 2762 O O . ASP A 1 347 ? -23.639 -12.956 -8.068 1.00 36.19 347 ASP A O 1
ATOM 2766 N N . ASP A 1 348 ? -23.584 -14.705 -9.439 1.00 32.84 348 ASP A N 1
ATOM 2767 C CA . ASP A 1 348 ? -24.944 -15.174 -9.134 1.00 32.84 348 ASP A CA 1
ATOM 2768 C C . ASP A 1 348 ? -25.182 -15.484 -7.641 1.00 32.84 348 ASP A C 1
ATOM 2770 O O . ASP A 1 348 ? -26.264 -15.205 -7.115 1.00 32.84 348 ASP A O 1
ATOM 2774 N N . LYS A 1 349 ? -24.182 -16.014 -6.918 1.00 34.53 349 LYS A N 1
ATOM 2775 C CA . LYS A 1 349 ? -24.290 -16.226 -5.463 1.00 34.53 349 LYS A CA 1
ATOM 2776 C C . LYS A 1 349 ? -24.268 -14.897 -4.708 1.00 34.53 349 LYS A C 1
ATOM 2778 O O . LYS A 1 349 ? -25.050 -14.727 -3.775 1.00 34.53 349 LYS A O 1
ATOM 2783 N N . LEU A 1 350 ? -23.437 -13.947 -5.135 1.00 36.97 350 LEU A N 1
ATOM 2784 C CA . LEU A 1 350 ? -23.345 -12.609 -4.538 1.00 36.97 350 LEU A CA 1
ATOM 2785 C C . LEU A 1 350 ? -24.628 -11.795 -4.774 1.00 36.97 350 LEU A C 1
ATOM 2787 O O . LEU A 1 350 ? -25.158 -11.200 -3.835 1.00 36.97 350 LEU A O 1
ATOM 2791 N N . ARG A 1 351 ? -25.208 -11.861 -5.978 1.00 33.16 351 ARG A N 1
ATOM 2792 C CA . ARG A 1 351 ? -26.510 -11.252 -6.306 1.00 33.16 351 ARG A CA 1
ATOM 2793 C C . ARG A 1 351 ? -27.660 -11.834 -5.482 1.00 33.16 351 ARG A C 1
ATOM 2795 O O . ARG A 1 351 ? -28.576 -11.099 -5.125 1.00 33.16 351 ARG A O 1
ATOM 2802 N N . SER A 1 352 ? -27.606 -13.122 -5.130 1.00 35.94 352 SER A N 1
ATOM 2803 C CA . SER A 1 352 ? -28.642 -13.767 -4.306 1.00 35.94 352 SER A CA 1
ATOM 2804 C C . SER A 1 352 ? -28.649 -13.340 -2.827 1.00 35.94 352 SER A C 1
ATOM 2806 O O . SER A 1 352 ? -29.638 -13.567 -2.133 1.00 35.94 352 SER A O 1
ATOM 2808 N N . LEU A 1 353 ? -27.572 -12.704 -2.345 1.00 33.47 353 LEU A N 1
ATOM 2809 C CA . LEU A 1 353 ? -27.412 -12.262 -0.953 1.00 33.47 353 LEU A CA 1
ATOM 2810 C C . LEU A 1 353 ? -27.890 -10.818 -0.701 1.00 33.47 353 LEU A C 1
ATOM 2812 O O . LEU A 1 353 ? -27.834 -10.344 0.434 1.00 33.47 353 LEU A O 1
ATOM 2816 N N . VAL A 1 354 ? -28.378 -10.117 -1.729 1.00 30.11 354 VAL A N 1
ATOM 2817 C CA . VAL A 1 354 ? -28.909 -8.750 -1.612 1.00 30.11 354 VAL A CA 1
ATOM 2818 C C . VAL A 1 354 ? -30.426 -8.787 -1.381 1.00 30.11 354 VAL A C 1
ATOM 2820 O O . VAL A 1 354 ? -31.163 -9.234 -2.262 1.00 30.11 354 VAL A O 1
ATOM 2823 N N . PRO A 1 355 ? -30.950 -8.260 -0.255 1.00 28.59 355 PRO A N 1
ATOM 2824 C CA . PRO A 1 355 ? -32.383 -8.050 -0.099 1.00 28.59 355 PRO A CA 1
ATOM 2825 C C . PRO A 1 355 ? -32.860 -6.998 -1.106 1.00 28.59 355 PRO A C 1
ATOM 2827 O O . PRO A 1 355 ? -32.467 -5.833 -1.037 1.00 28.59 355 PRO A O 1
ATOM 2830 N N . THR A 1 356 ? -33.735 -7.380 -2.036 1.00 31.64 356 THR A N 1
ATOM 2831 C CA . THR A 1 356 ? -34.327 -6.450 -3.006 1.00 31.64 356 THR A CA 1
ATOM 2832 C C . THR A 1 356 ? -35.365 -5.544 -2.339 1.00 31.64 356 THR A C 1
ATOM 2834 O O . THR A 1 356 ? -36.566 -5.774 -2.467 1.00 31.64 356 THR A O 1
ATOM 2837 N N . ASN A 1 357 ? -34.913 -4.511 -1.623 1.00 29.22 357 ASN A N 1
ATOM 2838 C CA . ASN A 1 357 ? -35.718 -3.336 -1.282 1.00 29.22 357 ASN A CA 1
ATOM 2839 C C . ASN A 1 357 ? -34.830 -2.146 -0.886 1.00 29.22 357 ASN A C 1
ATOM 2841 O O . ASN A 1 357 ? -34.221 -2.143 0.178 1.00 29.22 357 ASN A O 1
ATOM 2845 N N . GLY A 1 358 ? -34.805 -1.117 -1.738 1.00 26.86 358 GLY A N 1
ATOM 2846 C CA . GLY A 1 358 ? -34.068 0.130 -1.505 1.00 26.86 358 GLY A CA 1
ATOM 2847 C C . GLY A 1 358 ? -33.357 0.622 -2.764 1.00 26.86 358 GLY A C 1
ATOM 2848 O O . GLY A 1 358 ? -32.239 0.212 -3.050 1.00 26.86 358 GLY A O 1
ATOM 2849 N N . LYS A 1 359 ? -33.997 1.518 -3.527 1.00 29.09 359 LYS A N 1
ATOM 2850 C CA . LYS A 1 359 ? -33.318 2.239 -4.614 1.00 29.09 359 LYS A CA 1
ATOM 2851 C C . LYS A 1 359 ? -32.400 3.306 -4.014 1.00 29.09 359 LYS A C 1
ATOM 2853 O O . LYS A 1 359 ? -32.903 4.309 -3.517 1.00 29.09 359 LYS A O 1
ATOM 2858 N N . THR A 1 360 ? -31.088 3.144 -4.143 1.00 25.34 360 THR A N 1
ATOM 2859 C CA . THR A 1 360 ? -30.108 4.226 -3.962 1.00 25.34 360 THR A CA 1
ATOM 2860 C C . THR A 1 360 ? -29.361 4.462 -5.271 1.00 25.34 360 THR A C 1
ATOM 2862 O O . THR A 1 360 ? -28.422 3.758 -5.634 1.00 25.34 360 THR A O 1
ATOM 2865 N N . THR A 1 361 ? -29.821 5.462 -6.021 1.00 25.05 361 THR A N 1
ATOM 2866 C CA . THR A 1 361 ? -29.137 5.973 -7.213 1.00 25.05 361 THR A CA 1
ATOM 2867 C C . THR A 1 361 ? -27.951 6.834 -6.790 1.00 25.05 361 THR A C 1
ATOM 2869 O O . THR A 1 361 ? -28.140 7.943 -6.291 1.00 25.05 361 THR A O 1
ATOM 2872 N N . TRP A 1 362 ? -26.736 6.334 -7.003 1.00 24.83 362 TRP A N 1
ATOM 2873 C CA . TRP A 1 362 ? -25.501 7.098 -6.827 1.00 24.83 362 TRP A CA 1
ATOM 2874 C C . TRP A 1 362 ? -25.281 8.029 -8.021 1.00 24.83 362 TRP A C 1
ATOM 2876 O O . TRP A 1 362 ? -24.614 7.659 -8.985 1.00 24.83 362 TRP A O 1
ATOM 2886 N N . ASP A 1 363 ? -25.847 9.233 -7.966 1.00 22.81 363 ASP A N 1
ATOM 2887 C CA . ASP A 1 363 ? -25.660 10.235 -9.016 1.00 22.81 363 ASP A CA 1
ATOM 2888 C C . ASP A 1 363 ? -24.517 11.202 -8.651 1.00 22.81 363 ASP A C 1
ATOM 2890 O O . ASP A 1 363 ? -24.623 12.023 -7.735 1.00 22.81 363 ASP A O 1
ATOM 2894 N N . ARG A 1 364 ? -23.375 11.080 -9.342 1.00 23.88 364 ARG A N 1
ATOM 2895 C CA . ARG A 1 364 ? -22.232 11.993 -9.184 1.00 23.88 364 ARG A CA 1
ATOM 2896 C C . ARG A 1 364 ? -22.456 13.236 -10.044 1.00 23.88 364 ARG A C 1
ATOM 2898 O O . ARG A 1 364 ? -22.103 13.250 -11.220 1.00 23.88 364 ARG A O 1
ATOM 2905 N N . SER A 1 365 ? -22.904 14.332 -9.437 1.00 25.08 365 SER A N 1
ATOM 2906 C CA . SER A 1 365 ? -22.726 15.667 -10.024 1.00 25.08 365 SER A CA 1
ATOM 2907 C C . SER A 1 365 ? -22.558 16.754 -8.970 1.00 25.08 365 SER A C 1
ATOM 2909 O O . SER A 1 365 ? -23.487 17.141 -8.268 1.00 25.08 365 SER A O 1
ATOM 2911 N N . ARG A 1 366 ? -21.333 17.281 -8.896 1.00 24.98 366 ARG A N 1
ATOM 2912 C CA . ARG A 1 366 ? -20.966 18.444 -8.086 1.00 24.98 366 ARG A CA 1
ATOM 2913 C C . ARG A 1 366 ? -21.504 19.696 -8.798 1.00 24.98 366 ARG A C 1
ATOM 2915 O O . ARG A 1 366 ? -21.003 20.030 -9.868 1.00 24.98 366 ARG A O 1
ATOM 2922 N N . LYS A 1 367 ? -22.496 20.392 -8.234 1.00 24.05 367 LYS A N 1
ATOM 2923 C CA . LYS A 1 367 ? -22.891 21.739 -8.688 1.00 24.05 367 LYS A CA 1
ATOM 2924 C C . LYS A 1 367 ? -22.405 22.784 -7.690 1.00 24.05 367 LYS A C 1
ATOM 2926 O O . LYS A 1 367 ? -22.636 22.648 -6.496 1.00 24.05 367 LYS A O 1
ATOM 2931 N N . MET A 1 368 ? -21.715 23.801 -8.202 1.00 26.03 368 MET A N 1
ATOM 2932 C CA . MET A 1 368 ? -21.455 25.039 -7.469 1.00 26.03 368 MET A CA 1
ATOM 2933 C C . MET A 1 368 ? -22.709 25.913 -7.510 1.00 26.03 368 MET A C 1
ATOM 2935 O O . MET A 1 368 ? -23.353 25.999 -8.558 1.00 26.03 368 MET A O 1
ATOM 2939 N N . ASP A 1 369 ? -23.014 26.586 -6.404 1.00 22.73 369 ASP A N 1
ATOM 2940 C CA . ASP A 1 369 ? -24.030 27.634 -6.373 1.00 22.73 369 ASP A CA 1
ATOM 2941 C C . ASP A 1 369 ? -23.546 28.890 -7.106 1.00 22.73 369 ASP A C 1
ATOM 2943 O O . ASP A 1 369 ? -22.516 29.473 -6.766 1.00 22.73 369 ASP A O 1
ATOM 2947 N N . VAL A 1 370 ? -24.350 29.350 -8.064 1.00 27.45 370 VAL A N 1
ATOM 2948 C CA . VAL A 1 370 ? -24.412 30.750 -8.497 1.00 27.45 370 VAL A CA 1
ATOM 2949 C C . VAL A 1 370 ? -25.898 31.083 -8.619 1.00 27.45 370 VAL A C 1
ATOM 2951 O O . VAL A 1 370 ? -26.641 30.358 -9.280 1.00 27.45 370 VAL A O 1
ATOM 2954 N N . GLY A 1 371 ? -26.344 32.113 -7.902 1.00 24.78 371 GLY A N 1
ATOM 2955 C CA . GLY A 1 371 ? -27.768 32.410 -7.737 1.00 24.78 371 GLY A CA 1
ATOM 2956 C C . GLY A 1 371 ? -28.397 33.215 -8.877 1.00 24.78 371 GLY A C 1
ATOM 2957 O O . GLY A 1 371 ? -27.698 33.704 -9.756 1.00 24.78 371 GLY A O 1
ATOM 2958 N N . ASN A 1 372 ? -29.719 33.390 -8.752 1.00 25.53 372 ASN A N 1
ATOM 2959 C CA . ASN A 1 372 ? -30.545 34.463 -9.322 1.00 25.53 372 ASN A CA 1
ATOM 2960 C C . ASN A 1 372 ? -30.417 34.777 -10.830 1.00 25.53 372 ASN A C 1
ATOM 2962 O O . ASN A 1 372 ? -29.475 35.425 -11.269 1.00 25.53 372 ASN A O 1
ATOM 2966 N N . ASP A 1 373 ? -31.470 34.495 -11.605 1.00 25.20 373 ASP A N 1
ATOM 2967 C CA . ASP A 1 373 ? -32.574 35.464 -11.743 1.00 25.20 373 ASP A CA 1
ATOM 2968 C C . ASP A 1 373 ? -33.790 34.845 -12.474 1.00 25.20 373 ASP A C 1
ATOM 2970 O O . ASP A 1 373 ? -33.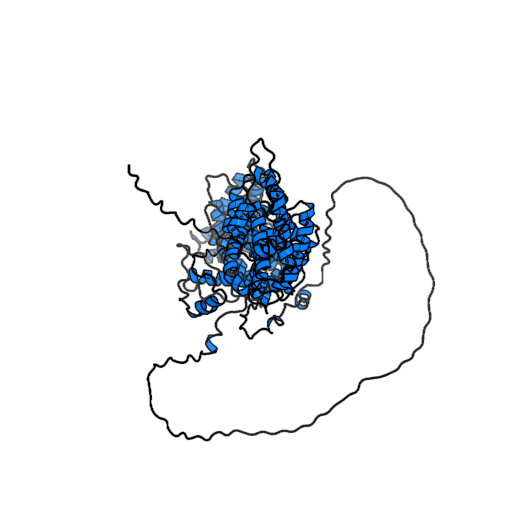846 33.636 -12.709 1.00 25.20 373 ASP A O 1
ATOM 2974 N N . SER A 1 374 ? -34.823 35.659 -12.692 1.00 26.47 374 SER A N 1
ATOM 2975 C CA . SER A 1 374 ? -36.209 35.286 -12.987 1.00 26.47 374 SER A CA 1
ATOM 2976 C C . SER A 1 374 ? -36.577 35.132 -14.478 1.00 26.47 374 SER A C 1
ATOM 2978 O O . SER A 1 374 ? -35.822 35.479 -15.379 1.00 26.47 374 SER A O 1
ATOM 2980 N N . ASP A 1 375 ? -37.822 34.670 -14.680 1.00 24.97 375 ASP A N 1
ATOM 2981 C CA . ASP A 1 375 ? -38.776 35.089 -15.730 1.00 24.97 375 ASP A CA 1
ATOM 2982 C C . ASP A 1 375 ? -39.170 34.159 -16.908 1.00 24.97 375 ASP A C 1
ATOM 2984 O O . ASP A 1 375 ? -38.624 34.189 -18.003 1.00 24.97 375 ASP A O 1
ATOM 2988 N N . THR A 1 376 ? -40.365 33.569 -16.728 1.00 25.86 376 THR A N 1
ATOM 2989 C CA . THR A 1 376 ? -41.533 33.604 -17.650 1.00 25.86 376 THR A CA 1
ATOM 2990 C C . THR A 1 376 ? -41.700 32.667 -18.872 1.00 25.86 376 THR A C 1
ATOM 2992 O O . THR A 1 376 ? -40.830 32.498 -19.713 1.00 25.86 376 THR A O 1
ATOM 2995 N N . ASN A 1 377 ? -42.975 32.251 -19.018 1.00 25.56 377 ASN A N 1
ATOM 2996 C CA . ASN A 1 377 ? -43.755 31.841 -20.210 1.00 25.56 377 ASN A CA 1
ATOM 2997 C C . ASN A 1 377 ? -43.584 30.410 -20.790 1.00 25.56 377 ASN A C 1
ATOM 2999 O O . ASN A 1 377 ? -42.486 30.013 -21.149 1.00 25.56 377 ASN A O 1
ATOM 3003 N N . THR A 1 378 ? -44.605 29.522 -20.793 1.00 25.34 378 THR A N 1
ATOM 3004 C CA . THR A 1 378 ? -45.947 29.515 -21.475 1.00 25.34 378 THR A CA 1
ATOM 3005 C C . THR A 1 378 ? -45.801 29.259 -22.991 1.00 25.34 378 THR A C 1
ATOM 3007 O O . THR A 1 378 ? -45.292 30.138 -23.671 1.00 25.34 378 THR A O 1
ATOM 3010 N N . THR A 1 379 ? -46.088 28.075 -23.569 1.00 26.41 379 THR A N 1
ATOM 3011 C CA . THR A 1 379 ? -47.391 27.476 -24.020 1.00 26.41 379 THR A CA 1
ATOM 3012 C C . THR A 1 379 ? -47.176 25.968 -24.364 1.00 26.41 379 THR A C 1
ATOM 3014 O O . THR A 1 379 ? -46.056 25.604 -24.697 1.00 26.41 379 THR A O 1
ATOM 3017 N N . GLN A 1 380 ? -48.064 24.968 -24.180 1.00 26.11 380 GLN A N 1
ATOM 3018 C CA . GLN A 1 380 ? -49.448 24.647 -24.638 1.00 26.11 380 GLN A CA 1
ATOM 3019 C C . GLN A 1 380 ? -49.628 24.022 -26.057 1.00 26.11 380 GLN A C 1
ATOM 3021 O O . GLN A 1 380 ? -49.289 24.680 -27.030 1.00 26.11 380 GLN A O 1
ATOM 3026 N N . SER A 1 381 ? -50.292 22.835 -26.093 1.00 24.80 381 SER A N 1
ATOM 3027 C CA . SER A 1 381 ? -51.059 22.092 -27.158 1.00 24.80 381 SER A CA 1
ATOM 3028 C C . SER A 1 381 ? -50.551 20.642 -27.404 1.00 24.80 381 SER A C 1
ATOM 3030 O O . SER A 1 381 ? -49.348 20.484 -27.574 1.00 24.80 381 SER A O 1
ATOM 3032 N N . LEU A 1 382 ? -51.313 19.525 -27.304 1.00 26.70 382 LEU A N 1
ATOM 3033 C CA . LEU A 1 382 ? -52.645 19.109 -27.853 1.00 26.70 382 LEU A CA 1
ATOM 3034 C C . LEU A 1 382 ? -52.620 18.970 -29.397 1.00 26.70 382 LEU A C 1
ATOM 3036 O O . LEU A 1 382 ? -52.077 19.864 -30.036 1.00 26.70 382 LEU A O 1
ATOM 3040 N N . ASP A 1 383 ? -53.144 17.938 -30.085 1.00 26.83 383 ASP A N 1
ATOM 3041 C CA . ASP A 1 383 ? -53.912 16.704 -29.755 1.00 26.83 383 ASP A CA 1
ATOM 3042 C C . ASP A 1 383 ? -53.628 15.603 -30.823 1.00 26.83 383 ASP A C 1
ATOM 3044 O O . ASP A 1 383 ? -53.225 15.944 -31.932 1.00 26.83 383 ASP A O 1
ATOM 3048 N N . GLY A 1 384 ? -53.748 14.296 -30.511 1.00 25.47 384 GLY A N 1
ATOM 3049 C CA . GLY A 1 384 ? -54.793 13.370 -31.037 1.00 25.47 384 GLY A CA 1
ATOM 3050 C C . GLY A 1 384 ? -54.413 12.650 -32.356 1.00 25.47 384 GLY A C 1
ATOM 3051 O O . GLY A 1 384 ? -53.646 13.188 -33.138 1.00 25.47 384 GLY A O 1
ATOM 3052 N N . SER A 1 385 ? -54.887 11.466 -32.772 1.00 26.47 385 SER A N 1
ATOM 3053 C CA . SER A 1 385 ? -55.713 10.336 -32.276 1.00 26.47 385 SER A CA 1
ATOM 3054 C C . SER A 1 385 ? -56.083 9.480 -33.531 1.00 26.47 385 SER A C 1
ATOM 3056 O O . SER A 1 385 ? -55.844 9.968 -34.633 1.00 26.47 385 SER A O 1
ATOM 3058 N N . THR A 1 386 ? -56.731 8.303 -33.402 1.00 27.34 386 THR A N 1
ATOM 3059 C CA . THR A 1 386 ? -57.221 7.365 -34.479 1.00 27.34 386 THR A CA 1
ATOM 3060 C C . THR A 1 386 ? -56.174 6.435 -35.140 1.00 27.34 386 THR A C 1
ATOM 3062 O O . THR A 1 386 ? -55.047 6.867 -35.358 1.00 27.34 386 THR A O 1
ATOM 3065 N N . ASP A 1 387 ? -56.434 5.161 -35.497 1.00 26.92 387 ASP A N 1
ATOM 3066 C CA . ASP A 1 387 ? -57.545 4.214 -35.204 1.00 26.92 387 ASP A CA 1
ATOM 3067 C C . ASP A 1 387 ? -57.080 2.731 -35.368 1.00 26.92 387 ASP A C 1
ATOM 3069 O O . ASP A 1 387 ? -56.128 2.446 -36.094 1.00 26.92 387 ASP A O 1
ATOM 3073 N N . ASP A 1 388 ? -57.779 1.797 -34.707 1.00 27.69 388 ASP A N 1
ATOM 3074 C CA . ASP A 1 388 ? -57.679 0.311 -34.767 1.00 27.69 388 ASP A CA 1
ATOM 3075 C C . ASP A 1 388 ? -58.656 -0.287 -35.835 1.00 27.69 388 ASP A C 1
ATOM 3077 O O . ASP A 1 388 ? -59.432 0.483 -36.406 1.00 27.69 388 ASP A O 1
ATOM 3081 N N . PRO A 1 389 ? -58.841 -1.625 -36.037 1.00 53.53 389 PRO A N 1
ATOM 3082 C CA . PRO A 1 389 ? -57.969 -2.822 -35.948 1.00 53.53 389 PRO A CA 1
ATOM 3083 C C . PRO A 1 389 ? -58.133 -3.780 -37.187 1.00 53.53 389 PRO A C 1
ATOM 3085 O O . PRO A 1 389 ? -58.756 -3.395 -38.172 1.00 53.53 389 PRO A O 1
ATOM 3088 N N . VAL A 1 390 ? -57.646 -5.048 -37.129 1.00 28.86 390 VAL A N 1
ATOM 3089 C CA . VAL A 1 390 ? -58.269 -6.338 -37.618 1.00 28.86 390 VAL A CA 1
ATOM 3090 C C . VAL A 1 390 ? -57.230 -7.446 -37.979 1.00 28.86 390 VAL A C 1
ATOM 3092 O O . VAL A 1 390 ? -56.157 -7.181 -38.504 1.00 28.86 390 VAL A O 1
ATOM 3095 N N . ASN A 1 391 ? -57.574 -8.710 -37.674 1.00 28.20 391 ASN A N 1
ATOM 3096 C CA . ASN A 1 391 ? -56.816 -9.990 -37.800 1.00 28.20 391 ASN A CA 1
ATOM 3097 C C . ASN A 1 391 ? -57.485 -10.888 -38.905 1.00 28.20 391 ASN A C 1
ATOM 3099 O O . ASN A 1 391 ? -58.479 -10.413 -39.459 1.00 28.20 391 ASN A O 1
ATOM 3103 N N . PRO A 1 392 ? -57.181 -12.190 -39.183 1.00 48.28 392 PRO A N 1
ATOM 3104 C CA . PRO A 1 392 ? -55.999 -13.069 -38.998 1.00 48.28 392 PRO A CA 1
ATOM 3105 C C . PRO A 1 392 ? -55.600 -13.881 -40.280 1.00 48.28 392 PRO A C 1
ATOM 3107 O O . PRO A 1 392 ? -56.261 -13.759 -41.306 1.00 48.28 392 PRO A O 1
ATOM 3110 N N . THR A 1 393 ? -54.597 -14.789 -40.227 1.00 26.33 393 THR A N 1
ATOM 3111 C CA . THR A 1 393 ? -54.633 -16.215 -40.722 1.00 26.33 393 THR A CA 1
ATOM 3112 C C . THR A 1 393 ? -53.255 -16.928 -40.663 1.00 26.33 393 THR A C 1
ATOM 3114 O O . THR A 1 393 ? -52.239 -16.307 -40.368 1.00 26.33 393 THR A O 1
ATOM 3117 N N . ALA A 1 394 ? -53.232 -18.260 -40.846 1.00 26.38 394 ALA A N 1
ATOM 3118 C CA . ALA A 1 394 ? -52.112 -19.175 -40.550 1.00 26.38 394 ALA A CA 1
ATOM 3119 C C . ALA A 1 394 ? -51.331 -19.676 -41.790 1.00 26.38 394 ALA A C 1
ATOM 3121 O O . ALA A 1 394 ? -51.848 -19.573 -42.895 1.00 26.38 394 ALA A O 1
ATOM 3122 N N . HIS A 1 395 ? -50.148 -20.295 -41.590 1.00 28.17 395 HIS A N 1
ATOM 3123 C CA . HIS A 1 395 ? -49.794 -21.655 -42.079 1.00 28.17 395 HIS A CA 1
ATOM 3124 C C . HIS A 1 395 ? -48.340 -22.092 -41.731 1.00 28.17 395 HIS A C 1
ATOM 3126 O O . HIS A 1 395 ? -47.379 -21.378 -41.992 1.00 28.17 395 HIS A O 1
ATOM 3132 N N . THR A 1 396 ? -48.191 -23.307 -41.184 1.00 27.42 396 THR A N 1
ATOM 3133 C CA . THR A 1 396 ? -46.973 -24.168 -41.131 1.00 27.42 396 THR A CA 1
ATOM 3134 C C . THR A 1 396 ? -46.845 -25.011 -42.430 1.00 27.42 396 THR A C 1
ATOM 3136 O O . THR A 1 396 ? -47.783 -24.923 -43.229 1.00 27.42 396 THR A O 1
ATOM 3139 N N . PRO A 1 397 ? -45.801 -25.856 -42.696 1.00 39.19 397 PRO A N 1
ATOM 3140 C CA . PRO A 1 397 ? -44.849 -26.567 -41.802 1.00 39.19 397 PRO A CA 1
ATOM 3141 C C . PRO A 1 397 ? -43.358 -26.419 -42.271 1.00 39.19 397 PRO A C 1
ATOM 3143 O O . PRO A 1 397 ? -43.056 -25.387 -42.854 1.00 39.19 397 PRO A O 1
ATOM 3146 N N . SER A 1 398 ? -42.332 -27.275 -42.055 1.00 25.94 398 SER A N 1
ATOM 3147 C CA . SER A 1 398 ? -42.176 -28.649 -41.500 1.00 25.94 398 SER A CA 1
ATOM 3148 C C . SER A 1 398 ? -40.694 -28.997 -41.198 1.00 25.94 398 SER A C 1
ATOM 3150 O O . SER A 1 398 ? -39.847 -28.630 -41.999 1.00 25.94 398 SER A O 1
ATOM 3152 N N . ASN A 1 399 ? -40.454 -29.841 -40.173 1.00 26.44 399 ASN A N 1
ATOM 3153 C CA . ASN A 1 399 ? -39.464 -30.955 -40.078 1.00 26.44 399 ASN A CA 1
ATOM 3154 C C . ASN A 1 399 ? -37.939 -30.752 -40.306 1.00 26.44 399 ASN A C 1
ATOM 3156 O O . ASN A 1 399 ? -37.515 -29.896 -41.064 1.00 26.44 399 ASN A O 1
ATOM 3160 N N . GLN A 1 400 ? -37.045 -31.642 -39.835 1.00 26.03 400 GLN A N 1
ATOM 3161 C CA . GLN A 1 400 ? -36.898 -32.388 -38.560 1.00 26.03 400 GLN A CA 1
ATOM 3162 C C . GLN A 1 400 ? -35.528 -33.122 -38.562 1.00 26.03 400 GL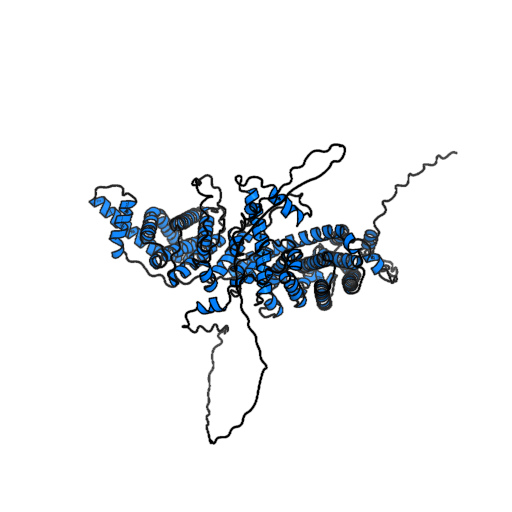N A C 1
ATOM 3164 O O . GLN A 1 400 ? -34.937 -33.341 -39.617 1.00 26.03 400 GLN A O 1
ATOM 3169 N N . PHE A 1 401 ? -35.049 -33.534 -37.384 1.00 27.73 401 PHE A N 1
ATOM 3170 C CA . PHE A 1 401 ? -33.884 -34.417 -37.181 1.00 27.73 401 PHE A CA 1
ATOM 3171 C C . PHE A 1 401 ? -34.086 -35.859 -37.706 1.00 27.73 401 PHE A C 1
ATOM 3173 O O . PHE A 1 401 ? -35.215 -36.349 -37.712 1.00 27.73 401 PHE A O 1
ATOM 3180 N N . PRO A 1 402 ? -32.990 -36.611 -37.916 1.00 28.64 402 PRO A N 1
ATOM 3181 C CA . PRO A 1 402 ? -32.839 -38.015 -37.499 1.00 28.64 402 PRO A CA 1
ATOM 3182 C C . PRO A 1 402 ? -31.970 -38.088 -36.207 1.00 28.64 402 PRO A C 1
ATOM 3184 O O . PRO A 1 402 ? -31.053 -37.287 -36.057 1.00 28.64 402 PRO A O 1
ATOM 3187 N N . GLN A 1 403 ? -32.210 -38.875 -35.144 1.00 26.16 403 GLN A N 1
ATOM 3188 C CA . GLN A 1 403 ? -32.608 -40.294 -34.975 1.00 26.16 403 GLN A CA 1
ATOM 3189 C C . GLN A 1 403 ? -31.582 -41.321 -35.520 1.00 26.16 403 GLN A C 1
ATOM 3191 O O . GLN A 1 403 ? -31.080 -41.127 -36.616 1.00 26.16 403 GLN A O 1
ATOM 3196 N N . SER A 1 404 ? -31.256 -42.446 -34.853 1.00 26.44 404 SER A N 1
ATOM 3197 C CA . SER A 1 404 ? -31.576 -42.937 -33.487 1.00 26.44 404 SER A CA 1
ATOM 3198 C C . SER A 1 404 ? -30.839 -44.261 -33.139 1.00 26.44 404 SER A C 1
ATOM 3200 O O . SER A 1 404 ? -30.508 -45.029 -34.033 1.00 26.44 404 SER A O 1
ATOM 3202 N N . SER A 1 405 ? -30.749 -44.594 -31.834 1.00 25.89 405 SER A N 1
ATOM 3203 C CA . SER A 1 405 ? -30.780 -45.964 -31.231 1.00 25.89 405 SER A CA 1
ATOM 3204 C C . SER A 1 405 ? -29.648 -46.991 -31.518 1.00 25.89 405 SER A C 1
ATOM 3206 O O . SER A 1 405 ? -29.207 -47.172 -32.641 1.00 25.89 405 SER A O 1
ATOM 3208 N N . SER A 1 406 ? -29.185 -47.790 -30.542 1.00 26.69 406 SER A N 1
ATOM 3209 C CA . SER A 1 406 ? -29.952 -48.916 -29.958 1.00 26.69 406 SER A CA 1
ATOM 3210 C C . SER A 1 406 ? -29.256 -49.602 -28.749 1.00 26.69 406 SER A C 1
ATOM 3212 O O . SER A 1 406 ? -28.072 -49.398 -28.501 1.00 26.69 406 SER A O 1
ATOM 3214 N N . ASN A 1 407 ? -30.016 -50.406 -27.984 1.00 26.28 407 ASN A N 1
ATOM 3215 C CA . ASN A 1 407 ? -29.610 -51.108 -26.744 1.00 26.28 407 ASN A CA 1
ATOM 3216 C C . ASN A 1 407 ? -29.291 -52.604 -26.971 1.00 26.28 407 ASN A C 1
ATOM 3218 O O . ASN A 1 407 ? -29.987 -53.221 -27.775 1.00 26.28 407 ASN A O 1
ATOM 3222 N N . ALA A 1 408 ? -28.454 -53.233 -26.121 1.00 26.25 408 ALA A N 1
ATOM 3223 C CA . ALA A 1 408 ? -28.659 -54.628 -25.665 1.00 26.25 408 ALA A CA 1
ATOM 3224 C C . ALA A 1 408 ? -27.859 -55.020 -24.394 1.00 26.25 408 ALA A C 1
ATOM 3226 O O . ALA A 1 408 ? -26.756 -54.546 -24.155 1.00 26.25 408 ALA A O 1
ATOM 3227 N N . LYS A 1 409 ? -28.462 -55.914 -23.598 1.00 26.50 409 LYS A N 1
ATOM 3228 C CA . LYS A 1 409 ? -28.040 -56.492 -22.300 1.00 26.50 409 LYS A CA 1
ATOM 3229 C C . LYS A 1 409 ? -26.993 -57.617 -22.448 1.00 26.50 409 LYS A C 1
ATOM 3231 O O . LYS A 1 409 ? -27.086 -58.314 -23.450 1.00 26.50 409 LYS A O 1
ATOM 3236 N N . THR A 1 410 ? -26.206 -57.914 -21.395 1.00 26.86 410 THR A N 1
ATOM 3237 C CA . THR A 1 410 ? -26.247 -59.186 -20.598 1.00 26.86 410 THR A CA 1
ATOM 3238 C C . THR A 1 410 ? -25.291 -59.160 -19.383 1.00 26.86 410 THR A C 1
ATOM 3240 O O . THR A 1 410 ? -24.490 -58.240 -19.255 1.00 26.86 410 THR A O 1
ATOM 3243 N N . SER A 1 411 ? -25.437 -60.125 -18.466 1.00 25.75 411 SER A N 1
ATOM 3244 C CA . SER A 1 411 ? -24.770 -60.257 -17.154 1.00 25.75 411 SER A CA 1
ATOM 3245 C C . SER A 1 411 ? -23.628 -61.293 -17.131 1.00 25.75 411 SER A C 1
ATOM 3247 O O . SER A 1 411 ? -23.558 -62.119 -18.035 1.00 25.75 411 SER A O 1
ATOM 3249 N N . ASP A 1 412 ? -22.761 -61.267 -16.099 1.00 25.55 412 ASP A N 1
ATOM 3250 C CA . ASP A 1 412 ? -22.559 -62.370 -15.118 1.00 25.55 412 ASP A CA 1
ATOM 3251 C C . ASP A 1 412 ? -21.305 -62.181 -14.218 1.00 25.55 412 ASP A C 1
ATOM 3253 O O . ASP A 1 412 ? -20.464 -61.314 -14.453 1.00 25.55 412 ASP A O 1
ATOM 3257 N N . HIS A 1 413 ? -21.228 -62.952 -13.122 1.00 26.80 413 HIS A N 1
ATOM 3258 C CA . HIS A 1 413 ? -20.202 -62.897 -12.060 1.00 26.80 413 HIS A CA 1
ATOM 3259 C C . HIS A 1 413 ? -19.066 -63.946 -12.235 1.00 26.80 413 HIS A C 1
ATOM 3261 O O . HIS A 1 413 ? -19.257 -64.937 -12.931 1.00 26.80 413 HIS A O 1
ATOM 3267 N N . ILE A 1 414 ? -17.983 -63.801 -11.435 1.00 26.11 414 ILE A N 1
ATOM 3268 C CA . ILE A 1 414 ? -17.228 -64.840 -10.659 1.00 26.11 414 ILE A CA 1
ATOM 3269 C C . ILE A 1 414 ? -15.672 -64.805 -10.781 1.00 26.11 414 ILE A C 1
ATOM 3271 O O . ILE A 1 414 ? -15.095 -65.109 -11.814 1.00 26.11 414 ILE A O 1
ATOM 3275 N N . ALA A 1 415 ? -15.049 -64.494 -9.630 1.00 25.28 415 ALA A N 1
ATOM 3276 C CA . ALA A 1 415 ? -13.800 -64.967 -8.983 1.00 25.28 415 ALA A CA 1
ATOM 3277 C C . ALA A 1 415 ? -12.464 -65.298 -9.719 1.00 25.28 415 ALA A C 1
ATOM 3279 O O . ALA A 1 415 ? -12.363 -66.215 -10.523 1.00 25.28 415 ALA A O 1
ATOM 3280 N N . ALA A 1 416 ? -11.413 -64.622 -9.222 1.00 26.92 416 ALA A N 1
ATOM 3281 C CA . ALA A 1 416 ? -10.049 -65.049 -8.831 1.00 26.92 416 ALA A CA 1
ATOM 3282 C C . ALA A 1 416 ? -9.433 -66.410 -9.255 1.00 26.92 416 ALA A C 1
ATOM 3284 O O . ALA A 1 416 ? -10.018 -67.464 -9.015 1.00 26.92 416 ALA A O 1
ATOM 3285 N N . ASN A 1 417 ? -8.144 -66.373 -9.654 1.00 26.17 417 ASN A N 1
ATOM 3286 C CA . ASN A 1 417 ? -7.038 -67.135 -9.025 1.00 26.17 417 ASN A CA 1
ATOM 3287 C C . ASN A 1 417 ? -5.635 -66.750 -9.572 1.00 26.17 417 ASN A C 1
ATOM 3289 O O . ASN A 1 417 ? -5.451 -66.603 -10.775 1.00 26.17 417 ASN A O 1
ATOM 3293 N N . ASP A 1 418 ? -4.659 -66.678 -8.662 1.00 24.48 418 ASP A N 1
ATOM 3294 C CA . ASP A 1 418 ? -3.187 -66.647 -8.848 1.00 24.48 418 ASP A CA 1
ATOM 3295 C C . ASP A 1 418 ? -2.604 -68.045 -8.469 1.00 24.48 418 ASP A C 1
ATOM 3297 O O . ASP A 1 418 ? -3.380 -68.887 -8.002 1.00 24.48 418 ASP A O 1
ATOM 3301 N N . PRO A 1 419 ? -1.276 -68.327 -8.454 1.00 48.00 419 PRO A N 1
ATOM 3302 C CA . PRO A 1 419 ? -0.146 -67.913 -9.314 1.00 48.00 419 PRO A CA 1
ATOM 3303 C C . PRO A 1 419 ? 0.761 -69.123 -9.729 1.00 48.00 419 PRO A C 1
ATOM 3305 O O . PRO A 1 419 ? 0.583 -70.234 -9.231 1.00 48.00 419 PRO A O 1
ATOM 3308 N N . VAL A 1 420 ? 1.812 -68.934 -10.555 1.00 25.31 420 VAL A N 1
ATOM 3309 C CA . VAL A 1 420 ? 2.916 -69.926 -10.757 1.00 25.31 420 VAL A CA 1
ATOM 3310 C C . VAL A 1 420 ? 4.289 -69.230 -10.917 1.00 25.31 420 VAL A C 1
ATOM 3312 O O . VAL A 1 420 ? 4.357 -68.104 -11.398 1.00 25.31 420 VAL A O 1
ATOM 3315 N N . VAL A 1 421 ? 5.385 -69.884 -10.490 1.00 25.19 421 VAL A N 1
ATOM 3316 C CA . VAL A 1 421 ? 6.728 -69.299 -10.229 1.00 25.19 421 VAL A CA 1
ATOM 3317 C C . VAL A 1 421 ? 7.874 -70.144 -10.854 1.00 25.19 421 VAL A C 1
ATOM 3319 O O . VAL A 1 421 ? 7.676 -71.339 -11.063 1.00 25.19 421 VAL A O 1
ATOM 3322 N N . LEU A 1 422 ? 9.083 -69.549 -11.003 1.00 21.64 422 LEU A N 1
ATOM 3323 C CA . LEU A 1 422 ? 10.444 -70.147 -11.202 1.00 21.64 422 LEU A CA 1
ATOM 3324 C C . LEU A 1 422 ? 10.847 -70.635 -12.625 1.00 21.64 422 LEU A C 1
ATOM 3326 O O . LEU A 1 422 ? 9.957 -70.948 -13.413 1.00 21.64 422 LEU A O 1
ATOM 3330 N N . PRO A 1 423 ? 12.164 -70.798 -12.960 1.00 28.81 423 PRO A N 1
ATOM 3331 C CA . PRO A 1 423 ? 13.418 -70.401 -12.265 1.00 28.81 423 PRO A CA 1
ATOM 3332 C C . PRO A 1 423 ? 14.510 -69.702 -13.142 1.00 28.81 423 PRO A C 1
ATOM 3334 O O . PRO A 1 423 ? 14.426 -69.646 -14.365 1.00 28.81 423 PRO A O 1
ATOM 3337 N N . THR A 1 424 ? 15.605 -69.248 -12.508 1.00 27.66 424 THR A N 1
ATOM 3338 C CA . THR A 1 424 ? 16.856 -68.729 -13.124 1.00 27.66 424 THR A CA 1
ATOM 3339 C C . THR A 1 424 ? 18.034 -69.733 -13.105 1.00 27.66 424 THR A C 1
ATOM 3341 O O . THR A 1 424 ? 18.091 -70.597 -12.230 1.00 27.66 424 THR A O 1
ATOM 3344 N N . PRO A 1 425 ? 19.023 -69.588 -14.017 1.00 26.80 425 PRO A N 1
ATOM 3345 C CA . PRO A 1 425 ? 20.400 -70.100 -13.873 1.00 26.80 425 PRO A CA 1
ATOM 3346 C C . PRO A 1 425 ? 21.486 -68.973 -13.951 1.00 26.80 425 PRO A C 1
ATOM 3348 O O . PRO A 1 425 ? 21.124 -67.808 -14.123 1.00 26.80 425 PRO A O 1
ATOM 3351 N N . PRO A 1 426 ? 22.799 -69.253 -13.744 1.00 29.41 426 PRO A N 1
ATOM 3352 C CA . PRO A 1 426 ? 23.690 -68.351 -12.987 1.00 29.41 426 PRO A CA 1
ATOM 3353 C C . PRO A 1 426 ? 24.770 -67.586 -13.791 1.00 29.41 426 PRO A C 1
ATOM 3355 O O . PRO A 1 426 ? 25.078 -67.926 -14.930 1.00 29.41 426 PRO A O 1
ATOM 3358 N N . GLY A 1 427 ? 25.378 -66.562 -13.168 1.00 24.66 427 GLY A N 1
ATOM 3359 C CA . GLY A 1 427 ? 26.451 -65.726 -13.751 1.00 24.66 427 GLY A CA 1
ATOM 3360 C C . GLY A 1 427 ? 27.879 -66.079 -13.293 1.00 24.66 427 GLY A C 1
ATOM 3361 O O . GLY A 1 427 ? 28.086 -67.123 -12.673 1.00 24.66 427 GLY A O 1
ATOM 3362 N N . PRO A 1 428 ? 28.866 -65.192 -13.554 1.00 28.72 428 PRO A N 1
ATOM 3363 C CA . PRO A 1 428 ? 29.986 -65.026 -12.617 1.00 28.72 428 PRO A CA 1
ATOM 3364 C C . PRO A 1 428 ? 30.503 -63.575 -12.392 1.00 28.72 428 PRO A C 1
ATOM 3366 O O . PRO A 1 428 ? 30.831 -62.857 -13.329 1.00 28.72 428 PRO A O 1
ATOM 3369 N N . LEU A 1 429 ? 30.699 -63.249 -11.104 1.00 24.38 429 LEU A N 1
ATOM 3370 C CA . LEU A 1 429 ? 31.859 -62.556 -10.489 1.00 24.38 429 LEU A CA 1
ATOM 3371 C C . LEU A 1 429 ? 32.203 -61.059 -10.763 1.00 24.38 429 LEU A C 1
ATOM 3373 O O . LEU A 1 429 ? 33.069 -60.740 -11.566 1.00 24.38 429 LEU A O 1
ATOM 3377 N N . VAL A 1 430 ? 31.630 -60.194 -9.905 1.00 26.84 430 VAL A N 1
ATOM 3378 C CA . VAL A 1 430 ? 32.284 -59.224 -8.968 1.00 26.84 430 VAL A CA 1
ATOM 3379 C C . VAL A 1 430 ? 33.339 -58.204 -9.464 1.00 26.84 430 VAL A C 1
ATOM 3381 O O . VAL A 1 430 ? 34.466 -58.569 -9.783 1.00 26.84 430 VAL A O 1
ATOM 3384 N N . SER A 1 431 ? 33.041 -56.905 -9.255 1.00 24.28 431 SER A N 1
ATOM 3385 C CA . SER A 1 431 ? 33.932 -55.959 -8.538 1.00 24.28 431 SER A CA 1
ATOM 3386 C C . SER A 1 431 ? 33.163 -54.751 -7.961 1.00 24.28 431 SER A C 1
ATOM 3388 O O . SER A 1 431 ? 32.492 -54.027 -8.687 1.00 24.28 431 SER A O 1
ATOM 3390 N N . ASP A 1 432 ? 33.304 -54.567 -6.649 1.00 27.06 432 ASP A N 1
ATOM 3391 C CA . ASP A 1 432 ? 33.000 -53.440 -5.745 1.00 27.06 432 ASP A CA 1
ATOM 3392 C C . ASP A 1 432 ? 32.431 -52.098 -6.272 1.00 27.06 432 ASP A C 1
ATOM 3394 O O . ASP A 1 432 ? 33.123 -51.332 -6.940 1.00 27.06 432 ASP A O 1
ATOM 3398 N N . MET A 1 433 ? 31.257 -51.706 -5.748 1.00 26.42 433 MET A N 1
ATOM 3399 C CA . MET A 1 433 ? 31.068 -50.427 -5.029 1.00 26.42 433 MET A CA 1
ATOM 3400 C C . MET A 1 433 ? 29.815 -50.467 -4.125 1.00 26.42 433 MET A C 1
ATOM 3402 O O . MET A 1 433 ? 28.955 -51.332 -4.275 1.00 26.42 433 MET A O 1
ATOM 3406 N N . ALA A 1 434 ? 29.757 -49.582 -3.123 1.00 27.05 434 ALA A N 1
ATOM 3407 C CA . ALA A 1 434 ? 28.821 -49.669 -1.996 1.00 27.05 434 ALA A CA 1
ATOM 3408 C C . ALA A 1 434 ? 27.349 -49.349 -2.342 1.00 27.05 434 ALA A C 1
ATOM 3410 O O . ALA A 1 434 ? 27.064 -48.509 -3.193 1.00 27.05 434 ALA A O 1
ATOM 3411 N N . MET A 1 435 ? 26.418 -49.977 -1.611 1.00 24.58 435 MET A N 1
ATOM 3412 C CA . MET A 1 435 ? 24.979 -49.692 -1.687 1.00 24.58 435 MET A CA 1
ATOM 3413 C C . MET A 1 435 ? 24.642 -48.256 -1.261 1.00 24.58 435 MET A C 1
ATOM 3415 O O . MET A 1 435 ? 25.001 -47.823 -0.167 1.00 24.58 435 MET A O 1
ATOM 3419 N N . ILE A 1 436 ? 23.840 -47.585 -2.086 1.00 27.62 436 ILE A N 1
ATOM 3420 C CA . ILE A 1 436 ? 23.009 -46.440 -1.702 1.00 27.62 436 ILE A CA 1
ATOM 3421 C C . ILE A 1 436 ? 21.594 -46.994 -1.452 1.00 27.62 436 ILE A C 1
ATOM 3423 O O . ILE A 1 436 ? 21.101 -47.723 -2.314 1.00 27.62 436 ILE A O 1
ATOM 3427 N N . PRO A 1 437 ? 20.933 -46.708 -0.313 1.00 26.67 437 PRO A N 1
ATOM 3428 C CA . PRO A 1 437 ? 19.538 -47.090 -0.108 1.00 26.67 437 PRO A CA 1
ATOM 3429 C C . PRO A 1 437 ? 18.615 -46.289 -1.029 1.00 26.67 437 PRO A C 1
ATOM 3431 O O . PRO A 1 437 ? 18.698 -45.063 -1.078 1.00 26.67 437 PRO A O 1
ATOM 3434 N N . ASP A 1 438 ? 17.733 -46.995 -1.728 1.00 24.64 438 ASP A N 1
ATOM 3435 C CA . ASP A 1 438 ? 16.723 -46.428 -2.619 1.00 24.64 438 ASP A CA 1
ATOM 3436 C C . ASP A 1 438 ? 15.581 -45.799 -1.789 1.00 24.64 438 ASP A C 1
ATOM 3438 O O . ASP A 1 438 ? 14.963 -46.509 -0.987 1.00 24.64 438 ASP A O 1
ATOM 3442 N N . PRO A 1 439 ? 15.302 -44.485 -1.894 1.00 30.19 439 PRO A N 1
ATOM 3443 C CA . PRO A 1 439 ? 14.230 -43.854 -1.142 1.00 30.19 439 PRO A CA 1
ATOM 3444 C C . PRO A 1 439 ? 12.911 -43.989 -1.907 1.00 30.19 439 PRO A C 1
ATOM 3446 O O . PRO A 1 439 ? 12.504 -43.087 -2.642 1.00 30.19 439 PRO A O 1
ATOM 3449 N N . SER A 1 440 ? 12.192 -45.088 -1.670 1.00 26.38 440 SER A N 1
ATOM 3450 C CA . SER A 1 440 ? 10.750 -45.131 -1.919 1.00 26.38 440 SER A CA 1
ATOM 3451 C C . SER A 1 440 ? 10.072 -44.111 -0.995 1.00 26.38 440 SER A C 1
ATOM 3453 O O . SER A 1 440 ? 9.781 -44.405 0.165 1.00 26.38 440 SER A O 1
ATOM 3455 N N . LEU A 1 441 ? 9.903 -42.883 -1.485 1.00 32.03 441 LEU A N 1
ATOM 3456 C CA . LEU A 1 441 ? 9.257 -41.798 -0.754 1.00 32.03 441 LEU A CA 1
ATOM 3457 C C . LEU A 1 441 ? 7.798 -42.171 -0.481 1.00 32.03 441 LEU A C 1
ATOM 3459 O O . LEU A 1 441 ? 7.007 -42.301 -1.413 1.00 32.03 441 LEU A O 1
ATOM 3463 N N . ASP A 1 442 ? 7.449 -42.308 0.799 1.00 25.12 442 ASP A N 1
ATOM 3464 C CA . ASP A 1 442 ? 6.067 -42.478 1.239 1.00 25.12 442 ASP A CA 1
ATOM 3465 C C . ASP A 1 442 ? 5.233 -41.271 0.787 1.00 25.12 442 ASP A C 1
ATOM 3467 O O . ASP A 1 442 ? 5.314 -40.178 1.355 1.00 25.12 442 ASP A O 1
ATOM 3471 N N . GLU A 1 443 ? 4.399 -41.490 -0.229 1.00 27.89 443 GLU A N 1
ATOM 3472 C CA . GLU A 1 443 ? 3.523 -40.495 -0.866 1.00 27.89 443 GLU A CA 1
ATOM 3473 C C . GLU A 1 443 ? 2.558 -39.829 0.144 1.00 27.89 443 GLU A C 1
ATOM 3475 O O . GLU A 1 443 ? 2.104 -38.701 -0.041 1.00 27.89 443 GLU A O 1
ATOM 3480 N N . SER A 1 444 ? 2.323 -40.484 1.287 1.00 25.89 444 SER A N 1
ATOM 3481 C CA . SER A 1 444 ? 1.565 -39.967 2.431 1.00 25.89 444 SER A CA 1
ATOM 3482 C C . SER A 1 444 ? 2.253 -38.822 3.192 1.00 25.89 444 SER A C 1
ATOM 3484 O O . SER A 1 444 ? 1.570 -38.087 3.906 1.00 25.89 444 SER A O 1
ATOM 3486 N N . THR A 1 445 ? 3.567 -38.623 3.033 1.00 27.20 445 THR A N 1
ATOM 3487 C CA . THR A 1 445 ? 4.324 -37.548 3.709 1.00 27.20 445 THR A CA 1
ATOM 3488 C C . THR A 1 445 ? 4.366 -36.225 2.936 1.00 27.20 445 THR A C 1
ATOM 3490 O O . THR A 1 445 ? 4.668 -35.190 3.530 1.00 27.20 445 THR A O 1
ATOM 3493 N N . LEU A 1 446 ? 4.000 -36.209 1.646 1.00 27.89 446 LEU A N 1
ATOM 3494 C CA . LEU A 1 446 ? 3.899 -34.967 0.861 1.00 27.89 446 LEU A CA 1
ATOM 3495 C C . LEU A 1 446 ? 2.622 -34.157 1.155 1.00 27.89 446 LEU A C 1
ATOM 3497 O O . LEU A 1 446 ? 2.590 -32.958 0.895 1.00 27.89 446 LEU A O 1
ATOM 3501 N N . ASN A 1 447 ? 1.585 -34.779 1.724 1.00 26.53 447 ASN A N 1
ATOM 3502 C CA . ASN A 1 447 ? 0.270 -34.151 1.913 1.00 26.53 447 ASN A CA 1
ATOM 3503 C C . ASN A 1 447 ? 0.154 -33.251 3.160 1.00 26.53 447 ASN A C 1
ATOM 3505 O O . ASN A 1 447 ? -0.927 -32.742 3.455 1.00 26.53 447 ASN A O 1
ATOM 3509 N N . THR A 1 448 ? 1.244 -33.020 3.899 1.00 34.69 448 THR A N 1
ATOM 3510 C CA . THR A 1 448 ? 1.274 -32.082 5.033 1.00 34.69 448 THR A CA 1
ATOM 3511 C C . THR A 1 448 ? 2.010 -30.789 4.694 1.00 34.69 448 THR A C 1
ATOM 3513 O O . THR A 1 448 ? 3.130 -30.573 5.147 1.00 34.69 448 THR A O 1
ATOM 3516 N N . THR A 1 449 ? 1.380 -29.912 3.911 1.00 38.62 449 THR A N 1
ATOM 3517 C CA . THR A 1 449 ? 1.401 -28.435 4.044 1.00 38.62 449 THR A CA 1
ATOM 3518 C C . THR A 1 449 ? 0.494 -27.815 2.971 1.00 38.62 449 THR A C 1
ATOM 3520 O O . THR A 1 449 ? 0.199 -28.461 1.975 1.00 38.62 449 THR A O 1
ATOM 3523 N N . LEU A 1 450 ? 0.078 -26.557 3.179 1.00 42.56 450 LEU A N 1
ATOM 3524 C CA . LEU A 1 450 ? -0.821 -25.762 2.315 1.00 42.56 450 LEU A CA 1
ATOM 3525 C C . LEU A 1 450 ? -2.311 -26.122 2.409 1.00 42.56 450 LEU A C 1
ATOM 3527 O O . LEU A 1 450 ? -2.957 -26.579 1.472 1.00 42.56 450 LEU A O 1
ATOM 3531 N N . GLU A 1 451 ? -2.877 -25.769 3.564 1.00 52.59 451 GLU A N 1
ATOM 3532 C CA . GLU A 1 451 ? -4.271 -25.319 3.633 1.00 52.59 451 GLU A CA 1
ATOM 3533 C C . GLU A 1 451 ? -4.492 -24.162 2.626 1.00 52.59 451 GLU A C 1
ATOM 3535 O O . GLU A 1 451 ? -3.587 -23.333 2.458 1.00 52.59 451 GLU A O 1
ATOM 3540 N N . PRO A 1 452 ? -5.663 -24.064 1.967 1.00 54.22 452 PRO A N 1
ATOM 3541 C CA . PRO A 1 452 ? -5.921 -23.028 0.971 1.00 54.22 452 PRO A CA 1
ATOM 3542 C C . PRO A 1 452 ? -5.884 -21.628 1.602 1.00 54.22 452 PRO A C 1
ATOM 3544 O O . PRO A 1 452 ? -6.457 -21.385 2.667 1.00 54.22 452 PRO A O 1
ATOM 3547 N N . ARG A 1 453 ? -5.210 -20.693 0.927 1.00 66.00 453 ARG A N 1
ATOM 3548 C CA . ARG A 1 453 ? -5.043 -19.297 1.357 1.00 66.00 453 ARG A CA 1
ATOM 3549 C C . ARG A 1 453 ? -5.671 -18.330 0.359 1.00 66.00 453 ARG A C 1
ATOM 3551 O O . ARG A 1 453 ? -6.036 -18.717 -0.748 1.00 66.00 453 ARG A O 1
ATOM 3558 N N . ASN A 1 454 ? -5.824 -17.081 0.776 1.00 77.75 454 ASN A N 1
ATOM 3559 C CA . ASN A 1 454 ? -6.132 -15.955 -0.097 1.00 77.75 454 ASN A CA 1
ATOM 3560 C C . ASN A 1 454 ? -5.116 -14.830 0.133 1.00 77.75 454 ASN A C 1
ATOM 3562 O O . ASN A 1 454 ? -4.406 -14.813 1.143 1.00 77.75 454 ASN A O 1
ATOM 3566 N N . LEU A 1 455 ? -5.072 -13.871 -0.793 1.00 84.06 455 LEU A N 1
ATOM 3567 C CA . LEU A 1 455 ? -4.159 -12.731 -0.729 1.00 84.06 455 LEU A CA 1
ATOM 3568 C C . LEU A 1 455 ? -4.292 -11.949 0.590 1.00 84.06 455 LEU A C 1
ATOM 3570 O O . LEU A 1 455 ? -3.288 -11.510 1.150 1.00 84.06 455 LEU A O 1
ATOM 3574 N N . LEU A 1 456 ? -5.512 -11.805 1.120 1.00 86.00 456 LEU A N 1
ATOM 3575 C CA . LEU A 1 456 ? -5.719 -11.130 2.401 1.00 86.00 456 LEU A CA 1
ATOM 3576 C C . LEU A 1 456 ? -5.100 -11.901 3.581 1.00 86.00 456 LEU A C 1
ATOM 3578 O O . LEU A 1 456 ? -4.509 -11.277 4.456 1.00 86.00 456 LEU A O 1
ATOM 3582 N N . ALA A 1 457 ? -5.163 -13.234 3.613 1.00 85.25 457 ALA A N 1
ATOM 3583 C CA . ALA A 1 457 ? -4.507 -14.027 4.654 1.00 85.25 457 ALA A CA 1
ATOM 3584 C C . ALA A 1 457 ? -2.976 -13.863 4.632 1.00 85.25 457 ALA A C 1
ATOM 3586 O O . ALA A 1 457 ? -2.364 -13.752 5.695 1.00 85.25 457 ALA A O 1
ATOM 3587 N N . ASP A 1 458 ? -2.365 -13.790 3.444 1.00 85.94 458 ASP A N 1
ATOM 3588 C CA . ASP A 1 458 ? -0.926 -13.530 3.317 1.00 85.94 458 ASP A CA 1
ATOM 3589 C C . ASP A 1 458 ? -0.558 -12.083 3.700 1.00 85.94 458 ASP A C 1
ATOM 3591 O O . ASP A 1 458 ? 0.486 -11.872 4.319 1.00 85.94 458 ASP A O 1
ATOM 3595 N N . LEU A 1 459 ? -1.426 -11.098 3.422 1.00 89.62 459 LEU A N 1
ATOM 3596 C CA . LEU A 1 459 ? -1.268 -9.711 3.887 1.00 89.62 459 LEU A CA 1
ATOM 3597 C C . LEU A 1 459 ? -1.393 -9.582 5.415 1.00 89.62 459 LEU A C 1
ATOM 3599 O O . LEU A 1 459 ? -0.652 -8.818 6.022 1.00 89.62 459 LEU A O 1
ATOM 3603 N N . LEU A 1 460 ? -2.308 -10.314 6.054 1.00 88.56 460 LEU A N 1
ATOM 3604 C CA . LEU A 1 460 ? -2.500 -10.250 7.511 1.00 88.56 460 LEU A CA 1
ATOM 3605 C C . LEU A 1 460 ? -1.384 -10.962 8.297 1.00 88.56 460 LEU A C 1
ATOM 3607 O O . LEU A 1 460 ? -1.167 -10.651 9.467 1.00 88.56 460 LEU A O 1
ATOM 3611 N N . GLU A 1 461 ? -0.677 -11.910 7.674 1.00 86.38 461 GLU A N 1
ATOM 3612 C CA . GLU A 1 461 ? 0.530 -12.536 8.234 1.00 86.38 461 GLU A CA 1
ATOM 3613 C C . GLU A 1 461 ? 1.808 -11.713 7.962 1.00 86.38 461 GLU A C 1
ATOM 3615 O O . GLU A 1 461 ? 2.789 -11.833 8.708 1.00 86.38 461 GLU A O 1
ATOM 3620 N N . TYR A 1 462 ? 1.783 -10.848 6.939 1.00 85.19 462 TYR A N 1
ATOM 3621 C CA . TYR A 1 462 ? 2.899 -9.992 6.546 1.00 85.19 462 TYR A CA 1
ATOM 3622 C C . TYR A 1 462 ? 3.330 -9.050 7.676 1.00 85.19 462 TYR A C 1
ATOM 3624 O O . TYR A 1 462 ? 2.551 -8.248 8.191 1.00 85.19 462 TYR A O 1
ATOM 3632 N N . SER A 1 463 ? 4.609 -9.141 8.053 1.00 81.81 463 SER A N 1
ATOM 3633 C CA . SER A 1 463 ? 5.227 -8.326 9.103 1.00 81.81 463 SER A CA 1
ATOM 3634 C C . SER A 1 463 ? 6.142 -7.258 8.480 1.00 81.81 463 SER A C 1
ATOM 3636 O O . SER A 1 463 ? 7.319 -7.538 8.234 1.00 81.81 463 SER A O 1
ATOM 3638 N N . PRO A 1 464 ? 5.627 -6.054 8.158 1.00 76.31 464 PRO A N 1
ATOM 3639 C CA . PRO A 1 464 ? 6.414 -4.990 7.540 1.00 76.31 464 PRO A CA 1
ATOM 3640 C C . PRO A 1 464 ? 7.481 -4.422 8.486 1.00 76.31 464 PRO A C 1
ATOM 3642 O O . PRO A 1 464 ? 7.162 -3.899 9.552 1.00 76.31 464 PRO A O 1
ATOM 3645 N N . GLU A 1 465 ? 8.744 -4.423 8.048 1.00 74.19 465 GLU A N 1
ATOM 3646 C CA . GLU A 1 465 ? 9.853 -3.776 8.774 1.00 74.19 465 GLU A CA 1
ATOM 3647 C C . GLU A 1 465 ? 9.724 -2.238 8.824 1.00 74.19 465 GLU A C 1
ATOM 3649 O O . GLU A 1 465 ? 10.221 -1.592 9.748 1.00 74.19 465 GLU A O 1
ATOM 3654 N N . ALA A 1 466 ? 9.070 -1.633 7.825 1.00 81.56 466 ALA A N 1
ATOM 3655 C CA . ALA A 1 466 ? 8.948 -0.185 7.678 1.00 81.56 466 ALA A CA 1
ATOM 3656 C C . ALA A 1 466 ? 7.544 0.326 8.042 1.00 81.56 466 ALA A C 1
ATOM 3658 O O . ALA A 1 466 ? 6.526 -0.202 7.590 1.00 81.56 466 ALA A O 1
ATOM 3659 N N . LEU A 1 467 ? 7.490 1.434 8.795 1.00 85.38 467 LEU A N 1
ATOM 3660 C CA . LEU A 1 467 ? 6.231 2.075 9.201 1.00 85.38 467 LEU A CA 1
ATOM 3661 C C . LEU A 1 467 ? 5.362 2.511 8.010 1.00 85.38 467 LEU A C 1
ATOM 3663 O O . LEU A 1 467 ? 4.143 2.480 8.125 1.00 85.38 467 LEU A O 1
ATOM 3667 N N . ASN A 1 468 ? 5.961 2.876 6.873 1.00 87.19 468 ASN A N 1
ATOM 3668 C CA . ASN A 1 468 ? 5.215 3.272 5.673 1.00 87.19 468 ASN A CA 1
ATOM 3669 C C . ASN A 1 468 ? 4.506 2.072 5.024 1.00 87.19 468 ASN A C 1
ATOM 3671 O O . ASN A 1 468 ? 3.344 2.178 4.643 1.00 87.19 468 ASN A O 1
ATOM 3675 N N . SER A 1 469 ? 5.166 0.914 4.965 1.00 88.00 469 SER A N 1
ATOM 3676 C CA . SER A 1 469 ? 4.566 -0.335 4.485 1.00 88.00 469 SER A CA 1
ATOM 3677 C C . SER A 1 469 ? 3.460 -0.806 5.436 1.00 88.00 469 SER A C 1
ATOM 3679 O O . SER A 1 469 ? 2.398 -1.221 4.983 1.00 88.00 469 SER A O 1
ATOM 3681 N N . CYS A 1 470 ? 3.657 -0.661 6.755 1.00 90.38 470 CYS A N 1
ATOM 3682 C CA . CYS A 1 470 ? 2.616 -0.883 7.767 1.00 90.38 470 CYS A CA 1
ATOM 3683 C C . CYS A 1 470 ? 1.410 0.054 7.576 1.00 90.38 470 CYS A C 1
ATOM 3685 O O . CYS A 1 470 ? 0.270 -0.406 7.608 1.00 90.38 470 CYS A O 1
ATOM 3687 N N . HIS A 1 471 ? 1.658 1.339 7.301 1.00 91.69 471 HIS A N 1
ATOM 3688 C CA . HIS A 1 471 ? 0.618 2.314 6.978 1.00 91.69 471 HIS A CA 1
ATOM 3689 C C . HIS A 1 471 ? -0.209 1.855 5.775 1.00 91.69 471 HIS A C 1
ATOM 3691 O O . HIS A 1 471 ? -1.429 1.754 5.873 1.00 91.69 471 HIS A O 1
ATOM 3697 N N . LEU A 1 472 ? 0.453 1.482 4.680 1.00 91.38 472 LEU A N 1
ATOM 3698 C CA . LEU A 1 472 ? -0.224 1.030 3.469 1.00 91.38 472 LEU A CA 1
ATOM 3699 C C . LEU A 1 472 ? -1.006 -0.279 3.676 1.00 91.38 472 LEU A C 1
ATOM 3701 O O . LEU A 1 472 ? -2.105 -0.411 3.148 1.00 91.38 472 LEU A O 1
ATOM 3705 N N . CYS A 1 473 ? -0.507 -1.211 4.496 1.00 92.69 473 CYS A N 1
ATOM 3706 C CA . CYS A 1 473 ? -1.253 -2.421 4.864 1.00 92.69 473 CYS A CA 1
ATOM 3707 C C . CYS A 1 473 ? -2.540 -2.093 5.641 1.00 92.69 473 CYS A C 1
ATOM 3709 O O . CYS A 1 473 ? -3.587 -2.669 5.352 1.00 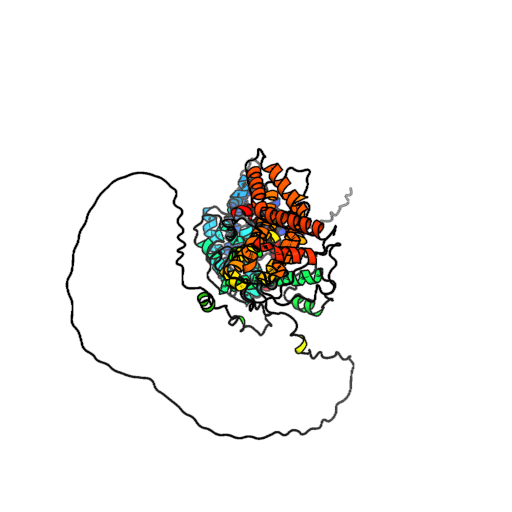92.69 473 CYS A O 1
ATOM 3711 N N . LEU A 1 474 ? -2.493 -1.150 6.591 1.00 94.19 474 LEU A N 1
ATOM 3712 C CA . LEU A 1 474 ? -3.691 -0.708 7.315 1.00 94.19 474 LEU A CA 1
ATOM 3713 C C . LEU A 1 474 ? -4.672 0.043 6.400 1.00 94.19 474 LEU A C 1
ATOM 3715 O O . LEU A 1 474 ? -5.872 -0.175 6.519 1.00 94.19 474 LEU A O 1
ATOM 3719 N N . LEU A 1 475 ? -4.192 0.855 5.452 1.00 92.56 475 LEU A N 1
ATOM 3720 C CA . LEU A 1 475 ? -5.049 1.499 4.445 1.00 92.56 475 LEU A CA 1
ATOM 3721 C C . LEU A 1 475 ? -5.758 0.473 3.548 1.00 92.56 475 LEU A C 1
ATOM 3723 O O . LEU A 1 475 ? -6.964 0.570 3.342 1.00 92.56 475 LEU A O 1
ATOM 3727 N N . ILE A 1 476 ? -5.040 -0.552 3.080 1.00 91.94 476 ILE A N 1
ATOM 3728 C CA . ILE A 1 476 ? -5.615 -1.671 2.316 1.00 91.94 476 ILE A CA 1
ATOM 3729 C C . ILE A 1 476 ? -6.719 -2.371 3.123 1.00 91.94 476 ILE A C 1
ATOM 3731 O O . ILE A 1 476 ? -7.806 -2.606 2.599 1.00 91.94 476 ILE A O 1
ATOM 3735 N N . VAL A 1 477 ? -6.474 -2.677 4.403 1.00 93.75 477 VAL A N 1
ATOM 3736 C CA . VAL A 1 477 ? -7.484 -3.309 5.271 1.00 93.75 477 VAL A CA 1
ATOM 3737 C C . VAL A 1 477 ? -8.675 -2.376 5.525 1.00 93.75 477 VAL A C 1
ATOM 3739 O O . VAL A 1 477 ? -9.804 -2.858 5.507 1.00 93.75 477 VAL A O 1
ATOM 3742 N N . LEU A 1 478 ? -8.461 -1.065 5.692 1.00 93.88 478 LEU A N 1
ATOM 3743 C CA . LEU A 1 478 ? -9.540 -0.082 5.852 1.00 93.88 478 LEU A CA 1
ATOM 3744 C C . LEU A 1 478 ? -10.470 -0.061 4.629 1.00 93.88 478 LEU A C 1
ATOM 3746 O O . LEU A 1 478 ? -11.673 -0.253 4.787 1.00 93.88 478 LEU A O 1
ATOM 3750 N N . CYS A 1 479 ? -9.926 0.074 3.413 1.00 90.31 479 CYS A N 1
ATOM 3751 C CA . CYS A 1 479 ? -10.730 0.057 2.183 1.00 90.31 479 CYS A CA 1
ATOM 3752 C C . CYS A 1 479 ? -11.524 -1.254 2.014 1.00 90.31 479 CYS A C 1
ATOM 3754 O O . CYS A 1 479 ? -12.621 -1.256 1.455 1.00 90.31 479 CYS A O 1
ATOM 3756 N N . ILE A 1 480 ? -10.991 -2.381 2.505 1.00 90.44 480 ILE A N 1
ATOM 3757 C CA . ILE A 1 480 ? -11.705 -3.664 2.508 1.00 90.44 480 ILE A CA 1
ATOM 3758 C C . ILE A 1 480 ? -12.838 -3.662 3.550 1.00 90.44 480 ILE A C 1
ATOM 3760 O O . ILE A 1 480 ? -13.926 -4.136 3.232 1.00 90.44 480 ILE A O 1
ATOM 3764 N N . THR A 1 481 ? -12.642 -3.136 4.767 1.00 92.19 481 THR A N 1
ATOM 3765 C CA . THR A 1 481 ? -13.691 -3.156 5.810 1.00 92.19 481 THR A CA 1
ATOM 3766 C C . THR A 1 481 ? -14.787 -2.104 5.624 1.00 92.19 481 THR A C 1
ATOM 3768 O O . THR A 1 481 ? -15.898 -2.301 6.115 1.00 92.19 481 THR A O 1
ATOM 3771 N N . GLU A 1 482 ? -14.534 -1.026 4.879 1.00 89.25 482 GLU A N 1
ATOM 3772 C CA . GLU A 1 482 ? -15.583 -0.091 4.435 1.00 89.25 482 GLU A CA 1
ATOM 3773 C C . GLU A 1 482 ? -16.579 -0.752 3.463 1.00 89.25 482 GLU A C 1
ATOM 3775 O O . GLU A 1 482 ? -17.771 -0.423 3.441 1.00 89.25 482 GLU A O 1
ATOM 3780 N N . ASN A 1 483 ? -16.118 -1.719 2.663 1.00 87.19 483 ASN A N 1
ATOM 3781 C CA . ASN A 1 483 ? -16.946 -2.372 1.660 1.00 87.19 483 ASN A CA 1
ATOM 3782 C C . ASN A 1 483 ? -17.892 -3.414 2.289 1.00 87.19 483 ASN A C 1
ATOM 3784 O O . ASN A 1 483 ? -17.482 -4.455 2.797 1.00 87.19 483 ASN A O 1
ATOM 3788 N N . GLN A 1 484 ? -19.199 -3.161 2.191 1.00 87.12 484 GLN A N 1
ATOM 3789 C CA . GLN A 1 484 ? -20.250 -4.007 2.775 1.00 87.12 484 GLN A CA 1
ATOM 3790 C C . GLN A 1 484 ? -20.280 -5.445 2.219 1.00 87.12 484 GLN A C 1
ATOM 3792 O O . GLN A 1 484 ? -20.664 -6.366 2.939 1.00 87.12 484 GLN A O 1
ATOM 3797 N N . VAL A 1 485 ? -19.893 -5.650 0.955 1.00 85.88 485 VAL A N 1
ATOM 3798 C CA . VAL A 1 485 ? -19.874 -6.976 0.313 1.00 85.88 485 VAL A CA 1
ATOM 3799 C C . VAL A 1 485 ? -18.572 -7.714 0.633 1.00 85.88 485 VAL A C 1
ATOM 3801 O O . VAL A 1 485 ? -18.587 -8.921 0.845 1.00 85.88 485 VAL A O 1
ATOM 3804 N N . ALA A 1 486 ? -17.452 -7.003 0.774 1.00 87.88 486 ALA A N 1
ATOM 3805 C CA . ALA A 1 486 ? -16.246 -7.586 1.352 1.00 87.88 486 ALA A CA 1
ATOM 3806 C C . ALA A 1 486 ? -16.510 -8.053 2.791 1.00 87.88 486 ALA A C 1
ATOM 3808 O O . ALA A 1 486 ? -16.236 -9.202 3.133 1.00 87.88 486 ALA A O 1
ATOM 3809 N N . CYS A 1 487 ? -17.123 -7.199 3.616 1.00 90.31 487 CYS A N 1
ATOM 3810 C CA . CYS A 1 487 ? -17.478 -7.527 4.991 1.00 90.31 487 CYS A CA 1
ATOM 3811 C C . CYS A 1 487 ? -18.424 -8.730 5.118 1.00 90.31 487 CYS A C 1
ATOM 3813 O O . CYS A 1 487 ? -18.272 -9.473 6.087 1.00 90.31 487 CYS A O 1
ATOM 3815 N N . SER A 1 488 ? -19.321 -9.000 4.160 1.00 89.81 488 SER A N 1
ATOM 3816 C CA . SER A 1 488 ? -20.136 -10.227 4.206 1.00 89.81 488 SER A CA 1
ATOM 3817 C C . SER A 1 488 ? -19.276 -11.491 4.115 1.00 89.81 488 SER A C 1
ATOM 3819 O O . SER A 1 488 ? -19.483 -12.425 4.885 1.00 89.81 488 SER A O 1
ATOM 3821 N N . ILE A 1 489 ? -18.246 -11.479 3.263 1.00 88.25 489 ILE A N 1
ATOM 3822 C CA . ILE A 1 489 ? -17.272 -12.569 3.115 1.00 88.25 489 ILE A CA 1
ATOM 3823 C C . ILE A 1 489 ? -16.342 -12.655 4.338 1.00 88.25 489 ILE A C 1
ATOM 3825 O O . ILE A 1 489 ? -16.055 -13.751 4.811 1.00 88.25 489 ILE A O 1
ATOM 3829 N N . LEU A 1 490 ? -15.890 -11.519 4.893 1.00 90.56 490 LEU A N 1
ATOM 3830 C CA . LEU A 1 490 ? -15.016 -11.501 6.080 1.00 90.56 490 LEU A CA 1
ATOM 3831 C C . LEU A 1 490 ? -15.668 -12.139 7.320 1.00 90.56 490 LEU A C 1
ATOM 3833 O O . LEU A 1 490 ? -14.954 -12.667 8.177 1.00 90.56 490 LEU A O 1
ATOM 3837 N N . HIS A 1 491 ? -16.996 -12.051 7.428 1.00 92.31 491 HIS A N 1
ATOM 3838 C CA . HIS A 1 491 ? -17.782 -12.536 8.565 1.00 92.31 491 HIS A CA 1
ATOM 3839 C C . HIS A 1 491 ? -18.461 -13.896 8.322 1.00 92.31 491 HIS A C 1
ATOM 3841 O O . HIS A 1 491 ? -19.086 -14.416 9.247 1.00 92.31 491 HIS A O 1
ATOM 3847 N N . ASP A 1 492 ? -18.356 -14.478 7.123 1.00 88.12 492 ASP A N 1
ATOM 3848 C CA . ASP A 1 492 ? -18.988 -15.762 6.804 1.00 88.12 492 ASP A CA 1
ATOM 3849 C C . ASP A 1 492 ? -18.346 -16.901 7.636 1.00 88.12 492 ASP A C 1
ATOM 3851 O O . ASP A 1 492 ? -17.141 -17.150 7.520 1.00 88.12 492 ASP A O 1
ATOM 3855 N N . PRO A 1 493 ? -19.115 -17.624 8.478 1.00 85.25 493 PRO A N 1
ATOM 3856 C CA . PRO A 1 493 ? -18.592 -18.704 9.318 1.00 85.25 493 PRO A CA 1
ATOM 3857 C C . PRO A 1 493 ? -18.101 -19.925 8.525 1.00 85.25 493 PRO A C 1
ATOM 3859 O O . PRO A 1 493 ? -17.394 -20.765 9.082 1.00 85.25 493 PRO A O 1
ATOM 3862 N N . HIS A 1 494 ? -18.460 -20.046 7.246 1.00 83.56 494 HIS A N 1
ATOM 3863 C CA . HIS A 1 494 ? -18.006 -21.110 6.354 1.00 83.56 494 HIS A CA 1
ATOM 3864 C C . HIS A 1 494 ? -16.717 -20.739 5.603 1.00 83.56 494 HIS A C 1
ATOM 3866 O O . HIS A 1 494 ? -15.981 -21.635 5.185 1.00 83.56 494 HIS A O 1
ATOM 3872 N N . ILE A 1 495 ? -16.404 -19.445 5.472 1.00 81.69 495 ILE A N 1
ATOM 3873 C CA . ILE A 1 495 ? -15.196 -18.946 4.804 1.00 81.69 495 ILE A CA 1
ATOM 3874 C C . ILE A 1 495 ? -14.126 -18.683 5.868 1.00 81.69 495 ILE A C 1
ATOM 3876 O O . ILE A 1 495 ? -13.972 -17.584 6.401 1.00 81.69 495 ILE A O 1
ATOM 3880 N N . THR A 1 496 ? -13.381 -19.736 6.205 1.00 80.75 496 THR A N 1
ATOM 3881 C CA . THR A 1 496 ? -12.363 -19.689 7.263 1.00 80.75 496 THR A CA 1
ATOM 3882 C C . THR A 1 496 ? -10.948 -19.862 6.723 1.00 80.75 496 THR A C 1
ATOM 3884 O O . THR A 1 496 ? -10.710 -20.628 5.790 1.00 80.75 496 THR A O 1
ATOM 3887 N N . PHE A 1 497 ? -9.999 -19.154 7.339 1.00 75.88 497 PHE A N 1
ATOM 3888 C CA . PHE A 1 497 ? -8.580 -19.180 6.979 1.00 75.88 497 PHE A CA 1
ATOM 3889 C C . PHE A 1 497 ? -7.697 -19.282 8.225 1.00 75.88 497 PHE A C 1
ATOM 3891 O O . PHE A 1 497 ? -8.084 -18.870 9.321 1.00 75.88 497 PHE A O 1
ATOM 3898 N N . LYS A 1 498 ? -6.477 -19.801 8.045 1.00 79.19 498 LYS A N 1
ATOM 3899 C CA . LYS A 1 498 ? -5.453 -19.898 9.092 1.00 79.19 498 LYS A CA 1
ATOM 3900 C C . LYS A 1 498 ? -4.377 -18.831 8.911 1.00 79.19 498 LYS A C 1
ATOM 3902 O O . LYS A 1 498 ? -3.343 -19.040 8.266 1.00 79.19 498 LYS A O 1
ATOM 3907 N N . VAL A 1 499 ? -4.658 -17.674 9.501 1.00 80.56 499 VAL A N 1
ATOM 3908 C CA . VAL A 1 499 ? -3.764 -16.512 9.552 1.00 80.56 499 VAL A CA 1
ATOM 3909 C C . VAL A 1 499 ? -2.856 -16.625 10.776 1.00 80.56 499 VAL A C 1
ATOM 3911 O O . VAL A 1 499 ? -3.339 -16.786 11.898 1.00 80.56 499 VAL A O 1
ATOM 3914 N N . TRP A 1 500 ? -1.542 -16.529 10.573 1.00 75.94 500 TRP A N 1
ATOM 3915 C CA . TRP A 1 500 ? -0.566 -16.538 11.663 1.00 75.94 500 TRP A CA 1
ATOM 3916 C C . TRP A 1 500 ? -0.222 -15.101 12.049 1.00 75.94 500 TRP A C 1
ATOM 3918 O O . TRP A 1 500 ? 0.420 -14.382 11.292 1.00 75.94 500 TRP A O 1
ATOM 3928 N N . ILE A 1 501 ? -0.647 -14.677 13.238 1.00 79.88 501 ILE A N 1
ATOM 3929 C CA . ILE A 1 501 ? -0.358 -13.330 13.742 1.00 79.88 501 ILE A CA 1
ATOM 3930 C C . ILE A 1 501 ? 0.908 -13.391 14.595 1.00 79.88 501 ILE A C 1
ATOM 3932 O O . ILE A 1 501 ? 0.911 -13.952 15.696 1.00 79.88 501 ILE A O 1
ATOM 3936 N N . HIS A 1 502 ? 1.987 -12.809 14.077 1.00 74.31 502 HIS A N 1
ATOM 3937 C CA . HIS A 1 502 ? 3.276 -12.711 14.752 1.00 74.31 502 HIS A CA 1
ATOM 3938 C C . HIS A 1 502 ? 3.165 -11.815 15.999 1.00 74.31 502 HIS A C 1
ATOM 3940 O O . HIS A 1 502 ? 2.931 -10.612 15.900 1.00 74.31 502 HIS A O 1
ATOM 3946 N N . LYS A 1 503 ? 3.328 -12.401 17.192 1.00 71.44 503 LYS A N 1
ATOM 3947 C CA . LYS A 1 503 ? 3.209 -11.685 18.475 1.00 71.44 503 LYS A CA 1
ATOM 3948 C C . LYS A 1 503 ? 4.542 -11.086 18.907 1.00 71.44 503 LYS A C 1
ATOM 3950 O O . LYS A 1 503 ? 5.546 -11.796 18.974 1.00 71.44 503 LYS A O 1
ATOM 3955 N N . HIS A 1 504 ? 4.551 -9.808 19.289 1.00 64.44 504 HIS A N 1
ATOM 3956 C CA . HIS A 1 504 ? 5.788 -9.153 19.720 1.00 64.44 504 HIS A CA 1
ATOM 3957 C C . HIS A 1 504 ? 6.274 -9.719 21.068 1.00 64.44 504 HIS A C 1
ATOM 3959 O O . HIS A 1 504 ? 5.550 -9.719 22.073 1.00 64.44 504 HIS A O 1
ATOM 3965 N N . HIS A 1 505 ? 7.532 -10.169 21.117 1.00 55.12 505 HIS A N 1
ATOM 3966 C CA . HIS A 1 505 ? 8.137 -10.787 22.300 1.00 55.12 505 HIS A CA 1
ATOM 3967 C C . HIS A 1 505 ? 8.525 -9.727 23.353 1.00 55.12 505 HIS A C 1
ATOM 3969 O O . HIS A 1 505 ? 9.667 -9.279 23.455 1.00 55.12 505 HIS A O 1
ATOM 3975 N N . SER A 1 506 ? 7.553 -9.291 24.160 1.00 50.34 506 SER A N 1
ATOM 3976 C CA . SER A 1 506 ? 7.795 -8.394 25.299 1.00 50.34 506 SER A CA 1
ATOM 3977 C C . SER A 1 506 ? 8.212 -9.173 26.548 1.00 50.34 506 SER A C 1
ATOM 3979 O O . SER A 1 506 ? 7.544 -10.130 26.934 1.00 50.34 506 SER A O 1
ATOM 3981 N N . ARG A 1 507 ? 9.253 -8.704 27.258 1.00 43.97 507 ARG A N 1
ATOM 3982 C CA . ARG A 1 507 ? 9.746 -9.313 28.518 1.00 43.97 507 ARG A CA 1
ATOM 3983 C C . ARG A 1 507 ? 8.690 -9.382 29.632 1.00 43.97 507 ARG A C 1
ATOM 3985 O O . ARG A 1 507 ? 8.867 -10.125 30.590 1.00 43.97 507 ARG A O 1
ATOM 3992 N N . TYR A 1 508 ? 7.618 -8.597 29.515 1.00 44.50 508 TYR A N 1
ATOM 3993 C CA . TYR A 1 508 ? 6.515 -8.540 30.478 1.00 44.50 508 TYR A CA 1
ATOM 3994 C C . TYR A 1 508 ? 5.327 -9.438 30.099 1.00 44.50 508 TYR A C 1
ATOM 3996 O O . TYR A 1 508 ? 4.428 -9.641 30.913 1.00 44.50 508 TYR A O 1
ATOM 4004 N N . ARG A 1 509 ? 5.316 -10.013 28.889 1.00 51.88 509 ARG A N 1
ATOM 4005 C CA . ARG A 1 509 ? 4.268 -10.929 28.431 1.00 51.88 509 ARG A CA 1
ATOM 4006 C C . ARG A 1 509 ? 4.705 -12.362 28.725 1.00 51.88 509 ARG A C 1
ATOM 4008 O O . ARG A 1 509 ? 5.495 -12.939 27.984 1.00 51.88 509 ARG A O 1
ATOM 4015 N N . LYS A 1 510 ? 4.184 -12.958 29.802 1.00 42.38 510 LYS A N 1
ATOM 4016 C CA . LYS A 1 510 ? 4.307 -14.409 30.004 1.00 42.38 510 LYS A CA 1
ATOM 4017 C C . LYS A 1 510 ? 3.576 -15.102 28.854 1.00 42.38 510 LYS A C 1
ATOM 4019 O O . LYS A 1 510 ? 2.354 -15.016 28.773 1.00 42.38 510 LYS A O 1
ATOM 4024 N N . SER A 1 511 ? 4.318 -15.761 27.967 1.00 40.69 511 SER A N 1
ATOM 4025 C CA . SER A 1 511 ? 3.719 -16.610 26.939 1.00 40.69 511 SER A CA 1
ATOM 4026 C C . SER A 1 511 ? 2.972 -17.747 27.636 1.00 40.69 511 SER A C 1
ATOM 4028 O O . SER A 1 511 ? 3.585 -18.557 28.333 1.00 40.69 511 SER A O 1
ATOM 4030 N N . GLY A 1 512 ? 1.643 -17.778 27.503 1.00 40.66 512 GLY A N 1
ATOM 4031 C CA . GLY A 1 512 ? 0.846 -18.910 27.969 1.00 40.66 512 GLY A CA 1
ATOM 4032 C C . GLY A 1 512 ? 1.285 -20.164 27.216 1.00 40.66 512 GLY A C 1
ATOM 4033 O O . GLY A 1 512 ? 1.510 -20.097 26.005 1.00 40.66 512 GLY A O 1
ATOM 4034 N N . SER A 1 513 ? 1.406 -21.294 27.917 1.00 34.19 513 SER A N 1
ATOM 4035 C CA . SER A 1 513 ? 2.093 -22.511 27.443 1.00 34.19 513 SER A CA 1
ATOM 4036 C C . SER A 1 513 ? 1.544 -23.137 26.152 1.00 34.19 513 SER A C 1
ATOM 4038 O O . SER A 1 513 ? 2.186 -24.023 25.602 1.00 34.19 513 SER A O 1
ATOM 4040 N N . ASN A 1 514 ? 0.396 -22.670 25.649 1.00 36.75 514 ASN A N 1
ATOM 4041 C CA . ASN A 1 514 ? -0.272 -23.184 24.450 1.00 36.75 514 ASN A CA 1
ATOM 4042 C C . ASN A 1 514 ? -0.334 -22.158 23.294 1.00 36.75 514 ASN A C 1
ATOM 4044 O O . ASN A 1 514 ? -1.086 -22.349 22.342 1.00 36.75 514 ASN A O 1
ATOM 4048 N N . SER A 1 515 ? 0.441 -21.064 23.339 1.00 41.53 515 SER A N 1
ATOM 4049 C CA . SER A 1 515 ? 0.310 -19.946 22.378 1.00 41.53 515 SER A CA 1
ATOM 4050 C C . SER A 1 515 ? 0.602 -20.293 20.905 1.00 41.53 515 SER A C 1
ATOM 4052 O O . SER A 1 515 ? 0.225 -19.511 20.038 1.00 41.53 515 SER A O 1
ATOM 4054 N N . CYS A 1 516 ? 1.233 -21.439 20.617 1.00 34.91 516 CYS A N 1
ATOM 4055 C CA . CYS A 1 516 ? 1.483 -21.936 19.254 1.00 34.91 516 CYS A CA 1
ATOM 4056 C C . CYS A 1 516 ? 0.444 -22.988 18.782 1.00 34.91 516 CYS A C 1
ATOM 4058 O O . CYS A 1 516 ? 0.374 -23.310 17.602 1.00 34.91 516 CYS A O 1
ATOM 4060 N N . GLY A 1 517 ? -0.390 -23.522 19.686 1.00 36.34 517 GLY A N 1
ATOM 4061 C CA . GLY A 1 517 ? -1.289 -24.653 19.398 1.00 36.34 517 GLY A CA 1
ATOM 4062 C C . GLY A 1 517 ? -2.716 -24.293 18.962 1.00 36.34 517 GLY A C 1
ATOM 4063 O O . GLY A 1 517 ? -3.454 -25.178 18.545 1.00 36.34 517 GLY A O 1
ATOM 4064 N N . ASN A 1 518 ? -3.119 -23.019 19.055 1.00 42.41 518 ASN A N 1
ATOM 4065 C CA . ASN A 1 518 ? -4.531 -22.604 18.983 1.00 42.41 518 ASN A CA 1
ATOM 4066 C C . ASN A 1 518 ? -4.919 -21.809 17.715 1.00 42.41 518 ASN A C 1
ATOM 4068 O O . ASN A 1 518 ? -5.961 -21.152 17.703 1.00 42.41 518 ASN A O 1
ATOM 4072 N N . PHE A 1 519 ? -4.124 -21.861 16.641 1.00 58.03 519 PHE A N 1
ATOM 4073 C CA . PHE A 1 519 ? -4.499 -21.273 15.345 1.00 58.03 519 PHE A CA 1
ATOM 4074 C C . PHE A 1 519 ? -5.501 -22.175 14.606 1.00 58.03 519 PHE A C 1
ATOM 4076 O O . PHE A 1 519 ? -5.157 -22.866 13.645 1.00 58.03 519 PHE A O 1
ATOM 4083 N N . SER A 1 520 ? -6.741 -22.187 15.101 1.00 63.34 520 SER A N 1
ATOM 4084 C CA . SER A 1 520 ? -7.894 -22.750 14.401 1.00 63.34 520 SER A CA 1
ATOM 4085 C C . SER A 1 520 ? -8.296 -21.864 13.220 1.00 63.34 520 SER A C 1
ATOM 4087 O O . SER A 1 520 ? -8.172 -20.639 13.295 1.00 63.34 520 SER A O 1
ATOM 4089 N N . SER A 1 521 ? -8.807 -22.471 12.148 1.00 73.69 521 SER A N 1
ATOM 4090 C CA . SER A 1 521 ? -9.416 -21.736 11.036 1.00 73.69 521 SER A CA 1
ATOM 4091 C C . SER A 1 521 ? -10.604 -20.925 11.553 1.00 73.69 521 SER A C 1
ATOM 4093 O O . SER A 1 521 ? -11.477 -21.463 12.235 1.00 73.69 521 SER A O 1
ATOM 4095 N N . ARG A 1 522 ? -10.619 -19.621 11.266 1.00 82.06 522 ARG A N 1
ATOM 4096 C CA . ARG A 1 522 ? -11.641 -18.667 11.733 1.00 82.06 522 ARG A CA 1
ATOM 4097 C C . ARG A 1 522 ? -12.053 -17.725 10.593 1.00 82.06 522 ARG A C 1
ATOM 4099 O O . ARG A 1 522 ? -11.289 -17.605 9.630 1.00 82.06 522 ARG A O 1
ATOM 4106 N N . PRO A 1 523 ? -13.215 -17.049 10.685 1.00 88.56 523 PRO A N 1
ATOM 4107 C CA . PRO A 1 523 ? -13.581 -15.978 9.758 1.00 88.56 523 PRO A CA 1
ATOM 4108 C C . PRO A 1 523 ? -12.520 -14.876 9.753 1.00 88.56 523 PRO A C 1
ATOM 4110 O O . PRO A 1 523 ? -11.930 -14.569 10.796 1.00 88.56 523 PRO A O 1
ATOM 4113 N N . ILE A 1 524 ? -12.281 -14.257 8.597 1.00 88.94 524 ILE A N 1
ATOM 4114 C CA . ILE A 1 524 ? -11.195 -13.276 8.439 1.00 88.94 524 ILE A CA 1
ATOM 4115 C C . ILE A 1 524 ? -11.403 -12.056 9.353 1.00 88.94 524 ILE A C 1
ATOM 4117 O O . ILE A 1 524 ? -10.429 -11.533 9.891 1.00 88.94 524 ILE A O 1
ATOM 4121 N N . ALA A 1 525 ? -12.650 -11.653 9.623 1.00 92.62 525 ALA A N 1
ATOM 4122 C CA . ALA A 1 525 ? -12.965 -10.588 10.578 1.00 92.62 525 ALA A CA 1
ATOM 4123 C C . ALA A 1 525 ? -12.341 -10.836 11.969 1.00 92.62 525 ALA A C 1
ATOM 4125 O O . ALA A 1 525 ? -11.784 -9.919 12.571 1.00 92.62 525 ALA A O 1
ATOM 4126 N N . VAL A 1 526 ? -12.328 -12.089 12.446 1.00 92.25 526 VAL A N 1
ATOM 4127 C CA . VAL A 1 526 ? -11.707 -12.466 13.730 1.00 92.25 526 VAL A CA 1
ATOM 4128 C C . VAL A 1 526 ? -10.182 -12.328 13.676 1.00 92.25 526 VAL A C 1
ATOM 4130 O O . VAL A 1 526 ? -9.564 -11.913 14.659 1.00 92.25 526 VAL A O 1
ATOM 4133 N N . ALA A 1 527 ? -9.561 -12.634 12.531 1.00 90.19 527 ALA A N 1
ATOM 4134 C CA . ALA A 1 527 ? -8.129 -12.427 12.321 1.00 90.19 527 ALA A CA 1
ATOM 4135 C C . ALA A 1 527 ? -7.772 -10.930 12.271 1.00 90.19 527 ALA A C 1
ATOM 4137 O O . ALA A 1 527 ? -6.800 -10.526 12.905 1.00 90.19 527 ALA A O 1
ATOM 4138 N N . ILE A 1 528 ? -8.583 -10.097 11.605 1.00 94.19 528 ILE A N 1
ATOM 4139 C CA . ILE A 1 528 ? -8.384 -8.638 11.553 1.00 94.19 528 ILE A CA 1
ATOM 4140 C C . ILE A 1 528 ? -8.528 -8.018 12.951 1.00 94.19 528 ILE A C 1
ATOM 4142 O O . ILE A 1 528 ? -7.633 -7.290 13.377 1.00 94.19 528 ILE A O 1
ATOM 4146 N N . LEU A 1 529 ? -9.581 -8.354 13.709 1.00 94.50 529 LEU A N 1
ATOM 4147 C CA . LEU A 1 529 ? -9.747 -7.893 15.097 1.00 94.50 529 LEU A CA 1
ATOM 4148 C C . LEU A 1 529 ? -8.563 -8.320 15.981 1.00 94.50 529 LEU A C 1
ATOM 4150 O O . LEU A 1 529 ? -8.031 -7.516 16.747 1.00 94.50 529 LEU A O 1
ATOM 4154 N N . SER A 1 530 ? -8.096 -9.563 15.834 1.00 92.12 530 SER A N 1
ATOM 4155 C CA . SER A 1 530 ? -6.926 -10.073 16.563 1.00 92.12 530 SER A CA 1
ATOM 4156 C C . SER A 1 530 ? -5.634 -9.331 16.195 1.00 92.12 530 SER A C 1
ATOM 4158 O O . SER A 1 530 ? -4.810 -9.067 17.072 1.00 92.12 530 SER A O 1
ATOM 4160 N N . LEU A 1 531 ? -5.457 -8.967 14.919 1.00 92.06 531 LEU A N 1
ATOM 4161 C CA . LEU A 1 531 ? -4.307 -8.200 14.435 1.00 92.06 531 LEU A CA 1
ATOM 4162 C C . LEU A 1 531 ? -4.340 -6.761 14.964 1.00 92.06 531 LEU A C 1
ATOM 4164 O O . LEU A 1 531 ? -3.319 -6.270 15.438 1.00 92.06 531 LEU A O 1
ATOM 4168 N N . VAL A 1 532 ? -5.508 -6.112 14.955 1.00 94.62 532 VAL A N 1
ATOM 4169 C CA . VAL A 1 532 ? -5.716 -4.775 15.537 1.00 94.62 532 VAL A CA 1
ATOM 4170 C C . VAL A 1 532 ? -5.387 -4.773 17.034 1.00 94.62 532 VAL A C 1
ATOM 4172 O O . VAL A 1 532 ? -4.630 -3.920 17.497 1.00 94.62 532 VAL A O 1
ATOM 4175 N N . VAL A 1 533 ? -5.871 -5.766 17.785 1.00 93.19 533 VAL A N 1
ATOM 4176 C CA . VAL A 1 533 ? -5.574 -5.929 19.218 1.00 93.19 533 VAL A CA 1
ATOM 4177 C C . VAL A 1 533 ? -4.080 -6.153 19.480 1.00 93.19 533 VAL A C 1
ATOM 4179 O O . VAL A 1 533 ? -3.507 -5.522 20.373 1.00 93.19 533 VAL A O 1
ATOM 4182 N N . GLU A 1 534 ? -3.418 -7.015 18.704 1.00 90.06 534 GLU A N 1
ATOM 4183 C CA . GLU A 1 534 ? -1.974 -7.247 18.834 1.00 90.06 534 GLU A CA 1
ATOM 4184 C C . GLU A 1 534 ? -1.160 -6.005 18.431 1.00 90.06 534 GLU A C 1
ATOM 4186 O O . GLU A 1 534 ? -0.179 -5.679 19.101 1.00 90.06 534 GLU A O 1
ATOM 4191 N N . PHE A 1 535 ? -1.587 -5.256 17.409 1.00 91.31 535 PHE A N 1
ATOM 4192 C CA . PHE A 1 535 ? -0.967 -3.992 17.014 1.00 91.31 535 PHE A CA 1
ATOM 4193 C C . PHE A 1 535 ? -1.048 -2.957 18.145 1.00 91.31 535 PHE A C 1
ATOM 4195 O O . PHE A 1 535 ? -0.011 -2.452 18.592 1.00 91.31 535 PHE A O 1
ATOM 4202 N N . MET A 1 536 ? -2.258 -2.719 18.668 1.00 92.00 536 MET A N 1
ATOM 4203 C CA . MET A 1 536 ? -2.525 -1.765 19.750 1.00 92.00 536 MET A CA 1
ATOM 4204 C C . MET A 1 536 ? -1.702 -2.052 21.014 1.00 92.00 536 MET A C 1
ATOM 4206 O O . MET A 1 536 ? -1.216 -1.118 21.650 1.00 92.00 536 MET A O 1
ATOM 4210 N N . ARG A 1 537 ? -1.510 -3.331 21.366 1.00 86.25 537 ARG A N 1
ATOM 4211 C CA . ARG A 1 537 ? -0.759 -3.752 22.565 1.00 86.25 537 ARG A CA 1
ATOM 4212 C C . ARG A 1 537 ? 0.749 -3.877 22.337 1.00 86.25 537 ARG A C 1
ATOM 4214 O O . ARG A 1 537 ? 1.527 -3.604 23.249 1.00 86.25 537 ARG A O 1
ATOM 4221 N N . GLY A 1 538 ? 1.166 -4.342 21.161 1.00 80.75 538 GLY A N 1
ATOM 4222 C CA . GLY A 1 538 ? 2.547 -4.739 20.873 1.00 80.75 538 GLY A CA 1
ATOM 4223 C C . GLY A 1 538 ? 3.487 -3.588 20.514 1.00 80.75 538 GLY A C 1
ATOM 4224 O O . GLY A 1 538 ? 4.684 -3.692 20.773 1.00 80.75 538 GLY A O 1
ATOM 4225 N N . HIS A 1 539 ? 2.960 -2.490 19.961 1.00 83.19 539 HIS A N 1
ATOM 4226 C CA . HIS A 1 539 ? 3.763 -1.472 19.264 1.00 83.19 539 HIS A CA 1
ATOM 4227 C C . HIS A 1 539 ? 3.774 -0.091 19.944 1.00 83.19 539 HIS A C 1
ATOM 4229 O O . HIS A 1 539 ? 4.104 0.913 19.317 1.00 83.19 539 HIS A O 1
ATOM 4235 N N . LEU A 1 540 ? 3.434 -0.019 21.237 1.00 85.25 540 LEU A N 1
ATOM 4236 C CA . LEU A 1 540 ? 3.421 1.234 22.004 1.00 85.25 540 LEU A CA 1
ATOM 4237 C C . LEU A 1 540 ? 4.838 1.837 22.111 1.00 85.25 540 LEU A C 1
ATOM 4239 O O . LEU A 1 540 ? 5.697 1.353 22.852 1.00 85.25 540 LEU A O 1
ATOM 4243 N N . MET A 1 541 ? 5.084 2.910 21.355 1.00 84.75 541 MET A N 1
ATOM 4244 C CA . MET A 1 541 ? 6.395 3.549 21.183 1.00 84.75 541 MET A CA 1
ATOM 4245 C C . MET A 1 541 ? 6.392 4.998 21.677 1.00 84.75 541 MET A C 1
ATOM 4247 O O . MET A 1 541 ? 5.410 5.715 21.510 1.00 84.75 541 MET A O 1
ATOM 4251 N N . LYS A 1 542 ? 7.529 5.469 22.219 1.00 83.88 542 LYS A N 1
ATOM 4252 C CA . LYS A 1 542 ? 7.690 6.858 22.709 1.00 83.88 542 LYS A CA 1
ATOM 4253 C C . LYS A 1 542 ? 7.326 7.915 21.659 1.00 83.88 542 LYS A C 1
ATOM 4255 O O . LYS A 1 542 ? 6.672 8.896 21.975 1.00 83.88 542 LYS A O 1
ATOM 4260 N N . LYS A 1 543 ? 7.738 7.704 20.406 1.00 84.44 543 LYS A N 1
ATOM 4261 C CA . LYS A 1 543 ? 7.271 8.492 19.260 1.00 84.44 543 LYS A CA 1
ATOM 4262 C C . LYS A 1 543 ? 6.117 7.731 18.610 1.00 84.44 543 LYS A C 1
ATOM 4264 O O . LYS A 1 543 ? 6.346 6.944 17.695 1.00 84.44 543 LYS A O 1
ATOM 4269 N N . LEU A 1 544 ? 4.910 7.921 19.136 1.00 88.31 544 LEU A N 1
ATOM 4270 C CA . LEU A 1 544 ? 3.726 7.178 18.709 1.00 88.31 544 LEU A CA 1
ATOM 4271 C C . LEU A 1 544 ? 3.303 7.585 17.279 1.00 88.31 544 LEU A C 1
ATOM 4273 O O . LEU A 1 544 ? 3.066 8.771 17.034 1.00 88.31 544 LEU A O 1
ATOM 4277 N N . PRO A 1 545 ? 3.177 6.645 16.324 1.00 90.56 545 PRO A N 1
ATOM 4278 C CA . PRO A 1 545 ? 2.666 6.931 14.984 1.00 90.56 545 PRO A CA 1
ATOM 4279 C C . PRO A 1 545 ? 1.128 7.028 14.997 1.00 90.56 545 PRO A C 1
ATOM 4281 O O . PRO A 1 545 ? 0.436 6.127 14.531 1.00 90.56 545 PRO A O 1
ATOM 4284 N N . TYR A 1 546 ? 0.590 8.125 15.546 1.00 92.31 546 TYR A N 1
ATOM 4285 C CA . TYR A 1 546 ? -0.847 8.334 15.799 1.00 92.31 546 TYR A CA 1
ATOM 4286 C C . TYR A 1 546 ? -1.787 7.920 14.651 1.00 92.31 546 TYR A C 1
ATOM 4288 O O . TYR A 1 546 ? -2.817 7.303 14.916 1.00 92.31 546 TYR A O 1
ATOM 4296 N N . ARG A 1 547 ? -1.434 8.205 13.386 1.00 92.69 547 ARG A N 1
ATOM 4297 C CA . ARG A 1 547 ? -2.261 7.847 12.217 1.00 92.69 547 ARG A CA 1
ATOM 4298 C C . ARG A 1 547 ? -2.505 6.338 12.106 1.00 92.69 547 ARG A C 1
ATOM 4300 O O . ARG A 1 547 ? -3.631 5.945 11.835 1.00 92.69 547 ARG A O 1
ATOM 4307 N N . LEU A 1 548 ? -1.512 5.496 12.406 1.00 94.00 548 LEU A N 1
ATOM 4308 C CA . LEU A 1 548 ? -1.666 4.034 12.364 1.00 94.00 548 LEU A CA 1
ATOM 4309 C C . LEU A 1 548 ? -2.660 3.534 13.419 1.00 94.00 548 LEU A C 1
ATOM 4311 O O . LEU A 1 548 ? -3.459 2.642 13.156 1.00 94.00 548 LEU A O 1
ATOM 4315 N N . TYR A 1 549 ? -2.639 4.137 14.609 1.00 95.06 549 TYR A N 1
ATOM 4316 C CA . TYR A 1 549 ? -3.585 3.816 15.678 1.00 95.06 549 TYR A CA 1
ATOM 4317 C C . TYR A 1 549 ? -4.997 4.310 15.370 1.00 95.06 549 TYR A C 1
ATOM 4319 O O . TYR A 1 549 ? -5.956 3.613 15.684 1.00 95.06 549 TYR A O 1
ATOM 4327 N N . SER A 1 550 ? -5.117 5.465 14.712 1.00 94.88 550 SER A N 1
ATOM 4328 C CA . SER A 1 550 ? -6.389 5.976 14.195 1.00 94.88 550 SER A CA 1
ATOM 4329 C C . SER A 1 550 ? -6.990 5.008 13.168 1.00 94.88 550 SER A C 1
ATOM 4331 O O . SER A 1 550 ? -8.105 4.538 13.366 1.00 94.88 550 SER A O 1
ATOM 4333 N N . LEU A 1 551 ? -6.210 4.585 12.162 1.00 95.62 551 LEU A N 1
ATOM 4334 C CA . LEU A 1 551 ? -6.634 3.567 11.190 1.00 95.62 551 LEU A CA 1
ATOM 4335 C C . LEU A 1 551 ? -7.036 2.247 11.862 1.00 95.62 551 LEU A C 1
ATOM 4337 O O . LEU A 1 551 ? -8.052 1.663 11.503 1.00 95.62 551 LEU A O 1
ATOM 4341 N N . ALA A 1 552 ? -6.282 1.788 12.865 1.00 96.75 552 ALA A N 1
ATOM 4342 C CA . ALA A 1 552 ? -6.618 0.581 13.618 1.00 96.75 552 ALA A CA 1
ATOM 4343 C C . ALA A 1 552 ? -7.948 0.709 14.394 1.00 96.75 552 ALA A C 1
ATOM 4345 O O . ALA A 1 552 ? -8.696 -0.266 14.479 1.00 96.75 552 ALA A O 1
ATOM 4346 N N . CYS A 1 553 ? -8.273 1.899 14.918 1.00 96.31 553 CYS A N 1
ATOM 4347 C CA . CYS A 1 553 ? -9.577 2.175 15.530 1.00 96.31 553 CYS A CA 1
ATOM 4348 C C . CYS A 1 553 ? -10.698 2.168 14.479 1.00 96.31 553 CYS A C 1
ATOM 4350 O O . CYS A 1 553 ? -11.692 1.476 14.684 1.00 96.31 553 CYS A O 1
ATOM 4352 N N . SER A 1 554 ? -10.516 2.843 13.337 1.00 96.06 554 SER A N 1
ATOM 4353 C CA . SER A 1 554 ? -11.491 2.852 12.233 1.00 96.06 554 SER A CA 1
ATOM 4354 C C . SER A 1 554 ? -11.750 1.447 11.676 1.00 96.06 554 SER A C 1
ATOM 4356 O O . SER A 1 554 ? -12.897 1.051 11.525 1.00 96.06 554 SER A O 1
ATOM 4358 N N . ILE A 1 555 ? -10.714 0.625 11.465 1.00 97.06 555 ILE A N 1
ATOM 4359 C CA . ILE A 1 555 ? -10.871 -0.777 11.031 1.00 97.06 555 ILE A CA 1
ATOM 4360 C C . ILE A 1 555 ? -11.713 -1.577 12.035 1.00 97.06 555 ILE A C 1
ATOM 4362 O O . ILE A 1 555 ? -12.591 -2.337 11.627 1.00 97.06 555 ILE A O 1
ATOM 4366 N N . CYS A 1 556 ? -11.463 -1.406 13.339 1.00 97.00 556 CYS A N 1
ATOM 4367 C CA . CYS A 1 556 ? -12.254 -2.050 14.387 1.00 97.00 556 CYS A CA 1
ATOM 4368 C C . CYS A 1 556 ? -13.716 -1.585 14.350 1.00 97.00 556 CYS A C 1
ATOM 4370 O O . CYS A 1 556 ? -14.625 -2.411 14.387 1.00 97.00 556 CYS A O 1
ATOM 4372 N N . HIS A 1 557 ? -13.940 -0.273 14.252 1.00 96.25 557 HIS A N 1
ATOM 4373 C CA . HIS A 1 557 ? -15.266 0.341 14.202 1.00 96.25 557 HIS A CA 1
ATOM 4374 C C . HIS A 1 557 ? -16.061 -0.110 12.970 1.00 96.25 557 HIS A C 1
ATOM 4376 O O . HIS A 1 557 ? -17.200 -0.531 13.125 1.00 96.25 557 HIS A O 1
ATOM 4382 N N . ASN A 1 558 ? -15.448 -0.178 11.786 1.00 95.56 558 ASN A N 1
ATOM 4383 C CA . ASN A 1 558 ? -16.085 -0.670 10.557 1.00 95.56 558 ASN A CA 1
ATOM 4384 C C . ASN A 1 558 ? -16.623 -2.103 10.707 1.00 95.56 558 ASN A C 1
ATOM 4386 O O . ASN A 1 558 ? -17.766 -2.386 10.335 1.00 95.56 558 ASN A O 1
ATOM 4390 N N . LEU A 1 559 ? -15.815 -3.006 11.281 1.00 96.19 559 LEU A N 1
ATOM 4391 C CA . LEU A 1 559 ? -16.230 -4.386 11.553 1.00 96.19 559 LEU A CA 1
ATOM 4392 C C . LEU A 1 559 ? -17.375 -4.426 12.575 1.00 96.19 559 LEU A C 1
ATOM 4394 O O . LEU A 1 559 ? -18.368 -5.115 12.355 1.00 96.19 559 LEU A O 1
ATOM 4398 N N . LEU A 1 560 ? -17.283 -3.633 13.645 1.00 95.94 560 LEU A N 1
ATOM 4399 C CA . LEU A 1 560 ? -18.325 -3.519 14.667 1.00 95.94 560 LEU A CA 1
ATOM 4400 C C . LEU A 1 560 ? -19.653 -2.971 14.109 1.00 95.94 560 LEU A C 1
ATOM 4402 O O . LEU A 1 560 ? -20.707 -3.545 14.382 1.00 95.94 560 LEU A O 1
ATOM 4406 N N . CYS A 1 561 ? -19.622 -1.932 13.270 1.00 95.56 561 CYS A N 1
ATOM 4407 C CA . CYS A 1 561 ? -20.794 -1.399 12.569 1.00 95.56 561 CYS A CA 1
ATOM 4408 C C . CYS A 1 561 ? -21.446 -2.461 11.676 1.00 95.56 561 CYS A C 1
ATOM 4410 O O . CYS A 1 561 ? -22.667 -2.641 11.714 1.00 95.56 561 CYS A O 1
ATOM 4412 N N . TYR A 1 562 ? -20.643 -3.226 10.927 1.00 95.38 562 TYR A N 1
ATOM 4413 C CA . TYR A 1 562 ? -21.148 -4.337 10.122 1.00 95.38 562 TYR A CA 1
ATOM 4414 C C . TYR A 1 562 ? -21.791 -5.432 10.990 1.00 95.38 562 TYR A C 1
ATOM 4416 O O . TYR A 1 562 ? -22.917 -5.860 10.721 1.00 95.38 562 TYR A O 1
ATOM 4424 N N . GLN A 1 563 ? -21.119 -5.842 12.070 1.00 95.12 563 GLN A N 1
ATOM 4425 C CA . GLN A 1 563 ? -21.635 -6.837 13.007 1.00 95.12 563 GLN A CA 1
ATOM 4426 C C . GLN A 1 563 ? -22.950 -6.401 13.664 1.00 95.12 563 GLN A C 1
ATOM 4428 O O . GLN A 1 563 ? -23.874 -7.207 13.723 1.00 95.12 563 GLN A O 1
ATOM 4433 N N . THR A 1 564 ? -23.076 -5.148 14.112 1.00 95.12 564 THR A N 1
ATOM 4434 C CA . THR A 1 564 ? -24.320 -4.607 14.688 1.00 95.12 564 THR A CA 1
ATOM 4435 C C . THR A 1 564 ? -25.454 -4.621 13.671 1.00 95.12 564 THR A C 1
ATOM 4437 O O . THR A 1 564 ? -26.515 -5.190 13.934 1.00 95.12 564 THR A O 1
ATOM 4440 N N . LYS A 1 565 ? -25.217 -4.061 12.478 1.00 94.56 565 LYS A N 1
ATOM 4441 C CA . LYS A 1 565 ? -26.205 -3.956 11.395 1.00 94.56 565 LYS A CA 1
ATOM 4442 C C . LYS A 1 565 ? -26.754 -5.317 10.956 1.00 94.56 565 LYS A C 1
ATOM 4444 O O . LYS A 1 565 ? -27.941 -5.434 10.659 1.00 94.56 565 LYS A O 1
ATOM 4449 N N . HIS A 1 566 ? -25.902 -6.341 10.932 1.00 93.94 566 HIS A N 1
ATOM 4450 C CA . HIS A 1 566 ? -26.257 -7.698 10.509 1.00 93.94 566 HIS A CA 1
ATOM 4451 C C . HIS A 1 566 ? -26.472 -8.685 11.676 1.00 93.94 566 HIS A C 1
ATOM 4453 O O . HIS A 1 566 ? -26.760 -9.856 11.432 1.00 93.94 566 HIS A O 1
ATOM 4459 N N . ARG A 1 567 ? -26.376 -8.223 12.933 1.00 94.19 567 ARG A N 1
ATOM 4460 C CA . ARG A 1 567 ? -26.475 -9.016 14.180 1.00 94.19 567 ARG A CA 1
ATOM 4461 C C . ARG A 1 567 ? -25.550 -10.240 14.220 1.00 94.19 567 ARG A C 1
ATOM 4463 O O . ARG A 1 567 ? -25.934 -11.324 14.663 1.00 94.19 567 ARG A O 1
ATOM 4470 N N . ILE A 1 568 ? -24.320 -10.063 13.742 1.00 94.06 568 ILE A N 1
ATOM 4471 C CA . ILE A 1 568 ? -23.306 -11.119 13.668 1.00 94.06 568 ILE A CA 1
ATOM 4472 C C . ILE A 1 568 ? -22.513 -11.172 14.975 1.00 94.06 568 ILE A C 1
ATOM 4474 O O . ILE A 1 568 ? -21.838 -10.214 15.362 1.00 94.06 568 ILE A O 1
ATOM 4478 N N . ARG A 1 569 ? -22.550 -12.338 15.625 1.00 93.75 569 ARG A N 1
ATOM 4479 C CA . ARG A 1 569 ? -21.834 -12.626 16.871 1.00 93.75 569 ARG A CA 1
ATOM 4480 C C . ARG A 1 569 ? -20.636 -13.528 16.590 1.00 93.75 569 ARG A C 1
ATOM 4482 O O . ARG A 1 569 ? -20.801 -14.719 16.347 1.00 93.75 569 ARG A O 1
ATOM 4489 N N . LEU A 1 570 ? -19.439 -12.945 16.587 1.00 91.44 570 LEU A N 1
ATOM 4490 C CA . LEU A 1 570 ? -18.184 -13.661 16.334 1.00 91.44 570 LEU A CA 1
ATOM 4491 C C . LEU A 1 570 ? -17.650 -14.343 17.602 1.00 91.44 570 LEU A C 1
ATOM 4493 O O . LEU A 1 570 ? -17.658 -13.731 18.673 1.00 91.44 570 LEU A O 1
ATOM 4497 N N . ASP A 1 571 ? -17.088 -15.551 17.454 1.00 89.69 571 ASP A N 1
ATOM 4498 C CA . ASP A 1 571 ? -16.260 -16.177 18.496 1.00 89.69 571 ASP A CA 1
ATOM 4499 C C . ASP A 1 571 ? -14.899 -15.466 18.606 1.00 89.69 571 ASP A C 1
ATOM 4501 O O . ASP A 1 571 ? -13.904 -15.802 17.949 1.00 89.69 571 ASP A O 1
ATOM 4505 N N . PHE A 1 572 ? -14.899 -14.417 19.421 1.00 90.81 572 PHE A N 1
ATOM 4506 C CA . PHE A 1 572 ? -13.771 -13.541 19.687 1.00 90.81 572 PHE A CA 1
ATOM 4507 C C . PHE A 1 572 ? -13.672 -13.216 21.183 1.00 90.81 572 PHE A C 1
ATOM 4509 O O . PHE A 1 572 ? -14.681 -13.021 21.866 1.00 90.81 572 PHE A O 1
ATOM 4516 N N . ASP A 1 573 ? -12.438 -13.143 21.685 1.00 90.50 573 ASP A N 1
ATOM 4517 C CA . ASP A 1 573 ? -12.128 -12.790 23.071 1.00 90.50 573 ASP A CA 1
ATOM 4518 C C . ASP A 1 573 ? -12.155 -11.262 23.242 1.00 90.50 573 ASP A C 1
ATOM 4520 O O . ASP A 1 573 ? -11.128 -10.575 23.226 1.00 90.50 573 ASP A O 1
ATOM 4524 N N . TRP A 1 574 ? -13.371 -10.732 23.385 1.00 93.94 574 TRP A N 1
ATOM 4525 C CA . TRP A 1 574 ? -13.656 -9.304 23.539 1.00 93.94 574 TRP A CA 1
ATOM 4526 C C . TRP A 1 574 ? -12.887 -8.645 24.694 1.00 93.94 574 TRP A C 1
ATOM 4528 O O . TRP A 1 574 ? -12.553 -7.462 24.607 1.00 93.94 574 TRP A O 1
ATOM 4538 N N . LYS A 1 575 ? -12.505 -9.402 25.735 1.00 91.81 575 LYS A N 1
ATOM 4539 C CA . LYS A 1 575 ? -11.695 -8.886 26.848 1.00 91.81 575 LYS A CA 1
ATOM 4540 C C . LYS A 1 575 ? -10.325 -8.395 26.384 1.00 91.81 575 LYS A C 1
ATOM 4542 O O . LYS A 1 575 ? -9.842 -7.372 26.872 1.00 91.81 575 LYS A O 1
ATOM 4547 N N . GLN A 1 576 ? -9.721 -9.052 25.389 1.00 92.38 576 GLN A N 1
ATOM 4548 C CA . GLN A 1 576 ? -8.446 -8.601 24.826 1.00 92.38 576 GLN A CA 1
ATOM 4549 C C . GLN A 1 576 ? -8.568 -7.258 24.093 1.00 92.38 576 GLN A C 1
ATOM 4551 O O . GLN A 1 576 ? -7.597 -6.496 24.112 1.00 92.38 576 GLN A O 1
ATOM 4556 N N . LEU A 1 577 ? -9.734 -6.953 23.502 1.00 94.88 577 LEU A N 1
ATOM 4557 C CA . LEU A 1 577 ? -10.027 -5.658 22.880 1.00 94.88 577 LEU A CA 1
ATOM 4558 C C . LEU A 1 577 ? -10.193 -4.557 23.932 1.00 94.88 577 LEU A C 1
ATOM 4560 O O . LEU A 1 577 ? -9.536 -3.524 23.811 1.00 94.88 577 LEU A O 1
ATOM 4564 N N . TRP A 1 578 ? -10.974 -4.787 24.995 1.00 95.25 578 TRP A N 1
ATOM 4565 C CA . TRP A 1 578 ? -11.102 -3.819 26.097 1.00 95.25 578 TRP A CA 1
ATOM 4566 C C . TRP A 1 578 ? -9.736 -3.482 26.699 1.00 95.25 578 TRP A C 1
ATOM 4568 O O . TRP A 1 578 ? -9.376 -2.311 26.806 1.00 95.25 578 TRP A O 1
ATOM 4578 N N . GLU A 1 579 ? -8.933 -4.500 27.021 1.00 94.25 579 GLU A N 1
ATOM 4579 C CA . GLU A 1 579 ? -7.576 -4.316 27.540 1.00 94.25 579 GLU A CA 1
ATOM 4580 C C . GLU A 1 579 ? -6.654 -3.574 26.557 1.00 94.25 579 GLU A C 1
ATOM 4582 O O . GLU A 1 579 ? -5.821 -2.776 26.991 1.00 94.25 579 GLU A O 1
ATOM 4587 N N . ALA A 1 580 ? -6.779 -3.814 25.246 1.00 95.38 580 ALA A N 1
ATOM 4588 C CA . ALA A 1 580 ? -5.992 -3.118 24.228 1.00 95.38 580 ALA A CA 1
ATOM 4589 C C . ALA A 1 580 ? -6.348 -1.627 24.148 1.00 95.38 580 ALA A C 1
ATOM 4591 O O . ALA A 1 580 ? -5.453 -0.784 24.203 1.00 95.38 580 ALA A O 1
ATOM 4592 N N . LEU A 1 581 ? -7.644 -1.309 24.086 1.00 97.25 581 LEU A N 1
ATOM 4593 C CA . LEU A 1 581 ? -8.158 0.060 24.042 1.00 97.25 581 LEU A CA 1
ATOM 4594 C C . LEU A 1 581 ? -7.820 0.827 25.330 1.00 97.25 581 LEU A C 1
ATOM 4596 O O . LEU A 1 581 ? -7.324 1.951 25.262 1.00 97.25 581 LEU A O 1
ATOM 4600 N N . LEU A 1 582 ? -7.992 0.204 26.503 1.00 96.38 582 LEU A N 1
ATOM 4601 C CA . LEU A 1 582 ? -7.595 0.767 27.801 1.00 96.38 582 LEU A CA 1
ATOM 4602 C C . LEU A 1 582 ? -6.083 1.020 27.877 1.00 96.38 582 LEU A C 1
ATOM 4604 O O . LEU A 1 582 ? -5.659 2.097 28.298 1.00 96.38 582 LEU A O 1
ATOM 4608 N N . SER A 1 583 ? -5.264 0.053 27.448 1.00 94.88 583 SER A N 1
ATOM 4609 C CA . SER A 1 583 ? -3.803 0.184 27.430 1.00 94.88 583 SER A CA 1
ATOM 4610 C C . SER A 1 583 ? -3.344 1.295 26.485 1.00 94.88 583 SER A C 1
ATOM 4612 O O . SER A 1 583 ? -2.409 2.023 26.816 1.00 94.88 583 SER A O 1
ATOM 4614 N N . LEU A 1 584 ? -3.988 1.442 25.324 1.00 95.31 584 LEU A N 1
ATOM 4615 C CA . LEU A 1 584 ? -3.691 2.505 24.369 1.00 95.31 584 LEU A CA 1
ATOM 4616 C C . LEU A 1 584 ? -4.104 3.877 24.916 1.00 95.31 584 LEU A C 1
ATOM 4618 O O . LEU A 1 584 ? -3.288 4.796 24.912 1.00 95.31 584 LEU A O 1
ATOM 4622 N N . LEU A 1 585 ? -5.320 4.004 25.456 1.00 95.94 585 LEU A N 1
ATOM 4623 C CA . LEU A 1 585 ? -5.824 5.235 26.074 1.00 95.94 585 LEU A CA 1
ATOM 4624 C C . LEU A 1 585 ? -4.919 5.691 27.227 1.00 95.94 585 LEU A C 1
ATOM 4626 O O . LEU A 1 585 ? -4.512 6.852 27.285 1.00 95.94 585 LEU A O 1
ATOM 4630 N N . GLN A 1 586 ? -4.525 4.761 28.103 1.00 94.75 586 GLN A N 1
ATOM 4631 C CA . GLN A 1 586 ? -3.583 5.030 29.187 1.00 94.75 586 GLN A CA 1
ATOM 4632 C C . GLN A 1 586 ? -2.194 5.425 28.672 1.00 94.75 586 GLN A C 1
ATOM 4634 O O . GLN A 1 586 ? -1.554 6.291 29.272 1.00 94.75 586 GLN A O 1
ATOM 4639 N N . PHE A 1 587 ? -1.715 4.817 27.585 1.00 93.38 587 PHE A N 1
ATOM 4640 C CA . PHE A 1 587 ? -0.426 5.167 26.993 1.00 93.38 587 PHE A CA 1
ATOM 4641 C C . PHE A 1 587 ? -0.443 6.577 26.391 1.00 93.38 587 PHE A C 1
ATOM 4643 O O . PHE A 1 587 ? 0.426 7.380 26.723 1.00 93.38 587 PHE A O 1
ATOM 4650 N N . VAL A 1 588 ? -1.454 6.903 25.575 1.00 92.44 588 VAL A N 1
ATOM 4651 C CA . VAL A 1 588 ? -1.611 8.220 24.931 1.00 92.44 588 VAL A CA 1
ATOM 4652 C C . VAL A 1 588 ? -1.722 9.333 25.976 1.00 92.44 588 VAL A C 1
ATOM 4654 O O . VAL A 1 588 ? -1.009 10.326 25.876 1.00 92.44 588 VAL A O 1
ATOM 4657 N N . LEU A 1 589 ? -2.525 9.139 27.028 1.00 91.88 589 LEU A N 1
ATOM 4658 C CA . LEU A 1 589 ? -2.683 10.100 28.127 1.00 91.88 589 LEU A CA 1
ATOM 4659 C C . LEU A 1 589 ? -1.380 10.371 28.907 1.00 91.88 589 LEU A C 1
ATOM 4661 O O . LEU A 1 589 ? -1.209 11.434 29.502 1.00 91.88 589 LEU A O 1
ATOM 4665 N N . ASN A 1 590 ? -0.464 9.400 28.959 1.00 89.94 590 ASN A N 1
ATOM 4666 C CA . ASN A 1 590 ? 0.795 9.523 29.698 1.00 89.94 590 ASN A CA 1
ATOM 4667 C C . ASN A 1 590 ? 2.003 9.867 28.811 1.00 89.94 590 ASN A C 1
ATOM 4669 O O . ASN A 1 590 ? 3.113 9.984 29.340 1.00 89.94 590 ASN A O 1
ATOM 4673 N N . LEU A 1 591 ? 1.811 10.046 27.501 1.00 86.75 591 LEU A N 1
ATOM 4674 C CA . LEU A 1 591 ? 2.884 10.349 26.560 1.00 86.75 591 LEU A CA 1
ATOM 4675 C C . LEU A 1 591 ? 3.351 11.807 26.720 1.00 86.75 591 LEU A C 1
ATOM 4677 O O . LEU A 1 591 ? 2.573 12.734 26.536 1.00 86.75 591 LEU A O 1
ATOM 4681 N N . ASP A 1 592 ? 4.621 11.989 27.097 1.00 66.38 592 ASP A N 1
ATOM 4682 C CA . ASP A 1 592 ? 5.328 13.272 27.261 1.00 66.38 592 ASP A CA 1
ATOM 4683 C C . ASP A 1 592 ? 4.494 14.451 27.812 1.00 66.38 592 ASP A C 1
ATOM 4685 O O . ASP A 1 592 ? 4.307 15.484 27.168 1.00 66.38 592 ASP A O 1
ATOM 4689 N N . LYS A 1 593 ? 4.122 14.353 29.098 1.00 63.31 593 LYS A N 1
ATOM 4690 C CA . LYS A 1 593 ? 3.447 15.408 29.896 1.00 63.31 593 LYS A CA 1
ATOM 4691 C C . LYS A 1 593 ? 4.159 16.776 29.932 1.00 63.31 593 LYS A C 1
ATOM 4693 O O . LYS A 1 593 ? 3.600 17.740 30.443 1.00 63.31 593 LYS A O 1
ATOM 4698 N N . ASN A 1 594 ? 5.396 16.855 29.436 1.00 57.12 594 ASN A N 1
ATOM 4699 C CA . ASN A 1 594 ? 6.191 18.084 29.356 1.00 57.12 594 ASN A CA 1
ATOM 4700 C C . ASN A 1 594 ? 5.945 18.877 28.059 1.00 57.12 594 ASN A C 1
ATOM 4702 O O . ASN A 1 594 ? 6.306 20.050 27.990 1.00 57.12 594 ASN A O 1
ATOM 4706 N N . SER A 1 595 ? 5.356 18.255 27.033 1.00 57.75 595 SER A N 1
ATOM 4707 C CA . SER A 1 595 ? 4.821 18.952 25.861 1.00 57.75 595 SER A CA 1
ATOM 4708 C C . SER A 1 595 ? 3.338 19.247 26.062 1.00 57.75 595 SER A C 1
ATOM 4710 O O . SER A 1 595 ? 2.603 18.398 26.559 1.00 57.75 595 SER A O 1
ATOM 4712 N N . ALA A 1 596 ? 2.885 20.434 25.649 1.00 57.53 596 ALA A N 1
ATOM 4713 C CA . ALA A 1 596 ? 1.454 20.719 25.570 1.00 57.53 596 ALA A CA 1
ATOM 4714 C C . ALA A 1 596 ? 0.772 19.688 24.645 1.00 57.53 596 ALA A C 1
ATOM 4716 O O . ALA A 1 596 ? 1.360 19.336 23.614 1.00 57.53 596 ALA A O 1
ATOM 4717 N N . PRO A 1 597 ? -0.432 19.192 24.979 1.00 66.56 597 PRO A N 1
ATOM 4718 C CA . PRO A 1 597 ? -1.038 18.112 24.220 1.00 66.56 597 PRO A CA 1
ATOM 4719 C C . PRO A 1 597 ? -1.367 18.546 22.799 1.00 66.56 597 PRO A C 1
ATOM 4721 O O . PRO A 1 597 ? -1.794 19.671 22.531 1.00 66.56 597 PRO A O 1
ATOM 4724 N N . SER A 1 598 ? -1.176 17.608 21.881 1.00 80.25 598 SER A N 1
ATOM 4725 C CA . SER A 1 598 ? -1.491 17.802 20.474 1.00 80.25 598 SER A CA 1
ATOM 4726 C C . SER A 1 598 ? -2.987 17.613 20.215 1.00 80.25 598 SER A C 1
ATOM 4728 O O . SER A 1 598 ? -3.644 16.801 20.868 1.00 80.25 598 SER A O 1
ATOM 4730 N N . ASN A 1 599 ? -3.511 18.299 19.197 1.00 87.69 599 ASN A N 1
ATOM 4731 C CA . ASN A 1 599 ? -4.845 18.014 18.662 1.00 87.69 599 ASN A CA 1
ATOM 4732 C C . ASN A 1 599 ? -4.970 16.515 18.308 1.00 87.69 599 ASN A C 1
ATOM 4734 O O . ASN A 1 599 ? -5.871 15.832 18.776 1.00 87.69 599 ASN A O 1
ATOM 4738 N N . VAL A 1 600 ? -3.951 15.972 17.634 1.00 89.19 600 VAL A N 1
ATOM 4739 C CA . VAL A 1 600 ? -3.868 14.566 17.206 1.00 89.19 600 VAL A CA 1
ATOM 4740 C C . VAL A 1 600 ? -4.007 13.566 18.367 1.00 89.19 600 VAL A C 1
ATOM 4742 O O . VAL A 1 600 ? -4.681 12.548 18.223 1.00 89.19 600 VAL A O 1
ATOM 4745 N N . SER A 1 601 ? -3.414 13.844 19.534 1.00 91.50 601 SER A N 1
ATOM 4746 C CA . SER A 1 601 ? -3.540 12.973 20.710 1.00 91.50 601 SER A CA 1
ATOM 4747 C C . SER A 1 601 ? -4.932 13.037 21.339 1.00 91.50 601 SER A C 1
ATOM 4749 O O . SER A 1 601 ? -5.434 12.007 21.779 1.00 91.50 601 SER A O 1
ATOM 4751 N N . LEU A 1 602 ? -5.582 14.209 21.343 1.00 93.12 602 LEU A N 1
ATOM 4752 C CA . LEU A 1 602 ? -6.982 14.330 21.768 1.00 93.12 602 LEU A CA 1
ATOM 4753 C C . LEU A 1 602 ? -7.916 13.586 20.800 1.00 93.12 602 LEU A C 1
ATOM 4755 O O . LEU A 1 602 ? -8.769 12.833 21.260 1.00 93.12 602 LEU A O 1
ATOM 4759 N N . SER A 1 603 ? -7.713 13.726 19.485 1.00 92.56 603 SER A N 1
ATOM 4760 C CA . SER A 1 603 ? -8.493 13.025 18.454 1.00 92.56 603 SER A CA 1
ATOM 4761 C C . SER A 1 603 ? -8.363 11.503 18.551 1.00 92.56 603 SER A C 1
ATOM 4763 O O . SER A 1 603 ? -9.367 10.804 18.463 1.00 92.56 603 SER A O 1
ATOM 4765 N N . LEU A 1 604 ? -7.156 10.970 18.794 1.00 94.62 604 LEU A N 1
ATOM 4766 C CA . LEU A 1 604 ? -6.979 9.527 18.990 1.00 94.62 604 LEU A CA 1
ATOM 4767 C C . LEU A 1 604 ? -7.660 9.037 20.278 1.00 94.62 604 LEU A C 1
ATOM 4769 O O . LEU A 1 604 ? -8.280 7.978 20.271 1.00 94.62 604 LEU A O 1
ATOM 4773 N N . MET A 1 605 ? -7.583 9.799 21.376 1.00 96.06 605 MET A N 1
ATOM 4774 C CA . MET A 1 605 ? -8.332 9.452 22.589 1.00 96.06 605 MET A CA 1
ATOM 4775 C C . MET A 1 605 ? -9.842 9.479 22.341 1.00 96.06 605 MET A C 1
ATOM 4777 O O . MET A 1 605 ? -10.526 8.577 22.811 1.00 96.06 605 MET A O 1
ATOM 4781 N N . GLN A 1 606 ? -10.349 10.442 21.562 1.00 94.75 606 GLN A N 1
ATOM 4782 C CA . GLN A 1 606 ? -11.758 10.501 21.176 1.00 94.75 606 GLN A CA 1
ATOM 4783 C C . GLN A 1 606 ? -12.173 9.227 20.425 1.00 94.75 606 GLN A C 1
ATOM 4785 O O . GLN A 1 606 ? -13.073 8.544 20.895 1.00 94.75 606 GLN A O 1
ATOM 4790 N N . GLN A 1 607 ? -11.451 8.832 19.370 1.00 94.88 607 GLN A N 1
ATOM 4791 C CA . GLN A 1 607 ? -11.758 7.616 18.597 1.00 94.88 607 GLN A CA 1
ATOM 4792 C C . GLN A 1 607 ? -11.769 6.336 19.454 1.00 94.88 607 GLN A C 1
ATOM 4794 O O . GLN A 1 607 ? -12.581 5.442 19.229 1.00 94.88 607 GLN A O 1
ATOM 4799 N N . ILE A 1 608 ? -10.909 6.243 20.475 1.00 97.12 608 ILE A N 1
ATOM 4800 C CA . ILE A 1 608 ? -10.931 5.114 21.422 1.00 97.12 608 ILE A CA 1
ATOM 4801 C C . ILE A 1 608 ? -12.208 5.130 22.280 1.00 97.12 608 ILE A C 1
ATOM 4803 O O . ILE A 1 608 ? -12.795 4.074 22.524 1.00 97.12 608 ILE A O 1
ATOM 4807 N N . LEU A 1 609 ? -12.654 6.307 22.735 1.00 96.56 609 LEU A N 1
ATOM 4808 C CA . LEU A 1 609 ? -13.925 6.450 23.453 1.00 96.56 609 LEU A CA 1
ATOM 4809 C C . LEU A 1 609 ? -15.131 6.201 22.543 1.00 96.56 609 LEU A C 1
ATOM 4811 O O . LEU A 1 609 ? -16.107 5.629 23.013 1.00 96.56 609 LEU A O 1
ATOM 4815 N N . ASP A 1 610 ? -15.056 6.573 21.266 1.00 95.31 610 ASP A N 1
ATOM 4816 C CA . ASP A 1 610 ? -16.104 6.330 20.272 1.00 95.31 610 ASP A CA 1
ATOM 4817 C C . ASP A 1 610 ? -16.323 4.813 20.095 1.00 95.31 610 ASP A C 1
ATOM 4819 O O . ASP A 1 610 ? -17.458 4.339 20.177 1.00 95.31 610 ASP A O 1
ATOM 4823 N N . VAL A 1 611 ? -15.245 4.016 20.021 1.00 96.38 611 VAL A N 1
ATOM 4824 C CA . VAL A 1 611 ? -15.331 2.540 20.039 1.00 96.38 611 VAL A CA 1
ATOM 4825 C C . VAL A 1 611 ? -15.938 2.014 21.350 1.00 96.38 611 VAL A C 1
ATOM 4827 O O . VAL A 1 611 ? -16.799 1.131 21.308 1.00 96.38 611 VAL A O 1
ATOM 4830 N N . PHE A 1 612 ? -15.561 2.552 22.519 1.00 97.31 612 PHE A N 1
ATOM 4831 C CA . PHE A 1 612 ? -16.203 2.170 23.789 1.00 97.31 612 PHE A CA 1
ATOM 4832 C C . PHE A 1 612 ? -17.697 2.509 23.814 1.00 97.31 612 PHE A C 1
ATOM 4834 O O . PHE A 1 612 ? -18.502 1.658 24.186 1.00 97.31 612 PHE A O 1
ATOM 4841 N N . ASN A 1 613 ? -18.080 3.715 23.394 1.00 96.56 613 ASN A N 1
ATOM 4842 C CA . ASN A 1 613 ? -19.471 4.155 23.326 1.00 96.56 613 ASN A CA 1
ATOM 4843 C C . ASN A 1 613 ? -20.281 3.292 22.355 1.00 96.56 613 ASN A C 1
ATOM 4845 O O . ASN A 1 613 ? -21.412 2.937 22.679 1.00 96.56 613 ASN A O 1
ATOM 4849 N N . PHE A 1 614 ? -19.699 2.880 21.223 1.00 96.38 614 PHE A N 1
ATOM 4850 C CA . PHE A 1 614 ? -20.356 1.971 20.286 1.00 96.38 614 PHE A CA 1
ATOM 4851 C C . PHE A 1 614 ? -20.677 0.637 20.964 1.00 96.38 614 PHE A C 1
ATOM 4853 O O . PHE A 1 614 ? -21.797 0.136 20.897 1.00 96.38 614 PHE A O 1
ATOM 4860 N N . CYS A 1 615 ? -19.710 0.090 21.697 1.00 95.88 615 CYS A N 1
ATOM 4861 C CA . CYS A 1 615 ? -19.877 -1.164 22.420 1.00 95.88 615 CYS A CA 1
ATOM 4862 C C . CYS A 1 615 ? -20.873 -1.049 23.586 1.00 95.88 615 CYS A C 1
ATOM 4864 O O . CYS A 1 615 ? -21.618 -1.989 23.839 1.00 95.88 615 CYS A O 1
ATOM 4866 N N . ILE A 1 616 ? -20.927 0.108 24.252 1.00 95.62 616 ILE A N 1
ATOM 4867 C CA . ILE A 1 616 ? -21.880 0.444 25.325 1.00 95.62 616 ILE A CA 1
ATOM 4868 C C . ILE A 1 616 ? -23.316 0.642 24.803 1.00 95.62 616 ILE A C 1
ATOM 4870 O O . ILE A 1 616 ? -24.258 0.480 25.573 1.00 95.62 616 ILE A O 1
ATOM 4874 N N . LEU A 1 617 ? -23.505 1.019 23.534 1.00 94.94 617 LEU A N 1
ATOM 4875 C CA . LEU A 1 617 ? -24.833 1.294 22.964 1.00 94.94 617 LEU A CA 1
ATOM 4876 C C . LEU A 1 617 ? -25.366 0.179 22.052 1.00 94.94 617 LEU A C 1
ATOM 4878 O O . LEU A 1 617 ? -26.580 0.062 21.905 1.00 94.94 617 LEU A O 1
ATOM 4882 N N . HIS A 1 618 ? -24.486 -0.639 21.468 1.00 94.94 618 HIS A N 1
ATOM 4883 C CA . HIS A 1 618 ? -24.844 -1.662 20.475 1.00 94.94 618 HIS A CA 1
ATOM 4884 C C . HIS A 1 618 ? -24.300 -3.069 20.785 1.00 94.94 618 HIS A C 1
ATOM 4886 O O . HIS A 1 618 ? -24.489 -3.990 19.986 1.00 94.94 618 HIS A O 1
ATOM 4892 N N . GLY A 1 619 ? -23.620 -3.264 21.924 1.00 93.00 619 GLY A N 1
ATOM 4893 C CA . GLY A 1 619 ? -22.998 -4.540 22.311 1.00 93.00 619 GLY A CA 1
ATOM 4894 C C . GLY A 1 619 ? -23.958 -5.733 22.348 1.00 93.00 619 GLY A C 1
ATOM 4895 O O . GLY A 1 619 ? -23.575 -6.853 22.019 1.00 93.00 619 GLY A O 1
ATOM 4896 N N . ASP A 1 620 ? -25.231 -5.497 22.656 1.00 90.69 620 ASP A N 1
ATOM 4897 C CA . ASP A 1 620 ? -26.314 -6.485 22.616 1.00 90.69 620 ASP A CA 1
ATOM 4898 C C . ASP A 1 620 ? -26.510 -7.135 21.229 1.00 90.69 620 ASP A C 1
ATOM 4900 O O . ASP A 1 620 ? -26.931 -8.294 21.132 1.00 90.69 620 ASP A O 1
ATOM 4904 N N . ASN A 1 621 ? -26.172 -6.426 20.148 1.00 93.38 621 ASN A N 1
ATOM 4905 C CA . ASN A 1 621 ? -26.340 -6.909 18.779 1.00 93.38 621 ASN A CA 1
ATOM 4906 C C . ASN A 1 621 ? -25.208 -7.856 18.339 1.00 93.38 621 ASN A C 1
ATOM 4908 O O . ASN A 1 621 ? -25.478 -8.787 17.578 1.00 93.38 621 ASN A O 1
ATOM 4912 N N . PHE A 1 622 ? -23.975 -7.667 18.831 1.00 94.12 622 PHE A N 1
ATOM 4913 C CA . PHE A 1 622 ? -22.782 -8.361 18.314 1.00 94.12 622 PHE A CA 1
ATOM 4914 C C . PHE A 1 622 ? -21.959 -9.161 19.338 1.00 94.12 622 PHE A C 1
ATOM 4916 O O . PHE A 1 622 ? -21.154 -10.005 18.935 1.00 94.12 622 PHE A O 1
ATOM 4923 N N . LEU A 1 623 ? -22.130 -8.946 20.645 1.00 94.12 623 LEU A N 1
ATOM 4924 C CA . LEU A 1 623 ? -21.441 -9.749 21.657 1.00 94.12 623 LEU A CA 1
ATOM 4925 C C . LEU A 1 623 ? -22.058 -11.147 21.760 1.00 94.12 623 LEU A C 1
ATOM 4927 O O . LEU A 1 623 ? -23.261 -11.344 21.583 1.00 94.12 623 LEU A O 1
ATOM 4931 N N . GLN A 1 624 ? -21.211 -12.132 22.060 1.00 90.31 624 GLN A N 1
ATOM 4932 C CA . GLN A 1 624 ? -21.594 -13.547 22.072 1.00 90.31 624 GLN A CA 1
ATOM 4933 C C . GLN A 1 624 ? -22.696 -13.842 23.102 1.00 90.31 624 GLN A C 1
ATOM 4935 O O . GLN A 1 624 ? -23.696 -14.495 22.788 1.00 90.31 624 GLN A O 1
ATOM 4940 N N . ALA A 1 625 ? -22.517 -13.321 24.317 1.00 89.94 625 ALA A N 1
ATOM 4941 C CA . ALA A 1 625 ? -23.346 -13.568 25.487 1.00 89.94 625 ALA A CA 1
ATOM 4942 C C . ALA A 1 625 ? -23.354 -12.342 26.425 1.00 89.94 625 ALA A C 1
ATOM 4944 O O . ALA A 1 625 ? -22.570 -11.407 26.252 1.00 89.94 625 ALA A O 1
ATOM 4945 N N . ALA A 1 626 ? -24.283 -12.326 27.385 1.00 89.25 626 ALA A N 1
ATOM 4946 C CA . ALA A 1 626 ? -24.514 -11.182 28.274 1.00 89.25 626 ALA A CA 1
ATOM 4947 C C . ALA A 1 626 ? -23.406 -10.985 29.327 1.00 89.25 626 ALA A C 1
ATOM 4949 O O . ALA A 1 626 ? -23.132 -9.858 29.722 1.00 89.25 626 ALA A O 1
ATOM 4950 N N . ASP A 1 627 ? -22.721 -12.054 29.728 1.00 91.25 627 ASP A N 1
ATOM 4951 C CA . ASP A 1 627 ? -21.567 -12.006 30.632 1.00 91.25 627 ASP A CA 1
ATOM 4952 C C . ASP A 1 627 ? -20.390 -11.212 30.051 1.00 91.25 627 ASP A C 1
ATOM 4954 O O . ASP A 1 627 ? -19.750 -10.450 30.768 1.00 91.25 627 ASP A O 1
ATOM 4958 N N . VAL A 1 628 ? -20.177 -11.280 28.735 1.00 92.81 628 VAL A N 1
ATOM 4959 C CA . VAL A 1 628 ? -19.193 -10.442 28.023 1.00 92.81 628 VAL A CA 1
ATOM 4960 C C . VAL A 1 628 ? -19.514 -8.941 28.143 1.00 92.81 628 VAL A C 1
ATOM 4962 O O . VAL A 1 628 ? -18.614 -8.098 28.113 1.00 92.81 628 VAL A O 1
ATOM 4965 N N . TYR A 1 629 ? -20.796 -8.595 28.290 1.00 91.56 629 TYR A N 1
ATOM 4966 C CA . TYR A 1 629 ? -21.261 -7.221 28.488 1.00 91.56 629 TYR A CA 1
ATOM 4967 C C . TYR A 1 629 ? -21.144 -6.782 29.958 1.00 91.56 629 TYR A C 1
ATOM 4969 O O . TYR A 1 629 ? -20.742 -5.647 30.222 1.00 91.56 629 TYR A O 1
ATOM 4977 N N . ASP A 1 630 ? -21.392 -7.690 30.910 1.00 93.19 630 ASP A N 1
ATOM 4978 C CA . ASP A 1 630 ? -21.079 -7.466 32.330 1.00 93.19 630 ASP A CA 1
ATOM 4979 C C . ASP A 1 630 ? -19.575 -7.182 32.519 1.00 93.19 630 ASP A C 1
ATOM 4981 O O . ASP A 1 630 ? -19.196 -6.245 33.227 1.00 93.19 630 ASP A O 1
ATOM 4985 N N . ASP A 1 631 ? -18.717 -7.955 31.842 1.00 92.94 631 ASP A N 1
ATOM 4986 C CA . ASP A 1 631 ? -17.256 -7.824 31.868 1.00 92.94 631 ASP A CA 1
ATOM 4987 C C . ASP A 1 631 ? -16.780 -6.466 31.326 1.00 92.94 631 ASP A C 1
ATOM 4989 O O . ASP A 1 631 ? -15.898 -5.846 31.923 1.00 92.94 631 ASP A O 1
ATOM 4993 N N . LEU A 1 632 ? -17.383 -5.957 30.240 1.00 95.31 632 LEU A N 1
ATOM 4994 C CA . LEU A 1 632 ? -17.125 -4.597 29.744 1.00 95.31 632 LEU A CA 1
ATOM 4995 C C . LEU A 1 632 ? -17.413 -3.558 30.839 1.00 95.31 632 LEU A C 1
ATOM 4997 O O . LEU A 1 632 ? -16.580 -2.697 31.123 1.00 95.31 632 LEU A O 1
ATOM 5001 N N . TYR A 1 633 ? -18.575 -3.649 31.484 1.00 95.31 633 TYR A N 1
ATOM 5002 C CA . TYR A 1 633 ? -18.981 -2.705 32.527 1.00 95.31 633 TYR A CA 1
ATOM 5003 C C . TYR A 1 633 ? -18.070 -2.795 33.759 1.00 95.31 633 TYR A C 1
ATOM 5005 O O . TYR A 1 633 ? -17.664 -1.766 34.305 1.00 95.31 633 TYR A O 1
ATOM 5013 N N . TYR A 1 634 ? -17.678 -4.007 34.155 1.00 94.94 634 TYR A N 1
ATOM 5014 C CA . TYR A 1 634 ? -16.691 -4.233 35.207 1.00 94.94 634 TYR A CA 1
ATOM 5015 C C . TYR A 1 634 ? -15.331 -3.599 34.877 1.00 94.94 634 TYR A C 1
ATOM 5017 O O . TYR A 1 634 ? -14.764 -2.904 35.722 1.00 94.94 634 TYR A O 1
ATOM 5025 N N . GLU A 1 635 ? -14.824 -3.768 33.654 1.00 95.25 635 GLU A N 1
ATOM 5026 C CA . GLU A 1 635 ? -13.564 -3.164 33.203 1.00 95.25 635 GLU A CA 1
ATOM 5027 C C . GLU A 1 635 ? -13.615 -1.625 33.213 1.00 95.25 635 GLU A C 1
ATOM 5029 O O . GLU A 1 635 ? -12.674 -0.979 33.689 1.00 95.25 635 GLU A O 1
ATOM 5034 N N . LEU A 1 636 ? -14.738 -1.021 32.798 1.00 96.38 636 LEU A N 1
ATOM 5035 C CA . LEU A 1 636 ? -14.949 0.432 32.885 1.00 96.38 636 LEU A CA 1
ATOM 5036 C C . LEU A 1 636 ? -14.897 0.935 34.340 1.00 96.38 636 LEU A C 1
ATOM 5038 O O . LEU A 1 636 ? -14.206 1.911 34.637 1.00 96.38 636 LEU A O 1
ATOM 5042 N N . ILE A 1 637 ? -15.574 0.242 35.264 1.00 94.94 637 ILE A N 1
ATOM 5043 C CA . ILE A 1 637 ? -15.572 0.564 36.702 1.00 94.94 637 ILE A CA 1
ATOM 5044 C C . ILE A 1 637 ? -14.169 0.384 37.303 1.00 94.94 637 ILE A C 1
ATOM 5046 O O . ILE A 1 637 ? -13.704 1.239 38.066 1.00 94.94 637 ILE A O 1
ATOM 5050 N N . ARG A 1 638 ? -13.470 -0.705 36.948 1.00 93.81 638 ARG A N 1
ATOM 5051 C CA . ARG A 1 638 ? -12.104 -1.006 37.408 1.00 93.81 638 ARG A CA 1
ATOM 5052 C C . ARG A 1 638 ? -11.128 0.097 37.008 1.00 93.81 638 ARG A C 1
ATOM 5054 O O . ARG A 1 638 ? -10.273 0.481 37.805 1.00 93.81 638 ARG A O 1
ATOM 5061 N N . MET A 1 639 ? -11.287 0.635 35.802 1.00 95.75 639 MET A N 1
ATOM 5062 C CA . MET A 1 639 ? -10.420 1.664 35.229 1.00 95.75 639 MET A CA 1
ATOM 5063 C C . MET A 1 639 ? -10.911 3.100 35.466 1.00 95.75 639 MET A C 1
ATOM 5065 O O . MET A 1 639 ? -10.385 4.016 34.837 1.00 95.75 639 MET A O 1
ATOM 5069 N N . ARG A 1 640 ? -11.843 3.343 36.405 1.00 94.88 640 ARG A N 1
ATOM 5070 C CA . ARG A 1 640 ? -12.405 4.684 36.687 1.00 94.88 640 ARG A CA 1
ATOM 5071 C C . ARG A 1 640 ? -11.368 5.812 36.750 1.00 94.88 640 ARG A C 1
ATOM 5073 O O . ARG A 1 640 ? -11.542 6.838 36.108 1.00 94.88 640 ARG A O 1
ATOM 5080 N N . GLY A 1 641 ? -10.234 5.580 37.418 1.00 95.25 641 GLY A N 1
ATOM 5081 C CA . GLY A 1 641 ? -9.184 6.588 37.571 1.00 95.25 641 GLY A CA 1
ATOM 5082 C C . GLY A 1 641 ? -8.490 6.957 36.256 1.00 95.25 641 GLY A C 1
ATOM 5083 O O . GLY A 1 641 ? -8.008 8.075 36.125 1.00 95.25 641 GLY A O 1
ATOM 5084 N N . LEU A 1 642 ? -8.450 6.067 35.258 1.00 95.94 642 LEU A N 1
ATOM 5085 C CA . LEU A 1 642 ? -8.012 6.433 33.908 1.00 95.94 642 LEU A CA 1
ATOM 5086 C C . LEU A 1 642 ? -9.013 7.411 33.284 1.00 95.94 642 LEU A C 1
ATOM 5088 O O . LEU A 1 642 ? -8.614 8.465 32.801 1.00 95.94 642 LEU A O 1
ATOM 5092 N N . PHE A 1 643 ? -10.302 7.082 33.345 1.00 96.94 643 PHE A N 1
ATOM 5093 C CA . PHE A 1 643 ? -11.384 7.882 32.775 1.00 96.94 643 PHE A CA 1
ATOM 5094 C C . PHE A 1 643 ? -11.531 9.260 33.435 1.00 96.94 643 PHE A C 1
ATOM 5096 O O . PHE A 1 643 ? -11.719 10.247 32.725 1.00 96.94 643 PHE A O 1
ATOM 5103 N N . ASP A 1 644 ? -11.355 9.356 34.753 1.00 95.69 644 ASP A N 1
ATOM 5104 C CA . ASP A 1 644 ? -11.306 10.635 35.469 1.00 95.69 644 ASP A CA 1
ATOM 5105 C C . ASP A 1 644 ? -10.145 11.508 34.958 1.00 95.69 644 ASP A C 1
ATOM 5107 O O . ASP A 1 644 ? -10.364 12.654 34.564 1.00 95.69 644 ASP A O 1
ATOM 5111 N N . ASN A 1 645 ? -8.933 10.946 34.840 1.00 94.75 645 ASN A N 1
ATOM 5112 C CA . ASN A 1 645 ? -7.775 11.670 34.303 1.00 94.75 645 ASN A CA 1
ATOM 5113 C C . ASN A 1 645 ? -7.961 12.086 32.824 1.00 94.75 645 ASN A C 1
ATOM 5115 O O . ASN A 1 645 ? -7.527 13.172 32.446 1.00 94.75 645 ASN A O 1
ATOM 5119 N N . VAL A 1 646 ? -8.601 11.262 31.978 1.00 94.81 646 VAL A N 1
ATOM 5120 C CA . VAL A 1 646 ? -8.931 11.628 30.580 1.00 94.81 646 VAL A CA 1
ATOM 5121 C C . VAL A 1 646 ? -9.927 12.790 30.543 1.00 94.81 646 VAL A C 1
ATOM 5123 O O . VAL A 1 646 ? -9.753 13.723 29.759 1.00 94.81 646 VAL A O 1
ATOM 5126 N N . TYR A 1 647 ? -10.949 12.765 31.402 1.00 95.19 647 TYR A N 1
ATOM 5127 C CA . TYR A 1 647 ? -11.944 13.833 31.488 1.00 95.19 647 TYR A CA 1
ATOM 5128 C C . TYR A 1 647 ? -11.337 15.153 31.979 1.00 95.19 647 TYR A C 1
ATOM 5130 O O . TYR A 1 647 ? -11.580 16.197 31.372 1.00 95.19 647 TYR A O 1
ATOM 5138 N N . GLU A 1 648 ? -10.517 15.116 33.033 1.00 93.25 648 GLU A N 1
ATOM 5139 C CA . GLU A 1 648 ? -9.780 16.288 33.519 1.00 93.25 648 GLU A CA 1
ATOM 5140 C C . GLU A 1 648 ? -8.840 16.842 32.443 1.00 93.25 648 GLU A C 1
ATOM 5142 O O . GLU A 1 648 ? -8.843 18.046 32.185 1.00 93.25 648 GLU A O 1
ATOM 5147 N N . HIS A 1 649 ? -8.102 15.971 31.747 1.00 90.44 649 HIS A N 1
ATOM 5148 C CA . HIS A 1 649 ? -7.243 16.361 30.631 1.00 90.44 649 HIS A CA 1
ATOM 5149 C C . HIS A 1 649 ? -8.039 17.034 29.500 1.00 90.44 649 HIS A C 1
ATOM 5151 O O . HIS A 1 649 ? -7.641 18.088 29.012 1.00 90.44 649 HIS A O 1
ATOM 5157 N N . GLY A 1 650 ? -9.197 16.492 29.111 1.00 91.62 650 GLY A N 1
ATOM 5158 C CA . GLY A 1 650 ? -10.094 17.154 28.158 1.00 91.62 650 GLY A CA 1
ATOM 5159 C C . GLY A 1 650 ? -10.535 18.540 28.643 1.00 91.62 650 GLY A C 1
ATOM 5160 O O . GLY A 1 650 ? -10.389 19.527 27.924 1.00 91.62 650 GLY A O 1
ATOM 5161 N N . LEU A 1 651 ? -10.991 18.647 29.893 1.00 92.12 651 LEU A N 1
ATOM 5162 C CA . LEU A 1 651 ? -11.496 19.897 30.465 1.00 92.12 651 LEU A CA 1
ATOM 5163 C C . LEU A 1 651 ? -10.429 21.005 30.535 1.00 92.12 651 LEU A C 1
ATOM 5165 O O . LEU A 1 651 ? -10.740 22.165 30.249 1.00 92.12 651 LEU A O 1
ATOM 5169 N N . LEU A 1 652 ? -9.174 20.655 30.847 1.00 89.06 652 LEU A N 1
ATOM 5170 C CA . LEU A 1 652 ? -8.035 21.584 30.844 1.00 89.06 652 LEU A CA 1
ATOM 5171 C C . LEU A 1 652 ? -7.827 22.253 29.474 1.00 89.06 652 LEU A C 1
ATOM 5173 O O . LEU A 1 652 ? -7.455 23.426 29.412 1.00 89.06 652 LEU A O 1
ATOM 5177 N N . HIS A 1 653 ? -8.107 21.543 28.376 1.00 87.75 653 HIS A N 1
ATOM 5178 C CA . HIS A 1 653 ? -7.886 22.038 27.013 1.00 87.75 653 HIS A CA 1
ATOM 5179 C C . HIS A 1 653 ? -9.145 22.584 26.322 1.00 87.75 653 HIS A C 1
ATOM 5181 O O . HIS A 1 653 ? -9.021 23.334 25.352 1.00 87.75 653 HIS A O 1
ATOM 5187 N N . SER A 1 654 ? -10.340 22.368 26.883 1.00 86.50 654 SER A N 1
ATOM 5188 C CA . SER A 1 654 ? -11.595 23.005 26.434 1.00 86.50 654 SER A CA 1
ATOM 5189 C C . SER A 1 654 ? -11.620 24.536 26.604 1.00 86.50 654 SER A C 1
ATOM 5191 O O . SER A 1 654 ? -12.463 25.215 26.015 1.00 86.50 654 SER A O 1
ATOM 5193 N N . SER A 1 655 ? -10.679 25.099 27.372 1.00 84.44 655 SER A N 1
ATOM 5194 C CA . SER A 1 655 ? -10.457 26.552 27.504 1.00 84.44 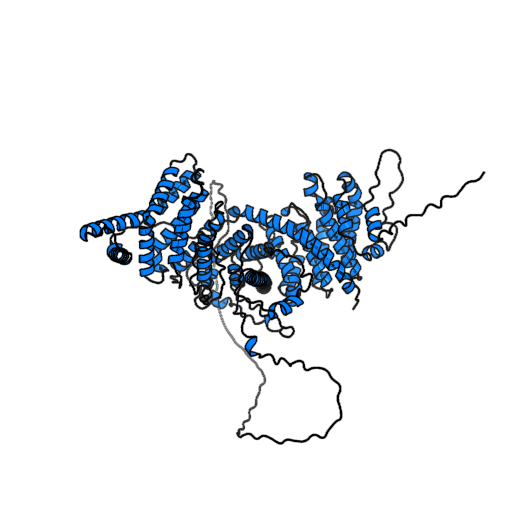655 SER A CA 1
ATOM 5195 C C . SER A 1 655 ? -9.258 27.072 26.690 1.00 84.44 655 SER A C 1
ATOM 5197 O O . SER A 1 655 ? -8.826 28.204 26.896 1.00 84.44 655 SER A O 1
ATOM 5199 N N . SER A 1 656 ? -8.696 26.265 25.780 1.00 82.44 656 SER A N 1
ATOM 5200 C CA . SER A 1 656 ? -7.549 26.661 24.950 1.00 82.44 656 SER A CA 1
ATOM 5201 C C . SER A 1 656 ? -7.859 27.853 24.034 1.00 82.44 656 SER A C 1
ATOM 5203 O O . SER A 1 656 ? -8.968 27.988 23.513 1.00 82.44 656 SER A O 1
ATOM 5205 N N . SER A 1 657 ? -6.848 28.693 23.792 1.00 78.25 657 SER A N 1
ATOM 5206 C CA . SER A 1 657 ? -6.883 29.770 22.795 1.00 78.25 657 SER A CA 1
ATOM 5207 C C . SER A 1 657 ? -6.791 29.263 21.350 1.00 78.25 657 SER A C 1
ATOM 5209 O O . SER A 1 657 ? -7.180 29.980 20.430 1.00 78.25 657 SER A O 1
ATOM 5211 N N . THR A 1 658 ? -6.301 28.039 21.134 1.00 82.81 658 THR A N 1
ATOM 5212 C CA . THR A 1 658 ? -6.225 27.407 19.808 1.00 82.81 658 THR A CA 1
ATOM 5213 C C . THR A 1 658 ? -7.558 26.744 19.470 1.00 82.81 658 THR A C 1
ATOM 5215 O O . THR A 1 658 ? -7.948 25.788 20.143 1.00 82.81 658 THR A O 1
ATOM 5218 N N . GLY A 1 659 ? -8.227 27.216 18.411 1.00 85.50 659 GLY A N 1
ATOM 5219 C CA . GLY A 1 659 ? -9.561 26.756 17.998 1.00 85.50 659 GLY A CA 1
ATOM 5220 C C . GLY A 1 659 ? -9.673 25.237 17.838 1.00 85.50 659 GLY A C 1
ATOM 5221 O O . GLY A 1 659 ? -10.498 24.616 18.505 1.00 85.50 659 GLY A O 1
ATOM 5222 N N . ASP A 1 660 ? -8.793 24.629 17.042 1.00 86.25 660 ASP A N 1
ATOM 5223 C CA . ASP A 1 660 ? -8.843 23.187 16.756 1.00 86.25 660 ASP A CA 1
ATOM 5224 C C . ASP A 1 660 ? -8.608 22.336 18.013 1.00 86.25 660 ASP A C 1
ATOM 5226 O O . ASP A 1 660 ? -9.319 21.363 18.257 1.00 86.25 660 ASP A O 1
ATOM 5230 N N . LEU A 1 661 ? -7.648 22.739 18.861 1.00 87.06 661 LEU A N 1
ATOM 5231 C CA . LEU A 1 661 ? -7.364 22.051 20.124 1.00 87.06 661 LEU A CA 1
ATOM 5232 C C . LEU A 1 661 ? -8.563 22.136 21.076 1.00 87.06 661 LEU A C 1
ATOM 5234 O O . LEU A 1 661 ? -8.918 21.147 21.713 1.00 87.06 661 LEU A O 1
ATOM 5238 N N . LYS A 1 662 ? -9.206 23.309 21.148 1.00 90.12 662 LYS A N 1
ATOM 5239 C CA . LYS A 1 662 ? -10.422 23.525 21.935 1.00 90.12 662 LYS A CA 1
ATOM 5240 C C . LYS A 1 662 ? -11.579 22.663 21.430 1.00 90.12 662 LYS A C 1
ATOM 5242 O O . LYS A 1 662 ? -12.308 22.106 22.253 1.00 90.12 662 LYS A O 1
ATOM 5247 N N . GLN A 1 663 ? -11.754 22.540 20.114 1.00 91.06 663 GLN A N 1
ATOM 5248 C CA . GLN A 1 663 ? -12.810 21.712 19.536 1.00 91.06 663 GLN A CA 1
ATOM 5249 C C . GLN A 1 663 ? -12.582 20.230 19.852 1.00 91.06 663 GLN A C 1
ATOM 5251 O O . GLN A 1 663 ? -13.475 19.588 20.399 1.00 91.06 663 GLN A O 1
ATOM 5256 N N . ALA A 1 664 ? -11.379 19.703 19.606 1.00 90.31 664 ALA A N 1
ATOM 5257 C CA . ALA A 1 664 ? -11.050 18.310 19.909 1.00 90.31 664 ALA A CA 1
ATOM 5258 C C . ALA A 1 664 ? -11.146 17.988 21.410 1.00 90.31 664 ALA A C 1
ATOM 5260 O O . ALA A 1 664 ? -11.666 16.940 21.788 1.00 90.31 664 ALA A O 1
ATOM 5261 N N . ALA A 1 665 ? -10.722 18.911 22.280 1.00 92.44 665 ALA A N 1
ATOM 5262 C CA . ALA A 1 665 ? -10.898 18.785 23.726 1.00 92.44 665 ALA A CA 1
ATOM 5263 C C . ALA A 1 665 ? -12.384 18.759 24.130 1.00 92.44 665 ALA A C 1
ATOM 5265 O O . ALA A 1 665 ? -12.792 17.937 24.950 1.00 92.44 665 ALA A O 1
ATOM 5266 N N . SER A 1 666 ? -13.207 19.611 23.512 1.00 92.25 666 SER A N 1
ATOM 5267 C CA . SER A 1 666 ? -14.654 19.657 23.758 1.00 92.25 666 SER A CA 1
ATOM 5268 C C . SER A 1 666 ? -15.346 18.371 23.296 1.00 92.25 666 SER A C 1
ATOM 5270 O O . SER A 1 666 ? -16.157 17.821 24.039 1.00 92.25 666 SER A O 1
ATOM 5272 N N . ASN A 1 667 ? -14.985 17.844 22.121 1.00 91.50 667 ASN A N 1
ATOM 5273 C CA . ASN A 1 667 ? -15.491 16.564 21.626 1.00 91.50 667 ASN A CA 1
ATOM 5274 C C . ASN A 1 667 ? -15.108 15.409 22.567 1.00 91.50 667 ASN A C 1
ATOM 5276 O O . ASN A 1 667 ? -15.973 14.627 22.955 1.00 91.50 667 ASN A O 1
ATOM 5280 N N . LEU A 1 668 ? -13.846 15.342 23.011 1.00 94.19 668 LEU A N 1
ATOM 5281 C CA . LEU A 1 668 ? -13.377 14.344 23.979 1.00 94.19 668 LEU A CA 1
ATOM 5282 C C . LEU A 1 668 ? -14.196 14.391 25.284 1.00 94.19 668 LEU A C 1
ATOM 5284 O O . LEU A 1 668 ? -14.658 13.361 25.772 1.00 94.19 668 LEU A O 1
ATOM 5288 N N . VAL A 1 669 ? -14.440 15.592 25.821 1.00 94.50 669 VAL A N 1
ATOM 5289 C CA . VAL A 1 669 ? -15.274 15.805 27.020 1.00 94.50 669 VAL A CA 1
ATOM 5290 C C . VAL A 1 669 ? -16.724 15.347 26.805 1.00 94.50 669 VAL A C 1
ATOM 5292 O O . VAL A 1 669 ? -17.322 14.790 27.727 1.00 94.50 669 VAL A O 1
ATOM 5295 N N . LEU A 1 670 ? -17.288 15.534 25.606 1.00 92.75 670 LEU A N 1
ATOM 5296 C CA . LEU A 1 670 ? -18.634 15.059 25.256 1.00 92.75 670 LEU A CA 1
ATOM 5297 C C . LEU A 1 670 ? -18.706 13.526 25.142 1.00 92.75 670 LEU A C 1
ATOM 5299 O O . LEU A 1 670 ? -19.690 12.933 25.597 1.00 92.75 670 LEU A O 1
ATOM 5303 N N . GLN A 1 671 ? -17.680 12.880 24.579 1.00 92.69 671 GLN A N 1
ATOM 5304 C CA . GLN A 1 671 ? -17.633 11.419 24.425 1.00 92.69 671 GLN A CA 1
ATOM 5305 C C . GLN A 1 671 ? -17.432 10.675 25.750 1.00 92.69 671 GLN A C 1
ATOM 5307 O O . GLN A 1 671 ? -17.902 9.553 25.917 1.00 92.69 671 GLN A O 1
ATOM 5312 N N . MET A 1 672 ? -16.857 11.326 26.762 1.00 94.94 672 MET A N 1
ATOM 5313 C CA . MET A 1 672 ? -16.791 10.782 28.125 1.00 94.94 672 MET A CA 1
ATOM 5314 C C . MET A 1 672 ? -18.161 10.636 28.823 1.00 94.94 672 MET A C 1
ATOM 5316 O O . MET A 1 672 ? -18.219 10.066 29.913 1.00 94.94 672 MET A O 1
ATOM 5320 N N . GLY A 1 673 ? -19.254 11.155 28.247 1.00 94.62 673 GLY A N 1
ATOM 5321 C CA . GLY A 1 673 ? -20.581 11.218 28.872 1.00 94.62 673 GLY A CA 1
ATOM 5322 C C . GLY A 1 673 ? -21.093 9.876 29.407 1.00 94.62 673 GLY A C 1
ATOM 5323 O O . GLY A 1 673 ? -21.283 9.734 30.615 1.00 94.62 673 GLY A O 1
ATOM 5324 N N . ASN A 1 674 ? -21.275 8.883 28.531 1.00 95.94 674 ASN A N 1
ATOM 5325 C CA . ASN A 1 674 ? -21.826 7.576 28.916 1.00 95.94 674 ASN A CA 1
ATOM 5326 C C . ASN A 1 674 ? -20.927 6.813 29.888 1.00 95.94 674 ASN A C 1
ATOM 5328 O O . ASN A 1 674 ? -21.408 6.300 30.898 1.00 95.94 674 ASN A O 1
ATOM 5332 N N . ILE A 1 675 ? -19.619 6.793 29.628 1.00 96.69 675 ILE A N 1
ATOM 5333 C CA . ILE A 1 675 ? -18.642 6.118 30.489 1.00 96.69 675 ILE A CA 1
ATOM 5334 C C . ILE A 1 675 ? -18.671 6.716 31.903 1.00 96.69 675 ILE A C 1
ATOM 5336 O O . ILE A 1 675 ? -18.685 5.972 32.883 1.00 96.69 675 ILE A O 1
ATOM 5340 N N . ARG A 1 676 ? -18.771 8.047 32.039 1.00 96.12 676 ARG A N 1
ATOM 5341 C CA . ARG A 1 676 ? -18.912 8.694 33.354 1.00 96.12 676 ARG A CA 1
ATOM 5342 C C . ARG A 1 676 ? -20.255 8.393 34.017 1.00 96.12 676 ARG A C 1
ATOM 5344 O O . ARG A 1 676 ? -20.266 8.187 35.228 1.00 96.12 676 ARG A O 1
ATOM 5351 N N . SER A 1 677 ? -21.363 8.321 33.275 1.00 96.56 677 SER A N 1
ATOM 5352 C CA . SER A 1 677 ? -22.655 7.881 33.832 1.00 96.56 677 SER A CA 1
ATOM 5353 C C . SER A 1 677 ? -22.569 6.463 34.409 1.00 96.56 677 SER A C 1
ATOM 5355 O O . SER A 1 677 ? -22.958 6.258 35.557 1.00 96.56 677 SER A O 1
ATOM 5357 N N . ILE A 1 678 ? -21.977 5.516 33.669 1.00 96.38 678 ILE A N 1
ATOM 5358 C CA . ILE A 1 678 ? -21.742 4.128 34.112 1.00 96.38 678 ILE A CA 1
ATOM 5359 C C . ILE A 1 678 ? -20.877 4.103 35.375 1.00 96.38 678 ILE A C 1
ATOM 5361 O O . ILE A 1 678 ? -21.294 3.577 36.410 1.00 96.38 678 ILE A O 1
ATOM 5365 N N . VAL A 1 679 ? -19.685 4.702 35.311 1.00 96.06 679 VAL A N 1
ATOM 5366 C CA . VAL A 1 679 ? -18.713 4.695 36.413 1.00 96.06 679 VAL A CA 1
ATOM 5367 C C . VAL A 1 679 ? -19.309 5.309 37.679 1.00 96.06 679 VAL A C 1
ATOM 5369 O O . VAL A 1 679 ? -19.180 4.717 38.751 1.00 96.06 679 VAL A O 1
ATOM 5372 N N . ASN A 1 680 ? -20.001 6.448 37.578 1.00 95.00 680 ASN A N 1
ATOM 5373 C CA . ASN A 1 680 ? -20.603 7.114 38.734 1.00 95.00 680 ASN A CA 1
ATOM 5374 C C . ASN A 1 680 ? -21.770 6.310 39.328 1.00 95.00 680 ASN A C 1
ATOM 5376 O O . ASN A 1 680 ? -21.823 6.139 40.548 1.00 95.00 680 ASN A O 1
ATOM 5380 N N . HIS A 1 681 ? -22.671 5.783 38.487 1.00 95.69 681 HIS A N 1
ATOM 5381 C CA . HIS A 1 681 ? -23.819 4.970 38.915 1.00 95.69 681 HIS A CA 1
ATOM 5382 C C . HIS A 1 681 ? -23.369 3.743 39.705 1.00 95.69 681 HIS A C 1
ATOM 5384 O O . HIS A 1 681 ? -23.737 3.572 40.870 1.00 95.69 681 HIS A O 1
ATOM 5390 N N . PHE A 1 682 ? -22.499 2.919 39.116 1.00 95.00 682 PHE A N 1
ATOM 5391 C CA . PHE A 1 682 ? -22.050 1.698 39.778 1.00 95.00 682 PHE A CA 1
ATOM 5392 C C . PHE A 1 682 ? -21.091 1.973 40.938 1.00 95.00 682 PHE A C 1
ATOM 5394 O O . PHE A 1 682 ? -21.164 1.264 41.937 1.00 95.00 682 PHE A O 1
ATOM 5401 N N . THR A 1 683 ? -20.271 3.032 40.908 1.00 92.75 683 THR A N 1
ATOM 5402 C CA . THR A 1 683 ? -19.463 3.416 42.084 1.00 92.75 683 THR A CA 1
ATOM 5403 C C . THR A 1 683 ? -20.350 3.796 43.275 1.00 92.75 683 THR A C 1
ATOM 5405 O O . THR A 1 683 ? -20.067 3.377 44.399 1.00 92.75 683 THR A O 1
ATOM 5408 N N . ALA A 1 684 ? -21.459 4.512 43.052 1.00 92.94 684 ALA A N 1
ATOM 5409 C CA . ALA A 1 684 ? -22.423 4.829 44.108 1.00 92.94 684 ALA A CA 1
ATOM 5410 C C . ALA A 1 684 ? -23.132 3.572 44.650 1.00 92.94 684 ALA A C 1
ATOM 5412 O O . ALA A 1 684 ? -23.260 3.413 45.866 1.00 92.94 684 ALA A O 1
ATOM 5413 N N . LYS A 1 685 ? -23.537 2.644 43.771 1.00 92.88 685 LYS A N 1
ATOM 5414 C CA . LYS A 1 685 ? -24.148 1.358 44.162 1.00 92.88 685 LYS A CA 1
ATOM 5415 C C . LYS A 1 685 ? -23.168 0.465 44.937 1.00 92.88 685 LYS A C 1
ATOM 5417 O O . LYS A 1 685 ? -23.546 -0.087 45.967 1.00 92.88 685 LYS A O 1
ATOM 5422 N N . ILE A 1 686 ? -21.905 0.381 44.508 1.00 91.56 686 ILE A N 1
ATOM 5423 C CA . ILE A 1 686 ? -20.831 -0.344 45.211 1.00 91.56 686 ILE A CA 1
ATOM 5424 C C . ILE A 1 686 ? -20.597 0.262 46.599 1.00 91.56 686 ILE A C 1
ATOM 5426 O O . ILE A 1 686 ? -20.539 -0.479 47.576 1.00 91.56 686 ILE A O 1
ATOM 5430 N N . ALA A 1 687 ? -20.528 1.592 46.717 1.00 90.69 687 ALA A N 1
ATOM 5431 C CA . ALA A 1 687 ? -20.381 2.258 48.011 1.00 90.69 687 ALA A CA 1
ATOM 5432 C C . ALA A 1 687 ? -21.564 1.955 48.951 1.00 90.69 687 ALA A C 1
ATOM 5434 O O . ALA A 1 687 ? -21.351 1.600 50.112 1.00 90.69 687 ALA A O 1
ATOM 5435 N N . ALA A 1 688 ? -22.802 2.009 48.444 1.00 90.69 688 ALA A N 1
ATOM 5436 C CA . ALA A 1 688 ? -23.991 1.632 49.205 1.00 90.69 688 ALA A CA 1
ATOM 5437 C C . ALA A 1 688 ? -23.926 0.164 49.670 1.00 90.69 688 ALA A C 1
ATOM 5439 O O . ALA A 1 688 ? -24.115 -0.112 50.857 1.00 90.69 688 ALA A O 1
ATOM 5440 N N . PHE A 1 689 ? -23.563 -0.767 48.781 1.00 88.94 689 PHE A N 1
ATOM 5441 C CA . PHE A 1 689 ? -23.401 -2.183 49.120 1.00 88.94 689 PHE A CA 1
ATOM 5442 C C . PHE A 1 689 ? -22.301 -2.410 50.170 1.00 88.94 689 PHE A C 1
ATOM 5444 O O . PHE A 1 689 ? -22.531 -3.130 51.142 1.00 88.94 689 PHE A O 1
ATOM 5451 N N . SER A 1 690 ? -21.139 -1.760 50.045 1.00 88.69 690 SER A N 1
ATOM 5452 C CA . SER A 1 690 ? -20.071 -1.781 51.057 1.00 88.69 690 SER A CA 1
ATOM 5453 C C . SER A 1 690 ? -20.564 -1.316 52.428 1.00 88.69 690 SER A C 1
ATOM 5455 O O . SER A 1 690 ? -20.287 -1.975 53.429 1.00 88.69 690 SER A O 1
ATOM 5457 N N . THR A 1 691 ? -21.337 -0.223 52.492 1.00 89.00 691 THR A N 1
ATOM 5458 C CA . THR A 1 691 ? -21.889 0.259 53.772 1.00 89.00 691 THR A CA 1
ATOM 5459 C C . THR A 1 691 ? -22.933 -0.685 54.372 1.00 89.00 691 THR A C 1
ATOM 5461 O O . THR A 1 691 ? -22.944 -0.865 55.586 1.00 89.00 691 THR A O 1
ATOM 5464 N N . ALA A 1 692 ? -23.764 -1.334 53.549 1.00 88.12 692 ALA A N 1
ATOM 5465 C CA . ALA A 1 692 ? -24.778 -2.284 54.014 1.00 88.12 692 ALA A CA 1
ATOM 5466 C C . ALA A 1 692 ? -24.190 -3.644 54.443 1.00 88.12 692 ALA A C 1
ATOM 5468 O O . ALA A 1 692 ? -24.700 -4.273 55.367 1.00 88.12 692 ALA A O 1
ATOM 5469 N N . SER A 1 693 ? -23.118 -4.096 53.785 1.00 82.81 693 SER A N 1
ATOM 5470 C CA . SER A 1 693 ? -22.460 -5.391 54.034 1.00 82.81 693 SER A CA 1
ATOM 5471 C C . SER A 1 693 ? -21.264 -5.319 54.995 1.00 82.81 693 SER A C 1
ATOM 5473 O O . SER A 1 693 ? -20.667 -6.348 55.307 1.00 82.81 693 SER A O 1
ATOM 5475 N N . GLY A 1 694 ? -20.870 -4.119 55.437 1.00 81.06 694 GLY A N 1
ATOM 5476 C CA . GLY A 1 694 ? -19.700 -3.898 56.296 1.00 81.06 694 GLY A CA 1
ATOM 5477 C C . GLY A 1 694 ? -18.348 -4.231 55.645 1.00 81.06 694 GLY A C 1
ATOM 5478 O O . GLY A 1 694 ? -17.342 -4.316 56.347 1.00 81.06 694 GLY A O 1
ATOM 5479 N N . SER A 1 695 ? -18.309 -4.438 54.324 1.00 79.25 695 SER A N 1
ATOM 5480 C CA . SER A 1 695 ? -17.125 -4.910 53.594 1.00 79.25 695 SER A CA 1
ATOM 5481 C C . SER A 1 695 ? -16.368 -3.762 52.921 1.00 79.25 695 SER A C 1
ATOM 5483 O O . SER A 1 695 ? -16.925 -3.016 52.112 1.00 79.25 695 SER A O 1
ATOM 5485 N N . THR A 1 696 ? -15.074 -3.632 53.229 1.00 73.81 696 THR A N 1
ATOM 5486 C CA . THR A 1 696 ? -14.197 -2.559 52.715 1.00 73.81 696 THR A CA 1
ATOM 5487 C C . THR A 1 696 ? -13.681 -2.796 51.293 1.00 73.81 696 THR A C 1
ATOM 5489 O O . THR A 1 696 ? -13.231 -1.851 50.647 1.00 73.81 696 THR A O 1
ATOM 5492 N N . SER A 1 697 ? -13.764 -4.026 50.786 1.00 78.06 697 SER A N 1
ATOM 5493 C CA . SER A 1 697 ? -13.492 -4.382 49.392 1.00 78.06 697 SER A CA 1
ATOM 5494 C C . SER A 1 697 ? -14.480 -5.447 48.911 1.00 78.06 697 SER A C 1
ATOM 5496 O O . SER A 1 697 ? -14.919 -6.291 49.692 1.00 78.06 697 SER A O 1
ATOM 5498 N N . LEU A 1 698 ? -14.835 -5.394 47.625 1.00 85.88 698 LEU A N 1
ATOM 5499 C CA . LEU A 1 698 ? -15.650 -6.407 46.948 1.00 85.88 698 LEU A CA 1
ATOM 5500 C C . LEU A 1 698 ? -14.756 -7.286 46.064 1.00 85.88 698 LEU A C 1
ATOM 5502 O O . LEU A 1 698 ? -13.734 -6.827 45.550 1.00 85.88 698 LEU A O 1
ATOM 5506 N N . THR A 1 699 ? -15.165 -8.535 45.849 1.00 88.44 699 THR A N 1
ATOM 5507 C CA . THR A 1 699 ? -14.576 -9.409 44.826 1.00 88.44 699 THR A CA 1
ATOM 5508 C C . THR A 1 699 ? -15.143 -9.102 43.436 1.00 88.44 699 THR A C 1
ATOM 5510 O O . THR A 1 699 ? -16.240 -8.560 43.308 1.00 88.44 699 THR A O 1
ATOM 5513 N N . GLU A 1 700 ? -14.428 -9.498 42.379 1.00 88.94 700 GLU A N 1
ATOM 5514 C CA . GLU A 1 700 ? -14.875 -9.395 40.976 1.00 88.94 700 GLU A CA 1
ATOM 5515 C C . GLU A 1 700 ? -16.291 -9.968 40.780 1.00 88.94 700 GLU A C 1
ATOM 5517 O O . GLU A 1 700 ? -17.175 -9.289 40.264 1.00 88.94 700 GLU A O 1
ATOM 5522 N N . THR A 1 701 ? -16.557 -11.163 41.319 1.00 90.31 701 THR A N 1
ATOM 5523 C CA . THR A 1 701 ? -17.877 -11.814 41.262 1.00 90.31 701 THR A CA 1
ATOM 5524 C C . THR A 1 701 ? -18.980 -11.013 41.963 1.00 90.31 701 THR A C 1
ATOM 5526 O O . THR A 1 701 ? -20.112 -10.994 41.485 1.00 90.31 701 THR A O 1
ATOM 5529 N N . GLN A 1 702 ? -18.674 -10.341 43.080 1.00 90.56 702 GLN A N 1
ATOM 5530 C CA . GLN A 1 702 ? -19.638 -9.488 43.789 1.00 90.56 702 GLN A CA 1
ATOM 5531 C C . GLN A 1 702 ? -19.949 -8.210 43.002 1.00 90.56 702 GLN A C 1
ATOM 5533 O O . GLN A 1 702 ? -21.104 -7.795 42.955 1.00 90.56 702 GLN A O 1
ATOM 5538 N N . VAL A 1 703 ? -18.945 -7.606 42.355 1.00 92.19 703 VAL A N 1
ATOM 5539 C CA . VAL A 1 703 ? -19.161 -6.433 41.494 1.00 92.19 703 VAL A CA 1
ATOM 5540 C C . VAL A 1 703 ? -19.987 -6.813 40.263 1.00 92.19 703 VAL A C 1
ATOM 5542 O O . VAL A 1 703 ? -20.951 -6.118 39.962 1.00 92.19 703 VAL A O 1
ATOM 5545 N N . LEU A 1 704 ? -19.684 -7.936 39.603 1.00 92.81 704 LEU A N 1
ATOM 5546 C CA . LEU A 1 704 ? -20.457 -8.434 38.456 1.00 92.81 704 LEU A CA 1
ATOM 5547 C C . LEU A 1 704 ? -21.921 -8.743 38.821 1.00 92.81 704 LEU A C 1
ATOM 5549 O O . LEU A 1 704 ? -22.826 -8.402 38.065 1.00 92.81 704 LEU A O 1
ATOM 5553 N N . ALA A 1 705 ? -22.180 -9.335 39.993 1.00 92.25 705 ALA A N 1
ATOM 5554 C CA . ALA A 1 705 ? -23.547 -9.539 40.484 1.00 92.25 705 ALA A CA 1
ATOM 5555 C C . ALA A 1 705 ? -24.293 -8.205 40.682 1.00 92.25 705 ALA A C 1
ATOM 5557 O O . ALA A 1 705 ? -25.415 -8.042 40.209 1.00 92.25 705 ALA A O 1
ATOM 5558 N N . LEU A 1 706 ? -23.636 -7.221 41.302 1.00 92.50 706 LEU A N 1
ATOM 5559 C CA . LEU A 1 706 ? -24.195 -5.887 41.516 1.00 92.50 706 LEU A CA 1
ATOM 5560 C C . LEU A 1 706 ? -24.443 -5.132 40.196 1.00 92.50 706 LEU A C 1
ATOM 5562 O O . LEU A 1 706 ? -25.428 -4.400 40.101 1.00 92.50 706 LEU A O 1
ATOM 5566 N N . VAL A 1 707 ? -23.599 -5.322 39.175 1.00 92.94 707 VAL A N 1
ATOM 5567 C CA . VAL A 1 707 ? -23.815 -4.779 37.821 1.00 92.94 707 VAL A CA 1
ATOM 5568 C C . VAL A 1 707 ? -25.104 -5.346 37.216 1.00 92.94 707 VAL A C 1
ATOM 5570 O O . VAL A 1 707 ? -26.002 -4.573 36.874 1.00 92.94 707 VAL A O 1
ATOM 5573 N N . ARG A 1 708 ? -25.248 -6.680 37.197 1.00 93.31 708 ARG A N 1
ATOM 5574 C CA . ARG A 1 708 ? -26.432 -7.394 36.676 1.00 93.31 708 ARG A CA 1
ATOM 5575 C C . ARG A 1 708 ? -27.745 -6.930 37.303 1.00 93.31 708 ARG A C 1
ATOM 5577 O O . ARG A 1 708 ? -28.740 -6.777 36.603 1.00 93.31 708 ARG A O 1
ATOM 5584 N N . GLU A 1 709 ? -27.744 -6.692 38.612 1.00 92.94 709 GLU A N 1
ATOM 5585 C CA . GLU A 1 709 ? -28.931 -6.283 39.373 1.00 92.94 709 GLU A CA 1
ATOM 5586 C C . GLU A 1 709 ? -29.351 -4.814 39.165 1.00 92.94 709 GLU A C 1
ATOM 5588 O O . GLU A 1 709 ? -30.412 -4.430 39.646 1.00 92.94 709 GLU A O 1
ATOM 5593 N N . ASN A 1 710 ? -28.538 -3.971 38.508 1.00 93.38 710 ASN A N 1
ATOM 5594 C CA . ASN A 1 710 ? -28.736 -2.510 38.503 1.00 93.38 710 ASN A CA 1
ATOM 5595 C C . ASN A 1 710 ? -28.627 -1.843 37.112 1.00 93.38 710 ASN A C 1
ATOM 5597 O O . ASN A 1 710 ? -28.451 -0.621 37.031 1.00 93.38 710 ASN A O 1
ATOM 5601 N N . TYR A 1 711 ? -28.743 -2.616 36.024 1.00 89.62 711 TYR A N 1
ATOM 5602 C CA . TYR A 1 711 ? -28.825 -2.093 34.649 1.00 89.62 711 TYR A CA 1
ATOM 5603 C C . TYR A 1 711 ? -30.082 -1.244 34.396 1.00 89.62 711 TYR A C 1
ATOM 5605 O O . TYR A 1 711 ? -30.023 -0.249 33.681 1.00 89.62 711 TYR A O 1
ATOM 5613 N N . ASP A 1 712 ? -31.208 -1.621 35.000 1.00 89.31 712 ASP A N 1
ATOM 5614 C CA . ASP A 1 712 ? -32.528 -0.987 34.863 1.00 89.31 712 ASP A CA 1
ATOM 5615 C C . ASP A 1 712 ? -32.566 0.500 35.262 1.00 89.31 712 ASP A C 1
ATOM 5617 O O . ASP A 1 712 ? -33.341 1.290 34.726 1.00 89.31 712 ASP A O 1
ATOM 5621 N N . SER A 1 713 ? -31.719 0.869 36.220 1.00 91.00 713 SER A N 1
ATOM 5622 C CA . SER A 1 713 ? -31.647 2.191 36.837 1.00 91.00 713 SER A CA 1
ATOM 5623 C C . SER A 1 713 ? -30.553 3.079 36.237 1.00 91.00 713 SER A C 1
ATOM 5625 O O . SER A 1 713 ? -30.371 4.209 36.691 1.00 91.00 713 SER A O 1
ATOM 5627 N N . LEU A 1 714 ? -29.839 2.594 35.216 1.00 93.38 714 LEU A N 1
ATOM 5628 C CA . LEU A 1 714 ? -28.832 3.345 34.474 1.00 93.38 714 LEU A CA 1
ATOM 5629 C C . LEU A 1 714 ? -29.461 4.038 33.257 1.00 93.38 714 LEU A C 1
ATOM 5631 O O . LEU A 1 714 ? -30.090 3.400 32.417 1.00 93.38 714 LEU A O 1
ATOM 5635 N N . THR A 1 715 ? -29.214 5.340 33.107 1.00 91.00 715 THR A N 1
ATOM 5636 C CA . THR A 1 715 ? -29.586 6.099 31.906 1.00 91.00 715 THR A CA 1
ATOM 5637 C C . THR A 1 715 ? -28.349 6.506 31.108 1.00 91.00 715 THR A C 1
ATOM 5639 O O . THR A 1 715 ? -27.366 7.015 31.652 1.00 91.00 715 THR A O 1
ATOM 5642 N N . LEU A 1 716 ? -28.404 6.276 29.794 1.00 93.56 716 LEU A N 1
ATOM 5643 C CA . LEU A 1 716 ? -27.333 6.578 28.846 1.00 93.56 716 LEU A CA 1
ATOM 5644 C C . LEU A 1 716 ? -27.814 7.578 27.793 1.00 93.56 716 LEU A C 1
ATOM 5646 O O . LEU A 1 716 ? -28.991 7.619 27.434 1.00 93.56 716 LEU A O 1
ATOM 5650 N N . ARG A 1 717 ? -26.883 8.387 27.293 1.00 92.19 717 ARG A N 1
ATOM 5651 C CA . ARG A 1 717 ? -27.078 9.268 26.146 1.00 92.19 717 ARG A CA 1
ATOM 5652 C C . ARG A 1 717 ? -26.935 8.455 24.859 1.00 92.19 717 ARG A C 1
ATOM 5654 O O . ARG A 1 717 ? -25.976 7.705 24.703 1.00 92.19 717 ARG A O 1
ATOM 5661 N N . VAL A 1 718 ? -27.845 8.669 23.915 1.00 87.38 718 VAL A N 1
ATOM 5662 C CA . VAL A 1 718 ? -27.664 8.228 22.527 1.00 87.38 718 VAL A CA 1
ATOM 5663 C C . VAL A 1 718 ? -26.728 9.216 21.825 1.00 87.38 718 VAL A C 1
ATOM 5665 O O . VAL A 1 718 ? -26.916 10.431 21.938 1.00 87.38 718 VAL A O 1
ATOM 5668 N N . TYR A 1 719 ? -25.712 8.700 21.139 1.00 85.12 719 TYR A N 1
ATOM 5669 C CA . TYR A 1 719 ? -24.896 9.478 20.209 1.00 85.12 719 TYR A CA 1
ATOM 5670 C C . TYR A 1 719 ? -25.463 9.312 18.798 1.00 85.12 719 TYR A C 1
ATOM 5672 O O . TYR A 1 719 ? -25.853 8.211 18.415 1.00 85.12 719 TYR A O 1
ATOM 5680 N N . GLU A 1 720 ? -25.534 10.411 18.055 1.00 76.06 720 GLU A N 1
ATOM 5681 C CA . GLU A 1 720 ? -25.890 10.411 16.634 1.00 76.06 720 GLU A CA 1
ATOM 5682 C C . GLU A 1 720 ? -24.678 9.943 15.809 1.00 76.06 720 GLU A C 1
ATOM 5684 O O . GLU A 1 720 ? -23.537 10.117 16.243 1.00 76.06 720 GLU A O 1
ATOM 5689 N N . ASP A 1 721 ? -24.940 9.310 14.664 1.00 82.31 721 ASP A N 1
ATOM 5690 C CA . ASP A 1 721 ? -23.963 8.826 13.672 1.00 82.31 721 ASP A CA 1
ATOM 5691 C C . ASP A 1 721 ? -22.876 7.850 14.175 1.00 82.31 721 ASP A C 1
ATOM 5693 O O . ASP A 1 721 ? -21.950 7.513 13.443 1.00 82.31 721 ASP A O 1
ATOM 5697 N N . LEU A 1 722 ? -22.991 7.318 15.398 1.00 87.25 722 LEU A N 1
ATOM 5698 C CA . LEU A 1 722 ? -22.003 6.390 15.965 1.00 87.25 722 LEU A CA 1
ATOM 5699 C C . LEU A 1 722 ? -21.951 5.035 15.228 1.00 87.25 722 LEU A C 1
ATOM 5701 O O . LEU A 1 722 ? -20.949 4.329 15.310 1.00 87.25 722 LEU A O 1
ATOM 5705 N N . ASP A 1 723 ? -23.011 4.669 14.506 1.00 85.00 723 ASP A N 1
ATOM 5706 C CA . ASP A 1 723 ? -23.101 3.495 13.632 1.00 85.00 723 ASP A CA 1
ATOM 5707 C C . ASP A 1 723 ? -22.757 3.781 12.159 1.00 85.00 723 ASP A C 1
ATOM 5709 O O . ASP A 1 723 ? -22.830 2.878 11.319 1.00 85.00 723 ASP A O 1
ATOM 5713 N N . VAL A 1 724 ? -22.321 5.007 11.852 1.00 86.31 724 VAL A N 1
ATOM 5714 C CA . VAL A 1 724 ? -21.844 5.431 10.533 1.00 86.31 724 VAL A CA 1
ATOM 5715 C C . VAL A 1 724 ? -20.310 5.486 10.546 1.00 86.31 724 VAL A C 1
ATOM 5717 O O . VAL A 1 724 ? -19.731 6.346 11.207 1.00 86.31 724 VAL A O 1
ATOM 5720 N N . PRO A 1 725 ? -19.617 4.584 9.826 1.00 83.19 725 PRO A N 1
ATOM 5721 C CA . PRO A 1 725 ? -18.179 4.689 9.601 1.00 83.19 725 PRO A CA 1
ATOM 5722 C C . PRO A 1 725 ? -17.744 6.027 8.993 1.00 83.19 725 PRO A C 1
ATOM 5724 O O . PRO A 1 725 ? -18.357 6.507 8.035 1.00 83.19 725 PRO A O 1
ATOM 5727 N N . ASP A 1 726 ? -16.624 6.567 9.481 1.00 81.00 726 ASP A N 1
ATOM 5728 C CA . ASP A 1 726 ? -15.875 7.613 8.778 1.00 81.00 726 ASP A CA 1
ATOM 5729 C C . ASP A 1 726 ? -15.469 7.104 7.386 1.00 81.00 726 ASP A C 1
ATOM 5731 O O . ASP A 1 726 ? -14.874 6.034 7.264 1.00 81.00 726 ASP A O 1
ATOM 5735 N N . VAL A 1 727 ? -15.741 7.885 6.337 1.00 84.19 727 VAL A N 1
ATOM 5736 C CA . VAL A 1 727 ? -15.314 7.554 4.969 1.00 84.19 727 VAL A CA 1
ATOM 5737 C C . VAL A 1 727 ? -13.847 7.931 4.777 1.00 84.19 727 VAL A C 1
ATOM 5739 O O . VAL A 1 727 ? -13.458 9.084 4.995 1.00 84.19 727 VAL A O 1
ATOM 5742 N N . TYR A 1 728 ? -13.038 6.982 4.310 1.00 84.75 728 TYR A N 1
ATOM 5743 C CA . TYR A 1 728 ? -11.633 7.193 3.998 1.00 84.75 728 TYR A CA 1
ATOM 5744 C C . TYR A 1 728 ? -11.394 8.384 3.049 1.00 84.75 728 TYR A C 1
ATOM 5746 O O . TYR A 1 728 ? -12.020 8.534 1.998 1.00 84.75 728 TYR A O 1
ATOM 5754 N N . ASN A 1 729 ? -10.433 9.233 3.423 1.00 83.44 729 ASN A N 1
ATOM 5755 C CA . ASN A 1 729 ? -10.055 10.439 2.695 1.00 83.44 729 ASN A CA 1
ATOM 5756 C C . ASN A 1 729 ? -8.570 10.395 2.306 1.00 83.44 729 ASN A C 1
ATOM 5758 O O . ASN A 1 729 ? -7.700 10.686 3.130 1.00 83.44 729 ASN A O 1
ATOM 5762 N N . ASP A 1 730 ? -8.304 10.120 1.024 1.00 79.25 730 ASP A N 1
ATOM 5763 C CA . ASP A 1 730 ? -6.962 10.085 0.419 1.00 79.25 730 ASP A CA 1
ATOM 5764 C C . ASP A 1 730 ? -6.077 11.290 0.770 1.00 79.25 730 ASP A C 1
ATOM 5766 O O . ASP A 1 730 ? -4.861 11.155 0.890 1.00 79.25 730 ASP A O 1
ATOM 5770 N N . GLN A 1 731 ? -6.663 12.485 0.917 1.00 82.19 731 GLN A N 1
ATOM 5771 C CA . GLN A 1 731 ? -5.902 13.724 1.117 1.00 82.19 731 GLN A CA 1
ATOM 5772 C C . GLN A 1 731 ? -5.135 13.736 2.446 1.00 82.19 731 GLN A C 1
ATOM 5774 O O . GLN A 1 731 ? -4.128 14.430 2.565 1.00 82.19 731 GLN A O 1
ATOM 5779 N N . VAL A 1 732 ? -5.587 12.959 3.437 1.00 86.56 732 VAL A N 1
ATOM 5780 C CA . VAL A 1 732 ? -4.913 12.832 4.738 1.00 86.56 732 VAL A CA 1
ATOM 5781 C C . VAL A 1 732 ? -3.587 12.080 4.599 1.00 86.56 732 VAL A C 1
ATOM 5783 O O . VAL A 1 732 ? -2.615 12.419 5.274 1.00 86.56 732 VAL A O 1
ATOM 5786 N N . ASP A 1 733 ? -3.532 11.096 3.698 1.00 89.25 733 ASP A N 1
ATOM 5787 C CA . ASP A 1 733 ? -2.386 10.201 3.531 1.00 89.25 733 ASP A CA 1
ATOM 5788 C C . ASP A 1 733 ? -1.615 10.439 2.222 1.00 89.25 733 ASP A C 1
ATOM 5790 O O . ASP A 1 733 ? -0.634 9.751 1.962 1.00 89.25 733 ASP A O 1
ATOM 5794 N N . ALA A 1 734 ? -1.952 11.466 1.434 1.00 87.69 734 ALA A N 1
ATOM 5795 C CA . ALA A 1 734 ? -1.158 11.888 0.275 1.00 87.69 734 ALA A CA 1
ATOM 5796 C C . ALA A 1 734 ? 0.364 12.021 0.570 1.00 87.69 734 ALA A C 1
ATOM 5798 O O . ALA A 1 734 ? 1.157 11.509 -0.226 1.00 87.69 734 ALA A O 1
ATOM 5799 N N . PRO A 1 735 ? 0.816 12.555 1.732 1.00 89.12 735 PRO A N 1
ATOM 5800 C CA . PRO A 1 735 ? 2.242 12.581 2.079 1.00 89.12 735 PRO A CA 1
ATOM 5801 C C . PRO A 1 735 ? 2.883 11.193 2.257 1.00 89.12 735 PRO A C 1
ATOM 5803 O O . PRO A 1 735 ? 4.092 11.051 2.078 1.00 89.12 735 PRO A O 1
ATOM 5806 N N . LEU A 1 736 ? 2.111 10.150 2.601 1.00 89.94 736 LEU A N 1
ATOM 5807 C CA . LEU A 1 736 ? 2.609 8.768 2.608 1.00 89.94 736 LEU A CA 1
ATOM 5808 C C . LEU A 1 736 ? 2.966 8.338 1.183 1.00 89.94 736 LEU A C 1
ATOM 5810 O O . LEU A 1 736 ? 4.048 7.790 0.972 1.00 89.94 736 LEU A O 1
ATOM 5814 N N . PHE A 1 737 ? 2.075 8.588 0.221 1.00 87.62 737 PHE A N 1
ATOM 5815 C CA . PHE A 1 737 ? 2.275 8.192 -1.173 1.00 87.62 737 PHE A CA 1
ATOM 5816 C C . PHE A 1 737 ? 3.453 8.929 -1.815 1.00 87.62 737 PHE A C 1
ATOM 5818 O O . PHE A 1 737 ? 4.252 8.287 -2.489 1.00 87.62 737 PHE A O 1
ATOM 5825 N N . GLU A 1 738 ? 3.662 10.216 -1.520 1.00 87.75 738 GLU A N 1
ATOM 5826 C CA . GLU A 1 738 ? 4.869 10.943 -1.949 1.00 87.75 738 GLU A CA 1
ATOM 5827 C C . GLU A 1 738 ? 6.165 10.268 -1.455 1.00 87.75 738 GLU A C 1
ATOM 5829 O O . GLU A 1 738 ? 7.091 10.031 -2.237 1.00 87.75 738 GLU A O 1
ATOM 5834 N N . ILE A 1 739 ? 6.220 9.896 -0.169 1.00 89.50 739 ILE A N 1
ATOM 5835 C CA . ILE A 1 739 ? 7.388 9.235 0.437 1.00 89.50 739 ILE A CA 1
ATOM 5836 C C . ILE A 1 739 ? 7.577 7.813 -0.116 1.00 89.50 739 ILE A C 1
ATOM 5838 O O . ILE A 1 739 ? 8.712 7.393 -0.368 1.00 89.50 739 ILE A O 1
ATOM 5842 N N . LEU A 1 740 ? 6.490 7.059 -0.306 1.00 88.62 740 LEU A N 1
ATOM 5843 C CA . LEU A 1 740 ? 6.524 5.716 -0.888 1.00 88.62 740 LEU A CA 1
ATOM 5844 C C . LEU A 1 740 ? 7.013 5.752 -2.336 1.00 88.62 740 LEU A C 1
ATOM 5846 O O . LEU A 1 740 ? 7.921 4.997 -2.679 1.00 88.62 740 LEU A O 1
ATOM 5850 N N . VAL A 1 741 ? 6.478 6.655 -3.161 1.00 89.12 741 VAL A N 1
ATOM 5851 C CA . VAL A 1 741 ? 6.899 6.837 -4.554 1.00 89.12 741 VAL A CA 1
ATOM 5852 C C . VAL A 1 741 ? 8.388 7.177 -4.611 1.00 89.12 741 VAL A C 1
ATOM 5854 O O . VAL A 1 741 ? 9.137 6.451 -5.258 1.00 89.12 741 VAL A O 1
ATOM 5857 N N . ASP A 1 742 ? 8.876 8.181 -3.876 1.00 88.38 742 ASP A N 1
ATOM 5858 C CA . ASP A 1 742 ? 10.313 8.508 -3.843 1.00 88.38 742 ASP A CA 1
ATOM 5859 C C . ASP A 1 742 ? 11.192 7.315 -3.404 1.00 88.38 742 ASP A C 1
ATOM 5861 O O . ASP A 1 742 ? 12.222 7.024 -4.027 1.00 88.38 742 ASP A O 1
ATOM 5865 N N . THR A 1 743 ? 10.759 6.567 -2.384 1.00 88.00 743 THR A N 1
ATOM 5866 C CA . THR A 1 743 ? 11.463 5.373 -1.887 1.00 88.00 743 THR A CA 1
ATOM 5867 C C . THR A 1 743 ? 11.530 4.271 -2.950 1.00 88.00 743 THR A C 1
ATOM 5869 O O . THR A 1 743 ? 12.610 3.744 -3.243 1.00 88.00 743 THR A O 1
ATOM 5872 N N . VAL A 1 744 ? 10.396 3.952 -3.578 1.00 88.00 744 VAL A N 1
ATOM 5873 C CA . VAL A 1 744 ? 10.276 2.919 -4.617 1.00 88.00 744 VAL A CA 1
ATOM 5874 C C . VAL A 1 744 ? 11.017 3.318 -5.888 1.00 88.00 744 VAL A C 1
ATOM 5876 O O . VAL A 1 744 ? 11.639 2.458 -6.512 1.00 88.00 744 VAL A O 1
ATOM 5879 N N . LEU A 1 745 ? 11.029 4.601 -6.259 1.00 89.62 745 LEU A N 1
ATOM 5880 C CA . LEU A 1 745 ? 11.803 5.117 -7.389 1.00 89.62 745 LEU A CA 1
ATOM 5881 C C . LEU A 1 745 ? 13.305 4.960 -7.152 1.00 89.62 745 LEU A C 1
ATOM 5883 O O . LEU A 1 745 ? 14.010 4.408 -7.998 1.00 89.62 745 LEU A O 1
ATOM 5887 N N . LYS A 1 746 ? 13.805 5.388 -5.986 1.00 87.31 746 LYS A N 1
ATOM 5888 C CA . LYS A 1 746 ? 15.217 5.220 -5.600 1.00 87.31 746 LYS A CA 1
ATOM 5889 C C . LYS A 1 746 ? 15.631 3.750 -5.601 1.00 87.31 746 LYS A C 1
ATOM 5891 O O . LYS A 1 746 ? 16.692 3.422 -6.134 1.00 87.31 746 LYS A O 1
ATOM 5896 N N . GLN A 1 747 ? 14.788 2.875 -5.058 1.00 87.25 747 GLN A N 1
ATOM 5897 C CA . GLN A 1 747 ? 15.052 1.441 -5.026 1.00 87.25 747 GLN A CA 1
ATOM 5898 C C . GLN A 1 747 ? 15.020 0.818 -6.429 1.00 87.25 747 GLN A C 1
ATOM 5900 O O . GLN A 1 747 ? 15.967 0.144 -6.829 1.00 87.25 747 GLN A O 1
ATOM 5905 N N . THR A 1 748 ? 13.993 1.120 -7.222 1.00 88.75 748 THR A N 1
ATOM 5906 C CA . THR A 1 748 ? 13.832 0.593 -8.584 1.00 88.75 748 THR A CA 1
ATOM 5907 C C . THR A 1 748 ? 14.975 1.024 -9.501 1.00 88.75 748 THR A C 1
ATOM 5909 O O . THR A 1 748 ? 15.485 0.187 -10.239 1.00 88.75 748 THR A O 1
ATOM 5912 N N . ARG A 1 749 ? 15.460 2.273 -9.416 1.00 89.06 749 ARG A N 1
ATOM 5913 C CA . ARG A 1 749 ? 16.645 2.741 -10.168 1.00 89.06 749 ARG A CA 1
ATOM 5914 C C . ARG A 1 749 ? 17.915 1.950 -9.862 1.00 89.06 749 ARG A C 1
ATOM 5916 O O . ARG A 1 749 ? 18.777 1.835 -10.737 1.00 89.06 749 ARG A O 1
ATOM 5923 N N . LYS A 1 750 ? 18.070 1.478 -8.620 1.00 87.44 750 LYS A N 1
ATOM 5924 C CA . LYS A 1 750 ? 19.192 0.624 -8.226 1.00 87.44 750 LYS A CA 1
ATOM 5925 C C . LYS A 1 750 ? 19.004 -0.768 -8.825 1.00 87.44 750 LYS A C 1
ATOM 5927 O O . LYS A 1 750 ? 19.864 -1.223 -9.572 1.00 87.44 750 LYS A O 1
ATOM 5932 N N . ASP A 1 751 ? 17.844 -1.369 -8.579 1.00 87.88 751 ASP A N 1
ATOM 5933 C CA . ASP A 1 751 ? 17.521 -2.719 -9.041 1.00 87.88 751 ASP A CA 1
ATOM 5934 C C . ASP A 1 751 ? 17.604 -2.831 -10.571 1.00 87.88 751 ASP A C 1
ATOM 5936 O O . ASP A 1 751 ? 18.133 -3.808 -11.079 1.00 87.88 751 ASP A O 1
ATOM 5940 N N . CYS A 1 752 ? 17.172 -1.814 -11.328 1.00 89.81 752 CYS A N 1
ATOM 5941 C CA . CYS A 1 752 ? 17.283 -1.818 -12.792 1.00 89.81 752 CYS A CA 1
ATOM 5942 C C . CYS A 1 752 ? 18.735 -1.833 -13.290 1.00 89.81 752 CYS A C 1
ATOM 5944 O O . CYS A 1 752 ? 19.012 -2.426 -14.335 1.00 89.81 752 CYS A O 1
ATOM 5946 N N . LEU A 1 753 ? 19.664 -1.191 -12.574 1.00 87.38 753 LEU A N 1
ATOM 5947 C CA . LEU A 1 753 ? 21.085 -1.220 -12.922 1.00 87.38 753 LEU A CA 1
ATOM 5948 C C . LEU A 1 753 ? 21.706 -2.576 -12.573 1.00 87.38 753 LEU A C 1
ATOM 5950 O O . LEU A 1 753 ? 22.433 -3.129 -13.395 1.00 87.38 753 LEU A O 1
ATOM 5954 N N . ASP A 1 754 ? 21.395 -3.109 -11.391 1.00 88.06 754 ASP A N 1
ATOM 5955 C CA . ASP A 1 754 ? 21.900 -4.407 -10.937 1.00 88.06 754 ASP A CA 1
ATOM 5956 C C . ASP A 1 754 ? 21.378 -5.535 -11.860 1.00 88.06 754 ASP A C 1
ATOM 5958 O O . ASP A 1 754 ? 22.182 -6.260 -12.445 1.00 88.06 754 ASP A O 1
ATOM 5962 N N . THR A 1 755 ? 20.068 -5.581 -12.150 1.00 87.94 755 THR A N 1
ATOM 5963 C CA . THR A 1 755 ? 19.460 -6.509 -13.128 1.00 87.94 755 THR A CA 1
ATOM 5964 C C . THR A 1 755 ? 20.043 -6.349 -14.536 1.00 87.94 755 THR A C 1
ATOM 5966 O O . THR A 1 755 ? 20.300 -7.347 -15.208 1.00 87.94 755 THR A O 1
ATOM 5969 N N . SER A 1 756 ? 20.298 -5.120 -15.004 1.00 88.00 756 SER A N 1
ATOM 5970 C CA . SER A 1 756 ? 20.936 -4.909 -16.313 1.00 88.00 756 SER A CA 1
ATOM 5971 C C . SER A 1 756 ? 22.340 -5.506 -16.379 1.00 88.00 756 SER A C 1
ATOM 5973 O O . SER A 1 756 ? 22.712 -6.058 -17.412 1.00 88.00 756 SER A O 1
ATOM 5975 N N . LEU A 1 757 ? 23.121 -5.412 -15.299 1.00 88.44 757 LEU A N 1
ATOM 5976 C CA . LEU A 1 757 ? 24.464 -5.990 -15.235 1.00 88.44 757 LEU A CA 1
ATOM 5977 C C . LEU A 1 757 ? 24.416 -7.522 -15.190 1.00 88.44 757 LEU A C 1
ATOM 5979 O O . LEU A 1 757 ? 25.175 -8.155 -15.916 1.00 88.44 757 LEU A O 1
ATOM 5983 N N . GLU A 1 758 ? 23.499 -8.111 -14.418 1.00 87.56 758 GLU A N 1
ATOM 5984 C CA . GLU A 1 758 ? 23.309 -9.569 -14.368 1.00 87.56 758 GLU A CA 1
ATOM 5985 C C . GLU A 1 758 ? 22.863 -10.138 -15.725 1.00 87.56 758 GLU A C 1
ATOM 5987 O O . GLU A 1 758 ? 23.413 -11.136 -16.191 1.00 87.56 758 GLU A O 1
ATOM 5992 N N . LEU A 1 759 ? 21.924 -9.478 -16.416 1.00 86.62 759 LEU A N 1
ATOM 5993 C CA . LEU A 1 759 ? 21.454 -9.901 -17.744 1.00 86.62 759 LEU A CA 1
ATOM 5994 C C . LEU A 1 759 ? 22.592 -10.018 -18.772 1.00 86.62 759 LEU A C 1
ATOM 5996 O O . LEU A 1 759 ? 22.554 -10.912 -19.619 1.00 86.62 759 LEU A O 1
ATOM 6000 N N . GLN A 1 760 ? 23.623 -9.170 -18.684 1.00 86.06 760 GLN A N 1
ATOM 6001 C CA . GLN A 1 760 ? 24.749 -9.183 -19.623 1.00 86.06 760 GLN A CA 1
ATOM 6002 C C . GLN A 1 760 ? 25.610 -10.443 -19.575 1.00 86.06 760 GLN A C 1
ATOM 6004 O O . GLN A 1 760 ? 26.386 -10.678 -20.510 1.00 86.06 760 GLN A O 1
ATOM 6009 N N . ASP A 1 761 ? 25.546 -11.219 -18.499 1.00 84.81 761 ASP A N 1
ATOM 6010 C CA . ASP A 1 761 ? 26.309 -12.460 -18.391 1.00 84.81 761 ASP A CA 1
ATOM 6011 C C . ASP A 1 761 ? 25.565 -13.617 -19.079 1.00 84.81 761 ASP A C 1
ATOM 6013 O O . ASP A 1 761 ? 26.197 -14.521 -19.626 1.00 84.81 761 ASP A O 1
ATOM 6017 N N . TYR A 1 762 ? 24.240 -13.500 -19.228 1.00 83.25 762 TYR A N 1
ATOM 6018 C CA . TYR A 1 762 ? 23.380 -14.418 -19.985 1.00 83.25 762 TYR A CA 1
ATOM 6019 C C . TYR A 1 762 ? 23.218 -14.045 -21.470 1.00 83.25 762 TYR A C 1
ATOM 6021 O O . TYR A 1 762 ? 22.627 -14.801 -22.234 1.00 83.25 762 TYR A O 1
ATOM 6029 N N . PHE A 1 763 ? 23.775 -12.923 -21.946 1.00 83.19 763 PHE A N 1
ATOM 6030 C CA . PHE A 1 763 ? 23.673 -12.516 -23.364 1.00 83.19 763 PHE A CA 1
ATOM 6031 C C . PHE A 1 763 ? 24.314 -13.504 -24.354 1.00 83.19 763 PHE A C 1
ATOM 6033 O O . PHE A 1 763 ? 24.006 -13.462 -25.544 1.00 83.19 763 PHE A O 1
ATOM 6040 N N . HIS A 1 764 ? 25.155 -14.427 -23.885 1.00 78.00 764 HIS A N 1
ATOM 6041 C CA . HIS A 1 764 ? 25.640 -15.534 -24.705 1.00 78.00 764 HIS A CA 1
ATOM 6042 C C . HIS A 1 764 ? 24.504 -16.491 -25.128 1.00 78.00 764 HIS A C 1
ATOM 6044 O O . HIS A 1 764 ? 24.549 -17.021 -26.235 1.00 78.00 764 HIS A O 1
ATOM 6050 N N . GLU A 1 765 ? 23.443 -16.642 -24.327 1.00 79.50 765 GLU A N 1
ATOM 6051 C CA . GLU A 1 765 ? 22.242 -17.422 -24.674 1.00 79.50 765 GLU A CA 1
ATOM 6052 C C . GLU A 1 765 ? 21.501 -16.814 -25.883 1.00 79.50 765 GLU A C 1
ATOM 6054 O O . GLU A 1 765 ? 20.941 -17.533 -26.707 1.00 79.50 765 GLU A O 1
ATOM 6059 N N . LEU A 1 766 ? 21.566 -15.485 -26.054 1.00 79.88 766 LEU A N 1
ATOM 6060 C CA . LEU A 1 766 ? 20.976 -14.771 -27.195 1.00 79.88 766 LEU A CA 1
ATOM 6061 C C . LEU A 1 766 ? 21.745 -14.978 -28.514 1.00 79.88 766 LEU A C 1
ATOM 6063 O O . LEU A 1 766 ? 21.241 -14.584 -29.566 1.00 79.88 766 LEU A O 1
ATOM 6067 N N . SER A 1 767 ? 22.942 -15.579 -28.479 1.00 70.38 767 SER A N 1
ATOM 6068 C CA . SER A 1 767 ? 23.703 -15.933 -29.689 1.00 70.38 767 SER A CA 1
ATOM 6069 C C . SER A 1 767 ? 23.119 -17.135 -30.437 1.00 70.38 767 SER A C 1
ATOM 6071 O O . SER A 1 767 ? 23.390 -17.303 -31.626 1.00 70.38 767 SER A O 1
ATOM 6073 N N . VAL A 1 768 ? 22.307 -17.958 -29.762 1.00 60.16 768 VAL A N 1
ATOM 6074 C CA . VAL A 1 768 ? 21.673 -19.127 -30.371 1.00 60.16 768 VAL A CA 1
ATOM 6075 C C . VAL A 1 768 ? 20.553 -18.649 -31.290 1.00 60.16 768 VAL A C 1
ATOM 6077 O O . VAL A 1 768 ? 19.522 -18.140 -30.842 1.00 60.16 768 VAL A O 1
ATOM 6080 N N . ILE A 1 769 ? 20.774 -18.799 -32.593 1.00 51.50 769 ILE A N 1
ATOM 6081 C CA . ILE A 1 769 ? 19.739 -18.681 -33.617 1.00 51.50 769 ILE A CA 1
ATOM 6082 C C . ILE A 1 769 ? 19.041 -20.044 -33.700 1.00 51.50 769 ILE A C 1
ATOM 6084 O O . ILE A 1 769 ? 19.709 -21.059 -33.895 1.00 51.50 769 ILE A O 1
ATOM 6088 N N . TYR A 1 770 ? 17.719 -20.031 -33.534 1.00 45.31 770 TYR A N 1
ATOM 6089 C CA . TYR A 1 770 ? 16.815 -21.091 -33.984 1.00 45.31 770 TYR A CA 1
ATOM 6090 C C . TYR A 1 770 ? 16.216 -20.639 -35.318 1.00 45.31 770 TYR A C 1
ATOM 6092 O O . TYR A 1 770 ? 15.886 -19.429 -35.389 1.00 45.31 770 TYR A O 1
#

pLDDT: mean 72.51, std 25.27, range [21.64, 98.12]

Sequence (770 aa):
MSGTTDRKRNQKGFLKEKVLQVYDKLFQVCCFLNTYVLPKGQDITQGRAEFWDDFFLLKANLKYLNSHFEKINPEDLTLLKPILNRLFLQCLHTAEHDKHRIRVANAVQTMDALVAGIYRCKVPPDWSENASEFLLSSDQVKDFMQRYTLLCYDTFREDRPERLRTLMLNSMRTFVTASSNFHANPFASGLLNPHIFDVLRLTLVNAQLRYHHGMTACKLLGLLTQLENTEVGDPRVQQFCLTDDELLLNGVSSTISLALSEYNVRFRQQHDPSVGFLSSVSSFFGTMFAGNMASNVSLRPCDSLLMCMYAITKNGAHFSTILSYSNANYCSPNGFDSLSVAGSLTDDKLRSLVPTNGKTTWDRSRKMDVGNDSDTNTTQSLDGSTDDPVNPTAHTPSNQFPQSSSNAKTSDHIAANDPVVLPTPPGPLVSDMAMIPDPSLDESTLNTTLEPRNLLADLLEYSPEALNSCHLCLLIVLCITENQVACSILHDPHITFKVWIHKHHSRYRKSGSNSCGNFSSRPIAVAILSLVVEFMRGHLMKKLPYRLYSLACSICHNLLCYQTKHRIRLDFDWKQLWEALLSLLQFVLNLDKNSAPSNVSLSLMQQILDVFNFCILHGDNFLQAADVYDDLYYELIRMRGLFDNVYEHGLLHSSSSTGDLKQAASNLVLQMGNIRSIVNHFTAKIAAFSTASGSTSLTETQVLALVRENYDSLTLRVYEDLDVPDVYNDQVDAPLFEILVDTVLKQTRKDCLDTSLELQDYFHELSVIY

InterPro domains:
  IPR013636 Armadillo-like helical domain-containing protein 3, C-terminal [PF08427] (522-749)
  IPR013636 Armadillo-like helical domain-containing protein 3, C-terminal [SM01158] (518-752)
  IPR039868 Armadillo-like helical domain-containing protein 3-like [PTHR13608] (8-751)

Foldseek 3Di:
DDDDDDDPDDDPDPDDDPLLVVLCLLLPQPPCDDDDDDPDPDLPPPDDPCPLVVNLLDQAPLVSNLVSLAVDDPVSLVVSLVSLQVLLVVLLVCLPPPPQLSSNLSSLSVNLSSLQSQCNHPDDPVCNLVSCSSHPPPVVLLVSLVSLLVSLLCCQVDPHDPLVNVSSLLSLLSQQLRGLPNLSRSSLVSCLDVSVLVSLQSLLLDPVSLLSCVLSSLLSLLSSLLNCPPDDPPVSNCSSLPDPPLSNLLSLFLSLLVLLVVLLVVVCVVPPPVPPDPPVVCVVVCPSPVDDPPDPPDSADSLSSLSSLLSNLQVLPRVQSQLQWNPPPDDDVVPPPCVVPSDRPDVVVLVVPDDPDDDDDPDDDDDDDDDDDDDDDDDDDDDYDDDDDDDDDDDDDDDDDDDDDDDDDDDDDDDDDDDDDDDDDDDDDDDDDDDDDDDPDDPVVVPPDDDTDGSLLSLLSRDHPDPLSLLSSLSSLLSQLLRLSSLVQLQDAVSWDQRDHDAADDPPDDPDPCNPPPRDTGRNLQSLLVSLLRCLPRPLDLPDPLSSLLSSLLSNLSNLLSCLVVLRAGPHDCVSVLVSLLVNLLSLLPRPPVDDDDLSSLQSNLSSLLSLVSCVVRVVSYHPDCVSVLVSLLSLLVCVVSLVSQLVSLVVQCPPPDPSSVVSSVSSNVSSQQSCLSNVQLVVQVVVVCVVVVNPDDDSVRSSVSSVVCPVVGDGDDDPCSSPRDDDDVVVCVVSSSVSSSVSSVVSSVVSVVSSVVSSVVCVVSSDDD

Radius of gyration: 35.98 Å; chains: 1; bounding box: 142×106×100 Å